Protein AF-A0A7X0JS39-F1 (afdb_monomer_lite)

Sequence (837 aa):
MSQPKSLWFEKLTVLPLVFAVHSASAESITPIADGYTRGGQYANEDYSHQNTLIVKNSHNIDYDRKSYLSFDVSGQDIENAEQVILQLYAQKVHKNLTIKVSPGLSNWYGDLSWNTAPLANEDAGSVSINLNPEQSNNWIDIDLTQLLKGLNTDQLSLIIEDPNNGRGNGVNFHSIENTHAPQLVVTASQQIPAPNTVRVDYLDGQVVLDWQAPTLSDPQIRTTNITGYHILRRQDGDDQFSLLASSTIPEDTYYVDRSALPGERYHYQVSASAINTENHIDVSSEPSNEVTLQPYTENGQPIANLVTDANRDGHVNPDDNFGEGTWSSGSGATFGPNLNDDDGDGVADGRDDLPNGDDDLSDMAKVVLKQISNLQSGDKPQLEITYDVDAIPANNHRFQGDPSAQEPRFFYRYEQQNRWISLGEVMQRSGNTLSVAFPVDIIKNQDNTIYVDSLFGRHPGFNGHVKMVFKVIRGSQVISQDEVALRGAPILFSHVLQTPGALYISDPDAYDGVVDLYNTIDENLDPGINLMRTPAPSIWAQDAGQFGYSQKPTPKGLKTTAIDSRLPSGSNYWFGKLNAERGYLDFTDASSKKINSGGNLEVIPPYSHNGKDYPFGRLVIGGSISPDLPVQTNSGVDKSRDFHSDITDFFSSQEVQGDPIVLPSAWLTVGHIDEIFKILPNLNAGPNDRKWVIAIASPEKALEIDDRYTENNMAIQTHVINQIKETLKQEVGLTDDDFVDVPMLYTSTGSSYHANVVNMQAVGSDLYVPDPEARLINGIDPFKEAARAALAPLGYNIHFAPIGQIYFRGNGGGGIHCGTNMEFEGVTDRPWWIVED

Organism: NCBI:txid570281

Structure (mmCIF, N/CA/C/O backbone):
data_AF-A0A7X0JS39-F1
#
_entry.id   AF-A0A7X0JS39-F1
#
loop_
_atom_site.group_PDB
_atom_site.id
_atom_site.type_symbol
_atom_site.label_atom_id
_atom_site.label_alt_id
_atom_site.label_comp_id
_atom_site.label_asym_id
_atom_site.label_entity_id
_atom_site.label_seq_id
_atom_site.pdbx_PDB_ins_code
_atom_site.Cartn_x
_atom_site.Cartn_y
_atom_site.Cartn_z
_atom_site.occupancy
_atom_site.B_iso_or_equiv
_atom_site.auth_seq_id
_atom_site.auth_comp_id
_atom_site.auth_asym_id
_atom_site.auth_atom_id
_atom_site.pdbx_PDB_model_num
ATOM 1 N N . MET A 1 1 ? 22.522 -11.517 57.184 1.00 35.38 1 MET A N 1
ATOM 2 C CA . MET A 1 1 ? 21.653 -10.870 56.175 1.00 35.38 1 MET A CA 1
ATOM 3 C C . MET A 1 1 ? 22.401 -9.626 55.723 1.00 35.38 1 MET A C 1
ATOM 5 O O . MET A 1 1 ? 22.811 -8.893 56.606 1.00 35.38 1 MET A O 1
ATOM 9 N N . SER A 1 2 ? 22.759 -9.364 54.472 1.00 32.22 2 SER A N 1
ATOM 10 C CA . SER A 1 2 ? 22.408 -9.871 53.138 1.00 32.22 2 SER A CA 1
ATOM 11 C C . SER A 1 2 ? 23.627 -9.634 52.219 1.00 32.22 2 SER A C 1
ATOM 13 O O . SER A 1 2 ? 24.373 -8.681 52.435 1.00 32.22 2 SER A O 1
ATOM 15 N N . GLN A 1 3 ? 23.867 -10.505 51.233 1.00 28.22 3 GLN A N 1
ATOM 16 C CA . GLN A 1 3 ? 24.938 -10.334 50.236 1.00 28.22 3 GLN A CA 1
ATOM 17 C C . GLN A 1 3 ? 24.415 -9.716 48.930 1.00 28.22 3 GLN A C 1
ATOM 19 O O . GLN A 1 3 ? 23.278 -10.003 48.561 1.00 28.22 3 GLN A O 1
ATOM 24 N N . PRO A 1 4 ? 25.277 -9.005 48.180 1.00 41.25 4 PRO A N 1
ATOM 25 C CA . PRO A 1 4 ? 25.186 -8.859 46.729 1.00 41.25 4 PRO A CA 1
ATOM 26 C C . PRO A 1 4 ? 26.368 -9.561 46.019 1.00 41.25 4 PRO A C 1
ATOM 28 O O . PRO A 1 4 ? 27.503 -9.478 46.486 1.00 41.25 4 PRO A O 1
ATOM 31 N N . LYS A 1 5 ? 26.127 -10.223 44.877 1.00 30.91 5 LYS A N 1
ATOM 32 C CA . LYS A 1 5 ? 27.146 -10.705 43.908 1.00 30.91 5 LYS A CA 1
ATOM 33 C C . LYS A 1 5 ? 26.498 -10.751 42.514 1.00 30.91 5 LYS A C 1
ATOM 35 O O . LYS A 1 5 ? 25.477 -11.405 42.367 1.00 30.91 5 LYS A O 1
ATOM 40 N N . SER A 1 6 ? 26.827 -9.834 41.601 1.00 29.31 6 SER A N 1
ATOM 41 C CA . SER A 1 6 ? 27.941 -9.824 40.625 1.00 29.31 6 SER A CA 1
ATOM 42 C C . SER A 1 6 ? 27.697 -10.682 39.370 1.00 29.31 6 SER A C 1
ATOM 44 O O . SER A 1 6 ? 27.650 -11.905 39.460 1.00 29.31 6 SER A O 1
ATOM 46 N N . LEU A 1 7 ? 27.617 -9.989 38.225 1.00 34.47 7 LEU A N 1
ATOM 47 C CA . LEU A 1 7 ? 27.757 -10.453 36.833 1.00 34.47 7 LEU A CA 1
ATOM 48 C C . LEU A 1 7 ? 28.977 -11.369 36.621 1.00 34.47 7 LEU A C 1
ATOM 50 O O . LEU A 1 7 ? 29.935 -11.223 37.369 1.00 34.47 7 LEU A O 1
ATOM 54 N N . TRP A 1 8 ? 28.942 -12.250 35.608 1.00 24.44 8 TRP A N 1
ATOM 55 C CA . TRP A 1 8 ? 29.926 -12.425 34.509 1.00 24.44 8 TRP A CA 1
ATOM 56 C C . TRP A 1 8 ? 29.545 -13.648 33.637 1.00 24.44 8 TRP A C 1
ATOM 58 O O . TRP A 1 8 ? 29.277 -14.730 34.152 1.00 24.44 8 TRP A O 1
ATOM 68 N N . PHE A 1 9 ? 29.525 -13.437 32.315 1.00 31.25 9 PHE A N 1
ATOM 69 C CA . PHE A 1 9 ? 29.419 -14.423 31.228 1.00 31.25 9 PHE A CA 1
ATOM 70 C C . PHE A 1 9 ? 30.647 -15.352 31.175 1.00 31.25 9 PHE A C 1
ATOM 72 O O . PHE A 1 9 ? 31.759 -14.839 31.239 1.00 31.25 9 PHE A O 1
ATOM 79 N N . GLU A 1 10 ? 30.475 -16.652 30.890 1.00 28.31 10 GLU A N 1
ATOM 80 C CA . GLU A 1 10 ? 31.474 -17.442 30.143 1.00 28.31 10 GLU A CA 1
ATOM 81 C C . GLU A 1 10 ? 30.861 -18.626 29.354 1.00 28.31 10 GLU A C 1
ATOM 83 O O . GLU A 1 10 ? 30.254 -19.530 29.917 1.00 28.31 10 GLU A O 1
ATOM 88 N N . LYS A 1 11 ? 31.170 -18.602 28.046 1.00 28.16 11 LYS A N 1
ATOM 89 C CA . LYS A 1 11 ? 31.571 -19.701 27.139 1.00 28.16 11 LYS A CA 1
ATOM 90 C C . LYS A 1 11 ? 30.543 -20.688 26.556 1.00 28.16 11 LYS A C 1
ATOM 92 O O . LYS A 1 11 ? 30.229 -21.736 27.109 1.00 28.16 11 LYS A O 1
ATOM 97 N N . LEU A 1 12 ? 30.228 -20.378 25.290 1.00 27.28 12 LEU A N 1
ATOM 98 C CA . LEU A 1 12 ? 30.020 -21.279 24.149 1.00 27.28 12 LEU A CA 1
ATOM 99 C C . LEU A 1 12 ? 30.804 -22.603 24.244 1.00 27.28 12 LEU A C 1
ATOM 101 O O . LEU A 1 12 ? 32.030 -22.597 24.360 1.00 27.28 12 LEU A O 1
ATOM 105 N N . THR A 1 13 ? 30.099 -23.713 24.019 1.00 26.94 13 THR A N 1
ATOM 106 C CA . THR A 1 13 ? 30.679 -24.946 23.468 1.00 26.94 13 THR A CA 1
ATOM 107 C C . THR A 1 13 ? 29.946 -25.245 22.162 1.00 26.94 13 THR A C 1
ATOM 109 O O . THR A 1 13 ? 28.737 -25.456 22.164 1.00 26.94 13 THR A O 1
ATOM 112 N N . VAL A 1 14 ? 30.673 -25.201 21.046 1.00 29.20 14 VAL A N 1
ATOM 113 C CA . VAL A 1 14 ? 30.188 -25.575 19.712 1.00 29.20 14 VAL A CA 1
ATOM 114 C C . VAL A 1 14 ? 30.200 -27.101 19.614 1.00 29.20 14 VAL A C 1
ATOM 116 O O . VAL A 1 14 ? 31.256 -27.714 19.769 1.00 29.20 14 VAL A O 1
ATOM 119 N N . LEU A 1 15 ? 29.046 -27.707 19.338 1.00 26.50 15 LEU A N 1
ATOM 120 C CA . LEU A 1 15 ? 28.936 -29.070 18.813 1.00 26.50 15 LEU A CA 1
ATOM 121 C C . LEU A 1 15 ? 28.477 -28.965 17.350 1.00 26.50 15 LEU A C 1
ATOM 123 O O . LEU A 1 15 ? 27.514 -28.245 17.085 1.00 26.50 15 LEU A O 1
ATOM 127 N N . PRO A 1 16 ? 29.136 -29.641 16.394 1.00 29.48 16 PRO A N 1
ATOM 128 C CA . PRO A 1 16 ? 28.678 -29.665 15.017 1.00 29.48 16 PRO A CA 1
ATOM 129 C C . PRO A 1 16 ? 27.523 -30.666 14.929 1.00 29.48 16 PRO A C 1
ATOM 131 O O . PRO A 1 16 ? 27.752 -31.872 15.030 1.00 29.48 16 PRO A O 1
ATOM 134 N N . LEU A 1 17 ? 26.286 -30.193 14.761 1.00 25.98 17 LEU A N 1
ATOM 135 C CA . LEU A 1 17 ? 25.218 -31.068 14.287 1.00 25.98 17 LEU A CA 1
ATOM 136 C C . LEU A 1 17 ? 25.207 -31.030 12.761 1.00 25.98 17 LEU A C 1
ATOM 138 O O . LEU A 1 17 ? 25.036 -29.987 12.134 1.00 25.98 17 LEU A O 1
ATOM 142 N N . VAL A 1 18 ? 25.457 -32.203 12.196 1.00 28.53 18 VAL A N 1
ATOM 143 C CA . VAL A 1 18 ? 25.334 -32.534 10.782 1.00 28.53 18 VAL A CA 1
ATOM 144 C C . VAL A 1 18 ? 23.928 -32.155 10.309 1.00 28.53 18 VAL A C 1
ATOM 146 O O . VAL A 1 18 ? 22.944 -32.644 10.858 1.00 28.53 18 VAL A O 1
ATOM 149 N N . PHE A 1 19 ? 23.831 -31.305 9.286 1.00 27.91 19 PHE A N 1
ATOM 150 C CA . PHE A 1 19 ? 22.586 -31.111 8.549 1.00 27.91 19 PHE A CA 1
ATOM 151 C C . PHE A 1 19 ? 22.308 -32.380 7.742 1.00 27.91 19 PHE A C 1
ATOM 153 O O . PHE A 1 19 ? 22.935 -32.618 6.711 1.00 27.91 19 PHE A O 1
ATOM 160 N N . ALA A 1 20 ? 21.382 -33.205 8.220 1.00 27.27 20 ALA A N 1
ATOM 161 C CA . ALA A 1 20 ? 20.691 -34.155 7.368 1.00 27.27 20 ALA A CA 1
ATOM 162 C C . ALA A 1 20 ? 19.463 -33.437 6.801 1.00 27.27 20 ALA A C 1
ATOM 164 O O . ALA A 1 20 ? 18.509 -33.162 7.525 1.00 27.27 20 ALA A O 1
ATOM 165 N N . VAL A 1 21 ? 19.516 -33.089 5.518 1.00 27.67 21 VAL A N 1
ATOM 166 C CA . VAL A 1 21 ? 18.342 -32.657 4.756 1.00 27.67 21 VAL A CA 1
ATOM 167 C C . VAL A 1 21 ? 17.430 -33.877 4.632 1.00 27.67 21 VAL A C 1
ATOM 169 O O . VAL A 1 21 ? 17.812 -34.841 3.977 1.00 27.67 21 VAL A O 1
ATOM 172 N N . HIS A 1 22 ? 16.261 -33.856 5.265 1.00 29.03 22 HIS A N 1
ATOM 173 C CA . HIS A 1 22 ? 15.184 -34.794 4.957 1.00 29.03 22 HIS A CA 1
ATOM 174 C C . HIS A 1 22 ? 13.949 -33.972 4.591 1.00 29.03 22 HIS A C 1
ATOM 176 O O . HIS A 1 22 ? 13.373 -33.280 5.425 1.00 29.03 22 HIS A O 1
ATOM 182 N N . SER A 1 23 ? 13.623 -34.001 3.300 1.00 34.81 23 SER A N 1
ATOM 183 C CA . SER A 1 23 ? 12.293 -33.732 2.748 1.00 34.81 23 SER A CA 1
ATOM 184 C C . SER A 1 23 ? 11.264 -34.700 3.350 1.00 34.81 23 SER A C 1
ATOM 186 O O . SER A 1 23 ? 11.676 -35.697 3.945 1.00 34.81 23 SER A O 1
ATOM 188 N N . ALA A 1 24 ? 9.961 -34.440 3.165 1.00 46.34 24 ALA A N 1
ATOM 189 C CA . ALA A 1 24 ? 8.875 -35.366 3.517 1.00 46.34 24 ALA A CA 1
ATOM 190 C C . ALA A 1 24 ? 9.305 -36.825 3.271 1.00 46.34 24 ALA A C 1
ATOM 192 O O . ALA A 1 24 ? 9.736 -37.169 2.164 1.00 46.34 24 ALA A O 1
ATOM 193 N N . SER A 1 25 ? 9.332 -37.642 4.326 1.00 56.88 25 SER A N 1
ATOM 194 C CA . SER A 1 25 ? 9.992 -38.945 4.271 1.00 56.88 25 SER A CA 1
ATOM 195 C C . SER A 1 25 ? 9.076 -39.964 3.601 1.00 56.88 25 SER A C 1
ATOM 197 O O . SER A 1 25 ? 8.289 -40.631 4.267 1.00 56.88 25 SER A O 1
ATOM 199 N N . ALA A 1 26 ? 9.174 -40.077 2.280 1.00 71.19 26 ALA A N 1
ATOM 200 C CA . ALA A 1 26 ? 8.679 -41.247 1.570 1.00 71.19 26 ALA A CA 1
ATOM 201 C C . ALA A 1 26 ? 9.579 -42.444 1.918 1.00 71.19 26 ALA A C 1
ATOM 203 O O . ALA A 1 26 ? 10.793 -42.399 1.687 1.00 71.19 26 ALA A O 1
ATOM 204 N N . GLU A 1 27 ? 9.006 -43.501 2.489 1.00 83.88 27 GLU A N 1
ATOM 205 C CA . GLU A 1 27 ? 9.724 -44.739 2.793 1.00 83.88 27 GLU A CA 1
ATOM 206 C C . GLU A 1 27 ? 9.496 -45.756 1.674 1.00 83.88 27 GLU A C 1
ATOM 208 O O . GLU A 1 27 ? 8.363 -46.015 1.271 1.00 83.88 27 GLU A O 1
ATOM 213 N N . SER A 1 28 ? 10.584 -46.324 1.147 1.00 89.12 28 SER A N 1
ATOM 214 C CA . SER A 1 28 ? 10.515 -47.374 0.131 1.00 89.12 28 SER A CA 1
ATOM 215 C C . SER A 1 28 ? 10.666 -48.749 0.772 1.00 89.12 28 SER A C 1
ATOM 217 O O . SER A 1 28 ? 11.680 -49.048 1.406 1.00 89.12 28 SER A O 1
ATOM 219 N N . ILE A 1 29 ? 9.664 -49.598 0.567 1.00 92.94 29 ILE A N 1
ATOM 220 C CA . ILE A 1 29 ? 9.567 -50.945 1.117 1.00 92.94 29 ILE A CA 1
ATOM 221 C C . ILE A 1 29 ? 9.793 -51.938 -0.019 1.00 92.94 29 ILE A C 1
ATOM 223 O O . ILE A 1 29 ? 9.049 -51.987 -1.000 1.00 92.94 29 ILE A O 1
ATOM 227 N N . THR A 1 30 ? 10.834 -52.754 0.109 1.00 92.06 30 THR A N 1
ATOM 228 C CA . THR A 1 30 ? 11.104 -53.846 -0.836 1.00 92.06 30 THR A CA 1
ATOM 229 C C . THR A 1 30 ? 10.208 -55.049 -0.506 1.00 92.06 30 THR A C 1
ATOM 231 O O . THR A 1 30 ? 10.014 -55.338 0.678 1.00 92.06 30 THR A O 1
ATOM 234 N N . PRO A 1 31 ? 9.669 -55.780 -1.503 1.00 94.19 31 PRO A N 1
ATOM 235 C CA . PRO A 1 31 ? 8.938 -57.012 -1.252 1.00 94.19 31 PRO A CA 1
ATOM 236 C C . PRO A 1 31 ? 9.781 -57.996 -0.435 1.00 94.19 31 PRO A C 1
ATOM 238 O O . PRO A 1 31 ? 10.974 -58.159 -0.674 1.00 94.19 31 PRO A O 1
ATOM 241 N N . ILE A 1 32 ? 9.154 -58.701 0.500 1.00 93.44 32 ILE A N 1
ATOM 242 C CA . ILE A 1 32 ? 9.764 -59.823 1.221 1.00 93.44 32 ILE A CA 1
ATOM 243 C C . ILE A 1 32 ? 9.720 -61.127 0.410 1.00 93.44 32 ILE A C 1
ATOM 245 O O . ILE A 1 32 ? 10.466 -62.057 0.713 1.00 93.44 32 ILE A O 1
ATOM 249 N N . ALA A 1 33 ? 8.852 -61.201 -0.606 1.00 93.50 33 ALA A N 1
ATOM 250 C CA . ALA A 1 33 ? 8.775 -62.295 -1.571 1.00 93.50 33 ALA A CA 1
ATOM 251 C C . ALA A 1 33 ? 8.115 -61.828 -2.879 1.00 93.50 33 ALA A C 1
ATOM 253 O O . ALA A 1 33 ? 7.206 -60.993 -2.856 1.00 93.50 33 ALA A O 1
ATOM 254 N N . ASP A 1 34 ? 8.532 -62.405 -4.006 1.00 94.94 34 ASP A N 1
ATOM 255 C CA . ASP A 1 34 ? 7.880 -62.250 -5.302 1.00 94.94 34 ASP A CA 1
ATOM 256 C C . ASP A 1 34 ? 7.958 -63.523 -6.166 1.00 94.94 34 ASP A C 1
ATOM 258 O O . ASP A 1 34 ? 8.692 -64.471 -5.885 1.00 94.94 34 ASP A O 1
ATOM 262 N N . GLY A 1 35 ? 7.117 -63.579 -7.195 1.00 94.56 35 GLY A N 1
ATOM 263 C CA . GLY A 1 35 ? 7.067 -64.701 -8.126 1.00 94.56 35 GLY A CA 1
ATOM 264 C C . GLY A 1 35 ? 5.926 -64.565 -9.124 1.00 94.56 35 GLY A C 1
ATOM 265 O O . GLY A 1 35 ? 5.071 -63.684 -9.005 1.00 94.56 35 GLY A O 1
ATOM 266 N N . TYR A 1 36 ? 5.884 -65.443 -10.124 1.00 96.12 36 TYR A N 1
ATOM 267 C CA . TYR A 1 36 ? 4.711 -65.576 -10.987 1.00 96.12 36 TYR A CA 1
ATOM 268 C C . TYR A 1 36 ? 4.170 -67.002 -10.964 1.00 96.12 36 TYR A C 1
ATOM 270 O O . TYR A 1 36 ? 4.873 -67.947 -10.644 1.00 96.12 36 TYR A O 1
ATOM 278 N N . THR A 1 37 ? 2.905 -67.186 -11.312 1.00 96.06 37 THR A N 1
ATOM 279 C CA . THR A 1 37 ? 2.309 -68.515 -11.476 1.00 96.06 37 THR A CA 1
ATOM 280 C C . THR A 1 37 ? 2.059 -68.815 -12.936 1.00 96.06 37 THR A C 1
ATOM 282 O O . THR A 1 37 ? 1.996 -67.906 -13.762 1.00 96.06 37 THR A O 1
ATOM 285 N N . ARG A 1 38 ? 1.886 -70.094 -13.278 1.00 95.12 38 ARG A N 1
ATOM 286 C CA . ARG A 1 38 ? 1.531 -70.500 -14.636 1.00 95.12 38 ARG A CA 1
ATOM 287 C C . ARG A 1 38 ? 0.406 -71.521 -14.650 1.00 95.12 38 ARG A C 1
ATOM 289 O O . ARG A 1 38 ? 0.481 -72.534 -13.966 1.00 95.12 38 ARG A O 1
ATOM 296 N N . GLY A 1 39 ? -0.622 -71.254 -15.447 1.00 92.75 39 GLY A N 1
ATOM 297 C CA . GLY A 1 39 ? -1.819 -72.084 -15.490 1.00 92.75 39 GLY A CA 1
ATOM 298 C C . GLY A 1 39 ? -1.648 -73.422 -16.218 1.00 92.75 39 GLY A C 1
ATOM 299 O O . GLY A 1 39 ? -0.615 -73.731 -16.820 1.00 92.75 39 GLY A O 1
ATOM 300 N N . GLY A 1 40 ? -2.712 -74.227 -16.166 1.00 93.44 40 GLY A N 1
ATOM 301 C CA . GLY A 1 40 ? -2.849 -75.455 -16.946 1.00 93.44 40 GLY A CA 1
ATOM 302 C C . GLY A 1 40 ? -1.932 -76.585 -16.485 1.00 93.44 40 GLY A C 1
ATOM 303 O O . GLY A 1 40 ? -1.890 -76.917 -15.302 1.00 93.44 40 GLY A O 1
ATOM 304 N N . GLN A 1 41 ? -1.199 -77.201 -17.412 1.00 94.62 41 GLN A N 1
ATOM 305 C CA . GLN A 1 41 ? -0.301 -78.323 -17.103 1.00 94.62 41 GLN A CA 1
ATOM 306 C C . GLN A 1 41 ? 0.859 -77.943 -16.163 1.00 94.62 41 GLN A C 1
ATOM 308 O O . GLN A 1 41 ? 1.462 -78.824 -15.559 1.00 94.62 41 GLN A O 1
ATOM 313 N N . TYR A 1 42 ? 1.133 -76.643 -16.015 1.00 94.44 42 TYR A N 1
ATOM 314 C CA . TYR A 1 42 ? 2.189 -76.088 -15.166 1.00 94.44 42 TYR A CA 1
ATOM 315 C C . TYR A 1 42 ? 1.677 -75.629 -13.792 1.00 94.44 42 TYR A C 1
ATOM 317 O O . TYR A 1 42 ? 2.424 -75.030 -13.027 1.00 94.44 42 TYR A O 1
ATOM 325 N N . ALA A 1 43 ? 0.415 -75.920 -13.448 1.00 93.94 43 ALA A N 1
ATOM 326 C CA . ALA A 1 43 ? -0.253 -75.323 -12.291 1.00 93.94 43 ALA A CA 1
ATOM 327 C C . ALA A 1 43 ? 0.346 -75.673 -10.912 1.00 93.94 43 ALA A C 1
ATOM 329 O O . ALA A 1 43 ? 0.001 -75.032 -9.922 1.00 93.94 43 ALA A O 1
ATOM 330 N N . ASN A 1 44 ? 1.226 -76.675 -10.846 1.00 93.38 44 ASN A N 1
ATOM 331 C CA . ASN A 1 44 ? 1.941 -77.072 -9.628 1.00 93.38 44 ASN A CA 1
ATOM 332 C C . ASN A 1 44 ? 3.439 -76.717 -9.668 1.00 93.38 44 ASN A C 1
ATOM 334 O O . ASN A 1 44 ? 4.161 -77.088 -8.748 1.00 93.38 44 ASN A O 1
ATOM 338 N N . GLU A 1 45 ? 3.925 -76.085 -10.740 1.00 93.88 45 GLU A N 1
ATOM 339 C CA . GLU A 1 45 ? 5.312 -75.625 -10.811 1.00 93.88 45 GLU A CA 1
ATOM 340 C C . GLU A 1 45 ? 5.472 -74.324 -10.026 1.00 93.88 45 GLU A C 1
ATOM 342 O O . GLU A 1 45 ? 4.599 -73.455 -10.072 1.00 93.88 45 GLU A O 1
ATOM 347 N N . ASP A 1 46 ? 6.594 -74.223 -9.317 1.00 91.12 46 ASP A N 1
ATOM 348 C CA . ASP A 1 46 ? 7.004 -73.025 -8.600 1.00 91.12 46 ASP A CA 1
ATOM 349 C C . ASP A 1 46 ? 7.874 -72.144 -9.505 1.00 91.12 46 ASP A C 1
ATOM 351 O O . ASP A 1 46 ? 8.844 -72.620 -10.106 1.00 91.12 46 ASP A O 1
ATOM 355 N N . TYR A 1 47 ? 7.509 -70.868 -9.610 1.00 90.62 47 TYR A N 1
ATOM 356 C CA . TYR A 1 47 ? 8.305 -69.855 -10.305 1.00 90.62 47 TYR A CA 1
ATOM 357 C C . TYR A 1 47 ? 8.630 -68.656 -9.406 1.00 90.62 47 TYR A C 1
ATOM 359 O O . TYR A 1 47 ? 8.889 -67.558 -9.909 1.00 90.62 47 TYR A O 1
ATOM 367 N N . SER A 1 48 ? 8.660 -68.863 -8.090 1.00 84.44 48 SER A N 1
ATOM 368 C CA . SER A 1 48 ? 9.425 -68.009 -7.185 1.00 84.44 48 SER A CA 1
ATOM 369 C C . SER A 1 48 ? 10.915 -68.035 -7.586 1.00 84.44 48 SER A C 1
ATOM 371 O O . SER A 1 48 ? 11.406 -68.999 -8.186 1.00 84.44 48 SER A O 1
ATOM 373 N N . HIS A 1 49 ? 11.653 -66.956 -7.313 1.00 84.38 49 HIS A N 1
ATOM 374 C CA . HIS A 1 49 ? 13.094 -66.813 -7.604 1.00 84.38 49 HIS A CA 1
ATOM 375 C C . HIS A 1 49 ? 13.520 -66.677 -9.077 1.00 84.38 49 HIS A C 1
ATOM 377 O O . HIS A 1 49 ? 14.673 -66.940 -9.441 1.00 84.38 49 HIS A O 1
ATOM 383 N N . GLN A 1 50 ? 12.604 -66.294 -9.963 1.00 90.00 50 GLN A N 1
ATOM 384 C CA . GLN A 1 50 ? 12.944 -65.960 -11.348 1.00 90.00 50 GLN A CA 1
ATOM 385 C C . GLN A 1 50 ? 13.329 -64.487 -11.447 1.00 90.00 50 GLN A C 1
ATOM 387 O O . GLN A 1 50 ? 12.590 -63.663 -10.945 1.00 90.00 50 GLN A O 1
ATOM 392 N N . ASN A 1 51 ? 14.353 -64.141 -12.241 1.00 89.94 51 ASN A N 1
ATOM 393 C CA . ASN A 1 51 ? 14.778 -62.745 -12.503 1.00 89.94 51 ASN A CA 1
ATOM 394 C C . ASN A 1 51 ? 13.709 -61.839 -13.167 1.00 89.94 51 ASN A C 1
ATOM 396 O O . ASN A 1 51 ? 14.003 -60.723 -13.610 1.00 89.94 51 ASN A O 1
ATOM 400 N N . THR A 1 52 ? 12.506 -62.356 -13.403 1.00 94.00 52 THR A N 1
ATOM 401 C CA . THR A 1 52 ? 11.454 -61.689 -14.159 1.00 94.00 52 THR A CA 1
ATOM 402 C C . THR A 1 52 ? 10.091 -62.153 -13.671 1.00 94.00 52 THR A C 1
ATOM 404 O O . THR A 1 52 ? 9.793 -63.348 -13.665 1.00 94.00 52 THR A O 1
ATOM 407 N N . LEU A 1 53 ? 9.240 -61.184 -13.365 1.00 97.38 53 LEU A N 1
ATOM 408 C CA . LEU A 1 53 ? 7.818 -61.355 -13.115 1.00 97.38 53 LEU A CA 1
ATOM 409 C C . LEU A 1 53 ? 7.070 -61.234 -14.442 1.00 97.38 53 LEU A C 1
ATOM 411 O O . LEU A 1 53 ? 7.323 -60.317 -15.226 1.00 97.38 53 LEU A O 1
ATOM 415 N N . ILE A 1 54 ? 6.169 -62.170 -14.731 1.00 96.31 54 ILE A N 1
ATOM 416 C CA . ILE A 1 54 ? 5.460 -62.211 -16.011 1.00 96.31 54 ILE A CA 1
ATOM 417 C C . ILE A 1 54 ? 3.958 -62.107 -15.775 1.00 96.31 54 ILE A C 1
ATOM 419 O O . ILE A 1 54 ? 3.368 -62.899 -15.037 1.00 96.31 54 ILE A O 1
ATOM 423 N N . VAL A 1 55 ? 3.330 -61.173 -16.484 1.00 96.44 55 VAL A N 1
ATOM 424 C CA . VAL A 1 55 ? 1.877 -60.996 -16.508 1.00 96.44 55 VAL A CA 1
ATOM 425 C C . VAL A 1 55 ? 1.376 -61.258 -17.920 1.00 96.44 55 VAL A C 1
ATOM 427 O O . VAL A 1 55 ? 1.847 -60.647 -18.884 1.00 96.44 55 VAL A O 1
ATOM 430 N N . LYS A 1 56 ? 0.457 -62.215 -18.062 1.00 93.69 56 LYS A N 1
ATOM 431 C CA . LYS A 1 56 ? -0.069 -62.655 -19.356 1.00 93.69 56 LYS A CA 1
ATOM 432 C C . LYS A 1 56 ? -1.394 -63.391 -19.211 1.00 93.69 56 LYS A C 1
ATOM 434 O O . LYS A 1 56 ? -1.489 -64.320 -18.421 1.00 93.69 56 LYS A O 1
ATOM 439 N N . ASN A 1 57 ? -2.359 -63.078 -20.067 1.00 91.25 57 ASN A N 1
ATOM 440 C CA . ASN A 1 57 ? -3.612 -63.823 -20.177 1.00 91.25 57 ASN A CA 1
ATOM 441 C C . ASN A 1 57 ? -3.834 -64.280 -21.627 1.00 91.25 57 ASN A C 1
ATOM 443 O O . ASN A 1 57 ? -3.628 -63.529 -22.585 1.00 91.25 57 ASN A O 1
ATOM 447 N N . SER A 1 58 ? -4.173 -65.553 -21.808 1.00 86.69 58 SER A N 1
ATOM 448 C CA . SER A 1 58 ? -4.255 -66.229 -23.091 1.00 86.69 58 SER A CA 1
ATOM 449 C C . SER A 1 58 ? -5.499 -67.109 -23.220 1.00 86.69 58 SER A C 1
ATOM 451 O O . SER A 1 58 ? -6.185 -67.467 -22.273 1.00 86.69 58 SER A O 1
ATOM 453 N N . HIS A 1 59 ? -5.809 -67.502 -24.459 1.00 85.81 59 HIS A N 1
ATOM 454 C CA . HIS A 1 59 ? -6.935 -68.406 -24.732 1.00 85.81 59 HIS A CA 1
ATOM 455 C C . HIS A 1 59 ? -6.613 -69.852 -24.329 1.00 85.81 59 HIS A C 1
ATOM 457 O O . HIS A 1 59 ? -7.500 -70.700 -24.297 1.00 85.81 59 HIS A O 1
ATOM 463 N N . ASN A 1 60 ? -5.334 -70.144 -24.087 1.00 88.81 60 ASN A N 1
ATOM 464 C CA . ASN A 1 60 ? -4.874 -71.408 -23.544 1.00 88.81 60 ASN A CA 1
ATOM 465 C C . ASN A 1 60 ? -4.208 -71.131 -22.195 1.00 88.81 60 ASN A C 1
ATOM 467 O O . ASN A 1 60 ? -3.147 -70.506 -22.153 1.00 88.81 60 ASN A O 1
ATOM 471 N N . ILE A 1 61 ? -4.824 -71.671 -21.145 1.00 88.88 61 ILE A N 1
ATOM 472 C CA . ILE A 1 61 ? -4.428 -71.522 -19.745 1.00 88.88 61 ILE A CA 1
ATOM 473 C C . ILE A 1 61 ? -2.971 -71.933 -19.471 1.00 88.88 61 ILE A C 1
ATOM 475 O O . ILE A 1 61 ? -2.341 -71.383 -18.576 1.00 88.88 61 ILE A O 1
ATOM 479 N N . ASP A 1 62 ? -2.375 -72.804 -20.298 1.00 91.06 62 ASP A N 1
ATOM 480 C CA . ASP A 1 62 ? -0.945 -73.155 -20.228 1.00 91.06 62 ASP A CA 1
ATOM 481 C C . ASP A 1 62 ? -0.002 -71.958 -20.463 1.00 91.06 62 ASP A C 1
ATOM 483 O O . ASP A 1 62 ? 1.217 -72.067 -20.277 1.00 91.06 62 ASP A O 1
ATOM 487 N N . TYR A 1 63 ? -0.513 -70.825 -20.950 1.00 89.75 63 TYR A N 1
ATOM 488 C CA . TYR A 1 63 ? 0.254 -69.601 -21.178 1.00 89.75 63 TYR A CA 1
ATOM 489 C C . TYR A 1 63 ? -0.112 -68.459 -20.235 1.00 89.75 63 TYR A C 1
ATOM 491 O O . TYR A 1 63 ? 0.562 -67.424 -20.304 1.00 89.75 63 TYR A O 1
ATOM 499 N N . ASP A 1 64 ? -1.107 -68.652 -19.376 1.00 92.62 64 ASP A N 1
ATOM 500 C CA . ASP A 1 64 ? -1.550 -67.640 -18.427 1.00 92.62 64 ASP A CA 1
ATOM 501 C C . ASP A 1 64 ? -0.530 -67.524 -17.307 1.00 92.62 64 ASP A C 1
ATOM 503 O O . ASP A 1 64 ? -0.032 -68.536 -16.807 1.00 92.62 64 ASP A O 1
ATOM 507 N N . ARG A 1 65 ? -0.183 -66.284 -16.965 1.00 94.31 65 ARG A N 1
ATOM 508 C CA . ARG A 1 65 ? 0.774 -65.944 -15.921 1.00 94.31 65 ARG A CA 1
ATOM 509 C C . ARG A 1 65 ? 0.287 -64.744 -15.127 1.00 94.31 65 ARG A C 1
ATOM 511 O O . ARG A 1 65 ? -0.100 -63.732 -15.713 1.00 94.31 65 ARG A O 1
ATOM 518 N N . LYS A 1 66 ? 0.322 -64.869 -13.806 1.00 96.06 66 LYS A N 1
ATOM 519 C CA . LYS A 1 66 ? 0.009 -63.797 -12.856 1.00 96.06 66 LYS A CA 1
ATOM 520 C C . LYS A 1 66 ? 1.213 -63.600 -11.960 1.00 96.06 66 LYS A C 1
ATOM 522 O O . LYS A 1 66 ? 1.825 -64.591 -11.576 1.00 96.06 66 LYS A O 1
ATOM 527 N N . SER A 1 67 ? 1.560 -62.358 -11.659 1.00 97.31 67 SER A N 1
ATOM 528 C CA . SER A 1 67 ? 2.674 -62.044 -10.760 1.00 97.31 67 SER A CA 1
ATOM 529 C C . SER A 1 67 ? 2.162 -61.670 -9.378 1.00 97.31 67 SER A C 1
ATOM 531 O O . SER A 1 67 ? 1.055 -61.155 -9.246 1.00 97.31 67 SER A O 1
ATOM 533 N N . TYR A 1 68 ? 2.964 -61.952 -8.361 1.00 97.50 68 TYR A N 1
ATOM 534 C CA . TYR A 1 68 ? 2.617 -61.792 -6.959 1.00 97.50 68 TYR A CA 1
ATOM 535 C C . TYR A 1 68 ? 3.771 -61.115 -6.236 1.00 97.50 68 TYR A C 1
ATOM 537 O O . TYR A 1 68 ? 4.929 -61.451 -6.473 1.00 97.50 68 TYR A O 1
ATOM 545 N N . LEU A 1 69 ? 3.438 -60.187 -5.346 1.00 96.88 69 LEU A N 1
ATOM 546 C CA . LEU A 1 69 ? 4.370 -59.497 -4.459 1.00 96.88 69 LEU A CA 1
ATOM 547 C C . LEU A 1 69 ? 3.847 -59.617 -3.029 1.00 96.88 69 LEU A C 1
ATOM 549 O O . LEU A 1 69 ? 2.641 -59.508 -2.819 1.00 96.88 69 LEU A O 1
ATOM 553 N N . SER A 1 70 ? 4.726 -59.824 -2.056 1.00 94.50 70 SER A N 1
ATOM 554 C CA . SER A 1 70 ? 4.402 -59.727 -0.631 1.00 94.50 70 SER A CA 1
ATOM 555 C C . SER A 1 70 ? 5.309 -58.694 0.024 1.00 94.50 70 SER A C 1
ATOM 557 O O . SER A 1 70 ? 6.515 -58.739 -0.182 1.00 94.50 70 SER A O 1
ATOM 559 N N . PHE A 1 71 ? 4.754 -57.828 0.866 1.00 94.81 71 PHE A N 1
ATOM 560 C CA . PHE A 1 71 ? 5.460 -56.788 1.617 1.00 94.81 71 PHE A CA 1
ATOM 561 C C . PHE A 1 71 ? 5.225 -56.968 3.115 1.00 94.81 71 PHE A C 1
ATOM 563 O O . PHE A 1 71 ? 4.113 -57.308 3.517 1.00 94.81 71 PHE A O 1
ATOM 570 N N . ASP A 1 72 ? 6.255 -56.725 3.920 1.00 92.62 72 ASP A N 1
ATOM 571 C CA . ASP A 1 72 ? 6.103 -56.465 5.353 1.00 92.62 72 ASP A CA 1
ATOM 572 C C . ASP A 1 72 ? 5.829 -54.967 5.527 1.00 92.62 72 ASP A C 1
ATOM 574 O O . ASP A 1 72 ? 6.631 -54.138 5.095 1.00 92.62 72 ASP A O 1
ATOM 578 N N . VAL A 1 73 ? 4.668 -54.629 6.083 1.00 90.44 73 VAL A N 1
ATOM 579 C CA . VAL A 1 73 ? 4.205 -53.247 6.279 1.00 90.44 73 VAL A CA 1
ATOM 580 C C . VAL A 1 73 ? 3.903 -52.957 7.752 1.00 90.44 73 VAL A C 1
ATOM 582 O O . VAL A 1 73 ? 3.320 -51.925 8.057 1.00 90.44 73 VAL A O 1
ATOM 585 N N . SER A 1 74 ? 4.342 -53.813 8.686 1.00 84.38 74 SER A N 1
ATOM 586 C CA . SER A 1 74 ? 4.018 -53.705 10.120 1.00 84.38 74 SER A CA 1
ATOM 587 C C . SER A 1 74 ? 4.513 -52.416 10.793 1.00 84.38 74 SER A C 1
ATOM 589 O O . SER A 1 74 ? 4.138 -52.110 11.921 1.00 84.38 74 SER A O 1
ATOM 591 N N . GLY A 1 75 ? 5.431 -51.694 10.148 1.00 79.31 75 GLY A N 1
ATOM 592 C CA . GLY A 1 75 ? 5.956 -50.407 10.610 1.00 79.31 75 GLY A CA 1
ATOM 593 C C . GLY A 1 75 ? 5.276 -49.186 9.990 1.00 79.31 75 GLY A C 1
ATOM 594 O O . GLY A 1 75 ? 5.712 -48.073 10.262 1.00 79.31 75 GLY A O 1
ATOM 595 N N . GLN A 1 76 ? 4.261 -49.380 9.145 1.00 82.81 76 GLN A N 1
ATOM 596 C CA . GLN A 1 76 ? 3.688 -48.334 8.302 1.00 82.81 76 GLN A CA 1
ATOM 597 C C . GLN A 1 76 ? 2.221 -48.089 8.636 1.00 82.81 76 GLN A C 1
ATOM 599 O O . GLN A 1 76 ? 1.435 -49.027 8.755 1.00 82.81 76 GLN A O 1
ATOM 604 N N . ASP A 1 77 ? 1.829 -46.819 8.701 1.00 79.12 77 ASP A N 1
ATOM 605 C CA . ASP A 1 77 ? 0.422 -46.433 8.789 1.00 79.12 77 ASP A CA 1
ATOM 606 C C . ASP A 1 77 ? -0.182 -46.334 7.381 1.00 79.12 77 ASP A C 1
ATOM 608 O O . ASP A 1 77 ? -0.379 -45.250 6.836 1.00 79.12 77 ASP A O 1
ATOM 612 N N . ILE A 1 78 ? -0.416 -47.491 6.755 1.00 81.50 78 ILE A N 1
ATOM 613 C CA . ILE A 1 78 ? -0.995 -47.579 5.402 1.00 81.50 78 ILE A CA 1
ATOM 614 C C . ILE A 1 78 ? -2.420 -47.011 5.367 1.00 81.50 78 ILE A C 1
ATOM 616 O O . ILE A 1 78 ? -2.833 -46.450 4.353 1.00 81.50 78 ILE A O 1
ATOM 620 N N . GLU A 1 79 ? -3.166 -47.139 6.468 1.00 79.38 79 GLU A N 1
ATOM 621 C CA . GLU A 1 79 ? -4.541 -46.648 6.575 1.00 79.38 79 GLU A CA 1
ATOM 622 C C . GLU A 1 79 ? -4.603 -45.125 6.426 1.00 79.38 79 GLU A C 1
ATOM 624 O O . GLU A 1 79 ? -5.457 -44.619 5.691 1.00 79.38 79 GLU A O 1
ATOM 629 N N . ASN A 1 80 ? -3.672 -44.417 7.071 1.00 73.25 80 ASN A N 1
ATOM 630 C CA . ASN A 1 80 ? -3.613 -42.957 7.067 1.00 73.25 80 ASN A CA 1
ATOM 631 C C . ASN A 1 80 ? -2.486 -42.394 6.190 1.00 73.25 80 ASN A C 1
ATOM 633 O O . ASN A 1 80 ? -2.156 -41.218 6.315 1.00 73.25 80 ASN A O 1
ATOM 637 N N . ALA A 1 81 ? -1.876 -43.190 5.311 1.00 76.62 81 ALA A N 1
ATOM 638 C CA . ALA A 1 81 ? -0.852 -42.695 4.397 1.00 76.62 81 ALA A CA 1
ATOM 639 C C . ALA A 1 81 ? -1.438 -41.656 3.420 1.00 76.62 81 ALA A C 1
ATOM 641 O O . ALA A 1 81 ? -2.538 -41.828 2.886 1.00 76.62 81 ALA A O 1
ATOM 642 N N . GLU A 1 82 ? -0.680 -40.589 3.154 1.00 79.38 82 GLU A N 1
ATOM 643 C CA . GLU A 1 82 ? -1.018 -39.596 2.127 1.00 79.38 82 GLU A CA 1
ATOM 644 C C . GLU A 1 82 ? -1.000 -40.245 0.742 1.00 79.38 82 GLU A C 1
ATOM 646 O O . GLU A 1 82 ? -1.913 -40.039 -0.060 1.00 79.38 82 GLU A O 1
ATOM 651 N N . GLN A 1 83 ? 0.020 -41.068 0.482 1.00 83.75 83 GLN A N 1
ATOM 652 C CA . GLN A 1 83 ? 0.186 -41.755 -0.789 1.00 83.75 83 GLN A CA 1
ATOM 653 C C . GLN A 1 83 ? 0.828 -43.132 -0.610 1.00 83.75 83 GLN A C 1
ATOM 655 O O . GLN A 1 83 ? 1.758 -43.296 0.180 1.00 83.75 83 GLN A O 1
ATOM 660 N N . VAL A 1 84 ? 0.360 -44.113 -1.385 1.00 91.50 84 VAL A N 1
ATOM 661 C CA . VAL A 1 84 ? 0.961 -45.449 -1.481 1.00 91.50 84 VAL A CA 1
ATOM 662 C C . VAL A 1 84 ? 1.138 -45.826 -2.952 1.00 91.50 84 VAL A C 1
ATOM 664 O O . VAL A 1 84 ? 0.166 -46.145 -3.638 1.00 91.50 84 VAL A O 1
ATOM 667 N N . ILE A 1 85 ? 2.377 -45.803 -3.449 1.00 95.31 85 ILE A N 1
ATOM 668 C CA . ILE A 1 85 ? 2.713 -46.101 -4.849 1.00 95.31 85 ILE A CA 1
ATOM 669 C C . ILE A 1 85 ? 3.436 -47.442 -4.953 1.00 95.31 85 ILE A C 1
ATOM 671 O O . ILE A 1 85 ? 4.495 -47.635 -4.362 1.00 95.31 85 ILE A O 1
ATOM 675 N N . LEU A 1 86 ? 2.922 -48.358 -5.772 1.00 97.25 86 LEU A N 1
ATOM 676 C CA . LEU A 1 86 ? 3.677 -49.527 -6.219 1.00 97.25 86 LEU A CA 1
ATOM 677 C C . LEU A 1 86 ? 4.480 -49.164 -7.471 1.00 97.25 86 LEU A C 1
ATOM 679 O O . LEU A 1 86 ? 3.899 -48.839 -8.505 1.00 97.25 86 LEU A O 1
ATOM 683 N N . GLN A 1 87 ? 5.802 -49.282 -7.400 1.00 97.19 87 GLN A N 1
ATOM 684 C CA . GLN A 1 87 ? 6.695 -49.053 -8.531 1.00 97.19 87 GLN A CA 1
ATOM 685 C C . GLN A 1 87 ? 7.199 -50.382 -9.096 1.00 97.19 87 GLN A C 1
ATOM 687 O O . GLN A 1 87 ? 7.788 -51.201 -8.386 1.00 97.19 87 GLN A O 1
ATOM 692 N N . LEU A 1 88 ? 6.985 -50.594 -10.397 1.00 97.19 88 LEU A N 1
ATOM 693 C CA . LEU A 1 88 ? 7.405 -51.789 -11.132 1.00 97.19 88 LEU A CA 1
ATOM 694 C C . LEU A 1 88 ? 8.285 -51.407 -12.319 1.00 97.19 88 LEU A C 1
ATOM 696 O O . LEU A 1 88 ? 7.883 -50.605 -13.157 1.00 97.19 88 LEU A O 1
ATOM 700 N N . TYR A 1 89 ? 9.453 -52.028 -12.466 1.00 97.00 89 TYR A N 1
ATOM 701 C CA . TYR A 1 89 ? 10.294 -51.784 -13.637 1.00 97.00 89 TYR A CA 1
ATOM 702 C C . TYR A 1 89 ? 9.902 -52.700 -14.801 1.00 97.00 89 TYR A C 1
ATOM 704 O O . TYR A 1 89 ? 10.131 -53.914 -14.766 1.00 97.00 89 TYR A O 1
ATOM 712 N N . ALA A 1 90 ? 9.302 -52.136 -15.849 1.00 96.62 90 ALA A N 1
ATOM 713 C CA . ALA A 1 90 ? 8.825 -52.871 -17.015 1.00 96.62 90 ALA A CA 1
ATOM 714 C C . ALA A 1 90 ? 9.982 -53.223 -17.957 1.00 96.62 90 ALA A C 1
ATOM 716 O O . ALA A 1 90 ? 10.281 -52.484 -18.888 1.00 96.62 90 ALA A O 1
ATOM 717 N N . GLN A 1 91 ? 10.607 -54.386 -17.782 1.00 95.75 91 GLN A N 1
ATOM 718 C CA . GLN A 1 91 ? 11.652 -54.886 -18.684 1.00 95.75 91 GLN A CA 1
ATOM 719 C C . GLN A 1 91 ? 11.179 -54.937 -20.145 1.00 95.75 91 GLN A C 1
ATOM 721 O O . GLN A 1 91 ? 11.888 -54.522 -21.066 1.00 95.75 91 GLN A O 1
ATOM 726 N N . LYS A 1 92 ? 9.972 -55.462 -20.384 1.00 96.19 92 LYS A N 1
ATOM 727 C CA . LYS A 1 92 ? 9.415 -55.538 -21.735 1.00 96.19 92 LYS A CA 1
ATOM 728 C C . LYS A 1 92 ? 7.898 -55.530 -21.737 1.00 96.19 92 LYS A C 1
ATOM 730 O O . LYS A 1 92 ? 7.278 -56.467 -21.247 1.00 96.19 92 LYS A O 1
ATOM 735 N N . VAL A 1 93 ? 7.315 -54.553 -22.426 1.00 95.19 93 VAL A N 1
ATOM 736 C CA . VAL A 1 93 ? 5.898 -54.562 -22.804 1.00 95.19 93 VAL A CA 1
ATOM 737 C C . VAL A 1 93 ? 5.788 -55.063 -24.248 1.00 95.19 93 VAL A C 1
ATOM 739 O O . VAL A 1 93 ? 6.357 -54.478 -25.173 1.00 95.19 93 VAL A O 1
ATOM 742 N N . HIS A 1 94 ? 5.120 -56.201 -24.464 1.00 90.25 94 HIS A N 1
ATOM 743 C CA . HIS A 1 94 ? 5.085 -56.849 -25.784 1.00 90.25 94 HIS A CA 1
ATOM 744 C C . HIS A 1 94 ? 4.121 -56.170 -26.766 1.00 90.25 94 HIS A C 1
ATOM 746 O O . HIS A 1 94 ? 4.420 -56.071 -27.958 1.00 90.25 94 HIS A O 1
ATOM 752 N N . LYS A 1 95 ? 2.963 -55.735 -26.267 1.00 90.19 95 LYS A N 1
ATOM 753 C CA . LYS A 1 95 ? 1.870 -55.063 -26.983 1.00 90.19 95 LYS A CA 1
ATOM 754 C C . LYS A 1 95 ? 1.094 -54.204 -25.993 1.00 90.19 95 LYS A C 1
ATOM 756 O O . LYS A 1 95 ? 1.290 -54.358 -24.793 1.00 90.19 95 LYS A O 1
ATOM 761 N N . ASN A 1 96 ? 0.183 -53.373 -26.495 1.00 91.62 96 ASN A N 1
ATOM 762 C CA . ASN A 1 96 ? -0.765 -52.683 -25.631 1.00 91.62 96 ASN A CA 1
ATOM 763 C C . ASN A 1 96 ? -1.566 -53.716 -24.824 1.00 91.62 96 ASN A C 1
ATOM 765 O O . ASN A 1 96 ? -2.183 -54.608 -25.415 1.00 91.62 96 ASN A O 1
ATOM 769 N N . LEU A 1 97 ? -1.533 -53.607 -23.501 1.00 92.88 97 LEU A N 1
ATOM 770 C CA . LEU A 1 97 ? -2.316 -54.435 -22.590 1.00 92.88 97 LEU A CA 1
ATOM 771 C C . LEU A 1 97 ? -2.768 -53.614 -21.387 1.00 92.88 97 LEU A C 1
ATOM 773 O O . LEU A 1 97 ? -2.183 -52.580 -21.083 1.00 92.88 97 LEU A O 1
ATOM 777 N N . THR A 1 98 ? -3.774 -54.108 -20.685 1.00 93.19 98 THR A N 1
ATOM 778 C CA . THR A 1 98 ? -4.146 -53.595 -19.367 1.00 93.19 98 THR A CA 1
ATOM 779 C C . THR A 1 98 ? -3.572 -54.548 -18.330 1.00 93.19 98 THR A C 1
ATOM 781 O O . THR A 1 98 ? -3.613 -55.758 -18.541 1.00 93.19 98 THR A O 1
ATOM 784 N N . ILE A 1 99 ? -3.054 -54.033 -17.220 1.00 95.44 99 ILE A N 1
ATOM 785 C CA . ILE A 1 99 ? -2.817 -54.851 -16.027 1.00 95.44 99 ILE A CA 1
ATOM 786 C C . ILE A 1 99 ? -3.728 -54.380 -14.899 1.00 95.44 99 ILE A C 1
ATOM 788 O O . ILE A 1 99 ? -4.016 -53.189 -14.794 1.00 95.44 99 ILE A O 1
ATOM 792 N N . LYS A 1 100 ? -4.181 -55.328 -14.083 1.00 95.81 100 LYS A N 1
ATOM 793 C CA . LYS A 1 100 ? -4.996 -55.151 -12.882 1.00 95.81 100 LYS A CA 1
ATOM 794 C C . LYS A 1 100 ? -4.136 -55.526 -11.676 1.00 95.81 100 LYS A C 1
ATOM 796 O O . LYS A 1 100 ? -3.548 -56.608 -11.670 1.00 95.81 100 LYS A O 1
ATOM 801 N N . VAL A 1 101 ? -4.075 -54.651 -10.677 1.00 97.44 101 VAL A N 1
ATOM 802 C CA . VAL A 1 101 ? -3.431 -54.885 -9.378 1.00 97.44 101 VAL A CA 1
ATOM 803 C C . VAL A 1 101 ? -4.513 -54.989 -8.310 1.00 97.44 101 VAL A C 1
ATOM 805 O O . VAL A 1 101 ? -5.346 -54.090 -8.196 1.00 97.44 101 VAL A O 1
ATOM 808 N N . SER A 1 102 ? -4.512 -56.081 -7.546 1.00 95.19 102 SER A N 1
ATOM 809 C CA . SER A 1 102 ? -5.497 -56.337 -6.483 1.00 95.19 102 SER A CA 1
ATOM 810 C C . SER A 1 102 ? -4.811 -56.867 -5.219 1.00 95.19 102 SER A C 1
ATOM 812 O O . SER A 1 102 ? -3.835 -57.613 -5.350 1.00 95.19 102 SER A O 1
ATOM 814 N N . PRO A 1 103 ? -5.306 -56.565 -4.006 1.00 93.94 103 PRO A N 1
ATOM 815 C CA . PRO A 1 103 ? -4.826 -57.210 -2.789 1.00 93.94 103 PRO A CA 1
ATOM 816 C C . PRO A 1 103 ? -5.200 -58.700 -2.782 1.00 93.94 103 PRO A C 1
ATOM 818 O O . PRO A 1 103 ? -6.231 -59.093 -3.329 1.00 93.94 103 PRO A O 1
ATOM 821 N N . GLY A 1 104 ? -4.379 -59.548 -2.171 1.00 91.25 104 GLY A N 1
ATOM 822 C CA . GLY A 1 104 ? -4.691 -60.963 -1.961 1.00 91.25 104 GLY A CA 1
ATOM 823 C C . GLY A 1 104 ? -5.615 -61.186 -0.758 1.00 91.25 104 GLY A C 1
ATOM 824 O O . GLY A 1 104 ? -5.545 -60.459 0.227 1.00 91.25 104 GLY A O 1
ATOM 825 N N . LEU A 1 105 ? -6.449 -62.231 -0.798 1.00 88.88 105 LEU A N 1
ATOM 826 C CA . LEU A 1 105 ? -7.263 -62.682 0.346 1.00 88.88 105 LEU A CA 1
ATOM 827 C C . LEU A 1 105 ? -6.425 -63.251 1.500 1.00 88.88 105 LEU A C 1
ATOM 829 O O . LEU A 1 105 ? -6.908 -63.368 2.624 1.00 88.88 105 LEU A O 1
ATOM 833 N N . SER A 1 106 ? -5.192 -63.660 1.218 1.00 87.62 106 SER A N 1
ATOM 834 C CA . SER A 1 106 ? -4.274 -64.233 2.193 1.00 87.62 106 SER A CA 1
ATOM 835 C C . SER A 1 106 ? -2.843 -63.845 1.866 1.00 87.62 106 SER A C 1
ATOM 837 O O . SER A 1 106 ? -2.472 -63.764 0.693 1.00 87.62 106 SER A O 1
ATOM 839 N N . ASN A 1 107 ? -2.031 -63.696 2.907 1.00 86.62 107 ASN A N 1
ATOM 840 C CA . ASN A 1 107 ? -0.601 -63.497 2.754 1.00 86.62 107 ASN A CA 1
ATOM 841 C C . ASN A 1 107 ? 0.132 -64.789 2.390 1.00 86.62 107 ASN A C 1
ATOM 843 O O . ASN A 1 107 ? -0.350 -65.889 2.668 1.00 86.62 107 ASN A O 1
ATOM 847 N N . TRP A 1 108 ? 1.296 -64.653 1.757 1.00 87.69 108 TRP A N 1
ATOM 848 C CA . TRP A 1 108 ? 2.116 -65.780 1.321 1.00 87.69 108 TRP A CA 1
ATOM 849 C C . TRP A 1 108 ? 3.611 -65.481 1.486 1.00 87.69 108 TRP A C 1
ATOM 851 O O . TRP A 1 108 ? 4.032 -64.327 1.492 1.00 87.69 108 TRP A O 1
ATOM 861 N N . TYR A 1 109 ? 4.408 -66.538 1.644 1.00 81.62 109 TYR A N 1
ATOM 862 C CA . TYR A 1 109 ? 5.867 -66.478 1.713 1.00 81.62 109 TYR A CA 1
ATOM 863 C C . TYR A 1 109 ? 6.444 -67.833 1.268 1.00 81.62 109 TYR A C 1
ATOM 865 O O . TYR A 1 109 ? 6.020 -68.865 1.791 1.00 81.62 109 TYR A O 1
ATOM 873 N N . GLY A 1 110 ? 7.393 -67.845 0.326 1.00 81.69 110 GLY A N 1
ATOM 874 C CA . GLY A 1 110 ? 8.043 -69.066 -0.183 1.00 81.69 110 GLY A CA 1
ATOM 875 C C . GLY A 1 110 ? 7.515 -69.557 -1.540 1.00 81.69 110 GLY A C 1
ATOM 876 O O . GLY A 1 110 ? 7.241 -68.751 -2.426 1.00 81.69 110 GLY A O 1
ATOM 877 N N . ASP A 1 111 ? 7.419 -70.877 -1.719 1.00 85.25 111 ASP A N 1
ATOM 878 C CA . ASP A 1 111 ? 7.061 -71.511 -2.999 1.00 85.25 111 ASP A CA 1
ATOM 879 C C . ASP A 1 111 ? 5.652 -71.103 -3.477 1.00 85.25 111 ASP A C 1
ATOM 881 O O . ASP A 1 111 ? 4.664 -71.191 -2.735 1.00 85.25 111 ASP A O 1
ATOM 885 N N . LEU A 1 112 ? 5.536 -70.713 -4.748 1.00 89.75 112 LEU A N 1
ATOM 886 C CA . LEU A 1 112 ? 4.325 -70.160 -5.344 1.00 89.75 112 LEU A CA 1
ATOM 887 C C . LEU A 1 112 ? 3.943 -70.911 -6.629 1.00 89.75 112 LEU A C 1
ATOM 889 O O . LEU A 1 112 ? 4.577 -70.777 -7.673 1.00 89.75 112 LEU A O 1
ATOM 893 N N . SER A 1 113 ? 2.827 -71.643 -6.586 1.00 93.12 113 SER A N 1
ATOM 894 C CA . SER A 1 113 ? 2.244 -72.314 -7.756 1.00 93.12 113 SER A CA 1
ATOM 895 C C . SER A 1 113 ? 0.847 -71.779 -8.060 1.00 93.12 113 SER A C 1
ATOM 897 O O . SER A 1 113 ? 0.191 -71.196 -7.199 1.00 93.12 113 SER A O 1
ATOM 899 N N . TRP A 1 114 ? 0.337 -72.008 -9.272 1.00 93.81 114 TRP A N 1
ATOM 900 C CA . TRP A 1 114 ? -1.014 -71.569 -9.654 1.00 93.81 114 TRP A CA 1
ATOM 901 C C . TRP A 1 114 ? -2.105 -72.092 -8.711 1.00 93.81 114 TRP A C 1
ATOM 903 O O . TRP A 1 114 ? -3.069 -71.384 -8.436 1.00 93.81 114 TRP A O 1
ATOM 913 N N . ASN A 1 115 ? -1.958 -73.321 -8.210 1.00 91.38 115 ASN A N 1
ATOM 914 C CA . ASN A 1 115 ? -2.940 -73.940 -7.318 1.00 91.38 115 ASN A CA 1
ATOM 915 C C . ASN A 1 115 ? -2.794 -73.519 -5.848 1.00 91.38 115 ASN A C 1
ATOM 917 O O . ASN A 1 115 ? -3.711 -73.768 -5.066 1.00 91.38 115 ASN A O 1
ATOM 921 N N . THR A 1 116 ? -1.659 -72.929 -5.461 1.00 90.06 116 THR A N 1
ATOM 922 C CA . THR A 1 116 ? -1.378 -72.514 -4.075 1.00 90.06 116 THR A CA 1
ATOM 923 C C . THR A 1 116 ? -1.337 -71.002 -3.884 1.00 90.06 116 THR A C 1
ATOM 925 O O . THR A 1 116 ? -1.334 -70.544 -2.744 1.00 90.06 116 THR A O 1
ATOM 928 N N . ALA A 1 117 ? -1.311 -70.226 -4.968 1.00 92.06 117 ALA A N 1
ATOM 929 C CA . ALA A 1 117 ? -1.230 -68.778 -4.897 1.00 92.06 117 ALA A CA 1
ATOM 930 C C . ALA A 1 117 ? -2.502 -68.138 -4.314 1.00 92.06 117 ALA A C 1
ATOM 932 O O . ALA A 1 117 ? -3.608 -68.644 -4.541 1.00 92.06 117 ALA A O 1
ATOM 933 N N . PRO A 1 118 ? -2.370 -67.000 -3.605 1.00 91.25 118 PRO A N 1
ATOM 934 C CA . PRO A 1 118 ? -3.516 -66.260 -3.095 1.00 91.25 118 PRO A CA 1
ATOM 935 C C . PRO A 1 118 ? -4.518 -65.893 -4.193 1.00 91.25 118 PRO A C 1
ATOM 937 O O . PRO A 1 118 ? -4.151 -65.570 -5.325 1.00 91.25 118 PRO A O 1
ATOM 940 N N . LEU A 1 119 ? -5.799 -65.908 -3.837 1.00 92.38 119 LEU A N 1
ATOM 941 C CA . LEU A 1 119 ? -6.867 -65.360 -4.672 1.00 92.38 119 LEU A CA 1
ATOM 942 C C . LEU A 1 119 ? -6.977 -63.846 -4.450 1.00 92.38 119 LEU A C 1
ATOM 944 O O . LEU A 1 119 ? -6.672 -63.366 -3.359 1.00 92.38 119 LEU A O 1
ATOM 948 N N . ALA A 1 120 ? -7.430 -63.105 -5.463 1.00 90.75 120 ALA A N 1
ATOM 949 C CA . ALA A 1 120 ? -7.685 -61.672 -5.336 1.00 90.75 120 ALA A CA 1
ATOM 950 C C . ALA A 1 120 ? -8.847 -61.403 -4.370 1.00 90.75 120 ALA A C 1
ATOM 952 O O . ALA A 1 120 ? -9.858 -62.108 -4.387 1.00 90.75 120 ALA A O 1
ATOM 953 N N . ASN A 1 121 ? -8.695 -60.379 -3.536 1.00 89.19 121 ASN A N 1
ATOM 954 C CA . ASN A 1 121 ? -9.747 -59.856 -2.683 1.00 89.19 121 ASN A CA 1
ATOM 955 C C . ASN A 1 121 ? -10.631 -58.907 -3.501 1.00 89.19 121 ASN A C 1
ATOM 957 O O . ASN A 1 121 ? -10.372 -57.709 -3.570 1.00 89.19 121 ASN A O 1
ATOM 961 N N . GLU A 1 122 ? -11.664 -59.453 -4.144 1.00 83.94 122 GLU A N 1
ATOM 962 C CA . GLU A 1 122 ? -12.569 -58.659 -4.988 1.00 83.94 122 GLU A CA 1
ATOM 963 C C . GLU A 1 122 ? -13.359 -57.605 -4.185 1.00 83.94 122 GLU A C 1
ATOM 965 O O . GLU A 1 122 ? -13.733 -56.582 -4.755 1.00 83.94 122 GLU A O 1
ATOM 970 N N . ASP A 1 123 ? -13.562 -57.802 -2.873 1.00 83.62 123 ASP A N 1
ATOM 971 C CA . ASP A 1 123 ? -14.248 -56.830 -2.004 1.00 83.62 123 ASP A CA 1
ATOM 972 C C . ASP A 1 123 ? -13.385 -55.586 -1.731 1.00 83.62 123 ASP A C 1
ATOM 974 O O . ASP A 1 123 ? -13.921 -54.495 -1.542 1.00 83.62 123 ASP A O 1
ATOM 978 N N . ALA A 1 124 ? -12.053 -55.728 -1.751 1.00 82.12 124 ALA A N 1
ATOM 979 C CA . ALA A 1 124 ? -11.123 -54.601 -1.637 1.00 82.12 124 ALA A CA 1
ATOM 980 C C . ALA A 1 124 ? -10.993 -53.803 -2.948 1.00 82.12 124 ALA A C 1
ATOM 982 O O . ALA A 1 124 ? -10.481 -52.689 -2.943 1.00 82.12 124 ALA A O 1
ATOM 983 N N . GLY A 1 125 ? -11.468 -54.342 -4.074 1.00 90.06 125 GLY A N 1
ATOM 984 C CA . GLY A 1 125 ? -11.355 -53.714 -5.386 1.00 90.06 125 GLY A CA 1
ATOM 985 C C . GLY A 1 125 ? -9.989 -53.918 -6.053 1.00 90.06 125 GLY A C 1
ATOM 986 O O . GLY A 1 125 ? -9.227 -54.829 -5.727 1.00 90.06 125 GLY A O 1
ATOM 987 N N . SER A 1 126 ? -9.695 -53.093 -7.062 1.00 92.94 126 SER A N 1
ATOM 988 C CA . SER A 1 126 ? -8.454 -53.189 -7.842 1.00 92.94 126 SER A CA 1
ATOM 989 C C . SER A 1 126 ? -8.134 -51.902 -8.594 1.00 92.94 126 SER A C 1
ATOM 991 O O . SER A 1 126 ? -9.051 -51.166 -8.961 1.00 92.94 126 SER A O 1
ATOM 993 N N . VAL A 1 127 ? -6.863 -51.702 -8.938 1.00 95.12 127 VAL A N 1
ATOM 994 C CA . VAL A 1 127 ? -6.401 -50.616 -9.815 1.00 95.12 127 VAL A CA 1
ATOM 995 C C . VAL A 1 127 ? -6.005 -51.194 -11.170 1.00 95.12 127 VAL A C 1
ATOM 997 O O . VAL A 1 127 ? -5.289 -52.190 -11.238 1.00 95.12 127 VAL A O 1
ATOM 1000 N N . SER A 1 128 ? -6.480 -50.594 -12.264 1.00 95.00 128 SER A N 1
ATOM 1001 C CA . SER A 1 128 ? -6.130 -51.010 -13.628 1.00 95.00 128 SER A CA 1
ATOM 1002 C C . SER A 1 128 ? -5.365 -49.916 -14.358 1.00 95.00 128 SER A C 1
ATOM 1004 O O . SER A 1 128 ? -5.801 -48.768 -14.379 1.00 95.00 128 SER A O 1
ATOM 1006 N N . ILE A 1 129 ? -4.267 -50.281 -15.016 1.00 93.50 129 ILE A N 1
ATOM 1007 C CA . ILE A 1 129 ? -3.469 -49.365 -15.838 1.00 93.50 129 ILE A CA 1
ATOM 1008 C C . ILE A 1 129 ? -3.276 -49.931 -17.243 1.00 93.50 129 ILE A C 1
ATOM 1010 O O . ILE A 1 129 ? -3.159 -51.143 -17.434 1.00 93.50 129 ILE A O 1
ATOM 1014 N N . ASN A 1 130 ? -3.220 -49.047 -18.237 1.00 94.12 130 ASN A N 1
ATOM 1015 C CA . ASN A 1 130 ? -2.919 -49.422 -19.614 1.00 94.12 130 ASN A CA 1
ATOM 1016 C C . ASN A 1 130 ? -1.430 -49.233 -19.888 1.00 94.12 130 ASN A C 1
ATOM 1018 O O . ASN A 1 130 ? -0.892 -48.147 -19.691 1.00 94.12 130 ASN A O 1
ATOM 1022 N N . LEU A 1 131 ? -0.793 -50.285 -20.384 1.00 93.81 131 LEU A N 1
ATOM 1023 C CA . LEU A 1 131 ? 0.603 -50.297 -20.781 1.00 93.81 131 LEU A CA 1
ATOM 1024 C C . LEU A 1 131 ? 0.730 -50.386 -22.295 1.00 93.81 131 LEU A C 1
ATOM 1026 O O . LEU A 1 131 ? -0.074 -51.042 -22.960 1.00 93.81 131 LEU A O 1
ATOM 1030 N N . ASN A 1 132 ? 1.773 -49.770 -22.839 1.00 94.44 132 ASN A N 1
ATOM 1031 C CA . ASN A 1 132 ? 2.135 -49.828 -24.248 1.00 94.44 132 ASN A CA 1
ATOM 1032 C C . ASN A 1 132 ? 3.641 -50.144 -24.431 1.00 94.44 132 ASN A C 1
ATOM 1034 O O . ASN A 1 132 ? 4.425 -50.013 -23.489 1.00 94.44 132 ASN A O 1
ATOM 1038 N N . PRO A 1 133 ? 4.079 -50.584 -25.630 1.00 94.88 133 PRO A N 1
ATOM 1039 C CA . PRO A 1 133 ? 5.469 -50.966 -25.884 1.00 94.88 133 PRO A CA 1
ATOM 1040 C C . PRO A 1 133 ? 6.538 -49.904 -25.587 1.00 94.88 133 PRO A C 1
ATOM 1042 O O . PRO A 1 133 ? 7.680 -50.294 -25.323 1.00 94.88 133 PRO A O 1
ATOM 1045 N N . GLU A 1 134 ? 6.206 -48.608 -25.626 1.00 94.69 134 GLU A N 1
ATOM 1046 C CA . GLU A 1 134 ? 7.149 -47.502 -25.378 1.00 94.69 134 GLU A CA 1
ATOM 1047 C C . GLU A 1 134 ? 7.586 -47.430 -23.913 1.00 94.69 134 GLU A C 1
ATOM 1049 O O . GLU A 1 134 ? 8.668 -46.940 -23.616 1.00 94.69 134 GLU A O 1
ATOM 1054 N N . GLN A 1 135 ? 6.802 -48.010 -23.004 1.00 94.69 135 GLN A N 1
ATOM 1055 C CA . GLN A 1 135 ? 7.123 -48.085 -21.579 1.00 94.69 135 GLN A CA 1
ATOM 1056 C C . GLN A 1 135 ? 8.081 -49.243 -21.234 1.00 94.69 135 GLN A C 1
ATOM 1058 O O . GLN A 1 135 ? 8.301 -49.539 -20.064 1.00 94.69 135 GLN A O 1
ATOM 1063 N N . SER A 1 136 ? 8.661 -49.923 -22.233 1.00 95.12 136 SER A N 1
ATOM 1064 C CA . SER A 1 136 ? 9.715 -50.920 -21.993 1.00 95.12 136 SER A CA 1
ATOM 1065 C C . SER A 1 136 ? 11.000 -50.250 -21.487 1.00 95.12 136 SER A C 1
ATOM 1067 O O . SER A 1 136 ? 11.419 -49.229 -22.024 1.00 95.12 136 SER A O 1
ATOM 1069 N N . ASN A 1 137 ? 11.686 -50.891 -20.544 1.00 94.88 137 ASN A N 1
ATOM 1070 C CA . ASN A 1 137 ? 12.845 -50.381 -19.806 1.00 94.88 137 ASN A CA 1
ATOM 1071 C C . ASN A 1 137 ? 12.555 -49.089 -19.019 1.00 94.88 137 ASN A C 1
ATOM 1073 O O . ASN A 1 137 ? 13.403 -48.197 -18.965 1.00 94.88 137 ASN A O 1
ATOM 1077 N N . ASN A 1 138 ? 11.366 -48.979 -18.424 1.00 94.75 138 ASN A N 1
ATOM 1078 C CA . ASN A 1 138 ? 10.982 -47.825 -17.614 1.00 94.75 138 ASN A CA 1
ATOM 1079 C C . ASN A 1 138 ? 10.245 -48.245 -16.332 1.00 94.75 138 ASN A C 1
ATOM 1081 O O . ASN A 1 138 ? 9.689 -49.344 -16.262 1.00 94.75 138 ASN A O 1
ATOM 1085 N N . TRP A 1 139 ? 10.246 -47.366 -15.330 1.00 95.38 139 TRP A N 1
ATOM 1086 C CA . TRP A 1 139 ? 9.424 -47.511 -14.131 1.00 95.38 139 TRP A CA 1
ATOM 1087 C C . TRP A 1 139 ? 7.955 -47.246 -14.449 1.00 95.38 139 TRP A C 1
ATOM 1089 O O . TRP A 1 139 ? 7.619 -46.377 -15.254 1.00 95.38 139 TRP A O 1
ATOM 1099 N N . ILE A 1 140 ? 7.092 -48.030 -13.815 1.00 93.69 140 ILE A N 1
ATOM 1100 C CA . ILE A 1 140 ? 5.644 -47.913 -13.853 1.00 93.69 140 ILE A CA 1
ATOM 1101 C C . ILE A 1 140 ? 5.177 -47.663 -12.428 1.00 93.69 140 ILE A C 1
ATOM 1103 O O . ILE A 1 140 ? 5.299 -48.552 -11.585 1.00 93.69 140 ILE A O 1
ATOM 1107 N N . ASP A 1 141 ? 4.617 -46.482 -12.200 1.00 95.62 141 ASP A N 1
ATOM 1108 C CA . ASP A 1 141 ? 4.056 -46.088 -10.915 1.00 95.62 141 ASP A CA 1
ATOM 1109 C C . ASP A 1 141 ? 2.559 -46.392 -10.907 1.00 95.62 141 ASP A C 1
ATOM 1111 O O . ASP A 1 141 ? 1.819 -46.010 -11.819 1.00 95.62 141 ASP A O 1
ATOM 1115 N N . ILE A 1 142 ? 2.117 -47.126 -9.890 1.00 93.81 142 ILE A N 1
ATOM 1116 C CA . ILE A 1 142 ? 0.728 -47.537 -9.713 1.00 93.81 142 ILE A CA 1
ATOM 1117 C C . ILE A 1 142 ? 0.255 -46.996 -8.374 1.00 93.81 142 ILE A C 1
ATOM 1119 O O . ILE A 1 142 ? 0.705 -47.456 -7.327 1.00 93.81 142 ILE A O 1
ATOM 1123 N N . ASP A 1 143 ? -0.653 -46.028 -8.414 1.00 93.00 143 ASP A N 1
ATOM 1124 C CA . ASP A 1 143 ? -1.240 -45.453 -7.210 1.00 93.00 143 ASP A CA 1
ATOM 1125 C C . ASP A 1 143 ? -2.243 -46.429 -6.584 1.00 93.00 143 ASP A C 1
ATOM 1127 O O . ASP A 1 143 ? -3.282 -46.746 -7.168 1.00 93.00 143 ASP A O 1
ATOM 1131 N N . LEU A 1 144 ? -1.896 -46.936 -5.401 1.00 93.94 144 LEU A N 1
ATOM 1132 C CA . LEU A 1 144 ? -2.698 -47.861 -4.606 1.00 93.94 144 LEU A CA 1
ATOM 1133 C C . LEU A 1 144 ? -3.348 -47.174 -3.398 1.00 93.94 144 LEU A C 1
ATOM 1135 O O . LEU A 1 144 ? -3.994 -47.852 -2.602 1.00 93.94 144 LEU A O 1
ATOM 1139 N N . THR A 1 145 ? -3.223 -45.852 -3.259 1.00 89.25 145 THR A N 1
ATOM 1140 C CA . THR A 1 145 ? -3.633 -45.096 -2.064 1.00 89.25 145 THR A CA 1
ATOM 1141 C C . THR A 1 145 ? -5.080 -45.385 -1.679 1.00 89.25 145 THR A C 1
ATOM 1143 O O . THR A 1 145 ? -5.367 -45.787 -0.559 1.00 89.25 145 THR A O 1
ATOM 1146 N N . GLN A 1 146 ? -6.014 -45.256 -2.623 1.00 88.06 146 GLN A N 1
ATOM 1147 C CA . GLN A 1 146 ? -7.434 -45.515 -2.352 1.00 88.06 146 GLN A CA 1
ATOM 1148 C C . GLN A 1 146 ? -7.751 -47.008 -2.210 1.00 88.06 146 GLN A C 1
ATOM 1150 O O . GLN A 1 146 ? -8.687 -47.364 -1.503 1.00 88.06 146 GLN A O 1
ATOM 1155 N N . LEU A 1 147 ? -6.976 -47.878 -2.868 1.00 89.31 147 LEU A N 1
ATOM 1156 C CA . LEU A 1 147 ? -7.162 -49.330 -2.815 1.00 89.31 147 LEU A CA 1
ATOM 1157 C C . LEU A 1 147 ? -6.817 -49.903 -1.436 1.00 89.31 147 LEU A C 1
ATOM 1159 O O . LEU A 1 147 ? -7.405 -50.894 -1.014 1.00 89.31 147 LEU A O 1
ATOM 1163 N N . LEU A 1 148 ? -5.836 -49.301 -0.762 1.00 87.50 148 LEU A N 1
ATOM 1164 C CA . LEU A 1 148 ? -5.297 -49.788 0.506 1.00 87.50 148 LEU A CA 1
ATOM 1165 C C . LEU A 1 148 ? -5.821 -49.010 1.726 1.00 87.50 148 LEU A C 1
ATOM 1167 O O . LEU A 1 148 ? -5.558 -49.417 2.856 1.00 87.50 148 LEU A O 1
ATOM 1171 N N . LYS A 1 149 ? -6.616 -47.947 1.526 1.00 81.94 149 LYS A N 1
ATOM 1172 C CA . LYS A 1 149 ? -7.303 -47.233 2.614 1.00 81.94 149 LYS A CA 1
ATOM 1173 C C . LYS A 1 149 ? -8.250 -48.168 3.375 1.00 81.94 149 LYS A C 1
ATOM 1175 O O . LYS A 1 149 ? -9.099 -48.829 2.780 1.00 81.94 149 LYS A O 1
ATOM 1180 N N . GLY A 1 150 ? -8.109 -48.211 4.701 1.00 68.88 150 GLY A N 1
ATOM 1181 C CA . GLY A 1 150 ? -8.869 -49.103 5.589 1.00 68.88 150 GLY A CA 1
ATOM 1182 C C . GLY A 1 150 ? -8.304 -50.525 5.715 1.00 68.88 150 GLY A C 1
ATOM 1183 O O . GLY A 1 150 ? -8.905 -51.368 6.387 1.00 68.88 150 GLY A O 1
ATOM 1184 N N . LEU A 1 151 ? -7.157 -50.814 5.089 1.00 70.94 151 LEU A N 1
ATOM 1185 C CA . LEU A 1 151 ? -6.469 -52.092 5.231 1.00 70.94 151 LEU A CA 1
ATOM 1186 C C . LEU A 1 151 ? -5.549 -52.064 6.463 1.00 70.94 151 LEU A C 1
ATOM 1188 O O . LEU A 1 151 ? -4.402 -51.639 6.387 1.00 70.94 151 LEU A O 1
ATOM 1192 N N . ASN A 1 152 ? -6.041 -52.555 7.600 1.00 72.12 152 ASN A N 1
ATOM 1193 C CA . ASN A 1 152 ? -5.217 -52.741 8.795 1.00 72.12 152 ASN A CA 1
ATOM 1194 C C . ASN A 1 152 ? -4.528 -54.115 8.744 1.00 72.12 152 ASN A C 1
ATOM 1196 O O . ASN A 1 152 ? -5.131 -55.145 9.065 1.00 72.12 152 ASN A O 1
ATOM 1200 N N . THR A 1 153 ? -3.287 -54.147 8.262 1.00 78.38 153 THR A N 1
ATOM 1201 C CA . THR A 1 153 ? -2.498 -55.376 8.169 1.00 78.38 153 THR A CA 1
ATOM 1202 C C . THR A 1 153 ? -1.013 -55.104 8.341 1.00 78.38 153 THR A C 1
ATOM 1204 O O . THR A 1 153 ? -0.517 -54.081 7.889 1.00 78.38 153 THR A O 1
ATOM 1207 N N . ASP A 1 154 ? -0.304 -56.068 8.925 1.00 84.88 154 ASP A N 1
ATOM 1208 C CA . ASP A 1 154 ? 1.155 -56.047 9.054 1.00 84.88 154 ASP A CA 1
ATOM 1209 C C . ASP A 1 154 ? 1.864 -56.601 7.805 1.00 84.88 154 ASP A C 1
ATOM 1211 O O . ASP A 1 154 ? 3.072 -56.457 7.649 1.00 84.88 154 ASP A O 1
ATOM 1215 N N . GLN A 1 155 ? 1.133 -57.255 6.896 1.00 88.25 155 GLN A N 1
ATOM 1216 C CA . GLN A 1 155 ? 1.704 -57.843 5.687 1.00 88.25 155 GLN A CA 1
ATOM 1217 C C . GLN A 1 155 ? 0.727 -57.703 4.518 1.00 88.25 155 GLN A C 1
ATOM 1219 O O . GLN A 1 155 ? -0.442 -58.076 4.622 1.00 88.25 155 GLN A O 1
ATOM 1224 N N . LEU A 1 156 ? 1.223 -57.202 3.388 1.00 92.06 156 LEU A N 1
ATOM 1225 C CA . LEU A 1 156 ? 0.431 -56.904 2.198 1.00 92.06 156 LEU A CA 1
ATOM 1226 C C . LEU A 1 156 ? 0.840 -57.808 1.037 1.00 92.06 156 LEU A C 1
ATOM 1228 O O . LEU A 1 156 ? 1.978 -57.756 0.579 1.00 92.06 156 LEU A O 1
ATOM 1232 N N . SER A 1 157 ? -0.104 -58.582 0.504 1.00 93.94 157 SER A N 1
ATOM 1233 C CA . SER A 1 157 ? 0.088 -59.333 -0.742 1.00 93.94 157 SER A CA 1
ATOM 1234 C C . SER A 1 157 ? -0.641 -58.670 -1.904 1.00 93.94 157 SER A C 1
ATOM 1236 O O . SER A 1 157 ? -1.840 -58.421 -1.813 1.00 93.94 157 SER A O 1
ATOM 1238 N N . LEU A 1 158 ? 0.060 -58.429 -3.010 1.00 96.62 158 LEU A N 1
ATOM 1239 C CA . LEU A 1 158 ? -0.480 -57.851 -4.239 1.00 96.62 158 LEU A CA 1
ATOM 1240 C C . LEU A 1 158 ? -0.415 -58.862 -5.383 1.00 96.62 158 LEU A C 1
ATOM 1242 O O . LEU A 1 158 ? 0.584 -59.560 -5.558 1.00 96.62 158 LEU A O 1
ATOM 1246 N N . ILE A 1 159 ? -1.478 -58.910 -6.180 1.00 97.38 159 ILE A N 1
ATOM 1247 C CA . ILE A 1 159 ? -1.626 -59.768 -7.356 1.00 97.38 159 ILE A CA 1
ATOM 1248 C C . ILE A 1 159 ? -1.713 -58.880 -8.589 1.00 97.38 159 ILE A C 1
ATOM 1250 O O . ILE A 1 159 ? -2.539 -57.971 -8.638 1.00 97.38 159 ILE A O 1
ATOM 1254 N N . ILE A 1 160 ? -0.889 -59.175 -9.590 1.00 97.62 160 ILE A N 1
ATOM 1255 C CA . ILE A 1 160 ? -0.823 -58.455 -10.857 1.00 97.62 160 ILE A CA 1
ATOM 1256 C C . ILE A 1 160 ? -1.224 -59.410 -11.982 1.00 97.62 160 ILE A C 1
ATOM 1258 O O . ILE A 1 160 ? -0.568 -60.428 -12.230 1.00 97.62 160 ILE A O 1
ATOM 1262 N N . GLU A 1 161 ? -2.298 -59.077 -12.687 1.00 95.12 161 GLU A N 1
ATOM 1263 C CA . GLU A 1 161 ? -2.868 -59.911 -13.745 1.00 95.12 161 GLU A CA 1
ATOM 1264 C C . GLU A 1 161 ? -3.292 -59.095 -14.972 1.00 95.12 161 GLU A C 1
ATOM 1266 O O . GLU A 1 161 ? -3.525 -57.894 -14.886 1.00 95.12 161 GLU A O 1
ATOM 1271 N N . ASP A 1 162 ? -3.394 -59.741 -16.133 1.00 93.62 162 ASP A N 1
ATOM 1272 C CA . ASP A 1 162 ? -4.019 -59.149 -17.322 1.00 93.62 162 ASP A CA 1
ATOM 1273 C C . ASP A 1 162 ? -5.503 -59.562 -17.328 1.00 93.62 162 ASP A C 1
ATOM 1275 O O . ASP A 1 162 ? -5.795 -60.755 -17.481 1.00 93.62 162 ASP A O 1
ATOM 1279 N N . PRO A 1 163 ? -6.461 -58.632 -17.146 1.00 89.69 163 PRO A N 1
ATOM 1280 C CA . PRO A 1 163 ? -7.881 -58.974 -17.126 1.00 89.69 163 PRO A CA 1
ATOM 1281 C C . PRO A 1 163 ? -8.413 -59.363 -18.515 1.00 89.69 163 PRO A C 1
ATOM 1283 O O . PRO A 1 163 ? -9.508 -59.917 -18.622 1.00 89.69 163 PRO A O 1
ATOM 1286 N N . ASN A 1 164 ? -7.660 -59.099 -19.589 1.00 87.31 164 ASN A N 1
ATOM 1287 C CA . ASN A 1 164 ? -8.107 -59.271 -20.962 1.00 87.31 164 ASN A CA 1
ATOM 1288 C C . ASN A 1 164 ? -7.466 -60.495 -21.621 1.00 87.31 164 ASN A C 1
ATOM 1290 O O . ASN A 1 164 ? -6.253 -60.675 -21.632 1.00 87.31 164 ASN A O 1
ATOM 1294 N N . ASN A 1 165 ? -8.278 -61.315 -22.287 1.00 76.94 165 ASN A N 1
ATOM 1295 C CA . ASN A 1 165 ? -7.757 -62.477 -22.998 1.00 76.94 165 ASN A CA 1
ATOM 1296 C C . ASN A 1 165 ? -7.244 -62.100 -24.404 1.00 76.94 165 ASN A C 1
ATOM 1298 O O . ASN A 1 165 ? -8.037 -61.771 -25.291 1.00 76.94 165 ASN A O 1
ATOM 1302 N N . GLY A 1 166 ? -5.929 -62.186 -24.652 1.00 66.19 166 GLY A N 1
ATOM 1303 C CA . GLY A 1 166 ? -5.330 -61.772 -25.928 1.00 66.19 166 GLY A CA 1
ATOM 1304 C C . GLY A 1 166 ? -4.118 -62.594 -26.385 1.00 66.19 166 GLY A C 1
ATOM 1305 O O . GLY A 1 166 ? -3.253 -62.999 -25.611 1.00 66.19 166 GLY A O 1
ATOM 1306 N N . ARG A 1 167 ? -3.990 -62.843 -27.699 1.00 61.38 167 ARG A N 1
ATOM 1307 C CA . ARG A 1 167 ? -2.798 -63.516 -28.257 1.00 61.38 167 ARG A CA 1
ATOM 1308 C C . ARG A 1 167 ? -1.593 -62.568 -28.321 1.00 61.38 167 ARG A C 1
ATOM 1310 O O . ARG A 1 167 ? -1.502 -61.698 -29.190 1.00 61.38 167 ARG A O 1
ATOM 1317 N N . GLY A 1 168 ? -0.608 -62.838 -27.466 1.00 62.91 168 GLY A N 1
ATOM 1318 C CA . GLY A 1 168 ? 0.685 -62.143 -27.457 1.00 62.91 168 GLY A CA 1
ATOM 1319 C C . GLY A 1 168 ? 0.708 -60.859 -26.627 1.00 62.91 168 GLY A C 1
ATOM 1320 O O . GLY A 1 168 ? 1.673 -60.111 -26.744 1.00 62.91 168 GLY A O 1
ATOM 1321 N N . ASN A 1 169 ? -0.323 -60.625 -25.815 1.00 78.38 169 ASN A N 1
ATOM 1322 C CA . ASN A 1 169 ? -0.335 -59.577 -24.803 1.00 78.38 169 ASN A CA 1
ATOM 1323 C C . ASN A 1 169 ? 0.430 -60.097 -23.586 1.00 78.38 169 ASN A C 1
ATOM 1325 O O . ASN A 1 169 ? 0.299 -61.265 -23.222 1.00 78.38 169 ASN A O 1
ATOM 1329 N N . GLY A 1 170 ? 1.308 -59.278 -23.036 1.00 90.56 170 GLY A N 1
ATOM 1330 C CA . GLY A 1 170 ? 2.057 -59.626 -21.844 1.00 90.56 170 GLY A CA 1
ATOM 1331 C C . GLY A 1 170 ? 3.106 -58.578 -21.536 1.00 90.56 170 GLY A C 1
ATOM 1332 O O . GLY A 1 170 ? 3.559 -57.851 -22.430 1.00 90.56 170 GLY A O 1
ATOM 1333 N N . VAL A 1 171 ? 3.490 -58.532 -20.272 1.00 96.12 171 VAL A N 1
ATOM 1334 C CA . VAL A 1 171 ? 4.556 -57.676 -19.770 1.00 96.12 171 VAL A CA 1
ATOM 1335 C C . VAL A 1 171 ? 5.467 -58.486 -18.862 1.00 96.12 171 VAL A C 1
ATOM 1337 O O . VAL A 1 171 ? 5.015 -59.345 -18.103 1.00 96.12 171 VAL A O 1
ATOM 1340 N N . ASN A 1 172 ? 6.756 -58.203 -18.991 1.00 97.62 172 ASN A N 1
ATOM 1341 C CA . ASN A 1 172 ? 7.804 -58.702 -18.127 1.00 97.62 172 ASN A CA 1
ATOM 1342 C C . ASN A 1 172 ? 8.256 -57.549 -17.232 1.00 97.62 172 ASN A C 1
ATOM 1344 O O . ASN A 1 172 ? 8.720 -56.530 -17.753 1.00 97.62 172 ASN A O 1
ATOM 1348 N N . PHE A 1 173 ? 8.136 -57.720 -15.922 1.00 97.94 173 PHE A N 1
ATOM 1349 C CA . PHE A 1 173 ? 8.704 -56.831 -14.918 1.00 97.94 173 PHE A CA 1
ATOM 1350 C C . PHE A 1 173 ? 9.949 -57.460 -14.308 1.00 97.94 173 PHE A C 1
ATOM 1352 O O . PHE A 1 173 ? 10.112 -58.680 -14.317 1.00 97.94 173 PHE A O 1
ATOM 1359 N N . HIS A 1 174 ? 10.837 -56.637 -13.775 1.00 97.25 174 HIS A N 1
ATOM 1360 C CA . HIS A 1 174 ? 11.901 -57.143 -12.921 1.00 97.25 174 HIS A CA 1
ATOM 1361 C C . HIS A 1 174 ? 11.342 -57.714 -11.615 1.00 97.25 174 HIS A C 1
ATOM 1363 O O . HIS A 1 174 ? 10.331 -57.235 -11.105 1.00 97.25 174 HIS A O 1
ATOM 1369 N N . SER A 1 175 ? 12.011 -58.748 -11.117 1.00 95.44 175 SER A N 1
ATOM 1370 C CA . SER A 1 175 ? 11.795 -59.326 -9.793 1.00 95.44 175 SER A CA 1
ATOM 1371 C C . SER A 1 175 ? 12.784 -58.755 -8.770 1.00 95.44 175 SER A C 1
ATOM 1373 O O . SER A 1 175 ? 13.657 -57.948 -9.117 1.00 95.44 175 SER A O 1
ATOM 1375 N N . ILE A 1 176 ? 12.688 -59.212 -7.523 1.00 94.00 176 ILE A N 1
ATOM 1376 C CA . ILE A 1 176 ? 13.585 -58.861 -6.421 1.00 94.00 176 ILE A CA 1
ATOM 1377 C C . ILE A 1 176 ? 15.048 -59.248 -6.683 1.00 94.00 176 ILE A C 1
ATOM 1379 O O . ILE A 1 176 ? 15.958 -58.619 -6.149 1.00 94.00 176 ILE A O 1
ATOM 1383 N N . GLU A 1 177 ? 15.314 -60.235 -7.546 1.00 91.62 177 GLU A N 1
ATOM 1384 C CA . GLU A 1 177 ? 16.680 -60.625 -7.923 1.00 91.62 177 GLU A CA 1
ATOM 1385 C C . GLU A 1 177 ? 17.383 -59.601 -8.835 1.00 91.62 177 GLU A C 1
ATOM 1387 O O . GLU A 1 177 ? 18.567 -59.757 -9.149 1.00 91.62 177 GLU A O 1
ATOM 1392 N N . ASN A 1 178 ? 16.683 -58.554 -9.285 1.00 91.81 178 ASN A N 1
ATOM 1393 C CA . ASN A 1 178 ? 17.222 -57.523 -10.168 1.00 91.81 178 ASN A CA 1
ATOM 1394 C C . ASN A 1 178 ? 17.611 -56.231 -9.421 1.00 91.81 178 ASN A C 1
ATOM 1396 O O . ASN A 1 178 ? 17.111 -55.933 -8.344 1.00 91.81 178 ASN A O 1
ATOM 1400 N N . THR A 1 179 ? 18.456 -55.394 -10.036 1.00 87.19 179 THR A N 1
ATOM 1401 C CA . THR A 1 179 ? 18.844 -54.082 -9.483 1.00 87.19 179 THR A CA 1
ATOM 1402 C C . THR A 1 179 ? 17.720 -53.045 -9.512 1.00 87.19 179 THR A C 1
ATOM 1404 O O . THR A 1 179 ? 17.803 -52.058 -8.791 1.00 87.19 179 THR A O 1
ATOM 1407 N N . HIS A 1 180 ? 16.696 -53.239 -10.350 1.00 92.12 180 HIS A N 1
ATOM 1408 C CA . HIS A 1 180 ? 15.458 -52.446 -10.332 1.00 92.12 180 HIS A CA 1
ATOM 1409 C C . HIS A 1 180 ? 14.301 -53.315 -9.820 1.00 92.12 180 HIS A C 1
ATOM 1411 O O . HIS A 1 180 ? 13.376 -53.621 -10.573 1.00 92.12 180 HIS A O 1
ATOM 1417 N N . ALA A 1 181 ? 14.420 -53.793 -8.580 1.00 92.75 181 ALA A N 1
ATOM 1418 C CA . ALA A 1 181 ? 13.400 -54.600 -7.918 1.00 92.75 181 ALA A CA 1
ATOM 1419 C C . ALA A 1 181 ? 12.096 -53.804 -7.706 1.00 92.75 181 ALA A C 1
ATOM 1421 O O . ALA A 1 181 ? 12.158 -52.584 -7.550 1.00 92.75 181 ALA A O 1
ATOM 1422 N N . PRO A 1 182 ? 10.922 -54.461 -7.675 1.00 97.00 182 PRO A N 1
ATOM 1423 C CA . PRO A 1 182 ? 9.675 -53.814 -7.275 1.00 97.00 182 PRO A CA 1
ATOM 1424 C C . PRO A 1 182 ? 9.803 -53.130 -5.910 1.00 97.00 182 PRO A C 1
ATOM 1426 O O . PRO A 1 182 ? 10.525 -53.623 -5.044 1.00 97.00 182 PRO A O 1
ATOM 1429 N N . GLN A 1 183 ? 9.073 -52.038 -5.694 1.00 96.25 183 GLN A N 1
ATOM 1430 C CA . GLN A 1 183 ? 9.016 -51.374 -4.390 1.00 96.25 183 GLN A CA 1
ATOM 1431 C C . GLN A 1 183 ? 7.648 -50.749 -4.122 1.00 96.25 183 GLN A C 1
ATOM 1433 O O . GLN A 1 183 ? 6.957 -50.332 -5.052 1.00 96.25 183 GLN A O 1
ATOM 1438 N N . LEU A 1 184 ? 7.268 -50.692 -2.848 1.00 95.31 184 LEU A N 1
ATOM 1439 C CA . LEU A 1 184 ? 6.093 -49.980 -2.362 1.00 95.31 184 LEU A CA 1
ATOM 1440 C C . LEU A 1 184 ? 6.567 -48.719 -1.644 1.00 95.31 184 LEU A C 1
ATOM 1442 O O . LEU A 1 184 ? 7.271 -48.811 -0.643 1.00 95.31 184 LEU A O 1
ATOM 1446 N N . VAL A 1 185 ? 6.211 -47.554 -2.166 1.00 92.25 185 VAL A N 1
ATOM 1447 C CA . VAL A 1 185 ? 6.579 -46.255 -1.602 1.00 92.25 185 VAL A CA 1
ATOM 1448 C C . VAL A 1 185 ? 5.401 -45.731 -0.794 1.00 92.25 185 VAL A C 1
ATOM 1450 O O . VAL A 1 185 ? 4.317 -45.549 -1.349 1.00 92.25 185 VAL A O 1
ATOM 1453 N N . VAL A 1 186 ? 5.612 -45.507 0.501 1.00 87.88 186 VAL A N 1
ATOM 1454 C CA . VAL A 1 186 ? 4.600 -45.005 1.438 1.00 87.88 186 VAL A CA 1
ATOM 1455 C C . VAL A 1 186 ? 4.992 -43.604 1.895 1.00 87.88 186 VAL A C 1
ATOM 1457 O O . VAL A 1 186 ? 6.094 -43.392 2.403 1.00 87.88 186 VAL A O 1
ATOM 1460 N N . THR A 1 187 ? 4.079 -42.651 1.729 1.00 81.94 187 THR A N 1
ATOM 1461 C CA . THR A 1 187 ? 4.222 -41.266 2.191 1.00 81.94 187 THR A CA 1
ATOM 1462 C C . THR A 1 187 ? 3.290 -41.050 3.382 1.00 81.94 187 THR A C 1
ATOM 1464 O O . THR A 1 187 ? 2.075 -41.189 3.248 1.00 81.94 187 THR A O 1
ATOM 1467 N N . ALA A 1 188 ? 3.845 -40.746 4.558 1.00 66.69 188 ALA A N 1
ATOM 1468 C CA . ALA A 1 188 ? 3.068 -40.554 5.787 1.00 66.69 188 ALA A CA 1
ATOM 1469 C C . ALA A 1 188 ? 2.213 -39.271 5.746 1.00 66.69 188 ALA A C 1
ATOM 1471 O O . ALA A 1 188 ? 2.670 -38.248 5.243 1.00 66.69 188 ALA A O 1
ATOM 1472 N N . SER A 1 189 ? 1.004 -39.304 6.327 1.00 56.09 189 SER A N 1
ATOM 1473 C CA . SER A 1 189 ? 0.180 -38.097 6.500 1.00 56.09 189 SER A CA 1
ATOM 1474 C C . SER A 1 189 ? 0.794 -37.147 7.530 1.00 56.09 189 SER A C 1
ATOM 1476 O O . SER A 1 189 ? 1.159 -37.544 8.638 1.00 56.09 189 SER A O 1
ATOM 1478 N N . GLN A 1 190 ? 0.860 -35.865 7.182 1.00 54.69 190 GLN A N 1
ATOM 1479 C CA . GLN A 1 190 ? 1.366 -34.800 8.044 1.00 54.69 190 GLN A CA 1
ATOM 1480 C C . GLN A 1 190 ? 0.382 -34.536 9.206 1.00 54.69 190 GLN A C 1
ATOM 1482 O O . GLN A 1 190 ? -0.785 -34.227 8.971 1.00 54.69 190 GLN A O 1
ATOM 1487 N N . GLN A 1 191 ? 0.819 -34.667 10.466 1.00 53.25 191 GLN A N 1
ATOM 1488 C CA . GLN A 1 191 ? 0.005 -34.305 11.639 1.00 53.25 191 GLN A CA 1
ATOM 1489 C C . GLN A 1 191 ? 0.175 -32.820 11.988 1.00 53.25 191 GLN A C 1
ATOM 1491 O O . GLN A 1 191 ? 1.293 -32.356 12.208 1.00 53.25 191 GLN A O 1
ATOM 1496 N N . ILE A 1 192 ? -0.939 -32.089 12.087 1.00 55.44 192 ILE A N 1
ATOM 1497 C CA . ILE A 1 192 ? -0.972 -30.685 12.523 1.00 55.44 192 ILE A CA 1
ATOM 1498 C C . ILE A 1 192 ? -1.258 -30.638 14.031 1.00 55.44 192 ILE A C 1
ATOM 1500 O O . ILE A 1 192 ? -2.215 -31.272 14.482 1.00 55.44 192 ILE A O 1
ATOM 1504 N N . PRO A 1 193 ? -0.469 -29.905 14.836 1.00 61.81 193 PRO A N 1
ATOM 1505 C CA . PRO A 1 193 ? -0.782 -29.708 16.247 1.00 61.81 193 PRO A CA 1
ATOM 1506 C C . PRO A 1 193 ? -2.034 -28.826 16.444 1.00 61.81 193 PRO A C 1
ATOM 1508 O O . PRO A 1 193 ? -2.253 -27.874 15.700 1.00 61.81 193 PRO A O 1
ATOM 1511 N N . ALA A 1 194 ? -2.850 -29.126 17.462 1.00 68.81 194 ALA A N 1
ATOM 1512 C CA . ALA A 1 194 ? -4.024 -28.323 17.834 1.00 68.81 194 ALA A CA 1
ATOM 1513 C C . ALA A 1 194 ? -3.624 -26.967 18.456 1.00 68.81 194 ALA A C 1
ATOM 1515 O O . ALA A 1 194 ? -2.568 -26.905 19.092 1.00 68.81 194 ALA A O 1
ATOM 1516 N N . PRO A 1 195 ? -4.465 -25.913 18.367 1.00 76.25 195 PRO A N 1
ATOM 1517 C CA . PRO A 1 195 ? -4.269 -24.677 19.125 1.00 76.25 195 PRO A CA 1
ATOM 1518 C C . PRO A 1 195 ? -4.191 -24.931 20.633 1.00 76.25 195 PRO A C 1
ATOM 1520 O O . PRO A 1 195 ? -4.957 -25.719 21.198 1.00 76.25 195 PRO A O 1
ATOM 1523 N N . ASN A 1 196 ? -3.275 -24.237 21.303 1.00 74.06 196 ASN A N 1
ATOM 1524 C CA . ASN A 1 196 ? -2.992 -24.404 22.725 1.00 74.06 196 ASN A CA 1
ATOM 1525 C C . ASN A 1 196 ? -3.491 -23.178 23.500 1.00 74.06 196 ASN A C 1
ATOM 1527 O O . ASN A 1 196 ? -3.600 -22.087 22.950 1.00 74.06 196 ASN A O 1
ATOM 1531 N N . THR A 1 197 ? -3.683 -23.317 24.815 1.00 62.72 197 THR A N 1
ATOM 1532 C CA . THR A 1 197 ? -3.833 -22.153 25.710 1.00 62.72 197 THR A CA 1
ATOM 1533 C C . THR A 1 197 ? -5.053 -21.276 25.379 1.00 62.72 197 THR A C 1
ATOM 1535 O O . THR A 1 197 ? -4.960 -20.065 25.507 1.00 62.72 197 THR A O 1
ATOM 1538 N N . VAL A 1 198 ? -6.194 -21.863 24.980 1.00 70.56 198 VAL A N 1
ATOM 1539 C CA . VAL A 1 198 ? -7.447 -21.102 24.794 1.00 70.56 198 VAL A CA 1
ATOM 1540 C C . VAL A 1 198 ? -7.869 -20.496 26.132 1.00 70.56 198 VAL A C 1
ATOM 1542 O O . VAL A 1 198 ? -8.328 -21.198 27.042 1.00 70.56 198 VAL A O 1
ATOM 1545 N N . ARG A 1 199 ? -7.662 -19.193 26.266 1.00 72.56 199 ARG A N 1
ATOM 1546 C CA . ARG A 1 199 ? -8.049 -18.380 27.412 1.00 72.56 199 ARG A CA 1
ATOM 1547 C C . ARG A 1 199 ? -9.334 -17.664 27.083 1.00 72.56 199 ARG A C 1
ATOM 1549 O O . ARG A 1 199 ? -9.571 -17.289 25.941 1.00 72.56 199 ARG A O 1
ATOM 1556 N N . VAL A 1 200 ? -10.175 -17.551 28.100 1.00 69.44 200 VAL A N 1
ATOM 1557 C CA . VAL A 1 200 ? -11.471 -16.904 27.984 1.00 69.44 200 VAL A CA 1
ATOM 1558 C C . VAL A 1 200 ? -11.621 -15.974 29.167 1.00 69.44 200 VAL A C 1
ATOM 1560 O O . VAL A 1 200 ? -11.719 -16.439 30.304 1.00 69.44 200 VAL A O 1
ATOM 1563 N N . ASP A 1 201 ? -11.617 -14.681 28.884 1.00 69.06 201 ASP A N 1
ATOM 1564 C CA . ASP A 1 201 ? -11.709 -13.620 29.875 1.00 69.06 201 ASP A CA 1
ATOM 1565 C C . ASP A 1 201 ? -12.991 -12.803 29.679 1.00 69.06 201 ASP A C 1
ATOM 1567 O O . ASP A 1 201 ? -13.593 -12.774 28.603 1.00 69.06 201 ASP A O 1
ATOM 1571 N N . TYR A 1 202 ? -13.425 -12.154 30.760 1.00 62.62 202 TYR A N 1
ATOM 1572 C CA . TYR A 1 202 ? -14.486 -11.153 30.727 1.00 62.62 202 TYR A CA 1
ATOM 1573 C C . TYR A 1 202 ? -13.854 -9.773 30.867 1.00 62.62 202 TYR A C 1
ATOM 1575 O O . TYR A 1 202 ? -13.283 -9.452 31.914 1.00 62.62 202 TYR A O 1
ATOM 1583 N N . LEU A 1 203 ? -13.966 -8.972 29.813 1.00 55.78 203 LEU A N 1
ATOM 1584 C CA . LEU A 1 203 ? -13.438 -7.614 29.738 1.00 55.78 203 LEU A CA 1
ATOM 1585 C C . LEU A 1 203 ? -14.552 -6.710 29.203 1.00 55.78 203 LEU A C 1
ATOM 1587 O O . LEU A 1 203 ? -15.174 -7.019 28.190 1.00 55.78 203 LEU A O 1
ATOM 1591 N N . ASP A 1 204 ? -14.872 -5.657 29.957 1.00 54.53 204 ASP A N 1
ATOM 1592 C CA . ASP A 1 204 ? -15.741 -4.544 29.538 1.00 54.53 204 ASP A CA 1
ATOM 1593 C C . ASP A 1 204 ? -17.115 -4.924 28.947 1.00 54.53 204 ASP A C 1
ATOM 1595 O O . ASP A 1 204 ? -17.683 -4.229 28.099 1.00 54.53 204 ASP A O 1
ATOM 1599 N N . GLY A 1 205 ? -17.704 -6.013 29.458 1.00 53.69 205 GLY A N 1
ATOM 1600 C CA . GLY A 1 205 ? -19.032 -6.492 29.059 1.00 53.69 205 GLY A CA 1
ATOM 1601 C C . GLY A 1 205 ? -19.040 -7.575 27.987 1.00 53.69 205 GLY A C 1
ATOM 1602 O O . GLY A 1 205 ? -20.122 -7.966 27.554 1.00 53.69 205 GLY A O 1
ATOM 1603 N N . GLN A 1 206 ? -17.876 -8.082 27.579 1.00 58.25 206 GLN A N 1
ATOM 1604 C CA . GLN A 1 206 ? -17.732 -9.059 26.500 1.00 58.25 206 GLN A CA 1
ATOM 1605 C C . GLN A 1 206 ? -16.952 -10.295 26.939 1.00 58.25 206 GLN A C 1
ATOM 1607 O O . GLN A 1 206 ? -16.207 -10.272 27.920 1.00 58.25 206 GLN A O 1
ATOM 1612 N N . VAL A 1 207 ? -17.147 -11.390 26.200 1.00 73.44 207 VAL A N 1
ATOM 1613 C CA . VAL A 1 207 ? -16.319 -12.589 26.324 1.00 73.44 207 VAL A CA 1
ATOM 1614 C C . VAL A 1 207 ? -15.231 -12.537 25.273 1.00 73.44 207 VAL A C 1
ATOM 1616 O O . VAL A 1 207 ? -15.504 -12.493 24.074 1.00 73.44 207 VAL A O 1
ATOM 1619 N N . VAL A 1 208 ? -14.002 -12.574 25.753 1.00 72.56 208 VAL A N 1
ATOM 1620 C CA . VAL A 1 208 ? -12.795 -12.459 24.959 1.00 72.56 208 VAL A CA 1
ATOM 1621 C C . VAL A 1 208 ? -12.079 -13.797 24.953 1.00 72.56 208 VAL A C 1
ATOM 1623 O O . VAL A 1 208 ? -11.865 -14.376 26.013 1.00 72.56 208 VAL A O 1
ATOM 1626 N N . LEU A 1 209 ? -11.706 -14.271 23.770 1.00 83.19 209 LEU A N 1
ATOM 1627 C CA . LEU A 1 209 ? -10.925 -15.474 23.555 1.00 83.19 209 LEU A CA 1
ATOM 1628 C C . LEU A 1 209 ? -9.548 -15.108 23.007 1.00 83.19 209 LEU A C 1
ATOM 1630 O O . LEU A 1 209 ? -9.460 -14.414 21.999 1.00 83.19 209 LEU A O 1
ATOM 1634 N N . ASP A 1 210 ? -8.490 -15.654 23.594 1.00 82.56 210 ASP A N 1
ATOM 1635 C CA . ASP A 1 210 ? -7.153 -15.679 22.999 1.00 82.56 210 ASP A CA 1
ATOM 1636 C C . ASP A 1 210 ? -6.591 -17.099 23.026 1.00 82.56 210 ASP A C 1
ATOM 1638 O O . ASP A 1 210 ? -6.956 -17.919 23.872 1.00 82.56 210 ASP A O 1
ATOM 1642 N N . TRP A 1 211 ? -5.734 -17.425 22.067 1.00 84.88 211 TRP A N 1
ATOM 1643 C CA . TRP A 1 211 ? -5.056 -18.714 22.026 1.00 84.88 211 TRP A CA 1
ATOM 1644 C C . TRP A 1 211 ? -3.627 -18.564 21.537 1.00 84.88 211 TRP A C 1
ATOM 1646 O O . TRP A 1 211 ? -3.210 -17.535 21.017 1.00 84.88 211 TRP A O 1
ATOM 1656 N N . GLN A 1 212 ? -2.841 -19.616 21.718 1.00 77.12 212 GLN A N 1
ATOM 1657 C CA . GLN A 1 212 ? -1.538 -19.713 21.088 1.00 77.12 212 GLN A CA 1
ATOM 1658 C C . GLN A 1 212 ? -1.678 -20.508 19.800 1.00 77.12 212 GLN A C 1
ATOM 1660 O O . GLN A 1 212 ? -2.208 -21.626 19.806 1.00 77.12 212 GLN A O 1
ATOM 1665 N N . ALA A 1 213 ? -1.180 -19.930 18.705 1.00 72.62 213 ALA A N 1
ATOM 1666 C CA . ALA A 1 213 ? -1.026 -20.654 17.455 1.00 72.62 213 ALA A CA 1
ATOM 1667 C C . ALA A 1 213 ? -0.227 -21.954 17.699 1.00 72.62 213 ALA A C 1
ATOM 1669 O O . ALA A 1 213 ? 0.714 -21.955 18.508 1.00 72.62 213 ALA A O 1
ATOM 1670 N N . PRO A 1 214 ? -0.574 -23.056 17.014 1.00 69.38 214 PRO A N 1
ATOM 1671 C CA . PRO A 1 214 ? 0.150 -24.314 17.117 1.00 69.38 214 PRO A CA 1
ATOM 1672 C C . PRO A 1 214 ? 1.661 -24.127 16.933 1.00 69.38 214 PRO A C 1
ATOM 1674 O O . PRO A 1 214 ? 2.132 -23.611 15.919 1.00 69.38 214 PRO A O 1
ATOM 1677 N N . THR A 1 215 ? 2.450 -24.561 17.917 1.00 55.94 215 THR A N 1
ATOM 1678 C CA . THR A 1 215 ? 3.915 -24.475 17.845 1.00 55.94 215 THR A CA 1
ATOM 1679 C C . THR A 1 215 ? 4.472 -25.676 17.087 1.00 55.94 215 THR A C 1
ATOM 1681 O O . THR A 1 215 ? 4.459 -26.806 17.581 1.00 55.94 215 THR A O 1
ATOM 1684 N N . LEU A 1 216 ? 5.011 -25.425 15.893 1.00 55.78 216 LEU A N 1
ATOM 1685 C CA . LEU A 1 216 ? 5.748 -26.410 15.098 1.00 55.78 216 LEU A CA 1
ATOM 1686 C C . LEU A 1 216 ? 7.094 -26.705 15.779 1.00 55.78 216 LEU A C 1
ATOM 1688 O O . LEU A 1 216 ? 8.117 -26.091 15.484 1.00 55.78 216 LEU A O 1
ATOM 1692 N N . SER A 1 217 ? 7.092 -27.610 16.754 1.00 42.75 217 SER A N 1
ATOM 1693 C CA . SER A 1 217 ? 8.303 -28.009 17.487 1.00 42.75 217 SER A CA 1
ATOM 1694 C C . SER A 1 217 ? 9.105 -29.117 16.792 1.00 42.75 217 SER A C 1
ATOM 1696 O O . SER A 1 217 ? 10.144 -29.527 17.310 1.00 42.75 217 SER A O 1
ATOM 1698 N N . ASP A 1 218 ? 8.689 -29.542 15.596 1.00 41.31 218 ASP A N 1
ATOM 1699 C CA . ASP A 1 218 ? 9.412 -30.511 14.775 1.00 41.31 218 ASP A CA 1
ATOM 1700 C C . ASP A 1 218 ? 9.997 -29.852 13.504 1.00 41.31 218 ASP A C 1
ATOM 1702 O O . ASP A 1 218 ? 9.243 -29.438 12.620 1.00 41.31 218 ASP A O 1
ATOM 1706 N N . PRO A 1 219 ? 11.336 -29.763 13.361 1.00 40.12 219 PRO A N 1
ATOM 1707 C CA . PRO A 1 219 ? 11.987 -29.250 12.156 1.00 40.12 219 PRO A CA 1
ATOM 1708 C C . PRO A 1 219 ? 11.722 -30.073 10.882 1.00 40.12 219 PRO A C 1
ATOM 1710 O O . PRO A 1 219 ? 12.062 -29.597 9.795 1.00 40.12 219 PRO A O 1
ATOM 1713 N N . GLN A 1 220 ? 11.166 -31.288 10.997 1.00 38.47 220 GLN A N 1
ATOM 1714 C CA . GLN A 1 220 ? 10.745 -32.123 9.865 1.00 38.47 220 GLN A CA 1
ATOM 1715 C C . GLN A 1 220 ? 9.377 -31.717 9.300 1.00 38.47 220 GLN A C 1
ATOM 1717 O O . GLN A 1 220 ? 9.082 -32.012 8.144 1.00 38.47 220 GLN A O 1
ATOM 1722 N N . ILE A 1 221 ? 8.565 -30.983 10.067 1.00 45.19 221 ILE A N 1
ATOM 1723 C CA . ILE A 1 221 ? 7.273 -30.459 9.620 1.00 45.19 221 ILE A CA 1
ATOM 1724 C C . ILE A 1 221 ? 7.503 -29.039 9.098 1.00 45.19 221 ILE A C 1
ATOM 1726 O O . ILE A 1 221 ? 7.298 -28.046 9.796 1.00 45.19 221 ILE A O 1
ATOM 1730 N N . ARG A 1 222 ? 7.975 -28.920 7.852 1.00 42.19 222 ARG A N 1
ATOM 1731 C CA . ARG A 1 222 ? 7.919 -27.639 7.137 1.00 42.19 222 ARG A CA 1
ATOM 1732 C C . ARG A 1 222 ? 6.607 -27.538 6.356 1.00 42.19 222 ARG A C 1
ATOM 1734 O O . ARG A 1 222 ? 6.330 -28.368 5.500 1.00 42.19 222 ARG A O 1
ATOM 1741 N N . THR A 1 223 ? 5.858 -26.493 6.717 1.00 44.06 223 THR A N 1
ATOM 1742 C CA . THR A 1 223 ? 4.696 -25.874 6.055 1.00 44.06 223 THR A CA 1
ATOM 1743 C C . THR A 1 223 ? 3.461 -26.751 5.843 1.00 44.06 223 THR A C 1
ATOM 1745 O O . THR A 1 223 ? 3.169 -27.152 4.723 1.00 44.06 223 THR A O 1
ATOM 1748 N N . THR A 1 224 ? 2.641 -26.902 6.883 1.00 50.62 224 THR A N 1
ATOM 1749 C CA . THR A 1 224 ? 1.210 -26.632 6.683 1.00 50.62 224 THR A CA 1
ATOM 1750 C C . THR A 1 224 ? 1.014 -25.143 6.924 1.00 50.62 224 THR A C 1
ATOM 1752 O O . THR A 1 224 ? 1.280 -24.665 8.030 1.00 50.62 224 THR A O 1
ATOM 1755 N N . ASN A 1 225 ? 0.596 -24.398 5.901 1.00 60.25 225 ASN A N 1
ATOM 1756 C CA . ASN A 1 225 ? 0.093 -23.049 6.124 1.00 60.25 225 ASN A CA 1
ATOM 1757 C C . ASN A 1 225 ? -1.215 -23.235 6.884 1.00 60.25 225 ASN A C 1
ATOM 1759 O O . ASN A 1 225 ? -2.207 -23.657 6.288 1.00 60.25 225 ASN A O 1
ATOM 1763 N N . ILE A 1 226 ? -1.205 -22.980 8.197 1.00 66.00 226 ILE A N 1
ATOM 1764 C CA . ILE A 1 226 ? -2.453 -22.641 8.879 1.00 66.00 226 ILE A CA 1
ATOM 1765 C C . ILE A 1 226 ? -3.067 -21.552 8.011 1.00 66.00 226 ILE A C 1
ATOM 1767 O O . ILE A 1 226 ? -2.381 -20.603 7.651 1.00 66.00 226 ILE A O 1
ATOM 1771 N N . THR A 1 227 ? -4.295 -21.759 7.571 1.00 69.62 227 THR A N 1
ATOM 1772 C CA . THR A 1 227 ? -5.020 -20.828 6.709 1.00 69.62 227 THR A CA 1
ATOM 1773 C C . THR A 1 227 ? -6.043 -20.035 7.492 1.00 69.62 227 THR A C 1
ATOM 1775 O O . THR A 1 227 ? -6.806 -19.299 6.887 1.00 69.62 227 THR A O 1
ATOM 1778 N N . GLY A 1 228 ? -6.098 -20.221 8.811 1.00 76.12 228 GLY A N 1
ATOM 1779 C CA . GLY A 1 228 ? -7.044 -19.552 9.681 1.00 76.12 228 GLY A CA 1
ATOM 1780 C C . GLY A 1 228 ? -7.541 -20.432 10.822 1.00 76.12 228 GLY A C 1
ATOM 1781 O O . GLY A 1 228 ? -6.988 -21.500 11.098 1.00 76.12 228 GLY A O 1
ATOM 1782 N N . TYR A 1 229 ? -8.612 -19.988 11.474 1.00 84.06 229 TYR A N 1
ATOM 1783 C CA . TYR A 1 229 ? -9.196 -20.653 12.637 1.00 84.06 229 TYR A CA 1
ATOM 1784 C C . TYR A 1 229 ? -10.721 -20.648 12.587 1.00 84.06 229 TYR A C 1
ATOM 1786 O O . TYR A 1 229 ? -11.331 -19.667 12.173 1.00 84.06 229 TYR A O 1
ATOM 1794 N N . HIS A 1 230 ? -11.345 -21.707 13.092 1.00 88.88 230 HIS A N 1
ATOM 1795 C CA . HIS A 1 230 ? -12.772 -21.776 13.389 1.00 88.88 230 HIS A CA 1
ATOM 1796 C C . HIS A 1 230 ? -12.986 -21.621 14.892 1.00 88.88 230 HIS A C 1
ATOM 1798 O O . HIS A 1 230 ? -12.417 -22.370 15.686 1.00 88.88 230 HIS A O 1
ATOM 1804 N N . ILE A 1 231 ? -13.836 -20.679 15.287 1.00 90.75 231 ILE A N 1
ATOM 1805 C CA . ILE A 1 231 ? -14.169 -20.428 16.685 1.00 90.75 231 ILE A CA 1
ATOM 1806 C C . ILE A 1 231 ? -15.518 -21.065 16.959 1.00 90.75 231 ILE A C 1
ATOM 1808 O O . ILE A 1 231 ? -16.504 -20.762 16.284 1.00 90.75 231 ILE A O 1
ATOM 1812 N N . LEU A 1 232 ? -15.572 -21.945 17.951 1.00 91.19 232 LEU A N 1
ATOM 1813 C CA . LEU A 1 232 ? -16.775 -22.675 18.308 1.00 91.19 232 LEU A CA 1
ATOM 1814 C C . LEU A 1 232 ? -17.195 -22.379 19.746 1.00 91.19 232 LEU A C 1
ATOM 1816 O O . LEU A 1 232 ? -16.359 -22.188 20.627 1.00 91.19 232 LEU A O 1
ATOM 1820 N N . ARG A 1 233 ? -18.504 -22.408 19.997 1.00 92.75 233 ARG A N 1
ATOM 1821 C CA . ARG A 1 233 ? -19.104 -22.220 21.322 1.00 92.75 233 ARG A CA 1
ATOM 1822 C C . ARG A 1 233 ? -20.193 -23.237 21.593 1.00 92.75 233 ARG A C 1
ATOM 1824 O O . ARG A 1 233 ? -20.943 -23.614 20.695 1.00 92.75 233 ARG A O 1
ATOM 1831 N N . ARG A 1 234 ? -20.347 -23.590 22.863 1.00 92.69 234 ARG A N 1
ATOM 1832 C CA . ARG A 1 234 ? -21.566 -24.200 23.401 1.00 92.69 234 ARG A CA 1
ATOM 1833 C C . ARG A 1 234 ? -22.013 -23.494 24.679 1.00 92.69 234 ARG A C 1
ATOM 1835 O O . ARG A 1 234 ? -21.177 -22.941 25.398 1.00 92.69 234 ARG A O 1
ATOM 1842 N N . GLN A 1 235 ? -23.308 -23.532 24.971 1.00 89.31 235 GLN A N 1
ATOM 1843 C CA . GLN A 1 235 ? -23.841 -23.103 26.263 1.00 89.31 235 GLN A CA 1
ATOM 1844 C C . GLN A 1 235 ? -23.659 -24.228 27.298 1.00 89.31 235 GLN A C 1
ATOM 1846 O O . GLN A 1 235 ? -23.610 -25.407 26.939 1.00 89.31 235 GLN A O 1
ATOM 1851 N N . ASP A 1 236 ? -23.505 -23.889 28.581 1.00 84.81 236 ASP A N 1
ATOM 1852 C CA . ASP A 1 236 ? -23.371 -24.903 29.632 1.00 84.81 236 ASP A CA 1
ATOM 1853 C C . ASP A 1 236 ? -24.636 -25.777 29.701 1.00 84.81 236 ASP A C 1
ATOM 1855 O O . ASP A 1 236 ? -25.747 -25.275 29.885 1.00 84.81 236 ASP A O 1
ATOM 1859 N N . GLY A 1 237 ? -24.455 -27.091 29.548 1.00 79.62 237 GLY A N 1
ATOM 1860 C CA . GLY A 1 237 ? -25.537 -28.073 29.422 1.00 79.62 237 GLY A CA 1
ATOM 1861 C C . GLY A 1 237 ? -25.806 -28.582 27.999 1.00 79.62 237 GLY A C 1
ATOM 1862 O O . GLY A 1 237 ? -26.533 -29.567 27.869 1.00 79.62 237 GLY A O 1
ATOM 1863 N N . ASP A 1 238 ? -25.206 -27.985 26.962 1.00 88.00 238 ASP A N 1
ATOM 1864 C CA . ASP A 1 238 ? -25.310 -28.469 25.579 1.00 88.00 238 ASP A CA 1
ATOM 1865 C C . ASP A 1 238 ? -24.277 -29.565 25.250 1.00 88.00 238 ASP A C 1
ATOM 1867 O O . ASP A 1 238 ? -23.111 -29.524 25.664 1.00 88.00 238 ASP A O 1
ATOM 1871 N N . ASP A 1 239 ? -24.691 -30.527 24.417 1.00 83.94 239 ASP A N 1
ATOM 1872 C CA . ASP A 1 239 ? -23.866 -31.680 24.031 1.00 83.94 239 ASP A CA 1
ATOM 1873 C C . ASP A 1 239 ? -22.865 -31.382 22.897 1.00 83.94 239 ASP A C 1
ATOM 1875 O O . ASP A 1 239 ? -21.940 -32.169 22.694 1.00 83.94 239 ASP A O 1
ATOM 1879 N N . GLN A 1 240 ? -23.035 -30.299 22.125 1.00 88.75 240 GLN A N 1
ATOM 1880 C CA . GLN A 1 240 ? -22.263 -30.028 20.899 1.00 88.75 240 GLN A CA 1
ATOM 1881 C C . GLN A 1 240 ? -21.819 -28.563 20.791 1.00 88.75 240 GLN A C 1
ATOM 1883 O O . GLN A 1 240 ? -22.548 -27.654 21.183 1.00 88.75 240 GLN A O 1
ATOM 1888 N N . PHE A 1 241 ? -20.637 -28.343 20.209 1.00 91.31 241 PHE A N 1
ATOM 1889 C CA . PHE A 1 241 ? -20.139 -27.015 19.847 1.00 91.31 241 PHE A CA 1
ATOM 1890 C C . PHE A 1 241 ? -20.728 -26.559 18.509 1.00 91.31 241 PHE A C 1
ATOM 1892 O O . PHE A 1 241 ? -20.806 -27.330 17.556 1.00 91.31 241 PHE A O 1
ATOM 1899 N N . SER A 1 242 ? -21.123 -25.291 18.439 1.00 89.50 242 SER A N 1
ATOM 1900 C CA . SER A 1 242 ? -21.586 -24.626 17.222 1.00 89.50 242 SER A CA 1
ATOM 1901 C C . SER A 1 242 ? -20.535 -23.637 16.737 1.00 89.50 242 SER A C 1
ATOM 1903 O O . SER A 1 242 ? -19.917 -22.947 17.548 1.00 89.50 242 SER A O 1
ATOM 1905 N N . LEU A 1 243 ? -20.350 -23.547 15.420 1.00 87.00 243 LEU A N 1
ATOM 1906 C CA . LEU A 1 243 ? -19.471 -22.554 14.809 1.00 87.00 243 LEU A CA 1
ATOM 1907 C C . LEU A 1 243 ? -20.012 -21.142 15.076 1.00 87.00 243 LEU A C 1
ATOM 1909 O O . LEU A 1 243 ? -21.165 -20.853 14.758 1.00 87.00 243 LEU A O 1
ATOM 1913 N N . LEU A 1 244 ? -19.176 -20.279 15.647 1.00 82.56 244 LEU A N 1
ATOM 1914 C CA . LEU A 1 244 ? -19.455 -18.854 15.809 1.00 82.56 244 LEU A CA 1
ATOM 1915 C C . LEU A 1 244 ? -18.876 -18.034 14.668 1.00 82.56 244 LEU A C 1
ATOM 1917 O O . LEU A 1 244 ? -19.572 -17.204 14.093 1.00 82.56 244 LEU A O 1
ATOM 1921 N N . ALA A 1 245 ? -17.603 -18.271 14.362 1.00 81.19 245 ALA A N 1
ATOM 1922 C CA . ALA A 1 245 ? -16.855 -17.487 13.397 1.00 81.19 245 ALA A CA 1
ATOM 1923 C C . ALA A 1 245 ? -15.740 -18.311 12.763 1.00 81.19 245 ALA A C 1
ATOM 1925 O O . ALA A 1 245 ? -15.363 -19.383 13.246 1.00 81.19 245 ALA A O 1
ATOM 1926 N N . SER A 1 246 ? -15.205 -17.801 11.662 1.00 79.81 246 SER A N 1
ATOM 1927 C CA . SER A 1 246 ? -14.000 -18.328 11.035 1.00 79.81 246 SER A CA 1
ATOM 1928 C C . SER A 1 246 ? -13.135 -17.153 10.597 1.00 79.81 246 SER A C 1
ATOM 1930 O O . SER A 1 246 ? -13.654 -16.232 9.971 1.00 79.81 246 SER A O 1
ATOM 1932 N N . SER A 1 247 ? -11.852 -17.170 10.943 1.00 69.81 247 SER A N 1
ATOM 1933 C CA . SER A 1 247 ? -10.848 -16.274 10.369 1.00 69.81 247 SER A CA 1
ATOM 1934 C C . SER A 1 247 ? -10.059 -17.042 9.319 1.00 69.81 247 SER A C 1
ATOM 1936 O O . SER A 1 247 ? -9.825 -18.236 9.493 1.00 69.81 247 SER A O 1
ATOM 1938 N N . THR A 1 248 ? -9.661 -16.368 8.241 1.00 64.56 248 THR A N 1
ATOM 1939 C CA . THR A 1 248 ? -8.716 -16.887 7.241 1.00 64.56 248 THR A CA 1
ATOM 1940 C C . THR A 1 248 ? -7.309 -16.297 7.400 1.00 64.56 248 THR A C 1
ATOM 1942 O O . THR A 1 248 ? -6.474 -16.433 6.508 1.00 64.56 248 THR A O 1
ATOM 1945 N N . ILE A 1 249 ? -7.062 -15.575 8.495 1.00 60.53 249 ILE A N 1
ATOM 1946 C CA . ILE A 1 249 ? -5.792 -14.919 8.805 1.00 60.53 249 ILE A CA 1
ATOM 1947 C C . ILE A 1 249 ? -5.102 -15.760 9.893 1.00 60.53 249 ILE A C 1
ATOM 1949 O O . ILE A 1 249 ? -5.639 -15.905 10.993 1.00 60.53 249 ILE A O 1
ATOM 1953 N N . PRO A 1 250 ? -3.949 -16.385 9.607 1.00 58.81 250 PRO A N 1
ATOM 1954 C CA . PRO A 1 250 ? -3.277 -17.297 10.545 1.00 58.81 250 PRO A CA 1
ATOM 1955 C C . PRO A 1 250 ? -2.749 -16.625 11.821 1.00 58.81 250 PRO A C 1
ATOM 1957 O O . PRO A 1 250 ? -2.485 -17.307 12.817 1.00 58.81 250 PRO A O 1
ATOM 1960 N N . GLU A 1 251 ? -2.595 -15.304 11.787 1.00 66.62 251 GLU A N 1
ATOM 1961 C CA . GLU A 1 251 ? -2.149 -14.457 12.890 1.00 66.62 251 GLU A CA 1
ATOM 1962 C C . GLU A 1 251 ? -3.289 -14.049 13.835 1.00 66.62 251 GLU A C 1
ATOM 1964 O O . GLU A 1 251 ? -3.010 -13.626 14.957 1.00 66.62 251 GLU A O 1
ATOM 1969 N N . ASP A 1 252 ? -4.556 -14.232 13.440 1.00 66.81 252 ASP A N 1
ATOM 1970 C CA . ASP A 1 252 ? -5.726 -13.930 14.272 1.00 66.81 252 ASP A CA 1
ATOM 1971 C C . ASP A 1 252 ? -5.866 -14.972 15.385 1.00 66.81 252 ASP A C 1
ATOM 1973 O O . ASP A 1 252 ? -6.735 -15.840 15.346 1.00 66.81 252 ASP A O 1
ATOM 1977 N N . THR A 1 253 ? -5.006 -14.920 16.400 1.00 78.56 253 THR A N 1
ATOM 1978 C CA . THR A 1 253 ? -5.061 -15.832 17.550 1.00 78.56 253 THR A CA 1
ATOM 1979 C C . THR A 1 253 ? -5.987 -15.323 18.656 1.00 78.56 253 THR A C 1
ATOM 1981 O O . THR A 1 253 ? -5.689 -15.445 19.849 1.00 78.56 253 THR A O 1
ATOM 1984 N N . TYR A 1 254 ? -7.077 -14.677 18.247 1.00 79.12 254 TYR A N 1
ATOM 1985 C CA . TYR A 1 254 ? -7.943 -13.877 19.097 1.00 79.12 254 TYR A CA 1
ATOM 1986 C C . TYR A 1 254 ? -9.378 -13.789 18.542 1.00 79.12 254 TYR A C 1
ATOM 1988 O O . TYR A 1 254 ? -9.573 -13.746 17.329 1.00 79.12 254 TYR A O 1
ATOM 1996 N N . TYR A 1 255 ? -10.397 -13.744 19.410 1.00 79.06 255 TYR A N 1
ATOM 1997 C CA . TYR A 1 255 ? -11.798 -13.541 19.016 1.00 79.06 255 TYR A CA 1
ATOM 1998 C C . TYR A 1 255 ? -12.670 -12.980 20.154 1.00 79.06 255 TYR A C 1
ATOM 2000 O O . TYR A 1 255 ? -12.561 -13.411 21.297 1.00 79.06 255 TYR A O 1
ATOM 2008 N N . VAL A 1 256 ? -13.615 -12.088 19.836 1.00 71.94 256 VAL A N 1
ATOM 2009 C CA . VAL A 1 256 ? -14.648 -11.606 20.777 1.00 71.94 256 VAL A CA 1
ATOM 2010 C C . VAL A 1 256 ? -15.982 -12.274 20.474 1.00 71.94 256 VAL A C 1
ATOM 2012 O O . VAL A 1 256 ? -16.533 -12.097 19.386 1.00 71.94 256 VAL A O 1
ATOM 2015 N N . ASP A 1 257 ? -16.575 -12.969 21.448 1.00 76.19 257 ASP A N 1
ATOM 2016 C CA . ASP A 1 257 ? -17.956 -13.430 21.313 1.00 76.19 257 ASP A CA 1
ATOM 2017 C C . ASP A 1 257 ? -18.964 -12.344 21.704 1.00 76.19 257 ASP A C 1
ATOM 2019 O O . ASP A 1 257 ? -19.398 -12.213 22.851 1.00 76.19 257 ASP A O 1
ATOM 2023 N N . ARG A 1 258 ? -19.389 -11.610 20.677 1.00 63.38 258 ARG A N 1
ATOM 2024 C CA . ARG A 1 258 ? -20.376 -10.523 20.725 1.00 63.38 258 ARG A CA 1
ATOM 2025 C C . ARG A 1 258 ? -21.821 -11.014 20.920 1.00 63.38 258 ARG A C 1
ATOM 2027 O O . ARG A 1 258 ? -22.725 -10.220 21.162 1.00 63.38 258 ARG A O 1
ATOM 2034 N N . SER A 1 259 ? -22.069 -12.323 20.799 1.00 69.44 259 SER A N 1
ATOM 2035 C CA . SER A 1 259 ? -23.415 -12.916 20.864 1.00 69.44 259 SER A CA 1
ATOM 2036 C C . SER A 1 259 ? -23.752 -13.543 22.218 1.00 69.44 259 SER A C 1
ATOM 2038 O O . SER A 1 259 ? -24.852 -14.071 22.403 1.00 69.44 259 SER A O 1
ATOM 2040 N N . ALA A 1 260 ? -22.806 -13.538 23.153 1.00 73.75 260 ALA A N 1
ATOM 2041 C CA . ALA A 1 260 ? -22.982 -14.141 24.458 1.00 73.75 260 ALA A CA 1
ATOM 2042 C C . ALA A 1 260 ? -23.888 -13.272 25.352 1.00 73.75 260 ALA A C 1
ATOM 2044 O O . ALA A 1 260 ? -23.722 -12.060 25.471 1.00 73.75 260 ALA A O 1
ATOM 2045 N N . LEU A 1 261 ? -24.887 -13.896 25.977 1.00 69.00 261 LEU A N 1
ATOM 2046 C CA . LEU A 1 261 ? -25.893 -13.191 26.779 1.00 69.00 261 LEU A CA 1
ATOM 2047 C C . LEU A 1 261 ? -25.450 -12.999 28.249 1.00 69.00 261 LEU A C 1
ATOM 2049 O O . LEU A 1 261 ? -24.959 -13.955 28.856 1.00 69.00 261 LEU A O 1
ATOM 2053 N N . PRO A 1 262 ? -25.682 -11.817 28.865 1.00 64.81 262 PRO A N 1
ATOM 2054 C CA . PRO A 1 262 ? -25.463 -11.590 30.296 1.00 64.81 262 PRO A CA 1
ATOM 2055 C C . PRO A 1 262 ? -26.172 -12.618 31.186 1.00 64.81 262 PRO A C 1
ATOM 2057 O O . PRO A 1 262 ? -27.373 -12.842 31.047 1.00 64.81 262 PRO A O 1
ATOM 2060 N N . GLY A 1 263 ? -25.439 -13.203 32.137 1.00 66.56 263 GLY A N 1
ATOM 2061 C CA . GLY A 1 263 ? -25.940 -14.217 33.071 1.00 66.56 263 GLY A CA 1
ATOM 2062 C C . GLY A 1 263 ? -25.955 -15.659 32.546 1.00 66.56 263 GLY A C 1
ATOM 2063 O O . GLY A 1 263 ? -26.193 -16.567 33.342 1.00 66.56 263 GLY A O 1
ATOM 2064 N N . GLU A 1 264 ? -25.669 -15.884 31.261 1.00 78.88 264 GLU A N 1
ATOM 2065 C CA . GLU A 1 264 ? -25.520 -17.222 30.676 1.00 78.88 264 GLU A CA 1
ATOM 2066 C C . GLU A 1 264 ? -24.070 -17.729 30.775 1.00 78.88 264 GLU A C 1
ATOM 2068 O O . GLU A 1 264 ? -23.129 -16.940 30.899 1.00 78.88 264 GLU A O 1
ATOM 2073 N N . ARG A 1 265 ? -23.896 -19.058 30.737 1.00 85.31 265 ARG A N 1
ATOM 2074 C CA . ARG A 1 265 ? -22.602 -19.746 30.913 1.00 85.31 265 ARG A CA 1
ATOM 2075 C C . ARG A 1 265 ? -22.182 -20.438 29.619 1.00 85.31 265 ARG A C 1
ATOM 2077 O O . ARG A 1 265 ? -22.995 -21.148 29.031 1.00 85.31 265 ARG A O 1
ATOM 2084 N N . TYR A 1 266 ? -20.933 -20.252 29.191 1.00 87.81 266 TYR A N 1
ATOM 2085 C CA . TYR A 1 266 ? -20.431 -20.756 27.905 1.00 87.81 266 TYR A CA 1
ATOM 2086 C C . TYR A 1 266 ? -19.072 -21.456 28.020 1.00 87.81 266 TYR A C 1
ATOM 2088 O O . TYR A 1 266 ? -18.268 -21.143 28.900 1.00 87.81 266 TYR A O 1
ATOM 2096 N N . HIS A 1 267 ? -18.815 -22.362 27.073 1.00 90.50 267 HIS A N 1
ATOM 2097 C CA . HIS A 1 267 ? -17.508 -22.959 26.790 1.00 90.50 267 HIS A CA 1
ATOM 2098 C C . HIS A 1 267 ? -17.144 -22.740 25.324 1.00 90.50 267 HIS A C 1
ATOM 2100 O O . HIS A 1 267 ? -18.022 -22.800 24.458 1.00 90.50 267 HIS A O 1
ATOM 2106 N N . TYR A 1 268 ? -15.853 -22.587 25.042 1.00 91.81 268 TYR A N 1
ATOM 2107 C CA . TYR A 1 268 ? -15.344 -22.320 23.701 1.00 91.81 268 TYR A CA 1
ATOM 2108 C C . TYR A 1 268 ? -14.274 -23.316 23.265 1.00 91.81 268 TYR A C 1
ATOM 2110 O O . TYR A 1 268 ? -13.599 -23.917 24.097 1.00 91.81 268 TYR A O 1
ATOM 2118 N N . GLN A 1 269 ? -14.122 -23.480 21.956 1.00 92.75 269 GLN A N 1
ATOM 2119 C CA . GLN A 1 269 ? -13.032 -24.210 21.313 1.00 92.75 269 GLN A CA 1
ATOM 2120 C C . GLN A 1 269 ? -12.537 -23.421 20.108 1.00 92.75 269 GLN A C 1
ATOM 2122 O O . GLN A 1 269 ? -13.305 -22.695 19.476 1.00 92.75 269 GLN A O 1
ATOM 2127 N N . VAL A 1 270 ? -11.266 -23.606 19.769 1.00 88.56 270 VAL A N 1
ATOM 2128 C CA . VAL A 1 270 ? -10.669 -23.037 18.562 1.00 88.56 270 VAL A CA 1
ATOM 2129 C C . VAL A 1 270 ? -10.098 -24.171 17.731 1.00 88.56 270 VAL A C 1
ATOM 2131 O O . VAL A 1 270 ? -9.331 -24.982 18.243 1.00 88.56 270 VAL A O 1
ATOM 2134 N N . SER A 1 271 ? -10.457 -24.228 16.454 1.00 86.69 271 SER A N 1
ATOM 2135 C CA . SER A 1 271 ? -9.934 -25.208 15.509 1.00 86.69 271 SER A CA 1
ATOM 2136 C C . SER A 1 271 ? -9.032 -24.541 14.487 1.00 86.69 271 SER A C 1
ATOM 2138 O O . SER A 1 271 ? -9.489 -23.660 13.769 1.00 86.69 271 SER A O 1
ATOM 2140 N N . ALA A 1 272 ? -7.762 -24.940 14.418 1.00 81.12 272 ALA A N 1
ATOM 2141 C CA . ALA A 1 272 ? -6.861 -24.483 13.362 1.00 81.12 272 ALA A CA 1
ATOM 2142 C C . ALA A 1 272 ? -7.243 -25.155 12.046 1.00 81.12 272 ALA A C 1
ATOM 2144 O O . ALA A 1 272 ? -7.368 -26.378 12.012 1.00 81.12 272 ALA A O 1
ATOM 2145 N N . SER A 1 273 ? -7.392 -24.360 10.990 1.00 77.75 273 SER A N 1
ATOM 2146 C CA . SER A 1 273 ? -7.589 -24.850 9.630 1.00 77.75 273 SER A CA 1
ATOM 2147 C C . SER A 1 273 ? -6.276 -24.780 8.866 1.00 77.75 273 SER A C 1
ATOM 2149 O O . SER A 1 273 ? -5.536 -23.804 9.001 1.00 77.75 273 SER A O 1
ATOM 2151 N N . ALA A 1 274 ? -5.971 -25.787 8.056 1.00 66.56 274 ALA A N 1
ATOM 2152 C CA . ALA A 1 274 ? -4.802 -25.773 7.188 1.00 66.56 274 ALA A CA 1
ATOM 2153 C C . ALA A 1 274 ? -5.046 -26.503 5.869 1.00 66.56 274 ALA A C 1
ATOM 2155 O O . ALA A 1 274 ? -5.951 -27.332 5.747 1.00 66.56 274 ALA A O 1
ATOM 2156 N N . ILE A 1 275 ? -4.178 -26.221 4.896 1.00 55.81 275 ILE A N 1
ATOM 2157 C CA . ILE A 1 275 ? -4.163 -26.884 3.590 1.00 55.81 275 ILE A CA 1
ATOM 2158 C C . ILE A 1 275 ? -2.938 -27.799 3.505 1.00 55.81 275 ILE A C 1
ATOM 2160 O O . ILE A 1 275 ? -1.807 -27.328 3.638 1.00 55.81 275 ILE A O 1
ATOM 2164 N N . ASN A 1 276 ? -3.164 -29.086 3.222 1.00 53.00 276 ASN A N 1
ATOM 2165 C CA . ASN A 1 276 ? -2.133 -29.999 2.724 1.00 53.00 276 ASN A CA 1
ATOM 2166 C C . ASN A 1 276 ? -2.570 -30.550 1.361 1.00 53.00 276 ASN A C 1
ATOM 2168 O O . ASN A 1 276 ? -3.692 -31.038 1.258 1.00 53.00 276 ASN A O 1
ATOM 2172 N N . THR A 1 277 ? -1.713 -30.410 0.341 1.00 47.44 277 THR A N 1
ATOM 2173 C CA . THR A 1 277 ? -1.800 -31.081 -0.978 1.00 47.44 277 THR A CA 1
ATOM 2174 C C . THR A 1 277 ? -3.228 -31.437 -1.446 1.00 47.44 277 THR A C 1
ATOM 2176 O O . THR A 1 277 ? -3.534 -32.586 -1.740 1.00 47.44 277 THR A O 1
ATOM 2179 N N . GLU A 1 278 ? -4.092 -30.412 -1.543 1.00 44.41 278 GLU A N 1
ATOM 2180 C CA . GLU A 1 278 ? -5.500 -30.431 -2.016 1.00 44.41 278 GLU A CA 1
ATOM 2181 C C . GLU A 1 278 ? -6.630 -30.735 -0.998 1.00 44.41 278 GLU A C 1
ATOM 2183 O O . GLU A 1 278 ? -7.797 -30.658 -1.382 1.00 44.41 278 GLU A O 1
ATOM 2188 N N . ASN A 1 279 ? -6.360 -30.969 0.295 1.00 46.00 279 ASN A N 1
ATOM 2189 C CA . ASN A 1 279 ? -7.396 -31.165 1.329 1.00 46.00 279 ASN A CA 1
ATOM 2190 C C . ASN A 1 279 ? -7.303 -30.162 2.498 1.00 46.00 279 ASN A C 1
ATOM 2192 O O . ASN A 1 279 ? -6.213 -29.837 2.973 1.00 46.00 279 ASN A O 1
ATOM 2196 N N . HIS A 1 280 ? -8.468 -29.719 2.991 1.00 56.50 280 HIS A N 1
ATOM 2197 C CA . HIS A 1 280 ? -8.602 -28.942 4.228 1.00 56.50 280 HIS A CA 1
ATOM 2198 C C . HIS A 1 280 ? -8.624 -29.871 5.444 1.00 56.50 280 HIS A C 1
ATOM 2200 O O . HIS A 1 280 ? -9.380 -30.846 5.469 1.00 56.50 280 HIS A O 1
ATOM 2206 N N . ILE A 1 281 ? -7.814 -29.556 6.452 1.00 64.88 281 ILE A N 1
ATOM 2207 C CA . ILE A 1 281 ? -7.761 -30.282 7.723 1.00 64.88 281 ILE A CA 1
ATOM 2208 C C . ILE A 1 281 ? -8.013 -29.282 8.851 1.00 64.88 281 ILE A C 1
ATOM 2210 O O . ILE A 1 281 ? -7.305 -28.282 8.948 1.00 64.88 281 ILE A O 1
ATOM 2214 N N . ASP A 1 282 ? -8.991 -29.588 9.707 1.00 70.00 282 ASP A N 1
ATOM 2215 C CA . ASP A 1 282 ? -9.327 -28.803 10.895 1.00 70.00 282 ASP A CA 1
ATOM 2216 C C . ASP A 1 282 ? -8.950 -29.574 12.170 1.00 70.00 282 ASP A C 1
ATOM 2218 O O . ASP A 1 282 ? -9.330 -30.738 12.335 1.00 70.00 282 ASP A O 1
ATOM 2222 N N . VAL A 1 283 ? -8.211 -28.936 13.084 1.00 74.56 283 VAL A N 1
ATOM 2223 C CA . VAL A 1 283 ? -7.800 -29.525 14.371 1.00 74.56 283 VAL A CA 1
ATOM 2224 C C . VAL A 1 283 ? -8.205 -28.629 15.545 1.00 74.56 283 VAL A C 1
ATOM 2226 O O . VAL A 1 283 ? -7.642 -27.550 15.735 1.00 74.56 283 VAL A O 1
ATOM 2229 N N . SER A 1 284 ? -9.142 -29.112 16.367 1.00 83.12 284 SER A N 1
ATOM 2230 C CA . SER A 1 284 ? -9.698 -28.399 17.529 1.00 83.12 284 SER A CA 1
ATOM 2231 C C . SER A 1 284 ? -8.841 -28.488 18.793 1.00 83.12 284 SER A C 1
ATOM 2233 O O . SER A 1 284 ? -8.306 -29.543 19.129 1.00 83.12 284 SER A O 1
ATOM 2235 N N . SER A 1 285 ? -8.796 -27.389 19.546 1.00 84.31 285 SER A N 1
ATOM 2236 C CA . SER A 1 285 ? -8.281 -27.318 20.913 1.00 84.31 285 SER A CA 1
ATOM 2237 C C . SER A 1 285 ? -9.148 -28.103 21.906 1.00 84.31 285 SER A C 1
ATOM 2239 O O . SER A 1 285 ? -10.319 -28.404 21.654 1.00 84.31 285 SER A O 1
ATOM 2241 N N . GLU A 1 286 ? -8.623 -28.323 23.112 1.00 84.81 286 GLU A N 1
ATOM 2242 C CA . GLU A 1 286 ? -9.471 -28.654 24.264 1.00 84.81 286 GLU A CA 1
ATOM 2243 C C . GLU A 1 286 ? -10.466 -27.509 24.563 1.00 84.81 286 GLU A C 1
ATOM 2245 O O . GLU A 1 286 ? -10.147 -26.342 24.294 1.00 84.81 286 GLU A O 1
ATOM 2250 N N . PRO A 1 287 ? -11.663 -27.807 25.110 1.00 87.38 287 PRO A N 1
ATOM 2251 C CA . PRO A 1 287 ? -12.602 -26.789 25.568 1.00 87.38 287 PRO A CA 1
ATOM 2252 C C . PRO A 1 287 ? -12.012 -25.835 26.609 1.00 87.38 287 PRO A C 1
ATOM 2254 O O . PRO A 1 287 ? -11.303 -26.252 27.526 1.00 87.38 287 PRO A O 1
ATOM 2257 N N . SER A 1 288 ? -12.388 -24.562 26.522 1.00 86.88 288 SER A N 1
ATOM 2258 C CA . SER A 1 288 ? -12.078 -23.559 27.533 1.00 86.88 288 SER A CA 1
ATOM 2259 C C . SER A 1 288 ? -12.734 -23.867 28.883 1.00 86.88 288 SER A C 1
ATOM 2261 O O . SER A 1 288 ? -13.744 -24.580 28.983 1.00 86.88 288 SER A O 1
ATOM 2263 N N . ASN A 1 289 ? -12.222 -23.215 29.930 1.00 83.25 289 ASN A N 1
ATOM 2264 C CA . ASN A 1 289 ? -12.960 -23.070 31.184 1.00 83.25 289 ASN A CA 1
ATOM 2265 C C . ASN A 1 289 ? -14.307 -22.351 30.951 1.00 83.25 289 ASN A C 1
ATOM 2267 O O . ASN A 1 289 ? -14.486 -21.660 29.945 1.00 83.25 289 ASN A O 1
ATOM 2271 N N . GLU A 1 290 ? -15.246 -22.530 31.884 1.00 82.38 290 GLU A N 1
ATOM 2272 C CA . GLU A 1 290 ? -16.545 -21.843 31.875 1.00 82.38 290 GLU A CA 1
ATOM 2273 C C . GLU A 1 290 ? -16.365 -20.325 32.048 1.00 82.38 290 GLU A C 1
ATOM 2275 O O . GLU A 1 290 ? -15.616 -19.887 32.925 1.00 82.38 290 GLU A O 1
ATOM 2280 N N . VAL A 1 291 ? -17.107 -19.531 31.269 1.00 79.44 291 VAL A N 1
ATOM 2281 C CA . VAL A 1 291 ? -17.213 -18.073 31.440 1.00 79.44 291 VAL A CA 1
ATOM 2282 C C . VAL A 1 291 ? -18.674 -17.638 31.584 1.00 79.44 291 VAL A C 1
ATOM 2284 O O . VAL A 1 291 ? -19.564 -18.195 30.940 1.00 79.44 291 VAL A O 1
ATOM 2287 N N . THR A 1 292 ? -18.925 -16.638 32.434 1.00 73.25 292 THR A N 1
ATOM 2288 C CA . THR A 1 292 ? -20.247 -16.017 32.648 1.00 73.25 292 THR A CA 1
ATOM 2289 C C . THR A 1 292 ? -20.149 -14.509 32.433 1.00 73.25 292 THR A C 1
ATOM 2291 O O . THR A 1 292 ? -19.342 -13.860 33.102 1.00 73.25 292 THR A O 1
ATOM 2294 N N . LEU A 1 293 ? -20.995 -13.928 31.576 1.00 63.56 293 LEU A N 1
ATOM 2295 C CA . LEU A 1 293 ? -21.072 -12.469 31.428 1.00 63.56 293 LEU A CA 1
ATOM 2296 C C . LEU A 1 293 ? -21.746 -11.830 32.647 1.00 63.56 293 LEU A C 1
ATOM 2298 O O . LEU A 1 293 ? -22.884 -12.173 32.983 1.00 63.56 293 LEU A O 1
ATOM 2302 N N . GLN A 1 294 ? -21.074 -10.865 33.275 1.00 56.00 294 GLN A N 1
ATOM 2303 C CA . GLN A 1 294 ? -21.644 -10.057 34.357 1.00 56.00 294 GLN A CA 1
ATOM 2304 C C . GLN A 1 294 ? -22.377 -8.825 33.783 1.00 56.00 294 GLN A C 1
ATOM 2306 O O . GLN A 1 294 ? -21.970 -8.295 32.754 1.00 56.00 294 GLN A O 1
ATOM 2311 N N . PRO A 1 295 ? -23.464 -8.329 34.400 1.00 51.59 295 PRO A N 1
ATOM 2312 C CA . PRO A 1 295 ? -24.092 -7.077 33.975 1.00 51.59 295 PRO A CA 1
ATOM 2313 C C . PRO A 1 295 ? -23.210 -5.852 34.293 1.00 51.59 295 PRO A C 1
ATOM 2315 O O . PRO A 1 295 ? -22.591 -5.802 35.353 1.00 51.59 295 PRO A O 1
ATOM 2318 N N . TYR A 1 296 ? -23.238 -4.835 33.413 1.00 52.12 296 TYR A N 1
ATOM 2319 C CA . TYR A 1 296 ? -22.471 -3.562 33.405 1.00 52.12 296 TYR A CA 1
ATOM 2320 C C . TYR A 1 296 ? -22.504 -2.687 34.682 1.00 52.12 296 TYR A C 1
ATOM 2322 O O . TYR A 1 296 ? -22.045 -1.550 34.674 1.00 52.12 296 TYR A O 1
ATOM 2330 N N . THR A 1 297 ? -23.049 -3.153 35.802 1.00 50.25 297 THR A N 1
ATOM 2331 C CA . THR A 1 297 ? -23.022 -2.421 37.070 1.00 50.25 297 THR A CA 1
ATOM 2332 C C . THR A 1 297 ? -22.349 -3.267 38.135 1.00 50.25 297 THR A C 1
ATOM 2334 O O . THR A 1 297 ? -23.025 -3.916 38.937 1.00 50.25 297 THR A O 1
ATOM 2337 N N . GLU A 1 298 ? -21.023 -3.218 38.221 1.00 43.84 298 GLU A N 1
ATOM 2338 C CA . GLU A 1 298 ? -20.382 -3.602 39.473 1.00 43.84 298 GLU A CA 1
ATOM 2339 C C . GLU A 1 298 ? -20.762 -2.563 40.541 1.00 43.84 298 GLU A C 1
ATOM 2341 O O . GLU A 1 298 ? -20.271 -1.436 40.591 1.00 43.84 298 GLU A O 1
ATOM 2346 N N . ASN A 1 299 ? -21.703 -2.931 41.412 1.00 56.16 299 ASN A N 1
ATOM 2347 C CA . ASN A 1 299 ? -21.998 -2.244 42.674 1.00 56.16 299 ASN A CA 1
ATOM 2348 C C . ASN A 1 299 ? -22.551 -0.799 42.586 1.00 56.16 299 ASN A C 1
ATOM 2350 O O . ASN A 1 299 ? -22.604 -0.106 43.604 1.00 56.16 299 ASN A O 1
ATOM 2354 N N . GLY A 1 300 ? -23.002 -0.336 41.414 1.00 62.88 300 GLY A N 1
ATOM 2355 C CA . GLY A 1 300 ? -23.682 0.959 41.243 1.00 62.88 300 GLY A CA 1
ATOM 2356 C C . GLY A 1 300 ? -22.770 2.190 41.113 1.00 62.88 300 GLY A C 1
ATOM 2357 O O . GLY A 1 300 ? -23.275 3.314 41.198 1.00 62.88 300 GLY A O 1
ATOM 2358 N N . GLN A 1 301 ? -21.461 2.011 40.899 1.00 67.94 301 GLN A N 1
ATOM 2359 C CA . GLN A 1 301 ? -20.530 3.104 40.565 1.00 67.94 301 GLN A CA 1
ATOM 2360 C C . GLN A 1 301 ? -20.656 3.530 39.088 1.00 67.94 301 GLN A C 1
ATOM 2362 O O . GLN A 1 301 ? -21.061 2.714 38.259 1.00 67.94 301 GLN A O 1
ATOM 2367 N N . PRO A 1 302 ? -20.380 4.803 38.742 1.00 78.06 302 PRO A N 1
ATOM 2368 C CA . PRO A 1 302 ? -20.317 5.241 37.349 1.00 78.06 302 PRO A CA 1
ATOM 2369 C C . PRO A 1 302 ? -19.114 4.612 36.640 1.00 78.06 302 PRO A C 1
ATOM 2371 O O . PRO A 1 302 ? -18.025 4.580 37.211 1.00 78.06 302 PRO A O 1
ATOM 2374 N N . ILE A 1 303 ? -19.322 4.158 35.404 1.00 81.69 303 ILE A N 1
ATOM 2375 C CA . ILE A 1 303 ? -18.287 3.585 34.535 1.00 81.69 303 ILE A CA 1
ATOM 2376 C C . ILE A 1 303 ? -18.065 4.564 33.382 1.00 81.69 303 ILE A C 1
ATOM 2378 O O . ILE A 1 303 ? -19.003 4.861 32.645 1.00 81.69 303 ILE A O 1
ATOM 2382 N N . ALA A 1 304 ? -16.860 5.123 33.285 1.00 88.62 304 ALA A N 1
ATOM 2383 C CA . ALA A 1 304 ? -16.406 5.825 32.096 1.00 88.62 304 ALA A CA 1
ATOM 2384 C C . ALA A 1 304 ? -16.321 4.814 30.956 1.00 88.62 304 ALA A C 1
ATOM 2386 O O . ALA A 1 304 ? -15.808 3.722 31.172 1.00 88.62 304 ALA A O 1
ATOM 2387 N N . ASN A 1 305 ? -16.843 5.173 29.789 1.00 88.12 305 ASN A N 1
ATOM 2388 C CA . ASN A 1 305 ? -16.668 4.378 28.587 1.00 88.12 305 ASN A CA 1
ATOM 2389 C C . ASN A 1 305 ? -16.493 5.324 27.383 1.00 88.12 305 ASN A C 1
ATOM 2391 O O . ASN A 1 305 ? -17.297 6.252 27.190 1.00 88.12 305 ASN A O 1
ATOM 2395 N N . LEU A 1 306 ? -15.406 5.121 26.647 1.00 92.12 306 LEU A N 1
ATOM 2396 C CA . LEU A 1 306 ? -15.143 5.671 25.326 1.00 92.12 306 LEU A CA 1
ATOM 2397 C C . LEU A 1 306 ? -15.287 4.542 24.314 1.00 92.12 306 LEU A C 1
ATOM 2399 O O . LEU A 1 306 ? -14.905 3.431 24.603 1.00 92.12 306 LEU A O 1
ATOM 2403 N N . VAL A 1 307 ? -15.813 4.845 23.132 1.00 91.88 307 VAL A N 1
ATOM 2404 C CA . VAL A 1 307 ? -15.881 3.876 22.032 1.00 91.88 307 VAL A CA 1
ATOM 2405 C C . VAL A 1 307 ? -15.453 4.567 20.752 1.00 91.88 307 VAL A C 1
ATOM 2407 O O . VAL A 1 307 ? -15.940 5.657 20.445 1.00 91.88 307 VAL A O 1
ATOM 2410 N N . THR A 1 308 ? -14.571 3.953 19.982 1.00 94.81 308 THR A N 1
ATOM 2411 C CA . THR A 1 308 ? -14.164 4.405 18.640 1.00 94.81 308 THR A CA 1
ATOM 2412 C C . THR A 1 308 ? -14.059 3.197 17.724 1.00 94.81 308 THR A C 1
ATOM 2414 O O . THR A 1 308 ? -13.942 2.118 18.252 1.00 94.81 308 THR A O 1
ATOM 2417 N N . ASP A 1 309 ? -14.052 3.335 16.397 1.00 94.00 309 ASP A N 1
ATOM 2418 C CA . ASP A 1 309 ? -13.928 2.199 15.448 1.00 94.00 309 ASP A CA 1
ATOM 2419 C C . ASP A 1 309 ? -12.544 1.512 1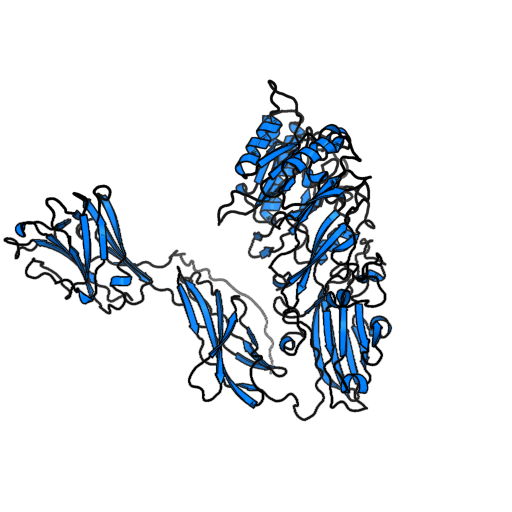5.540 1.00 94.00 309 ASP A C 1
ATOM 2421 O O . ASP A 1 309 ? -11.655 1.731 14.715 1.00 94.00 309 ASP A O 1
ATOM 2425 N N . ALA A 1 310 ? -12.312 0.774 16.625 1.00 89.88 310 ALA A N 1
ATOM 2426 C CA . ALA A 1 310 ? -11.025 0.229 17.029 1.00 89.88 310 ALA A CA 1
ATOM 2427 C C . ALA A 1 310 ? -10.722 -1.082 16.310 1.00 89.88 310 ALA A C 1
ATOM 2429 O O . ALA A 1 310 ? -9.555 -1.380 16.061 1.00 89.88 310 ALA A O 1
ATOM 2430 N N . ASN A 1 311 ? -11.762 -1.831 15.942 1.00 86.81 311 ASN A N 1
ATOM 2431 C CA . ASN A 1 311 ? -11.636 -3.046 15.143 1.00 86.81 311 ASN A CA 1
ATOM 2432 C C . ASN A 1 311 ? -11.606 -2.764 13.623 1.00 86.81 311 ASN A C 1
ATOM 2434 O O . ASN A 1 311 ? -11.344 -3.679 12.840 1.00 86.81 311 ASN A O 1
ATOM 2438 N N . ARG A 1 312 ? -11.824 -1.502 13.215 1.00 90.62 312 ARG A N 1
ATOM 2439 C CA . ARG A 1 312 ? -11.741 -1.006 11.831 1.00 90.62 312 ARG A CA 1
ATOM 2440 C C . ARG A 1 312 ? -12.754 -1.666 10.891 1.00 90.62 312 ARG A C 1
ATOM 2442 O O . ARG A 1 312 ? -12.463 -1.871 9.710 1.00 90.62 312 ARG A O 1
ATOM 2449 N N . ASP A 1 313 ? -13.947 -1.974 11.396 1.00 88.50 313 ASP A N 1
ATOM 2450 C CA . ASP A 1 313 ? -15.090 -2.456 10.610 1.00 88.50 313 ASP A CA 1
ATOM 2451 C C . ASP A 1 313 ? -15.977 -1.311 10.076 1.00 88.50 313 ASP A C 1
ATOM 2453 O O . ASP A 1 313 ? -16.897 -1.533 9.282 1.00 88.50 313 ASP A O 1
ATOM 2457 N N . GLY A 1 314 ? -15.667 -0.065 10.455 1.00 89.69 314 GLY A N 1
ATOM 2458 C CA . GLY A 1 314 ? -16.388 1.132 10.041 1.00 89.69 314 GLY A CA 1
ATOM 2459 C C . GLY A 1 314 ? -17.611 1.459 10.899 1.00 89.69 314 GLY A C 1
ATOM 2460 O O . GLY A 1 314 ? -18.346 2.402 10.570 1.00 89.69 314 GLY A O 1
ATOM 2461 N N . HIS A 1 315 ? -17.864 0.716 11.978 1.00 88.75 315 HIS A N 1
ATOM 2462 C CA . HIS A 1 315 ? -18.986 0.915 12.885 1.00 88.75 315 HIS A CA 1
ATOM 2463 C C . HIS A 1 315 ? -18.521 1.172 14.315 1.00 88.75 315 HIS A C 1
ATOM 2465 O O . HIS A 1 315 ? -18.168 0.246 15.022 1.00 88.75 315 HIS A O 1
ATOM 2471 N N . VAL A 1 316 ? -18.711 2.396 14.817 1.00 90.38 316 VAL A N 1
ATOM 2472 C CA . VAL A 1 316 ? -18.500 2.667 16.250 1.00 90.38 316 VAL A CA 1
ATOM 2473 C C . VAL A 1 316 ? -19.612 2.043 17.086 1.00 90.38 316 VAL A C 1
ATOM 2475 O O . VAL A 1 316 ? -20.757 2.517 17.076 1.00 90.38 316 VAL A O 1
ATOM 2478 N N . ASN A 1 317 ? -19.294 0.981 17.814 1.00 83.00 317 ASN A N 1
ATOM 2479 C CA . ASN A 1 317 ? -20.258 0.206 18.575 1.00 83.00 317 ASN A CA 1
ATOM 2480 C C . ASN A 1 317 ? -19.567 -0.551 19.735 1.00 83.00 317 ASN A C 1
ATOM 2482 O O . ASN A 1 317 ? -18.348 -0.540 19.829 1.00 83.00 317 ASN A O 1
ATOM 2486 N N . PRO A 1 318 ? -20.304 -1.186 20.667 1.00 76.12 318 PRO A N 1
ATOM 2487 C CA . PRO A 1 318 ? -19.684 -1.828 21.830 1.00 76.12 318 PRO A CA 1
ATOM 2488 C C . PRO A 1 318 ? -18.584 -2.843 21.495 1.00 76.12 318 PRO A C 1
ATOM 2490 O O . PRO A 1 318 ? -17.719 -3.086 22.329 1.00 76.12 318 PRO A O 1
ATOM 2493 N N . ASP A 1 319 ? -18.607 -3.428 20.299 1.00 68.81 319 ASP A N 1
ATOM 2494 C CA . ASP A 1 319 ? -17.603 -4.364 19.800 1.00 68.81 319 ASP A CA 1
ATOM 2495 C C . ASP A 1 319 ? -16.186 -3.785 19.697 1.00 68.81 319 ASP A C 1
ATOM 2497 O O . ASP A 1 319 ? -15.226 -4.536 19.516 1.00 68.81 319 ASP A O 1
ATOM 2501 N N . ASP A 1 320 ? -16.059 -2.467 19.788 1.00 81.69 320 ASP A N 1
ATOM 2502 C CA . ASP A 1 320 ? -14.788 -1.767 19.757 1.00 81.69 320 ASP A CA 1
ATOM 2503 C C . ASP A 1 320 ? -14.098 -1.665 21.117 1.00 81.69 320 ASP A C 1
ATOM 2505 O O . ASP A 1 320 ? -12.909 -1.377 21.152 1.00 81.69 320 ASP A O 1
ATOM 2509 N N . ASN A 1 321 ? -14.790 -1.946 22.228 1.00 71.88 321 ASN A N 1
ATOM 2510 C CA . ASN A 1 321 ? -14.227 -1.751 23.571 1.00 71.88 321 ASN A CA 1
ATOM 2511 C C . ASN A 1 321 ? -12.933 -2.560 23.812 1.00 71.88 321 ASN A C 1
ATOM 2513 O O . ASN A 1 321 ? -12.150 -2.277 24.718 1.00 71.88 321 ASN A O 1
ATOM 2517 N N . PHE A 1 322 ? -12.710 -3.632 23.047 1.00 65.62 322 PHE A N 1
ATOM 2518 C CA . PHE A 1 322 ? -11.519 -4.447 23.209 1.00 65.62 322 PHE A CA 1
ATOM 2519 C C . PHE A 1 322 ? -10.318 -3.862 22.467 1.00 65.62 322 PHE A C 1
ATOM 2521 O O . PHE A 1 322 ? -10.341 -3.681 21.254 1.00 65.62 322 PHE A O 1
ATOM 2528 N N . GLY A 1 323 ? -9.219 -3.654 23.195 1.00 68.00 323 GLY A N 1
ATOM 2529 C CA . GLY A 1 323 ? -7.947 -3.220 22.615 1.00 68.00 323 GLY A CA 1
ATOM 2530 C C . GLY A 1 323 ? -7.928 -1.757 22.171 1.00 68.00 323 GLY A C 1
ATOM 2531 O O . GLY A 1 323 ? -6.862 -1.270 21.782 1.00 68.00 323 GLY A O 1
ATOM 2532 N N . GLU A 1 324 ? -9.050 -1.037 22.271 1.00 82.25 324 GLU A N 1
ATOM 2533 C CA . GLU A 1 324 ? -9.177 0.352 21.829 1.00 82.25 324 GLU A CA 1
ATOM 2534 C C . GLU A 1 324 ? -8.176 1.288 22.493 1.00 82.25 324 GLU A C 1
ATOM 2536 O O . GLU A 1 324 ? -7.714 2.215 21.841 1.00 82.25 324 GLU A O 1
ATOM 2541 N N . GLY A 1 325 ? -7.754 1.022 23.732 1.00 86.44 325 GLY A N 1
ATOM 2542 C CA . GLY A 1 325 ? -6.749 1.814 24.451 1.00 86.44 325 GLY A CA 1
ATOM 2543 C C . GLY A 1 325 ? -5.324 1.746 23.887 1.00 86.44 325 GLY A C 1
ATOM 2544 O O . GLY A 1 325 ? -4.436 2.476 24.348 1.00 86.44 325 GLY A O 1
ATOM 2545 N N . THR A 1 326 ? -5.087 0.887 22.894 1.00 85.94 326 THR A N 1
ATOM 2546 C CA . THR A 1 326 ? -3.781 0.649 22.270 1.00 85.94 326 THR A CA 1
ATOM 2547 C C . THR A 1 326 ? -3.867 0.665 20.749 1.00 85.94 326 THR A C 1
ATOM 2549 O O . THR A 1 326 ? -4.856 0.235 20.168 1.00 85.94 326 THR A O 1
ATOM 2552 N N . TRP A 1 327 ? -2.801 1.144 20.108 1.00 89.25 327 TRP A N 1
ATOM 2553 C CA . TRP A 1 327 ? -2.638 1.065 18.660 1.00 89.25 327 TRP A CA 1
ATOM 2554 C C . TRP A 1 327 ? -1.752 -0.134 18.295 1.00 89.25 327 TRP A C 1
ATOM 2556 O O . TRP A 1 327 ? -0.660 -0.262 18.852 1.00 89.25 327 TRP A O 1
ATOM 2566 N N . SER A 1 328 ? -2.212 -0.976 17.370 1.00 85.94 328 SER A N 1
ATOM 2567 C CA . SER A 1 328 ? -1.470 -2.087 16.749 1.00 85.94 328 SER A CA 1
ATOM 2568 C C . SER A 1 328 ? -1.989 -2.363 15.333 1.00 85.94 328 SER A C 1
ATOM 2570 O O . SER A 1 328 ? -2.960 -1.741 14.889 1.00 85.94 328 SER A O 1
ATOM 2572 N N . SER A 1 329 ? -1.420 -3.335 14.619 1.00 81.25 329 SER A N 1
ATOM 2573 C C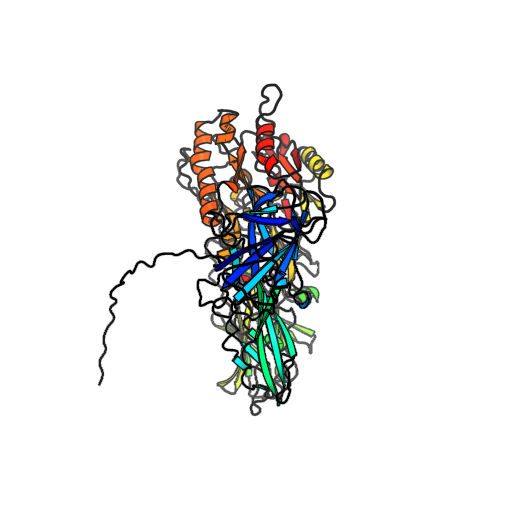A . SER A 1 329 ? -1.954 -3.766 13.319 1.00 81.25 329 SER A CA 1
ATOM 2574 C C . SER A 1 329 ? -3.382 -4.316 13.398 1.00 81.25 329 SER A C 1
ATOM 2576 O O . SER A 1 329 ? -4.114 -4.221 12.414 1.00 81.25 329 SER A O 1
ATOM 2578 N N . GLY A 1 330 ? -3.821 -4.789 14.569 1.00 78.56 330 GLY A N 1
ATOM 2579 C CA . GLY A 1 330 ? -5.160 -5.345 14.794 1.00 78.56 330 GLY A CA 1
ATOM 2580 C C . GLY A 1 330 ? -6.133 -4.462 15.583 1.00 78.56 330 GLY A C 1
ATOM 2581 O O . GLY A 1 330 ? -7.308 -4.805 15.650 1.00 78.56 330 GLY A O 1
ATOM 2582 N N . SER A 1 331 ? -5.683 -3.358 16.195 1.00 84.75 331 SER A N 1
ATOM 2583 C CA . SER A 1 331 ? -6.530 -2.554 17.093 1.00 84.75 331 SER A CA 1
ATOM 2584 C C . SER A 1 331 ? -6.205 -1.058 17.098 1.00 84.75 331 SER A C 1
ATOM 2586 O O . SER A 1 331 ? -5.056 -0.649 16.916 1.00 84.75 331 SER A O 1
ATOM 2588 N N . GLY A 1 332 ? -7.228 -0.242 17.354 1.00 90.19 332 GLY A N 1
ATOM 2589 C CA . GLY A 1 332 ? -7.180 1.218 17.433 1.00 90.19 332 GLY A CA 1
ATOM 2590 C C . GLY A 1 332 ? -7.748 1.878 16.175 1.00 90.19 332 GLY A C 1
ATOM 2591 O O . GLY A 1 332 ? -7.625 1.350 15.068 1.00 90.19 332 GLY A O 1
ATOM 2592 N N . ALA A 1 333 ? -8.360 3.052 16.323 1.00 94.19 333 ALA A N 1
ATOM 2593 C CA . ALA A 1 333 ? -9.106 3.685 15.234 1.00 94.19 333 ALA A CA 1
ATOM 2594 C C . ALA A 1 333 ? -8.251 4.590 14.339 1.00 94.19 333 ALA A C 1
ATOM 2596 O O . ALA A 1 333 ? -7.300 5.235 14.777 1.00 94.19 333 ALA A O 1
ATOM 2597 N N . THR A 1 334 ? -8.602 4.686 13.062 1.00 93.19 334 THR A N 1
ATOM 2598 C CA . THR A 1 334 ? -7.906 5.566 12.112 1.00 93.19 334 THR A CA 1
ATOM 2599 C C . THR A 1 334 ? -8.682 6.848 11.860 1.00 93.19 334 THR A C 1
ATOM 2601 O O . THR A 1 334 ? -9.905 6.797 11.754 1.00 93.19 334 THR A O 1
ATOM 2604 N N . PHE A 1 335 ? -7.986 7.960 11.634 1.00 91.88 335 PHE A N 1
ATOM 2605 C CA . PHE A 1 335 ? -8.568 9.180 11.058 1.00 91.88 335 PHE A CA 1
ATOM 2606 C C . PHE A 1 335 ? -7.775 9.606 9.820 1.00 91.88 335 PHE A C 1
ATOM 2608 O O . PHE A 1 335 ? -6.556 9.442 9.780 1.00 91.88 335 PHE A O 1
ATOM 2615 N N . GLY A 1 336 ? -8.464 10.097 8.790 1.00 85.88 336 GLY A N 1
ATOM 2616 C CA . GLY A 1 336 ? -7.846 10.462 7.515 1.00 85.88 336 GLY A CA 1
ATOM 2617 C C . GLY A 1 336 ? -7.325 11.904 7.475 1.00 85.88 336 GLY A C 1
ATOM 2618 O O . GLY A 1 336 ? -7.736 12.724 8.301 1.00 85.88 336 GLY A O 1
ATOM 2619 N N . PRO A 1 337 ? -6.440 12.224 6.511 1.00 88.88 337 PRO A N 1
ATOM 2620 C CA . PRO A 1 337 ? -6.189 13.603 6.117 1.00 88.88 337 PRO A CA 1
ATOM 2621 C C . PRO A 1 337 ? -7.450 14.192 5.463 1.00 88.88 337 PRO A C 1
ATOM 2623 O O . PRO A 1 337 ? -7.955 13.631 4.492 1.00 88.88 337 PRO A O 1
ATOM 2626 N N . ASN A 1 338 ? -7.934 15.324 5.969 1.00 87.88 338 ASN A N 1
ATOM 2627 C CA . ASN A 1 338 ? -9.121 16.008 5.460 1.00 87.88 338 ASN A CA 1
ATOM 2628 C C . ASN A 1 338 ? -8.722 17.007 4.355 1.00 87.88 338 ASN A C 1
ATOM 2630 O O . ASN A 1 338 ? -8.657 18.218 4.566 1.00 87.88 338 ASN A O 1
ATOM 2634 N N . LEU A 1 339 ? -8.267 16.474 3.214 1.00 88.38 339 LEU A N 1
ATOM 2635 C CA . LEU A 1 339 ? -7.663 17.254 2.122 1.00 88.38 339 LEU A CA 1
ATOM 2636 C C . LEU A 1 339 ? -8.607 17.521 0.947 1.00 88.38 339 LEU A C 1
ATOM 2638 O O . LEU A 1 339 ? -8.202 18.275 0.059 1.00 88.38 339 LEU A O 1
ATOM 2642 N N . ASN A 1 340 ? -9.771 16.870 0.905 1.00 86.88 340 ASN A N 1
ATOM 2643 C CA . ASN A 1 340 ? -10.850 17.053 -0.071 1.00 86.88 340 ASN A CA 1
ATOM 2644 C C . ASN A 1 340 ? -11.685 18.306 0.235 1.00 86.88 340 ASN A C 1
ATOM 2646 O O . ASN A 1 340 ? -11.409 19.017 1.196 1.00 86.88 340 ASN A O 1
ATOM 2650 N N . ASP A 1 341 ? -12.596 18.616 -0.684 1.00 86.56 341 ASP A N 1
ATOM 2651 C CA . ASP A 1 341 ? -13.505 19.770 -0.662 1.00 86.56 341 ASP A CA 1
ATOM 2652 C C . ASP A 1 341 ? -14.920 19.251 -0.932 1.00 86.56 341 ASP A C 1
ATOM 2654 O O . ASP A 1 341 ? -15.368 19.182 -2.086 1.00 86.56 341 ASP A O 1
ATOM 2658 N N . ASP A 1 342 ? -15.564 18.763 0.125 1.00 82.50 342 ASP A N 1
ATOM 2659 C CA . ASP A 1 342 ? -16.863 18.099 0.053 1.00 82.50 342 ASP A CA 1
ATOM 2660 C C . ASP A 1 342 ? -18.021 19.073 -0.207 1.00 82.50 342 ASP A C 1
ATOM 2662 O O . ASP A 1 342 ? -19.027 18.688 -0.818 1.00 82.50 342 ASP A O 1
ATOM 2666 N N . ASP A 1 343 ? -17.893 20.341 0.197 1.00 80.69 343 ASP A N 1
ATOM 2667 C CA . ASP A 1 343 ? -18.929 21.363 0.005 1.00 80.69 343 ASP A CA 1
ATOM 2668 C C . ASP A 1 343 ? -18.781 22.180 -1.299 1.00 80.69 343 ASP A C 1
ATOM 2670 O O . ASP A 1 343 ? -19.737 22.834 -1.746 1.00 80.69 343 ASP A O 1
ATOM 2674 N N . GLY A 1 344 ? -17.635 22.054 -1.973 1.00 83.44 344 GLY A N 1
ATOM 2675 C CA . GLY A 1 344 ? -17.333 22.644 -3.270 1.00 83.44 344 GLY A CA 1
ATOM 2676 C C . GLY A 1 344 ? -17.041 24.143 -3.216 1.00 83.44 344 GLY A C 1
ATOM 2677 O O . GLY A 1 344 ? -17.249 24.834 -4.228 1.00 83.44 344 GLY A O 1
ATOM 2678 N N . ASP A 1 345 ? -16.622 24.677 -2.068 1.00 82.25 345 ASP A N 1
ATOM 2679 C CA . ASP A 1 345 ? -16.292 26.092 -1.902 1.00 82.25 345 ASP A CA 1
ATOM 2680 C C . ASP A 1 345 ? -14.881 26.462 -2.414 1.00 82.25 345 ASP A C 1
ATOM 2682 O O . ASP A 1 345 ? -14.565 27.649 -2.598 1.00 82.25 345 ASP A O 1
ATOM 2686 N N . GLY A 1 346 ? -14.075 25.454 -2.768 1.00 83.19 346 GLY A N 1
ATOM 2687 C CA . GLY A 1 346 ? -12.714 25.584 -3.278 1.00 83.19 346 GLY A CA 1
ATOM 2688 C C . GLY A 1 346 ? -11.633 25.594 -2.195 1.00 83.19 346 GLY A C 1
ATOM 2689 O O . GLY A 1 346 ? -10.474 25.907 -2.506 1.00 83.19 346 GLY A O 1
ATOM 2690 N N . VAL A 1 347 ? -11.985 25.289 -0.949 1.00 82.88 347 VAL A N 1
ATOM 2691 C CA . VAL A 1 347 ? -11.105 25.148 0.210 1.00 82.88 347 VAL A CA 1
ATOM 2692 C C . VAL A 1 347 ? -11.155 23.694 0.677 1.00 82.88 347 VAL A C 1
ATOM 2694 O O . VAL A 1 347 ? -12.163 23.020 0.561 1.00 82.88 347 VAL A O 1
ATOM 2697 N N . ALA A 1 348 ? -10.022 23.165 1.141 1.00 84.31 348 ALA A N 1
ATOM 2698 C CA . ALA A 1 348 ? -10.028 21.820 1.707 1.00 84.31 348 ALA A CA 1
ATOM 2699 C C . ALA A 1 348 ? -10.726 21.844 3.075 1.00 84.31 348 ALA A C 1
ATOM 2701 O O . ALA A 1 348 ? -10.377 22.706 3.885 1.00 84.31 348 ALA A O 1
ATOM 2702 N N . ASP A 1 349 ? -11.580 20.869 3.378 1.00 81.12 349 ASP A N 1
ATOM 2703 C CA . ASP A 1 349 ? -12.367 20.777 4.623 1.00 81.12 349 ASP A CA 1
ATOM 2704 C C . ASP A 1 349 ? -11.462 20.803 5.883 1.00 81.12 349 ASP A C 1
ATOM 2706 O O . ASP A 1 349 ? -11.774 21.361 6.943 1.00 81.12 349 ASP A O 1
ATOM 2710 N N . GLY A 1 350 ? -10.229 20.303 5.744 1.00 79.50 350 GLY A N 1
ATOM 2711 C CA . GLY A 1 350 ? -9.107 20.433 6.680 1.00 79.50 350 GLY A CA 1
ATOM 2712 C C . GLY A 1 350 ? -8.731 21.861 7.104 1.00 79.50 350 GLY A C 1
ATOM 2713 O O . GLY A 1 350 ? -7.999 22.044 8.081 1.00 79.50 350 GLY A O 1
ATOM 2714 N N . ARG A 1 351 ? -9.182 22.879 6.369 1.00 81.62 351 ARG A N 1
ATOM 2715 C CA . ARG A 1 351 ? -8.890 24.304 6.593 1.00 81.62 351 ARG A CA 1
ATOM 2716 C C . ARG A 1 351 ? -10.093 25.096 7.089 1.00 81.62 351 ARG A C 1
ATOM 2718 O O . ARG A 1 351 ? -9.908 26.252 7.470 1.00 81.62 351 ARG A O 1
ATOM 2725 N N . ASP A 1 352 ? -11.265 24.480 7.128 1.00 74.31 352 ASP A N 1
ATOM 2726 C CA . ASP A 1 352 ? -12.460 25.114 7.655 1.00 74.31 352 ASP A CA 1
ATOM 2727 C C . ASP A 1 352 ? -12.449 25.183 9.179 1.00 74.31 352 ASP A C 1
ATOM 2729 O O . ASP A 1 352 ? -11.832 24.372 9.880 1.00 74.31 352 ASP A O 1
ATOM 2733 N N . ASP A 1 353 ? -13.167 26.176 9.706 1.00 70.69 353 ASP A N 1
ATOM 2734 C CA . ASP A 1 353 ? -13.301 26.371 11.148 1.00 70.69 353 ASP A CA 1
ATOM 2735 C C . ASP A 1 353 ? -14.223 25.314 11.788 1.00 70.69 353 ASP A C 1
ATOM 2737 O O . ASP A 1 353 ? -14.126 25.075 12.996 1.00 70.69 353 ASP A O 1
ATOM 2741 N N . LEU A 1 354 ? -15.147 24.707 11.024 1.00 78.31 354 LEU A N 1
ATOM 2742 C CA . LEU A 1 354 ? -16.169 23.776 11.520 1.00 78.31 354 LEU A CA 1
ATOM 2743 C C . LEU A 1 354 ? -16.579 22.732 10.465 1.00 78.31 354 LEU A C 1
ATOM 2745 O O . LEU A 1 354 ? -16.672 23.099 9.299 1.00 78.31 354 LEU A O 1
ATOM 2749 N N . PRO A 1 355 ? -16.971 21.512 10.891 1.00 82.25 355 PRO A N 1
ATOM 2750 C CA . PRO A 1 355 ? -17.509 20.500 9.986 1.00 82.25 355 PRO A CA 1
ATOM 2751 C C . PRO A 1 355 ? -18.812 20.928 9.295 1.00 82.25 355 PRO A C 1
ATOM 2753 O O . PRO A 1 355 ? -19.707 21.493 9.949 1.00 82.25 355 PRO A O 1
ATOM 2756 N N . ASN A 1 356 ? -18.960 20.626 8.004 1.00 77.00 356 ASN A N 1
ATOM 2757 C CA . ASN A 1 356 ? -19.941 21.266 7.111 1.00 77.00 356 ASN A CA 1
ATOM 2758 C C . ASN A 1 356 ? -20.797 20.310 6.245 1.00 77.00 356 ASN A C 1
ATOM 2760 O O . ASN A 1 356 ? -21.412 20.753 5.284 1.00 77.00 356 ASN A O 1
ATOM 2764 N N . GLY A 1 357 ? -20.986 19.040 6.596 1.00 75.56 357 GLY A N 1
ATOM 2765 C CA . GLY A 1 357 ? -21.862 18.160 5.806 1.00 75.56 357 GLY A CA 1
ATOM 2766 C C . GLY A 1 357 ? -21.863 16.728 6.309 1.00 75.56 357 GLY A C 1
ATOM 2767 O O . GLY A 1 357 ? -21.113 16.401 7.215 1.00 75.56 357 GLY A O 1
ATOM 2768 N N . ASP A 1 358 ? -22.709 15.858 5.754 1.00 75.94 358 ASP A N 1
ATOM 2769 C CA . ASP A 1 358 ? -22.614 14.421 6.063 1.00 75.94 358 ASP A CA 1
ATOM 2770 C C . ASP A 1 358 ? -21.386 13.775 5.389 1.00 75.94 358 ASP A C 1
ATOM 2772 O O . ASP A 1 358 ? -20.883 12.771 5.898 1.00 75.94 358 ASP A O 1
ATOM 2776 N N . ASP A 1 359 ? -20.908 14.362 4.286 1.00 78.25 359 ASP A N 1
ATOM 2777 C CA . ASP A 1 359 ? -19.741 13.900 3.528 1.00 78.25 359 ASP A CA 1
ATOM 2778 C C . ASP A 1 359 ? -18.432 14.200 4.285 1.00 78.25 359 ASP A C 1
ATOM 2780 O O . ASP A 1 359 ? -17.704 13.255 4.586 1.00 78.25 359 ASP A O 1
ATOM 2784 N N . ASP A 1 360 ? -18.242 15.422 4.794 1.00 79.31 360 ASP A N 1
ATOM 2785 C CA . ASP A 1 360 ? -17.085 15.780 5.639 1.00 79.31 360 ASP A CA 1
ATOM 2786 C C . ASP A 1 360 ? -17.042 14.940 6.936 1.00 79.31 360 ASP A C 1
ATOM 2788 O O . ASP A 1 360 ? -16.036 14.324 7.301 1.00 79.31 360 ASP A O 1
ATOM 2792 N N . LEU A 1 361 ? -18.199 14.729 7.584 1.00 83.00 361 LEU A N 1
ATOM 2793 C CA . LEU A 1 361 ? -18.305 13.803 8.725 1.00 83.00 361 LEU A CA 1
ATOM 2794 C C . LEU A 1 361 ? -17.990 12.350 8.367 1.00 83.00 361 LEU A C 1
ATOM 2796 O O . LEU A 1 361 ? -17.749 11.535 9.269 1.00 83.00 361 LEU A O 1
ATOM 2800 N N . SER A 1 362 ? -18.068 11.997 7.085 1.00 79.50 362 SER A N 1
ATOM 2801 C CA . SER A 1 362 ? -17.699 10.681 6.601 1.00 79.50 362 SER A CA 1
ATOM 2802 C C . SER A 1 362 ? -16.193 10.484 6.617 1.00 79.50 362 SER A C 1
ATOM 2804 O O . SER A 1 362 ? -15.803 9.328 6.737 1.00 79.50 362 SER A O 1
ATOM 2806 N N . ASP A 1 363 ? -15.369 11.537 6.577 1.00 78.12 363 ASP A N 1
ATOM 2807 C CA . ASP A 1 363 ? -13.902 11.462 6.543 1.00 78.12 363 ASP A CA 1
ATOM 2808 C C . ASP A 1 363 ? -13.239 11.515 7.921 1.00 78.12 363 ASP A C 1
ATOM 2810 O O . ASP A 1 363 ? -12.173 10.925 8.132 1.00 78.12 363 ASP A O 1
ATOM 2814 N N . MET A 1 364 ? -13.946 12.063 8.905 1.00 89.00 364 MET A N 1
ATOM 2815 C CA . MET A 1 364 ? -13.514 12.124 10.299 1.00 89.00 364 MET A CA 1
ATOM 2816 C C . MET A 1 364 ? -13.684 10.785 11.043 1.00 89.00 364 MET A C 1
ATOM 2818 O O . MET A 1 364 ? -14.611 10.007 10.790 1.00 89.00 364 MET A O 1
ATOM 2822 N N . ALA A 1 365 ? -12.832 10.531 12.040 1.00 93.38 365 ALA A N 1
ATOM 2823 C CA . ALA A 1 365 ? -13.053 9.461 13.013 1.00 93.38 365 ALA A CA 1
ATOM 2824 C C . ALA A 1 365 ? -14.056 9.892 14.085 1.00 93.38 365 ALA A C 1
ATOM 2826 O O . ALA A 1 365 ? -14.111 11.060 14.473 1.00 93.38 365 ALA A O 1
ATOM 2827 N N . LYS A 1 366 ? -14.827 8.935 14.604 1.00 94.19 366 LYS A N 1
ATOM 2828 C CA . LYS A 1 366 ? -15.828 9.159 15.652 1.00 94.19 366 LYS A CA 1
ATOM 2829 C C . LYS A 1 366 ? -15.378 8.507 16.950 1.00 94.19 366 LYS A C 1
ATOM 2831 O O . LYS A 1 366 ? -15.193 7.299 16.994 1.00 94.19 366 LYS A O 1
ATOM 2836 N N . VAL A 1 367 ? -15.312 9.301 18.012 1.00 95.94 367 VAL A N 1
ATOM 2837 C CA . VAL A 1 367 ? -15.088 8.844 19.385 1.00 95.94 367 VAL A CA 1
ATOM 2838 C C . VAL A 1 367 ? -16.322 9.185 20.212 1.00 95.94 367 VAL A C 1
ATOM 2840 O O . VAL A 1 367 ? -16.711 10.347 20.329 1.00 95.94 367 VAL A O 1
ATOM 2843 N N . VAL A 1 368 ? -16.978 8.179 20.773 1.00 94.50 368 VAL A N 1
ATOM 2844 C CA . VAL A 1 368 ? -18.248 8.306 21.487 1.00 94.50 368 VAL A CA 1
ATOM 2845 C C . VAL A 1 368 ? -18.013 8.149 22.982 1.00 94.50 368 VAL A C 1
ATOM 2847 O O . VAL A 1 368 ? -17.631 7.089 23.457 1.00 94.50 368 VAL A O 1
ATOM 2850 N N . LEU A 1 369 ? -18.308 9.199 23.744 1.00 93.69 369 LEU A N 1
ATOM 2851 C CA . LEU A 1 369 ? -18.406 9.141 25.197 1.00 93.69 369 LEU A CA 1
ATOM 2852 C C . LEU A 1 369 ? -19.785 8.578 25.544 1.00 93.69 369 LEU A C 1
ATOM 2854 O O . LEU A 1 369 ? -20.802 9.252 25.322 1.00 93.69 369 LEU A O 1
ATOM 2858 N N . LYS A 1 370 ? -19.833 7.357 26.079 1.00 90.62 370 LYS A N 1
ATOM 2859 C CA . LYS A 1 370 ? -21.101 6.700 26.411 1.00 90.62 370 LYS A CA 1
ATOM 2860 C C . LYS A 1 370 ? -21.798 7.375 27.584 1.00 90.62 370 LYS A C 1
ATOM 2862 O O . LYS A 1 370 ? -21.173 7.902 28.507 1.00 90.62 370 LYS A O 1
ATOM 2867 N N . GLN A 1 371 ? -23.124 7.338 27.547 1.00 90.38 371 GLN A N 1
ATOM 2868 C CA . GLN A 1 371 ? -23.976 7.859 28.603 1.00 90.38 371 GLN A CA 1
ATOM 2869 C C . GLN A 1 371 ? -23.669 7.200 29.957 1.00 90.38 371 GLN A C 1
ATOM 2871 O O . GLN A 1 371 ? -23.655 5.977 30.078 1.00 90.38 371 GLN A O 1
ATOM 2876 N N . ILE A 1 372 ? -23.561 8.013 31.015 1.00 89.12 372 ILE A N 1
ATOM 2877 C CA . ILE A 1 372 ? -23.371 7.527 32.392 1.00 89.12 372 ILE A CA 1
ATOM 2878 C C . ILE A 1 372 ? -24.536 7.981 33.280 1.00 89.12 372 ILE A C 1
ATOM 2880 O O . ILE A 1 372 ? -24.510 9.034 33.927 1.00 89.12 372 ILE A O 1
ATOM 2884 N N . SER A 1 373 ? -25.596 7.174 33.336 1.00 87.00 373 SER A N 1
ATOM 2885 C CA . SER A 1 373 ? -26.872 7.553 33.964 1.00 87.00 373 SER A CA 1
ATOM 2886 C C . SER A 1 373 ? -26.821 7.719 35.491 1.00 87.00 373 SER A C 1
ATOM 2888 O O . SER A 1 373 ? -27.706 8.346 36.075 1.00 87.00 373 SER A O 1
ATOM 2890 N N . ASN A 1 374 ? -25.817 7.165 36.172 1.00 87.12 374 ASN A N 1
ATOM 2891 C CA . ASN A 1 374 ? -25.666 7.201 37.633 1.00 87.12 374 ASN A CA 1
ATOM 2892 C C . ASN A 1 374 ? -24.659 8.255 38.140 1.00 87.12 374 ASN A C 1
ATOM 2894 O O . ASN A 1 374 ? -24.315 8.235 39.325 1.00 87.12 374 ASN A O 1
ATOM 2898 N N . LEU A 1 375 ? -24.237 9.211 37.299 1.00 90.62 375 LEU A N 1
ATOM 2899 C CA . LEU A 1 375 ? -23.419 10.349 37.739 1.00 90.62 375 LEU A CA 1
ATOM 2900 C C . LEU A 1 375 ? -24.121 11.194 38.818 1.00 90.62 375 LEU A C 1
ATOM 2902 O O . LEU A 1 375 ? -25.334 11.464 38.763 1.00 90.62 375 LEU A O 1
ATOM 2906 N N . GLN A 1 376 ? -23.327 11.648 39.789 1.00 91.25 376 GLN A N 1
ATOM 2907 C CA . GLN A 1 376 ? -23.725 12.535 40.882 1.00 91.25 376 GLN A CA 1
ATOM 2908 C C . GLN A 1 376 ? -23.351 13.990 40.570 1.00 91.25 376 GLN A C 1
ATOM 2910 O O . GLN A 1 376 ? -22.401 14.259 39.846 1.00 91.25 376 GLN A O 1
ATOM 2915 N N . SER A 1 377 ? -24.045 14.959 41.175 1.00 88.06 377 SER A N 1
ATOM 2916 C CA . SER A 1 377 ? -23.815 16.392 40.914 1.00 88.06 377 SER A CA 1
ATOM 2917 C C . SER A 1 377 ? -22.413 16.901 41.289 1.00 88.06 377 SER A C 1
ATOM 2919 O O . SER A 1 377 ? -22.033 17.988 40.872 1.00 88.06 377 SER A O 1
ATOM 2921 N N . GLY A 1 378 ? -21.673 16.164 42.125 1.00 89.69 378 GLY A N 1
ATOM 2922 C CA . GLY A 1 378 ? -20.290 16.477 42.504 1.00 89.69 378 GLY A CA 1
ATOM 2923 C C . GLY A 1 378 ? -19.226 15.751 41.675 1.00 89.69 378 GLY A C 1
ATOM 2924 O O . GLY A 1 378 ? -18.037 15.990 41.901 1.00 89.69 378 GLY A O 1
ATOM 2925 N N . ASP A 1 379 ? -19.637 14.869 40.762 1.00 94.94 379 ASP A N 1
ATOM 2926 C CA . ASP A 1 379 ? -18.731 14.178 39.850 1.00 94.94 379 ASP A CA 1
ATOM 2927 C C . ASP A 1 379 ? -18.267 15.134 38.745 1.00 94.94 379 ASP A C 1
ATOM 2929 O O . ASP A 1 379 ? -18.949 16.099 38.394 1.00 94.94 379 ASP A O 1
ATOM 2933 N N . LYS A 1 380 ? -17.084 14.870 38.197 1.00 95.31 380 LYS A N 1
ATOM 2934 C CA . LYS A 1 380 ? -16.481 15.633 37.107 1.00 95.31 380 LYS A CA 1
ATOM 2935 C C . LYS A 1 380 ? -16.074 14.672 35.992 1.00 95.31 380 LYS A C 1
ATOM 2937 O O . LYS A 1 380 ? -14.999 14.077 36.089 1.00 95.31 380 LYS A O 1
ATOM 2942 N N . PRO A 1 381 ? -16.922 14.494 34.969 1.00 95.94 381 PRO A N 1
ATOM 2943 C CA . PRO A 1 381 ? -16.522 13.853 33.727 1.00 95.94 381 PRO A CA 1
ATOM 2944 C C . PRO A 1 381 ? -15.495 14.742 33.017 1.00 95.94 381 PRO A C 1
ATOM 2946 O O . PRO A 1 381 ? -15.757 15.922 32.770 1.00 95.94 381 PRO A O 1
ATOM 2949 N N . GLN A 1 382 ? -14.320 14.204 32.723 1.00 95.50 382 GLN A N 1
ATOM 2950 C CA . GLN A 1 382 ? -13.212 14.926 32.112 1.00 95.50 382 GLN A CA 1
ATOM 2951 C C . GLN A 1 382 ? -12.616 14.095 30.987 1.00 95.50 382 GLN A C 1
ATOM 2953 O O . GLN A 1 382 ? -12.301 12.929 31.186 1.00 95.50 382 GLN A O 1
ATOM 2958 N N . LEU A 1 383 ? -12.433 14.714 29.828 1.00 96.38 383 LEU A N 1
ATOM 2959 C CA . LEU A 1 383 ? -11.678 14.149 28.724 1.00 96.38 383 LEU A CA 1
ATOM 2960 C C . LEU A 1 383 ? -10.276 14.751 28.717 1.00 96.38 383 LEU A C 1
ATOM 2962 O O . LEU A 1 383 ? -10.125 15.972 28.808 1.00 96.38 383 LEU A O 1
ATOM 2966 N N . GLU A 1 384 ? -9.276 13.894 28.586 1.00 95.75 384 GLU A N 1
ATOM 2967 C CA . GLU A 1 384 ? -7.891 14.246 28.305 1.00 95.75 384 GLU A CA 1
ATOM 2968 C C . GLU A 1 384 ? -7.508 13.693 26.933 1.00 95.75 384 GLU A C 1
ATOM 2970 O O . GLU A 1 384 ? -7.827 12.554 26.612 1.00 95.75 384 GLU A O 1
ATOM 2975 N N . ILE A 1 385 ? -6.822 14.491 26.125 1.00 94.31 385 ILE A N 1
ATOM 2976 C CA . ILE A 1 385 ? -6.316 14.099 24.812 1.00 94.31 385 ILE A CA 1
ATOM 2977 C C . ILE A 1 385 ? -4.817 14.347 24.816 1.00 94.31 385 ILE A C 1
ATOM 2979 O O . ILE A 1 385 ? -4.378 15.447 25.142 1.00 94.31 385 ILE A O 1
ATOM 2983 N N . THR A 1 386 ? -4.037 13.331 24.478 1.00 92.25 386 THR A N 1
ATOM 2984 C CA . THR A 1 386 ? -2.582 13.406 24.358 1.00 92.25 386 THR A CA 1
ATOM 2985 C C . THR A 1 386 ? -2.178 13.068 22.936 1.00 92.25 386 THR A C 1
ATOM 2987 O O . THR A 1 386 ? -2.583 12.038 22.405 1.00 92.25 386 THR A O 1
ATOM 2990 N N . TYR A 1 387 ? -1.381 13.933 22.330 1.00 89.19 387 TYR A N 1
ATOM 2991 C CA . TYR A 1 387 ? -0.748 13.711 21.036 1.00 89.19 387 TYR A CA 1
ATOM 2992 C C . TYR A 1 387 ? 0.603 14.416 21.044 1.00 89.19 387 TYR A C 1
ATOM 2994 O O . TYR A 1 387 ? 0.768 15.462 21.682 1.00 89.19 387 TYR A O 1
ATOM 3002 N N . ASP A 1 388 ? 1.578 13.829 20.365 1.00 76.25 388 ASP A N 1
ATOM 3003 C CA . ASP A 1 388 ? 2.905 14.417 20.277 1.00 76.25 388 ASP A CA 1
ATOM 3004 C C . ASP A 1 388 ? 2.950 15.419 19.130 1.00 76.25 388 ASP A C 1
ATOM 3006 O O . ASP A 1 388 ? 2.634 15.096 17.987 1.00 76.25 388 ASP A O 1
ATOM 3010 N N . VAL A 1 389 ? 3.339 16.650 19.458 1.00 71.69 389 VAL A N 1
ATOM 3011 C CA . VAL A 1 389 ? 3.717 17.648 18.460 1.00 71.69 389 VAL A CA 1
ATOM 3012 C C . VAL A 1 389 ? 5.233 17.714 18.478 1.00 71.69 389 VAL A C 1
ATOM 3014 O O . VAL A 1 389 ? 5.830 18.285 19.398 1.00 71.69 389 VAL A O 1
ATOM 3017 N N . ASP A 1 390 ? 5.852 17.070 17.500 1.00 72.81 390 ASP A N 1
ATOM 3018 C CA . ASP A 1 390 ? 7.297 17.060 17.372 1.00 72.81 390 ASP A CA 1
ATOM 3019 C C . ASP A 1 390 ? 7.804 18.428 16.921 1.00 72.81 390 ASP A C 1
ATOM 3021 O O . ASP A 1 390 ? 7.136 19.201 16.225 1.00 72.81 390 ASP A O 1
ATOM 3025 N N . ALA A 1 391 ? 9.026 18.751 17.341 1.00 77.19 391 ALA A N 1
ATOM 3026 C CA . ALA A 1 391 ? 9.688 19.946 16.856 1.00 77.19 391 ALA A CA 1
ATOM 3027 C C . ALA A 1 391 ? 9.992 19.770 15.365 1.00 77.19 391 ALA A C 1
ATOM 3029 O O . ALA A 1 391 ? 10.941 19.077 14.998 1.00 77.19 391 ALA A O 1
ATOM 3030 N N . ILE A 1 392 ? 9.206 20.444 14.525 1.00 79.94 392 ILE A N 1
ATOM 3031 C CA . ILE A 1 392 ? 9.428 20.496 13.081 1.00 79.94 392 ILE A CA 1
ATOM 3032 C C . ILE A 1 392 ? 10.879 20.946 12.822 1.00 79.94 392 ILE A C 1
ATOM 3034 O O . ILE A 1 392 ? 11.303 21.969 13.385 1.00 79.94 392 ILE A O 1
ATOM 3038 N N . PRO A 1 393 ? 11.657 20.219 11.993 1.00 80.56 393 PRO A N 1
ATOM 3039 C CA . PRO A 1 393 ? 13.032 20.585 11.680 1.00 80.56 393 PRO A CA 1
ATOM 3040 C C . PRO A 1 393 ? 13.146 22.042 11.219 1.00 80.56 393 PRO A C 1
ATOM 3042 O O . PRO A 1 393 ? 12.344 22.526 10.426 1.00 80.56 393 PRO A O 1
ATOM 3045 N N . ALA A 1 394 ? 14.163 22.768 11.696 1.00 78.81 394 ALA A N 1
ATOM 3046 C CA . ALA A 1 394 ? 14.286 24.209 11.437 1.00 78.81 394 ALA A CA 1
ATOM 3047 C C . ALA A 1 394 ? 14.472 24.573 9.949 1.00 78.81 394 ALA A C 1
ATOM 3049 O O . ALA A 1 394 ? 14.308 25.728 9.567 1.00 78.81 394 ALA A O 1
ATOM 3050 N N . ASN A 1 395 ? 14.868 23.604 9.129 1.00 75.19 395 ASN A N 1
ATOM 3051 C CA . ASN A 1 395 ? 15.022 23.702 7.681 1.00 75.19 395 ASN A CA 1
ATOM 3052 C C . ASN A 1 395 ? 13.777 23.248 6.906 1.00 75.19 395 ASN A C 1
ATOM 3054 O O . ASN A 1 395 ? 13.829 23.274 5.682 1.00 75.19 395 ASN A O 1
ATOM 3058 N N . ASN A 1 396 ? 12.706 22.833 7.586 1.00 79.25 396 ASN A N 1
ATOM 3059 C CA . ASN A 1 396 ? 11.459 22.427 6.956 1.00 79.25 396 ASN A CA 1
ATOM 3060 C C . ASN A 1 396 ? 10.519 23.635 6.839 1.00 79.25 396 ASN A C 1
ATOM 3062 O O . ASN A 1 396 ? 9.876 24.009 7.814 1.00 79.25 396 ASN A O 1
ATOM 3066 N N . HIS A 1 397 ? 10.483 24.301 5.688 1.00 78.19 397 HIS A N 1
ATOM 3067 C CA . HIS A 1 397 ? 9.762 25.573 5.533 1.00 78.19 397 HIS A CA 1
ATOM 3068 C C . HIS A 1 397 ? 8.263 25.387 5.300 1.00 78.19 397 HIS A C 1
ATOM 3070 O O . HIS A 1 397 ? 7.485 26.257 5.682 1.00 78.19 397 HIS A O 1
ATOM 3076 N N . ARG A 1 398 ? 7.856 24.249 4.729 1.00 78.94 398 ARG A N 1
ATOM 3077 C CA . ARG A 1 398 ? 6.451 23.916 4.477 1.00 78.94 398 ARG A CA 1
ATOM 3078 C C . ARG A 1 398 ? 5.615 23.849 5.753 1.00 78.94 398 ARG A C 1
ATOM 3080 O O . ARG A 1 398 ? 4.556 24.460 5.815 1.00 78.94 398 ARG A O 1
ATOM 3087 N N . PHE A 1 399 ? 6.065 23.095 6.754 1.00 77.94 399 PHE A N 1
ATOM 3088 C CA . PHE A 1 399 ? 5.273 22.883 7.973 1.00 77.94 399 PHE A CA 1
ATOM 3089 C C . PHE A 1 399 ? 5.641 23.872 9.086 1.00 77.94 399 PHE A C 1
ATOM 3091 O O . PHE A 1 399 ? 4.863 24.101 10.013 1.00 77.94 399 PHE A O 1
ATOM 3098 N N . GLN A 1 400 ? 6.820 24.498 9.016 1.00 75.88 400 GLN A N 1
ATOM 3099 C CA . GLN A 1 400 ? 7.237 25.470 10.018 1.00 75.88 400 GLN A CA 1
ATOM 3100 C C . GLN A 1 400 ? 6.423 26.766 9.915 1.00 75.88 400 GLN A C 1
ATOM 3102 O O . GLN A 1 400 ? 6.588 27.563 8.998 1.00 75.88 400 GLN A O 1
ATOM 3107 N N . GLY A 1 401 ? 5.606 27.029 10.936 1.00 65.81 401 GLY A N 1
ATOM 3108 C CA . GLY A 1 401 ? 4.868 28.288 11.064 1.00 65.81 401 GLY A CA 1
ATOM 3109 C C . GLY A 1 401 ? 3.525 28.331 10.333 1.00 65.81 401 GLY A C 1
ATOM 3110 O O . GLY A 1 401 ? 2.865 29.364 10.424 1.00 65.81 401 GLY A O 1
ATOM 3111 N N . ASP A 1 402 ? 3.101 27.241 9.683 1.00 70.44 402 ASP A N 1
ATOM 3112 C CA . ASP A 1 402 ? 1.717 27.058 9.232 1.00 70.44 402 ASP A CA 1
ATOM 3113 C C . ASP A 1 402 ? 0.835 26.740 10.459 1.00 70.44 402 ASP A C 1
ATOM 3115 O O . ASP A 1 402 ? 1.013 25.685 11.074 1.00 70.44 402 ASP A O 1
ATOM 3119 N N . PRO A 1 403 ? -0.094 27.629 10.865 1.00 64.19 403 PRO A N 1
ATOM 3120 C CA . PRO A 1 403 ? -0.987 27.381 12.000 1.00 64.19 403 PRO A CA 1
ATOM 3121 C C . PRO A 1 403 ? -1.877 26.146 11.799 1.00 64.19 403 PRO A C 1
ATOM 3123 O O . PRO A 1 403 ? -2.246 25.497 12.772 1.00 64.19 403 PRO A O 1
ATOM 3126 N N . SER A 1 404 ? -2.174 25.807 10.543 1.00 62.12 404 SER A N 1
ATOM 3127 C CA . SER A 1 404 ? -2.980 24.651 10.126 1.00 62.12 404 SER A CA 1
ATOM 3128 C C . SER A 1 404 ? -2.190 23.338 10.185 1.00 62.12 404 SER A C 1
ATOM 3130 O O . SER A 1 404 ? -2.777 22.262 10.179 1.00 62.12 404 SER A O 1
ATOM 3132 N N . ALA A 1 405 ? -0.858 23.415 10.273 1.00 61.78 405 ALA A N 1
ATOM 3133 C CA . ALA A 1 405 ? 0.028 22.269 10.458 1.00 61.78 405 ALA A CA 1
ATOM 3134 C C . ALA A 1 405 ? 0.273 21.930 11.939 1.00 61.78 405 ALA A C 1
ATOM 3136 O O . ALA A 1 405 ? 1.153 21.122 12.230 1.00 61.78 405 ALA A O 1
ATOM 3137 N N . GLN A 1 406 ? -0.415 22.584 12.889 1.00 59.94 406 GLN A N 1
ATOM 3138 C CA . GLN A 1 406 ? -0.024 22.472 14.296 1.00 59.94 406 GLN A CA 1
ATOM 3139 C C . GLN A 1 406 ? -0.727 21.386 15.102 1.00 59.94 406 GLN A C 1
ATOM 3141 O O . GLN A 1 406 ? -0.119 20.970 16.085 1.00 59.94 406 GLN A O 1
ATOM 3146 N N . GLU A 1 407 ? -1.926 20.902 14.760 1.00 71.62 407 GLU A N 1
ATOM 3147 C CA . GLU A 1 407 ? -2.628 19.908 15.593 1.00 71.62 407 GLU A CA 1
ATOM 3148 C C . GLU A 1 407 ? -3.636 19.065 14.784 1.00 71.62 407 GLU A C 1
ATOM 3150 O O . GLU A 1 407 ? -4.225 19.578 13.828 1.00 71.62 407 GLU A O 1
ATOM 3155 N N . PRO A 1 408 ? -3.901 17.801 15.173 1.00 85.81 408 PRO A N 1
ATOM 3156 C CA . PRO A 1 408 ? -5.185 17.174 14.862 1.00 85.81 408 PRO A CA 1
ATOM 3157 C C . PRO A 1 408 ? -6.331 18.036 15.413 1.00 85.81 408 PRO A C 1
ATOM 3159 O O . PRO A 1 408 ? -6.190 18.683 16.457 1.00 85.81 408 PRO A O 1
ATOM 3162 N N . ARG A 1 409 ? -7.475 18.053 14.727 1.00 87.88 409 ARG A N 1
ATOM 3163 C CA . ARG A 1 409 ? -8.640 18.845 15.133 1.00 87.88 409 ARG A CA 1
ATOM 3164 C C . ARG A 1 409 ? -9.664 17.946 15.813 1.00 87.88 409 ARG A C 1
ATOM 3166 O O . ARG A 1 409 ? -9.850 16.784 15.460 1.00 87.88 409 ARG A O 1
ATOM 3173 N N . PHE A 1 410 ? -10.335 18.510 16.812 1.00 90.38 410 PHE A N 1
ATOM 3174 C CA . PHE A 1 410 ? -11.302 17.802 17.642 1.00 90.38 410 PHE A CA 1
ATOM 3175 C C . PHE A 1 410 ? -12.587 18.612 17.727 1.00 90.38 410 PHE A C 1
ATOM 3177 O O . PHE A 1 410 ? -12.579 19.742 18.221 1.00 90.38 410 PHE A O 1
ATOM 3184 N N . PHE A 1 411 ? -13.703 18.027 17.311 1.00 91.38 411 PHE A N 1
ATOM 3185 C CA . PHE A 1 411 ? -14.986 18.716 17.263 1.00 91.38 411 PHE A CA 1
ATOM 3186 C C . PHE A 1 411 ? -16.037 17.959 18.057 1.00 91.38 411 PHE A C 1
ATOM 3188 O O . PHE A 1 411 ? -16.224 16.760 17.890 1.00 91.38 411 PHE A O 1
ATOM 3195 N N . TYR A 1 412 ? -16.758 18.665 18.920 1.00 91.19 412 TYR A N 1
ATOM 3196 C CA . TYR A 1 412 ? -17.875 18.110 19.672 1.00 91.19 412 TYR A CA 1
ATOM 3197 C C . TYR A 1 412 ? -19.206 18.593 19.094 1.00 91.19 412 TYR A C 1
ATOM 3199 O O . TYR A 1 412 ? -19.430 19.800 18.943 1.00 91.19 412 TYR A O 1
ATOM 3207 N N . ARG A 1 413 ? -20.110 17.648 18.814 1.00 86.00 413 ARG A N 1
ATOM 3208 C CA . ARG A 1 413 ? -21.469 17.935 18.340 1.00 86.00 413 ARG A CA 1
ATOM 3209 C C . ARG A 1 413 ? -22.438 18.007 19.517 1.00 86.00 413 ARG A C 1
ATOM 3211 O O . ARG A 1 413 ? -22.784 16.996 20.124 1.00 86.00 413 ARG A O 1
ATOM 3218 N N . TYR A 1 414 ? -22.924 19.207 19.834 1.00 82.62 414 TYR A N 1
ATOM 3219 C CA . TYR A 1 414 ? -23.939 19.394 20.868 1.00 82.62 414 TYR A CA 1
ATOM 3220 C C . TYR A 1 414 ? -25.354 19.248 20.292 1.00 82.62 414 TYR A C 1
ATOM 3222 O O . TYR A 1 414 ? -25.984 20.227 19.879 1.00 82.62 414 TYR A O 1
ATOM 3230 N N . GLU A 1 415 ? -25.860 18.012 20.294 1.00 77.38 415 GLU A N 1
ATOM 3231 C CA . GLU A 1 415 ? -27.112 17.626 19.619 1.00 77.38 415 GLU A CA 1
ATOM 3232 C C . GLU A 1 415 ? -28.334 18.450 20.047 1.00 77.38 415 GLU A C 1
ATOM 3234 O O . GLU A 1 415 ? -29.147 18.846 19.215 1.00 77.38 415 GLU A O 1
ATOM 3239 N N . GLN A 1 416 ? -28.448 18.802 21.333 1.00 73.69 416 GLN A N 1
ATOM 3240 C CA . GLN A 1 416 ? -29.612 19.536 21.852 1.00 73.69 416 GLN A CA 1
ATOM 3241 C C . GLN A 1 416 ? -29.791 20.932 21.237 1.00 73.69 416 GLN A C 1
ATOM 3243 O O . GLN A 1 416 ? -30.890 21.486 21.279 1.00 73.69 416 GLN A O 1
ATOM 3248 N N . GLN A 1 417 ? -28.718 21.525 20.707 1.00 77.44 417 GLN A N 1
ATOM 3249 C CA . GLN A 1 417 ? -28.736 22.851 20.085 1.00 77.44 417 GLN A CA 1
ATOM 3250 C C . GLN A 1 417 ? -28.302 22.824 18.620 1.00 77.44 417 GLN A C 1
ATOM 3252 O O . GLN A 1 417 ? -28.180 23.894 18.028 1.00 77.44 417 GLN A O 1
ATOM 3257 N N . ASN A 1 418 ? -28.070 21.635 18.050 1.00 78.75 418 ASN A N 1
ATOM 3258 C CA . ASN A 1 418 ? -27.520 21.454 16.707 1.00 78.75 418 ASN A CA 1
ATOM 3259 C C . ASN A 1 418 ? -26.296 22.357 16.457 1.00 78.75 418 ASN A C 1
ATOM 3261 O O . ASN A 1 418 ? -26.261 23.134 15.503 1.00 78.75 418 ASN A O 1
ATOM 3265 N N . ARG A 1 419 ? -25.337 22.329 17.391 1.00 85.00 419 ARG A N 1
ATOM 3266 C CA . ARG A 1 419 ? -24.188 23.240 17.411 1.00 85.00 419 ARG A CA 1
ATOM 3267 C C . ARG A 1 419 ? -22.873 22.471 17.479 1.00 85.00 419 ARG A C 1
ATOM 3269 O O . ARG A 1 419 ? -22.710 21.615 18.347 1.00 85.00 419 ARG A O 1
ATOM 3276 N N . TRP A 1 420 ? -21.918 22.882 16.652 1.00 87.69 420 TRP A N 1
ATOM 3277 C CA . TRP A 1 420 ? -20.528 22.444 16.714 1.00 87.69 420 TRP A CA 1
ATOM 3278 C C . TRP A 1 420 ? -19.703 23.264 17.705 1.00 87.69 420 TRP A C 1
ATOM 3280 O O . TRP A 1 420 ? -19.934 24.461 17.916 1.00 87.69 420 TRP A O 1
ATOM 3290 N N . ILE A 1 421 ? -18.756 22.594 18.353 1.00 87.88 421 ILE A N 1
ATOM 3291 C CA . ILE A 1 421 ? -17.775 23.195 19.251 1.00 87.88 421 ILE A CA 1
ATOM 3292 C C . ILE A 1 421 ? -16.405 22.646 18.863 1.00 87.88 421 ILE A C 1
ATOM 3294 O O . ILE A 1 421 ? -16.170 21.449 19.020 1.00 87.88 421 ILE A O 1
ATOM 3298 N N . SER A 1 422 ? -15.506 23.517 18.405 1.00 87.94 422 SER A N 1
ATOM 3299 C CA . SER A 1 422 ? -14.087 23.178 18.291 1.00 87.94 422 SER A CA 1
ATOM 3300 C C . SER A 1 422 ? -13.508 23.034 19.697 1.00 87.94 422 SER A C 1
ATOM 3302 O O . SER A 1 422 ? -13.549 23.963 20.510 1.00 87.94 422 SER A O 1
ATOM 3304 N N . LEU A 1 423 ? -13.025 21.839 20.029 1.00 86.19 423 LEU A N 1
ATOM 3305 C CA . LEU A 1 423 ? -12.499 21.554 21.358 1.00 86.19 423 LEU A CA 1
ATOM 3306 C C . LEU A 1 423 ? -11.149 22.242 21.593 1.00 86.19 423 LEU A C 1
ATOM 3308 O O . LEU A 1 423 ? -10.869 22.611 22.733 1.00 86.19 423 LEU A O 1
ATOM 3312 N N . GLY A 1 424 ? -10.372 22.510 20.538 1.00 78.31 424 GLY A N 1
ATOM 3313 C CA . GLY A 1 424 ? -9.112 23.258 20.627 1.00 78.31 424 GLY A CA 1
ATOM 3314 C C . GLY A 1 424 ? -9.277 24.667 21.215 1.00 78.31 424 GLY A C 1
ATOM 3315 O O . GLY A 1 424 ? -8.396 25.149 21.922 1.00 78.31 424 GLY A O 1
ATOM 3316 N N . GLU A 1 425 ? -10.437 25.304 21.025 1.00 79.50 425 GLU A N 1
ATOM 3317 C CA . GLU A 1 425 ? -10.716 26.643 21.567 1.00 79.50 425 GLU A CA 1
ATOM 3318 C C . GLU A 1 425 ? -11.077 26.649 23.061 1.00 79.50 425 GLU A C 1
ATOM 3320 O O . GLU A 1 425 ? -10.953 27.672 23.740 1.00 79.50 425 GLU A O 1
ATOM 3325 N N . VAL A 1 426 ? -11.574 25.524 23.581 1.00 82.56 426 VAL A N 1
ATOM 3326 C CA . VAL A 1 426 ? -12.125 25.424 24.945 1.00 82.56 426 VAL A CA 1
ATOM 3327 C C . VAL A 1 426 ? -11.290 24.542 25.872 1.00 82.56 426 VAL A C 1
ATOM 3329 O O . VAL A 1 426 ? -11.476 24.588 27.092 1.00 82.56 426 VAL A O 1
ATOM 3332 N N . MET A 1 427 ? -10.381 23.740 25.318 1.00 84.94 427 MET A N 1
ATOM 3333 C CA . MET A 1 427 ? -9.502 22.856 26.071 1.00 84.94 427 MET A CA 1
ATOM 3334 C C . MET A 1 427 ? -8.379 23.619 26.772 1.00 84.94 427 MET A C 1
ATOM 3336 O O . MET A 1 427 ? -7.821 24.596 26.279 1.00 84.94 427 MET A O 1
ATOM 3340 N N . GLN A 1 428 ? -8.014 23.131 27.954 1.00 87.38 428 GLN A N 1
ATOM 3341 C CA . GLN A 1 428 ? -6.848 23.609 28.687 1.00 87.38 428 GLN A CA 1
ATOM 3342 C C . GLN A 1 428 ? -5.638 22.763 28.306 1.00 87.38 428 GLN A C 1
ATOM 3344 O O . GLN A 1 428 ? -5.661 21.545 28.499 1.00 87.38 428 GLN A O 1
ATOM 3349 N N . ARG A 1 429 ? -4.580 23.411 27.808 1.00 85.19 429 ARG A N 1
ATOM 3350 C CA . ARG A 1 429 ? -3.324 22.752 27.435 1.00 85.19 429 ARG A CA 1
ATOM 3351 C C . ARG A 1 429 ? -2.328 22.731 28.592 1.00 85.19 429 ARG A C 1
ATOM 3353 O O . ARG A 1 429 ? -2.047 23.761 29.208 1.00 85.19 429 ARG A O 1
ATOM 3360 N N . SER A 1 430 ? -1.758 21.560 28.861 1.00 85.00 430 SER A N 1
ATOM 3361 C CA . SER A 1 430 ? -0.632 21.365 29.775 1.00 85.00 430 SER A CA 1
ATOM 3362 C C . SER A 1 430 ? 0.366 20.392 29.145 1.00 85.00 430 SER A C 1
ATOM 3364 O O . SER A 1 430 ? 0.118 19.192 29.082 1.00 85.00 430 SER A O 1
ATOM 3366 N N . GLY A 1 431 ? 1.486 20.912 28.631 1.00 83.31 431 GLY A N 1
ATOM 3367 C CA . GLY A 1 431 ? 2.410 20.111 27.819 1.00 83.31 431 GLY A CA 1
ATOM 3368 C C . GLY A 1 431 ? 1.726 19.573 26.554 1.00 83.31 431 GLY A C 1
ATOM 3369 O O . GLY A 1 431 ? 1.107 20.345 25.817 1.00 83.31 431 GLY A O 1
ATOM 3370 N N . ASN A 1 432 ? 1.809 18.255 26.349 1.00 78.69 432 ASN A N 1
ATOM 3371 C CA . ASN A 1 432 ? 1.207 17.531 25.218 1.00 78.69 432 ASN A CA 1
ATOM 3372 C C . ASN A 1 432 ? -0.234 17.066 25.493 1.00 78.69 432 ASN A C 1
ATOM 3374 O O . ASN A 1 432 ? -0.808 16.338 24.692 1.00 78.69 432 ASN A O 1
ATOM 3378 N N . THR A 1 433 ? -0.827 17.465 26.624 1.00 86.62 433 THR A N 1
ATOM 3379 C CA . THR A 1 433 ? -2.186 17.062 26.995 1.00 86.62 433 THR A CA 1
ATOM 3380 C C . THR A 1 433 ? -3.147 18.244 26.913 1.00 86.62 433 THR A C 1
ATOM 3382 O O . THR A 1 433 ? -2.942 19.283 27.551 1.00 86.62 433 THR A O 1
ATOM 3385 N N . LEU A 1 434 ? -4.228 18.065 26.159 1.00 89.56 434 LEU A N 1
ATOM 3386 C CA . LEU A 1 434 ? -5.424 18.897 26.187 1.00 89.56 434 LEU A CA 1
ATOM 3387 C C . LEU A 1 434 ? -6.448 18.289 27.145 1.00 89.56 434 LEU A C 1
ATOM 3389 O O . LEU A 1 434 ? -6.597 17.073 27.210 1.00 89.56 434 LEU A O 1
ATOM 3393 N N . SER A 1 435 ? -7.180 19.118 27.887 1.00 92.38 435 SER A N 1
ATOM 3394 C CA . SER A 1 435 ? -8.235 18.627 28.778 1.00 92.38 435 SER A CA 1
ATOM 3395 C C . SER A 1 435 ? -9.483 19.502 28.771 1.00 92.38 435 SER A C 1
ATOM 3397 O O . SER A 1 435 ? -9.402 20.732 28.739 1.00 92.38 435 SER A O 1
ATOM 3399 N N . VAL A 1 436 ? -10.654 18.867 28.841 1.00 92.44 436 VAL A N 1
ATOM 3400 C CA . VAL A 1 436 ? -11.956 19.535 28.970 1.00 92.44 436 VAL A CA 1
ATOM 3401 C C . VAL A 1 436 ? -12.846 18.777 29.953 1.00 92.44 436 VAL A C 1
ATOM 3403 O O . VAL A 1 436 ? -12.866 17.549 29.978 1.00 92.44 436 VAL A O 1
ATOM 3406 N N . ALA A 1 437 ? -13.586 19.510 30.785 1.00 91.62 437 ALA A N 1
ATOM 3407 C CA . ALA A 1 437 ? -14.588 18.931 31.675 1.00 91.62 437 ALA A CA 1
ATOM 3408 C C . ALA A 1 437 ? -15.986 19.100 31.075 1.00 91.62 437 ALA A C 1
ATOM 3410 O O . ALA A 1 437 ? -16.350 20.198 30.649 1.00 91.62 437 ALA A O 1
ATOM 3411 N N . PHE A 1 438 ? -16.784 18.037 31.103 1.00 91.69 438 PHE A N 1
ATOM 3412 C CA . PHE A 1 438 ? -18.171 18.072 30.657 1.00 91.69 438 PHE A CA 1
ATOM 3413 C C . PHE A 1 438 ? -19.111 18.317 31.846 1.00 91.69 438 PHE A C 1
ATOM 3415 O O . PHE A 1 438 ? -18.921 17.745 32.923 1.00 91.69 438 PHE A O 1
ATOM 3422 N N . PRO A 1 439 ? -20.163 19.137 31.680 1.00 91.62 439 PRO A N 1
ATOM 3423 C CA . PRO A 1 439 ? -21.260 19.190 32.635 1.00 91.62 439 PRO A CA 1
ATOM 3424 C C . PRO A 1 439 ? -21.874 17.800 32.851 1.00 91.62 439 PRO A C 1
ATOM 3426 O O . PRO A 1 439 ? -22.162 17.090 31.888 1.00 91.62 439 PRO A O 1
ATOM 3429 N N . VAL A 1 440 ? -22.133 17.437 34.112 1.00 93.38 440 VAL A N 1
ATOM 3430 C CA . VAL A 1 440 ? -22.706 16.128 34.487 1.00 93.38 440 VAL A CA 1
ATOM 3431 C C . VAL A 1 440 ? -23.979 15.813 33.702 1.00 93.38 440 VAL A C 1
ATOM 3433 O O . VAL A 1 440 ? -24.127 14.700 33.207 1.00 93.38 440 VAL A O 1
ATOM 3436 N N . ASP A 1 441 ? -24.873 16.790 33.542 1.00 90.50 441 ASP A N 1
ATOM 3437 C CA . ASP A 1 441 ? -26.152 16.585 32.856 1.00 90.50 441 ASP A CA 1
ATOM 3438 C C . ASP A 1 441 ? -25.996 16.283 31.355 1.00 90.50 441 ASP A C 1
ATOM 3440 O O . ASP A 1 441 ? -26.887 15.674 30.771 1.00 90.50 441 ASP A O 1
ATOM 3444 N N . ILE A 1 442 ? -24.881 16.662 30.721 1.00 89.81 442 ILE A N 1
ATOM 3445 C CA . ILE A 1 442 ? -24.626 16.332 29.310 1.00 89.81 442 ILE A CA 1
ATOM 3446 C C . ILE A 1 442 ? -24.300 14.840 29.175 1.00 89.81 442 ILE A C 1
ATOM 3448 O O . ILE A 1 442 ? -24.960 14.130 28.421 1.00 89.81 442 ILE A O 1
ATOM 3452 N N . ILE A 1 443 ? -23.360 14.340 29.982 1.00 91.81 443 ILE A N 1
ATOM 3453 C CA . ILE A 1 443 ? -22.946 12.926 29.960 1.00 91.81 443 ILE A CA 1
ATOM 3454 C C . ILE A 1 443 ? -24.038 12.001 30.511 1.00 91.81 443 ILE A C 1
ATOM 3456 O O . ILE A 1 443 ? -24.187 10.857 30.095 1.00 91.81 443 ILE A O 1
ATOM 3460 N N . LYS A 1 444 ? -24.831 12.481 31.469 1.00 91.06 444 LYS A N 1
ATOM 3461 C CA . LYS A 1 444 ? -25.845 11.662 32.137 1.00 91.06 444 LYS A CA 1
ATOM 3462 C C . LYS A 1 444 ? -27.047 11.328 31.257 1.00 91.06 444 LYS A C 1
ATOM 3464 O O . LYS A 1 444 ? -27.721 10.335 31.527 1.00 91.06 444 LYS A O 1
ATOM 3469 N N . ASN A 1 445 ? -27.346 12.150 30.253 1.00 88.69 445 ASN A N 1
ATOM 3470 C CA . ASN A 1 445 ? -28.616 12.088 29.526 1.00 88.69 445 ASN A CA 1
ATOM 3471 C C . ASN A 1 445 ? -28.524 11.453 28.133 1.00 88.69 445 ASN A C 1
ATOM 3473 O O . ASN A 1 445 ? -29.566 11.095 27.592 1.00 88.69 445 ASN A O 1
ATOM 3477 N N . GLN A 1 446 ? -27.325 11.326 27.561 1.00 88.00 446 GLN A N 1
ATOM 3478 C CA . GLN A 1 446 ? -27.119 10.820 26.202 1.00 88.00 446 GLN A CA 1
ATOM 3479 C C . GLN A 1 446 ? -25.653 10.439 25.959 1.00 88.00 446 GLN A C 1
ATOM 3481 O O . GLN A 1 446 ? -24.775 10.844 26.724 1.00 88.00 446 GLN A O 1
ATOM 3486 N N . ASP A 1 447 ? -25.411 9.714 24.868 1.00 91.25 447 ASP A N 1
ATOM 3487 C CA . ASP A 1 447 ? -24.080 9.553 24.280 1.00 91.25 447 ASP A CA 1
ATOM 3488 C C . ASP A 1 447 ? -23.609 10.879 23.658 1.00 91.25 447 ASP A C 1
ATOM 3490 O O . ASP A 1 447 ? -24.420 11.703 23.226 1.00 91.25 447 ASP A O 1
ATOM 3494 N N . ASN A 1 448 ? -22.295 11.101 23.631 1.00 91.44 448 ASN A N 1
ATOM 3495 C CA . ASN A 1 448 ? -21.695 12.356 23.181 1.00 91.44 448 ASN A CA 1
ATOM 3496 C C . ASN A 1 448 ? -20.540 12.067 22.218 1.00 91.44 448 ASN A C 1
ATOM 3498 O O . ASN A 1 448 ? -19.556 11.448 22.609 1.00 91.44 448 ASN A O 1
ATOM 3502 N N . THR A 1 449 ? -20.652 12.518 20.969 1.00 93.19 449 THR A N 1
ATOM 3503 C CA . THR A 1 449 ? -19.680 12.199 19.912 1.00 93.19 449 THR A CA 1
ATOM 3504 C C . THR A 1 449 ? -18.673 13.323 19.706 1.00 93.19 449 THR A C 1
ATOM 3506 O O . THR A 1 449 ? -19.037 14.496 19.580 1.00 93.19 449 THR A O 1
ATOM 3509 N N . ILE A 1 450 ? -17.406 12.935 19.633 1.00 93.94 450 ILE A N 1
ATOM 3510 C CA . ILE A 1 450 ? -16.274 13.757 19.233 1.00 93.94 450 ILE A CA 1
ATOM 3511 C C . ILE A 1 450 ? -15.806 13.268 17.870 1.00 93.94 450 ILE A C 1
ATOM 3513 O O . ILE A 1 450 ? -15.661 12.069 17.652 1.00 93.94 450 ILE A O 1
ATOM 3517 N N . TYR A 1 451 ? -15.584 14.210 16.970 1.00 93.69 451 TYR A N 1
ATOM 3518 C CA . TYR A 1 451 ? -15.068 13.972 15.638 1.00 93.69 451 TYR A CA 1
ATOM 3519 C C . TYR A 1 451 ? -13.605 14.394 15.595 1.00 93.69 451 TYR A C 1
ATOM 3521 O O . TYR A 1 451 ? -13.255 15.448 16.135 1.00 93.69 451 TYR A O 1
ATOM 3529 N N . VAL A 1 452 ? -12.768 13.550 15.001 1.00 92.75 452 VAL A N 1
ATOM 3530 C CA . VAL A 1 452 ? -11.315 13.721 14.951 1.00 92.75 452 VAL A CA 1
ATOM 3531 C C . VAL A 1 452 ? -10.851 13.661 13.508 1.00 92.75 452 VAL A C 1
ATOM 3533 O O . VAL A 1 452 ? -11.173 12.710 12.797 1.00 92.75 452 VAL A O 1
ATOM 3536 N N . ASP A 1 453 ? -10.059 14.641 13.099 1.00 89.75 453 ASP A N 1
ATOM 3537 C CA . ASP A 1 453 ? -9.343 14.612 11.831 1.00 89.75 453 ASP A CA 1
ATOM 3538 C C . ASP A 1 453 ? -7.990 15.326 11.932 1.00 89.75 453 ASP A C 1
ATOM 3540 O O . ASP A 1 453 ? -7.576 15.801 12.996 1.00 89.75 453 ASP A O 1
ATOM 3544 N N . SER A 1 454 ? -7.274 15.387 10.815 1.00 87.56 454 SER A N 1
ATOM 3545 C CA . SER A 1 454 ? -6.164 16.314 10.639 1.00 87.56 454 SER A CA 1
ATOM 3546 C C . SER A 1 454 ? -6.104 16.778 9.192 1.00 87.56 454 SER A C 1
ATOM 3548 O O . SER A 1 454 ? -6.534 16.067 8.293 1.00 87.56 454 SER A O 1
ATOM 3550 N N . LEU A 1 455 ? -5.544 17.962 8.941 1.00 85.44 455 LEU A N 1
ATOM 3551 C CA . LEU A 1 455 ? -5.390 18.449 7.570 1.00 85.44 455 LEU A CA 1
ATOM 3552 C C . LEU A 1 455 ? -4.414 17.568 6.775 1.00 85.44 455 LEU A C 1
ATOM 3554 O O . LEU A 1 455 ? -4.750 17.090 5.704 1.00 85.44 455 LEU A O 1
ATOM 3558 N N . PHE A 1 456 ? -3.206 17.326 7.291 1.00 84.31 456 PHE A N 1
ATOM 3559 C CA . PHE A 1 456 ? -2.134 16.672 6.524 1.00 84.31 456 PHE A CA 1
ATOM 3560 C C . PHE A 1 456 ? -1.912 15.190 6.849 1.00 84.31 456 PHE A C 1
ATOM 3562 O O . PHE A 1 456 ? -0.993 14.589 6.297 1.00 84.31 456 PHE A O 1
ATOM 3569 N N . GLY A 1 457 ? -2.695 14.587 7.749 1.00 88.06 457 GLY A N 1
ATOM 3570 C CA . GLY A 1 457 ? -2.379 13.248 8.248 1.00 88.06 457 GLY A CA 1
ATOM 3571 C C . GLY A 1 457 ? -1.079 13.274 9.056 1.00 88.06 457 GLY A C 1
ATOM 3572 O O . GLY A 1 457 ? -0.935 14.093 9.967 1.00 88.06 457 GLY A O 1
ATOM 3573 N N . ARG A 1 458 ? -0.137 12.386 8.721 1.00 90.19 458 ARG A N 1
ATOM 3574 C CA . ARG A 1 458 ? 1.201 12.335 9.330 1.00 90.19 458 ARG A CA 1
ATOM 3575 C C . ARG A 1 458 ? 2.152 13.305 8.639 1.00 90.19 458 ARG A C 1
ATOM 3577 O O . ARG A 1 458 ? 2.165 13.403 7.415 1.00 90.19 458 ARG A O 1
ATOM 3584 N N . HIS A 1 459 ? 2.984 13.997 9.405 1.00 89.50 459 HIS A N 1
ATOM 3585 C CA . HIS A 1 459 ? 3.995 14.921 8.883 1.00 89.50 459 HIS A CA 1
ATOM 3586 C C . HIS A 1 459 ? 5.104 15.154 9.932 1.00 89.50 459 HIS A C 1
ATOM 3588 O O . HIS A 1 459 ? 4.968 14.710 11.071 1.00 89.50 459 HIS A O 1
ATOM 3594 N N . PRO A 1 460 ? 6.184 15.901 9.629 1.00 87.81 460 PRO A N 1
ATOM 3595 C CA . PRO A 1 460 ? 7.351 16.019 10.522 1.00 87.81 460 PRO A CA 1
ATOM 3596 C C . PRO A 1 460 ? 7.098 16.667 11.892 1.00 87.81 460 PRO A C 1
ATOM 3598 O O . PRO A 1 460 ? 7.998 16.710 12.723 1.00 87.81 460 PRO A O 1
ATOM 3601 N N . GLY A 1 461 ? 5.909 17.237 12.104 1.00 85.44 461 GLY A N 1
ATOM 3602 C CA . GLY A 1 461 ? 5.480 17.808 13.381 1.00 85.44 461 GLY A CA 1
ATOM 3603 C C . GLY A 1 461 ? 4.410 16.984 14.094 1.00 85.44 461 GLY A C 1
ATOM 3604 O O . GLY A 1 461 ? 4.060 17.322 15.217 1.00 85.44 461 GLY A O 1
ATOM 3605 N N . PHE A 1 462 ? 3.880 15.934 13.463 1.00 88.19 462 PHE A N 1
ATOM 3606 C CA . PHE A 1 462 ? 2.838 15.084 14.024 1.00 88.19 462 PHE A CA 1
ATOM 3607 C C . PHE A 1 462 ? 2.937 13.673 13.442 1.00 88.19 462 PHE A C 1
ATOM 3609 O O . PHE A 1 462 ? 2.639 13.437 12.270 1.00 88.19 462 PHE A O 1
ATOM 3616 N N . ASN A 1 463 ? 3.310 12.715 14.287 1.00 88.44 463 ASN A N 1
ATOM 3617 C CA . ASN A 1 463 ? 3.438 11.310 13.895 1.00 88.44 463 ASN A CA 1
ATOM 3618 C C . ASN A 1 463 ? 2.081 10.610 13.671 1.00 88.44 463 ASN A C 1
ATOM 3620 O O . ASN A 1 463 ? 2.041 9.468 13.234 1.00 88.44 463 ASN A O 1
ATOM 3624 N N . GLY A 1 464 ? 0.956 11.263 13.974 1.00 91.25 464 GLY A N 1
ATOM 3625 C CA . GLY A 1 464 ? -0.377 10.696 13.802 1.00 91.25 464 GLY A CA 1
ATOM 3626 C C . GLY A 1 464 ? -0.952 10.000 15.036 1.00 91.25 464 GLY A C 1
ATOM 3627 O O . GLY A 1 464 ? -2.127 9.656 14.997 1.00 91.25 464 GLY A O 1
ATOM 3628 N N . HIS A 1 465 ? -0.202 9.783 16.122 1.00 92.69 465 HIS A N 1
ATOM 3629 C CA . HIS A 1 465 ? -0.746 9.147 17.327 1.00 92.69 465 HIS A CA 1
ATOM 3630 C C . HIS A 1 465 ? -1.586 10.113 18.163 1.00 92.69 465 HIS A C 1
ATOM 3632 O O . HIS A 1 465 ? -1.133 11.190 18.552 1.00 92.69 465 HIS A O 1
ATOM 3638 N N . VAL A 1 466 ? -2.789 9.670 18.524 1.00 94.12 466 VAL A N 1
ATOM 3639 C CA . VAL A 1 466 ? -3.665 10.357 19.474 1.00 94.12 466 VAL A CA 1
ATOM 3640 C C . VAL A 1 466 ? -4.134 9.355 20.520 1.00 94.12 466 VAL A C 1
ATOM 3642 O O . VAL A 1 466 ? -4.645 8.292 20.184 1.00 94.12 466 VAL A O 1
ATOM 3645 N N . LYS A 1 467 ? -4.001 9.700 21.800 1.00 95.62 467 LYS A N 1
ATOM 3646 C CA . LYS A 1 467 ? -4.584 8.957 22.918 1.00 95.62 467 LYS A CA 1
ATOM 3647 C C . LYS A 1 467 ? -5.633 9.812 23.613 1.00 95.62 467 LYS A C 1
ATOM 3649 O O . LYS A 1 467 ? -5.335 10.924 24.044 1.00 95.62 467 LYS A O 1
ATOM 3654 N N . MET A 1 468 ? -6.845 9.297 23.757 1.00 97.00 468 MET A N 1
ATOM 3655 C CA . MET A 1 468 ? -7.940 9.961 24.460 1.00 97.00 468 MET A CA 1
ATOM 3656 C C . MET A 1 468 ? -8.281 9.172 25.718 1.00 97.00 468 MET A C 1
ATOM 3658 O O . MET A 1 468 ? -8.434 7.962 25.659 1.00 97.00 468 MET A O 1
ATOM 3662 N N . VAL A 1 469 ? -8.393 9.849 26.857 1.00 97.06 469 VAL A N 1
ATOM 3663 C CA . VAL A 1 469 ? -8.705 9.244 28.155 1.00 97.06 469 VAL A CA 1
ATOM 3664 C C . VAL A 1 469 ? -9.896 9.970 28.762 1.00 97.06 469 VAL A C 1
ATOM 3666 O O . VAL A 1 469 ? -9.827 11.170 29.039 1.00 97.06 469 VAL A O 1
ATOM 3669 N N . PHE A 1 470 ? -10.988 9.256 29.006 1.00 96.06 470 PHE A N 1
ATOM 3670 C CA . PHE A 1 470 ? -12.171 9.792 29.664 1.00 96.06 470 PHE A CA 1
ATOM 3671 C C . PHE A 1 470 ? -12.212 9.337 31.113 1.00 96.06 470 PHE A C 1
ATOM 3673 O O . PHE A 1 470 ? -12.177 8.151 31.408 1.00 96.06 470 PHE A O 1
ATOM 3680 N N . LYS A 1 471 ? -12.291 10.288 32.037 1.00 95.62 471 LYS A N 1
ATOM 3681 C CA . LYS A 1 471 ? -12.235 10.062 33.481 1.00 95.62 471 LYS A CA 1
ATOM 3682 C C . LYS A 1 471 ? -13.510 10.560 34.136 1.00 95.62 471 LYS A C 1
ATOM 3684 O O . LYS A 1 471 ? -13.983 11.658 33.849 1.00 95.62 471 LYS A O 1
ATOM 3689 N N . VAL A 1 472 ? -14.008 9.817 35.117 1.00 94.81 472 VAL A N 1
ATOM 3690 C CA . VAL A 1 472 ? -14.979 10.315 36.093 1.00 94.81 472 VAL A CA 1
ATOM 3691 C C . VAL A 1 472 ? -14.241 10.580 37.399 1.00 94.81 472 VAL A C 1
ATOM 3693 O O . VAL A 1 472 ? -13.710 9.667 38.031 1.00 94.81 472 VAL A O 1
ATOM 3696 N N . ILE A 1 473 ? -14.207 11.844 37.821 1.00 95.25 473 ILE A N 1
ATOM 3697 C CA . ILE A 1 473 ? -13.497 12.276 39.029 1.00 95.25 473 ILE A CA 1
ATOM 3698 C C . ILE A 1 473 ? -14.504 12.651 40.115 1.00 95.25 473 ILE A C 1
ATOM 3700 O O . ILE A 1 473 ? -15.361 13.507 39.906 1.00 95.25 473 ILE A O 1
ATOM 3704 N N . ARG A 1 474 ? -14.364 12.075 41.313 1.00 92.75 474 ARG A N 1
ATOM 3705 C CA . ARG A 1 474 ? -15.150 12.437 42.502 1.00 92.75 474 ARG A CA 1
ATOM 3706 C C . ARG A 1 474 ? -14.236 13.035 43.563 1.00 92.75 474 ARG A C 1
ATOM 3708 O O . ARG A 1 474 ? -13.339 12.379 44.092 1.00 92.75 474 ARG A O 1
ATOM 3715 N N . GLY A 1 475 ? -14.450 14.313 43.877 1.00 90.62 475 GLY A N 1
ATOM 3716 C CA . GLY A 1 475 ? -13.531 15.072 44.726 1.00 90.62 475 GLY A CA 1
ATOM 3717 C C . GLY A 1 475 ? -12.167 15.233 44.049 1.00 90.62 475 GLY A C 1
ATOM 3718 O O . GLY A 1 475 ? -12.031 16.052 43.143 1.00 90.62 475 GLY A O 1
ATOM 3719 N N . SER A 1 476 ? -11.173 14.460 44.494 1.00 89.94 476 SER A N 1
ATOM 3720 C CA . SER A 1 476 ? -9.816 14.417 43.925 1.00 89.94 476 SER A CA 1
ATOM 3721 C C . SER A 1 476 ? -9.407 13.033 43.411 1.00 89.94 476 SER A C 1
ATOM 3723 O O . SER A 1 476 ? -8.245 12.841 43.067 1.00 89.94 476 SER A O 1
ATOM 3725 N N . GLN A 1 477 ? -10.314 12.053 43.428 1.00 92.25 477 GLN A N 1
ATOM 3726 C CA . GLN A 1 477 ? -10.031 10.683 43.002 1.00 92.25 477 GLN A CA 1
ATOM 3727 C C . GLN A 1 477 ? -10.672 10.414 41.643 1.00 92.25 477 GLN A C 1
ATOM 3729 O O . GLN A 1 477 ? -11.854 10.704 41.456 1.00 92.25 477 GLN A O 1
ATOM 3734 N N . VAL A 1 478 ? -9.901 9.836 40.723 1.00 93.62 478 VAL A N 1
ATOM 3735 C CA . VAL A 1 478 ? -10.438 9.181 39.525 1.00 93.62 478 VAL A CA 1
ATOM 3736 C C . VAL A 1 478 ? -11.128 7.906 40.002 1.00 93.62 478 VAL A C 1
ATOM 3738 O O . VAL A 1 478 ? -10.474 7.043 40.587 1.00 93.62 478 VAL A O 1
ATOM 3741 N N . ILE A 1 479 ? -12.449 7.831 39.846 1.00 90.25 479 ILE A N 1
ATOM 3742 C CA . ILE A 1 479 ? -13.255 6.683 40.298 1.00 90.25 479 ILE A CA 1
ATOM 3743 C C . ILE A 1 479 ? -13.564 5.701 39.168 1.00 90.25 479 ILE A C 1
ATOM 3745 O O . ILE A 1 479 ? -13.895 4.555 39.443 1.00 90.25 479 ILE A O 1
ATOM 3749 N N . SER A 1 480 ? -13.446 6.151 37.921 1.00 89.19 480 SER A N 1
ATOM 3750 C CA . SER A 1 480 ? -13.477 5.324 36.721 1.00 89.19 480 SER A CA 1
ATOM 3751 C C . SER A 1 480 ? -12.771 6.078 35.597 1.00 89.19 480 SER A C 1
ATOM 3753 O O . SER A 1 480 ? -12.779 7.315 35.586 1.00 89.19 480 SER A O 1
ATOM 3755 N N . GLN A 1 481 ? -12.136 5.348 34.691 1.00 92.25 481 GLN A N 1
ATOM 3756 C CA . GLN A 1 481 ? -11.558 5.895 33.477 1.00 92.25 481 GLN A CA 1
ATOM 3757 C C . GLN A 1 481 ? -11.604 4.856 32.367 1.00 92.25 481 GLN A C 1
ATOM 3759 O O . GLN A 1 481 ? -11.606 3.664 32.666 1.00 92.25 481 GLN A O 1
ATOM 3764 N N . ASP A 1 482 ? -11.573 5.342 31.139 1.00 92.44 482 ASP A N 1
ATOM 3765 C CA . ASP A 1 482 ? -11.452 4.542 29.933 1.00 92.44 482 ASP A CA 1
ATOM 3766 C C . ASP A 1 482 ? -10.600 5.282 28.897 1.00 92.44 482 ASP A C 1
ATOM 3768 O O . ASP A 1 482 ? -10.420 6.503 29.010 1.00 92.44 482 ASP A O 1
ATOM 3772 N N . GLU A 1 483 ? -10.035 4.571 27.929 1.00 94.38 483 GLU A N 1
ATOM 3773 C CA . GLU A 1 483 ? -9.091 5.132 26.969 1.00 94.38 483 GLU A CA 1
ATOM 3774 C C . GLU A 1 483 ? -9.201 4.535 25.572 1.00 94.38 483 GLU A C 1
ATOM 3776 O O . GLU A 1 483 ? -9.348 3.335 25.413 1.00 94.38 483 GLU A O 1
ATOM 3781 N N . VAL A 1 484 ? -9.015 5.385 24.560 1.00 96.56 484 VAL A N 1
ATOM 3782 C CA . VAL A 1 484 ? -8.906 4.975 23.158 1.00 96.56 484 VAL A CA 1
ATOM 3783 C C . VAL A 1 484 ? -7.638 5.532 22.517 1.00 96.56 484 VAL A C 1
ATOM 3785 O O . VAL A 1 484 ? -7.153 6.612 22.875 1.00 96.56 484 VAL A O 1
ATOM 3788 N N . ALA A 1 485 ? -7.110 4.803 21.547 1.00 95.69 485 ALA A N 1
ATOM 3789 C CA . ALA A 1 485 ? -5.947 5.126 20.748 1.00 95.69 485 ALA A CA 1
ATOM 3790 C C . ALA A 1 485 ? -6.355 5.245 19.279 1.00 95.69 485 ALA A C 1
ATOM 3792 O O . ALA A 1 485 ? -7.081 4.411 18.733 1.00 95.69 485 ALA A O 1
ATOM 3793 N N . LEU A 1 486 ? -5.867 6.306 18.645 1.00 95.38 486 LEU A N 1
ATOM 3794 C CA . LEU A 1 486 ? -6.072 6.579 17.239 1.00 95.38 486 LEU A CA 1
ATOM 3795 C C . LEU A 1 486 ? -4.739 6.808 16.523 1.00 95.38 486 LEU A C 1
ATOM 3797 O O . LEU A 1 486 ? -3.749 7.228 17.135 1.00 95.38 486 LEU A O 1
ATOM 3801 N N . ARG A 1 487 ? -4.742 6.592 15.207 1.00 93.62 487 ARG A N 1
ATOM 3802 C CA . ARG A 1 487 ? -3.610 6.869 14.318 1.00 93.62 487 ARG A CA 1
ATOM 3803 C C . ARG A 1 487 ? -4.062 7.557 13.034 1.00 93.62 487 ARG A C 1
ATOM 3805 O O . ARG A 1 487 ? -4.993 7.107 12.368 1.00 93.62 487 ARG A O 1
ATOM 3812 N N . GLY A 1 488 ? -3.362 8.622 12.665 1.00 92.94 488 GLY A N 1
ATOM 3813 C CA . GLY A 1 488 ? -3.553 9.303 11.389 1.00 92.94 488 GLY A CA 1
ATOM 3814 C C . GLY A 1 488 ? -3.190 8.384 10.225 1.00 92.94 488 GLY A C 1
ATOM 3815 O O . GLY A 1 488 ? -2.123 7.762 10.235 1.00 92.94 488 GLY A O 1
ATOM 3816 N N . ALA A 1 489 ? -4.066 8.290 9.230 1.00 92.94 489 ALA A N 1
ATOM 3817 C CA . ALA A 1 489 ? -3.798 7.544 8.013 1.00 92.94 489 ALA A CA 1
ATOM 3818 C C . ALA A 1 489 ? -2.647 8.202 7.228 1.00 92.94 489 ALA A C 1
ATOM 3820 O O . ALA A 1 489 ? -2.584 9.435 7.148 1.00 92.94 489 ALA A O 1
ATOM 3821 N N . PRO A 1 490 ? -1.721 7.409 6.664 1.00 93.94 490 PRO A N 1
ATOM 3822 C CA . PRO A 1 490 ? -0.659 7.929 5.818 1.00 93.94 490 PRO A CA 1
ATOM 3823 C C . PRO A 1 490 ? -1.218 8.376 4.462 1.00 93.94 490 PRO A C 1
ATOM 3825 O O . PRO A 1 490 ? -2.310 7.971 4.045 1.00 93.94 490 PRO A O 1
ATOM 3828 N N . ILE A 1 491 ? -0.423 9.162 3.745 1.00 93.75 491 ILE A N 1
ATOM 3829 C CA . ILE A 1 491 ? -0.578 9.378 2.306 1.00 93.75 491 ILE A CA 1
ATOM 3830 C C . ILE A 1 491 ? 0.400 8.447 1.585 1.00 93.75 491 ILE A C 1
ATOM 3832 O O . ILE A 1 491 ? 1.609 8.520 1.795 1.00 93.75 491 ILE A O 1
ATOM 3836 N N . LEU A 1 492 ? -0.134 7.557 0.753 1.00 94.69 492 LEU A N 1
ATOM 3837 C CA . LEU A 1 492 ? 0.603 6.560 -0.019 1.00 94.69 492 LEU A CA 1
ATOM 3838 C C . LEU A 1 492 ? 0.710 7.008 -1.476 1.00 94.69 492 LEU A C 1
ATOM 3840 O O . LEU A 1 492 ? -0.242 7.553 -2.025 1.00 94.69 492 LEU A O 1
ATOM 3844 N N . PHE A 1 493 ? 1.841 6.752 -2.126 1.00 94.81 493 PHE A N 1
ATOM 3845 C CA . PHE A 1 493 ? 2.042 7.068 -3.541 1.00 94.81 493 PHE A CA 1
ATOM 3846 C C . PHE A 1 493 ? 1.895 5.831 -4.415 1.00 94.81 493 PHE A C 1
ATOM 3848 O O . PHE A 1 493 ? 2.363 4.745 -4.057 1.00 94.81 493 PHE A O 1
ATOM 3855 N N . SER A 1 494 ? 1.265 6.015 -5.573 1.00 94.50 494 SER A N 1
ATOM 3856 C CA . SER A 1 494 ? 0.892 4.903 -6.440 1.00 94.50 494 SER A CA 1
ATOM 3857 C C . SER A 1 494 ? 2.079 4.293 -7.190 1.00 94.50 494 SER A C 1
ATOM 3859 O O . SER A 1 494 ? 3.006 4.996 -7.595 1.00 94.50 494 SER A O 1
ATOM 3861 N N . HIS A 1 495 ? 2.028 2.979 -7.418 1.00 94.06 495 HIS A N 1
ATOM 3862 C CA . HIS A 1 495 ? 3.036 2.214 -8.155 1.00 94.06 495 HIS A CA 1
ATOM 3863 C C . HIS A 1 495 ? 2.460 1.575 -9.425 1.00 94.06 495 HIS A C 1
ATOM 3865 O O . HIS A 1 495 ? 1.268 1.299 -9.535 1.00 94.06 495 HIS A O 1
ATOM 3871 N N . VAL A 1 496 ? 3.342 1.229 -10.365 1.00 92.94 496 VAL A N 1
ATOM 3872 C CA . VAL A 1 496 ? 2.989 0.791 -11.732 1.00 92.94 496 VAL A CA 1
ATOM 3873 C C . VAL A 1 496 ? 2.219 -0.534 -11.854 1.00 92.94 496 VAL A C 1
ATOM 3875 O O . VAL A 1 496 ? 1.878 -0.928 -12.962 1.00 92.94 496 VAL A O 1
ATOM 3878 N N . LEU A 1 497 ? 1.970 -1.242 -10.747 1.00 91.62 497 LEU A N 1
ATOM 3879 C CA . LEU A 1 497 ? 1.180 -2.488 -10.749 1.00 91.62 497 LEU A CA 1
ATOM 3880 C C . LEU A 1 497 ? -0.279 -2.272 -10.335 1.00 91.62 497 LEU A C 1
ATOM 3882 O O . LEU A 1 497 ? -1.054 -3.224 -10.354 1.00 91.62 497 LEU A O 1
ATOM 3886 N N . GLN A 1 498 ? -0.642 -1.058 -9.924 1.00 91.88 498 GLN A N 1
ATOM 3887 C CA . GLN A 1 498 ? -2.036 -0.713 -9.674 1.00 91.88 498 GLN A CA 1
ATOM 3888 C C . GLN A 1 498 ? -2.792 -0.555 -10.997 1.00 91.88 498 GLN A C 1
ATOM 3890 O O . GLN A 1 498 ? -2.194 -0.414 -12.066 1.00 91.88 498 GLN A O 1
ATOM 3895 N N . THR A 1 499 ? -4.121 -0.586 -10.927 1.00 89.88 499 THR A N 1
ATOM 3896 C CA . THR A 1 499 ? -4.981 -0.423 -12.101 1.00 89.88 499 THR A CA 1
ATOM 3897 C C . THR A 1 499 ? -4.814 0.985 -12.682 1.00 89.88 499 THR A C 1
ATOM 3899 O O . THR A 1 499 ? -4.991 1.957 -11.949 1.00 89.88 499 THR A O 1
ATOM 3902 N N . PRO A 1 500 ? -4.465 1.147 -13.968 1.00 91.19 500 PRO A N 1
ATOM 3903 C CA . PRO A 1 500 ? -4.367 2.465 -14.588 1.00 91.19 500 PRO A CA 1
ATOM 3904 C C . PRO A 1 500 ? -5.759 3.091 -14.770 1.00 91.19 500 PRO A C 1
ATOM 3906 O O . PRO A 1 500 ? -6.659 2.438 -15.290 1.00 91.19 500 PRO A O 1
ATOM 3909 N N . GLY A 1 501 ? -5.921 4.358 -14.381 1.00 89.81 501 GLY A N 1
ATOM 3910 C CA . GLY A 1 501 ? -7.174 5.112 -14.514 1.00 89.81 501 GLY A CA 1
ATOM 3911 C C . GLY A 1 501 ? -7.134 6.170 -15.621 1.00 89.81 501 GLY A C 1
ATOM 3912 O O . GLY A 1 501 ? -7.964 6.161 -16.535 1.00 89.81 501 GLY A O 1
ATOM 3913 N N . ALA A 1 502 ? -6.163 7.087 -15.566 1.00 92.69 502 ALA A N 1
ATOM 3914 C CA . ALA A 1 502 ? -6.059 8.186 -16.528 1.00 92.69 502 ALA A CA 1
ATOM 3915 C C . ALA A 1 502 ? -4.610 8.550 -16.875 1.00 92.69 502 ALA A C 1
ATOM 3917 O O . ALA A 1 502 ? -3.784 8.805 -16.000 1.00 92.69 502 ALA A O 1
ATOM 3918 N N . LEU A 1 503 ? -4.308 8.612 -18.170 1.00 95.62 503 LEU A N 1
ATOM 3919 C CA . LEU A 1 503 ? -3.032 9.098 -18.675 1.00 95.62 503 LEU A CA 1
ATOM 3920 C C . LEU A 1 503 ? -3.156 10.581 -19.016 1.00 95.62 503 LEU A C 1
ATOM 3922 O O . LEU A 1 503 ? -3.944 10.967 -19.877 1.00 95.62 503 LEU A O 1
ATOM 3926 N N . TYR A 1 504 ? -2.345 11.409 -18.378 1.00 94.50 504 TYR A N 1
ATOM 3927 C CA . TYR A 1 504 ? -2.292 12.843 -18.621 1.00 94.50 504 TYR A CA 1
ATOM 3928 C C . TYR A 1 504 ? -1.187 13.168 -19.620 1.00 94.50 504 TYR A C 1
ATOM 3930 O O . TYR A 1 504 ? -0.073 12.672 -19.491 1.00 94.50 504 TYR A O 1
ATOM 3938 N N . ILE A 1 505 ? -1.480 14.031 -20.589 1.00 92.88 505 ILE A N 1
ATOM 3939 C CA . ILE A 1 505 ? -0.536 14.549 -21.585 1.00 92.88 505 ILE A CA 1
ATOM 3940 C C . ILE A 1 505 ? -0.834 16.023 -21.853 1.00 92.88 505 ILE A C 1
ATOM 3942 O O . ILE A 1 505 ? -1.980 16.457 -21.759 1.00 92.88 505 ILE A O 1
ATOM 3946 N N . SER A 1 506 ? 0.177 16.822 -22.175 1.00 88.88 506 SER A N 1
ATOM 3947 C CA . SER A 1 506 ? -0.030 18.228 -22.542 1.00 88.88 506 SER A CA 1
ATOM 3948 C C . SER A 1 506 ? -0.944 18.404 -23.748 1.00 88.88 506 SER A C 1
ATOM 3950 O O . SER A 1 506 ? -0.925 17.607 -24.683 1.00 88.88 506 SER A O 1
ATOM 3952 N N . ASP A 1 507 ? -1.757 19.460 -23.716 1.00 88.81 507 ASP A N 1
ATOM 3953 C CA . ASP A 1 507 ? -2.736 19.736 -24.764 1.00 88.81 507 ASP A CA 1
ATOM 3954 C C . ASP A 1 507 ? -2.050 19.926 -26.135 1.00 88.81 507 ASP A C 1
ATOM 3956 O O . ASP A 1 507 ? -1.282 20.885 -26.303 1.00 88.81 507 ASP A O 1
ATOM 3960 N N . PRO A 1 508 ? -2.313 19.049 -27.128 1.00 88.56 508 PRO A N 1
ATOM 3961 C CA . PRO A 1 508 ? -1.709 19.162 -28.454 1.00 88.56 508 PRO A CA 1
ATOM 3962 C C . PRO A 1 508 ? -2.143 20.436 -29.192 1.00 88.56 508 PRO A C 1
ATOM 3964 O O . PRO A 1 508 ? -1.407 20.907 -30.054 1.00 88.56 508 PRO A O 1
ATOM 3967 N N . ASP A 1 509 ? -3.282 21.040 -28.827 1.00 88.88 509 ASP A N 1
ATOM 3968 C CA . ASP A 1 509 ? -3.743 22.308 -29.410 1.00 88.88 509 ASP A CA 1
ATOM 3969 C C . ASP A 1 509 ? -2.941 23.516 -28.885 1.00 88.88 509 ASP A C 1
ATOM 3971 O O . ASP A 1 509 ? -2.893 24.571 -29.523 1.00 88.88 509 ASP A O 1
ATOM 3975 N N . ALA A 1 510 ? -2.292 23.372 -27.725 1.00 84.88 510 ALA A N 1
ATOM 3976 C CA . ALA A 1 510 ? -1.422 24.391 -27.145 1.00 84.88 510 ALA A CA 1
ATOM 3977 C C . ALA A 1 510 ? 0.040 24.258 -27.608 1.00 84.88 510 ALA A C 1
ATOM 3979 O O . ALA A 1 510 ? 0.790 25.238 -27.553 1.00 84.88 510 ALA A O 1
ATOM 3980 N N . TYR A 1 511 ? 0.447 23.067 -28.063 1.00 83.62 511 TYR A N 1
ATOM 3981 C CA . TYR A 1 511 ? 1.835 22.741 -28.379 1.00 83.62 511 TYR A CA 1
ATOM 3982 C C . TYR A 1 511 ? 1.960 21.835 -29.612 1.00 83.62 511 TYR A C 1
ATOM 3984 O O . TYR A 1 511 ? 1.908 20.611 -29.498 1.00 83.62 511 TYR A O 1
ATOM 3992 N N . ASP A 1 512 ? 2.273 22.427 -30.771 1.00 81.31 512 ASP A N 1
ATOM 3993 C CA . ASP A 1 512 ? 2.431 21.707 -32.050 1.00 81.31 512 ASP A CA 1
ATOM 3994 C C . ASP A 1 512 ? 3.356 20.477 -31.965 1.00 81.31 512 ASP A C 1
ATOM 3996 O O . ASP A 1 512 ? 3.132 19.471 -32.632 1.00 81.31 512 ASP A O 1
ATOM 4000 N N . GLY A 1 513 ? 4.403 20.528 -31.134 1.00 78.00 513 GLY A N 1
ATOM 4001 C CA . GLY A 1 513 ? 5.353 19.422 -30.997 1.00 78.00 513 GLY A CA 1
ATOM 4002 C C . GLY A 1 513 ? 4.875 18.239 -30.146 1.00 78.00 513 GLY A C 1
ATOM 4003 O O . GLY A 1 513 ? 5.616 17.265 -30.035 1.00 78.00 513 GLY A O 1
ATOM 4004 N N . VAL A 1 514 ? 3.689 18.317 -29.534 1.00 86.31 514 VAL A N 1
ATOM 4005 C CA . VAL A 1 514 ? 3.068 17.228 -28.752 1.00 86.31 514 VAL A CA 1
ATOM 4006 C C . VAL A 1 514 ? 2.131 16.381 -29.620 1.00 86.31 514 VAL A C 1
ATOM 4008 O O . VAL A 1 514 ? 1.863 15.230 -29.287 1.00 86.31 514 VAL A O 1
ATOM 4011 N N . VAL A 1 515 ? 1.678 16.915 -30.760 1.00 89.38 515 VAL A N 1
ATOM 4012 C CA . VAL A 1 515 ? 0.656 16.313 -31.633 1.00 89.38 515 VAL A CA 1
ATOM 4013 C C . VAL A 1 515 ? 0.994 14.876 -32.039 1.00 89.38 515 VAL A C 1
ATOM 4015 O O . VAL A 1 515 ? 0.139 14.002 -31.933 1.00 89.38 515 VAL A O 1
ATOM 4018 N N . ASP A 1 516 ? 2.229 14.605 -32.464 1.00 89.44 516 ASP A N 1
ATOM 4019 C CA . ASP A 1 516 ? 2.608 13.264 -32.929 1.00 89.44 516 ASP A CA 1
ATOM 4020 C C . ASP A 1 516 ? 2.603 12.228 -31.792 1.00 89.44 516 ASP A C 1
ATOM 4022 O O . ASP A 1 516 ? 2.159 11.092 -31.984 1.00 89.44 516 ASP A O 1
ATOM 4026 N N . LEU A 1 517 ? 3.047 12.623 -30.592 1.00 90.81 517 LEU A N 1
ATOM 4027 C CA . LEU A 1 517 ? 2.977 11.776 -29.400 1.00 90.81 517 LEU A CA 1
ATOM 4028 C C . LEU A 1 517 ? 1.523 11.537 -28.991 1.00 90.81 517 LEU A C 1
ATOM 4030 O O . LEU A 1 517 ? 1.136 10.391 -28.771 1.00 90.81 517 LEU A O 1
ATOM 4034 N N . TYR A 1 518 ? 0.720 12.603 -28.941 1.00 93.06 518 TYR A N 1
ATOM 4035 C CA . TYR A 1 518 ? -0.702 12.514 -28.626 1.00 93.06 518 TYR A CA 1
ATOM 4036 C C . TYR A 1 518 ? -1.414 11.546 -29.571 1.00 93.06 518 TYR A C 1
ATOM 4038 O O . TYR A 1 518 ? -2.076 10.635 -29.096 1.00 93.06 518 TYR A O 1
ATOM 4046 N N . ASN A 1 519 ? -1.238 11.689 -30.889 1.00 93.12 519 ASN A N 1
ATOM 4047 C CA . ASN A 1 519 ? -1.882 10.812 -31.871 1.00 93.12 519 ASN A CA 1
ATOM 4048 C C . ASN A 1 519 ? -1.422 9.357 -31.721 1.00 93.12 519 ASN A C 1
ATOM 4050 O O . ASN A 1 519 ? -2.241 8.449 -31.791 1.00 93.12 519 ASN A O 1
ATOM 4054 N N . THR A 1 520 ? -0.127 9.129 -31.463 1.00 94.06 520 THR A N 1
ATOM 4055 C CA . THR A 1 520 ? 0.389 7.770 -31.229 1.00 94.06 520 THR A CA 1
ATOM 4056 C C . THR A 1 520 ? -0.285 7.122 -30.019 1.00 94.06 520 THR A C 1
ATOM 4058 O O . THR A 1 520 ? -0.606 5.938 -30.065 1.00 94.06 520 THR A O 1
ATOM 4061 N N . ILE A 1 521 ? -0.514 7.882 -28.946 1.00 95.31 521 ILE A N 1
ATOM 4062 C CA . ILE A 1 521 ? -1.211 7.398 -27.751 1.00 95.31 521 ILE A CA 1
ATOM 4063 C C . ILE A 1 521 ? -2.704 7.210 -28.037 1.00 95.31 521 ILE A C 1
ATOM 4065 O O . ILE A 1 521 ? -3.219 6.125 -27.820 1.00 95.31 521 ILE A O 1
ATOM 4069 N N . ASP A 1 522 ? -3.391 8.221 -28.563 1.00 95.12 522 ASP A N 1
ATOM 4070 C CA . ASP A 1 522 ? -4.839 8.211 -28.828 1.00 95.12 522 ASP A CA 1
ATOM 4071 C C . ASP A 1 522 ? -5.264 7.051 -29.749 1.00 95.12 522 ASP A C 1
ATOM 4073 O O . ASP A 1 522 ? -6.310 6.441 -29.548 1.00 95.12 522 ASP A O 1
ATOM 4077 N N . GLU A 1 523 ? -4.425 6.689 -30.726 1.00 94.88 523 GLU A N 1
ATOM 4078 C CA . GLU A 1 523 ? -4.684 5.576 -31.647 1.00 94.88 523 GLU A CA 1
ATOM 4079 C C . GLU A 1 523 ? -4.510 4.180 -31.020 1.00 94.88 523 GLU A C 1
ATOM 4081 O O . GLU A 1 523 ? -5.063 3.214 -31.553 1.00 94.88 523 GLU A O 1
ATOM 4086 N N . ASN A 1 524 ? -3.740 4.051 -29.932 1.00 95.44 524 ASN A N 1
ATOM 4087 C CA . ASN A 1 524 ? -3.336 2.756 -29.363 1.00 95.44 524 ASN A CA 1
ATOM 4088 C C . ASN A 1 524 ? -3.743 2.555 -27.894 1.00 95.44 524 ASN A C 1
ATOM 4090 O O . ASN A 1 524 ? -3.642 1.436 -27.394 1.00 95.44 524 ASN A O 1
ATOM 4094 N N . LEU A 1 525 ? -4.185 3.603 -27.194 1.00 94.25 525 LEU A N 1
ATOM 4095 C CA . LEU A 1 525 ? -4.553 3.538 -25.784 1.00 94.25 525 LEU A CA 1
ATOM 4096 C C . LEU A 1 525 ? -5.729 2.579 -25.576 1.00 94.25 525 LEU A C 1
ATOM 4098 O O . LEU A 1 525 ? -6.696 2.584 -26.342 1.00 94.25 525 LEU A O 1
ATOM 4102 N N . ASP A 1 526 ? -5.654 1.777 -24.513 1.00 89.50 526 ASP A N 1
ATOM 4103 C CA . ASP A 1 526 ? -6.768 0.929 -24.101 1.00 89.50 526 ASP A CA 1
ATOM 4104 C C . ASP A 1 526 ? -8.033 1.794 -23.912 1.00 89.50 526 ASP A C 1
ATOM 4106 O O . ASP A 1 526 ? -7.989 2.767 -23.153 1.00 89.50 526 ASP A O 1
ATOM 4110 N N . PRO A 1 527 ? -9.170 1.457 -24.556 1.00 86.94 527 PRO A N 1
ATOM 4111 C CA . PRO A 1 527 ? -10.428 2.184 -24.395 1.00 86.94 527 PRO A CA 1
ATOM 4112 C C . PRO A 1 527 ? -10.924 2.318 -22.946 1.00 86.94 527 PRO A C 1
ATOM 4114 O O . PRO A 1 527 ? -11.797 3.146 -22.688 1.00 86.94 527 PRO A O 1
ATOM 4117 N N . GLY A 1 528 ? -10.432 1.490 -22.018 1.00 88.12 528 GLY A N 1
ATOM 4118 C CA . GLY A 1 528 ? -10.728 1.586 -20.588 1.00 88.12 528 GLY A CA 1
ATOM 4119 C C . GLY A 1 528 ? -9.976 2.695 -19.845 1.00 88.12 528 GLY A C 1
ATOM 4120 O O . GLY A 1 528 ? -10.322 2.976 -18.701 1.00 88.12 528 GLY A O 1
ATOM 4121 N N . ILE A 1 529 ? -8.975 3.328 -20.464 1.00 92.31 529 ILE A N 1
ATOM 4122 C CA . ILE A 1 529 ? -8.098 4.317 -19.827 1.00 92.31 529 ILE A CA 1
ATOM 4123 C C . ILE A 1 529 ? -8.388 5.702 -20.401 1.00 92.31 529 ILE A C 1
ATOM 4125 O O . ILE A 1 529 ? -8.401 5.909 -21.614 1.00 92.31 529 ILE A O 1
ATOM 4129 N N . ASN A 1 530 ? -8.595 6.684 -19.523 1.00 93.00 530 ASN A N 1
ATOM 4130 C CA . ASN A 1 530 ? -8.900 8.045 -19.955 1.00 93.00 530 ASN A CA 1
ATOM 4131 C C . ASN A 1 530 ? -7.631 8.778 -20.411 1.00 93.00 530 ASN A C 1
ATOM 4133 O O . ASN A 1 530 ? -6.682 8.905 -19.640 1.00 93.00 530 ASN A O 1
ATOM 4137 N N . LEU A 1 531 ? -7.631 9.327 -21.629 1.00 95.12 531 LEU A N 1
ATOM 4138 C CA . LEU A 1 531 ? -6.589 10.249 -22.089 1.00 95.12 531 LEU A CA 1
ATOM 4139 C C . LEU A 1 531 ? -6.962 11.692 -21.729 1.00 95.12 531 LEU A C 1
ATOM 4141 O O . LEU A 1 531 ? -7.879 12.280 -22.305 1.00 95.12 531 LEU A O 1
ATOM 4145 N N . MET A 1 532 ? -6.240 12.274 -20.778 1.00 93.75 532 MET A N 1
ATOM 4146 C CA . MET A 1 532 ? -6.514 13.593 -20.215 1.00 93.75 532 MET A CA 1
ATOM 4147 C C . MET A 1 532 ? -5.530 14.635 -20.748 1.00 93.75 532 MET A C 1
ATOM 4149 O O . MET A 1 532 ? -4.318 14.434 -20.740 1.00 93.75 532 MET A O 1
ATOM 4153 N N . ARG A 1 533 ? -6.045 15.791 -21.179 1.00 91.81 533 ARG A N 1
ATOM 4154 C CA . ARG A 1 533 ? -5.222 16.907 -21.670 1.00 91.81 533 ARG A CA 1
ATOM 4155 C C . ARG A 1 533 ? -4.908 17.895 -20.552 1.00 91.81 533 ARG A C 1
ATOM 4157 O O . ARG A 1 533 ? -5.823 18.412 -19.910 1.00 91.81 533 ARG A O 1
ATOM 4164 N N . THR A 1 534 ? -3.632 18.202 -20.350 1.00 89.19 534 THR A N 1
ATOM 4165 C CA . THR A 1 534 ? -3.174 19.193 -19.369 1.00 89.19 534 THR A CA 1
ATOM 4166 C C . THR A 1 534 ? -3.001 20.563 -20.049 1.00 89.19 534 THR A C 1
ATOM 4168 O O . THR A 1 534 ? -2.365 20.653 -21.104 1.00 89.19 534 THR A O 1
ATOM 4171 N N . PRO A 1 535 ? -3.597 21.651 -19.517 1.00 81.00 535 PRO A N 1
ATOM 4172 C CA . PRO A 1 535 ? -3.500 22.982 -20.127 1.00 81.00 535 PRO A CA 1
ATOM 4173 C C . PRO A 1 535 ? -2.083 23.587 -20.073 1.00 81.00 535 PRO A C 1
ATOM 4175 O O . PRO A 1 535 ? -1.259 23.203 -19.253 1.00 81.00 535 PRO A O 1
ATOM 4178 N N . ALA A 1 536 ? -1.813 24.613 -20.883 1.00 77.56 536 ALA A N 1
ATOM 4179 C CA . ALA A 1 536 ? -0.619 25.465 -20.766 1.00 77.56 536 ALA A CA 1
ATOM 4180 C C . ALA A 1 536 ? -0.430 26.034 -19.329 1.00 77.56 536 ALA A C 1
ATOM 4182 O O . ALA A 1 536 ? -1.417 26.181 -18.601 1.00 77.56 536 ALA A O 1
ATOM 4183 N N . PRO A 1 537 ? 0.791 26.430 -18.900 1.00 80.31 537 PRO A N 1
ATOM 4184 C CA . PRO A 1 537 ? 1.983 26.695 -19.711 1.00 80.31 537 PRO A CA 1
ATOM 4185 C C . PRO A 1 537 ? 3.073 25.610 -19.687 1.00 80.31 537 PRO A C 1
ATOM 4187 O O . PRO A 1 537 ? 4.129 25.837 -20.284 1.00 80.31 537 PRO A O 1
ATOM 4190 N N . SER A 1 538 ? 2.869 24.475 -19.013 1.00 84.56 538 SER A N 1
ATOM 4191 C CA . SER A 1 538 ? 3.877 23.407 -18.957 1.00 84.56 538 SER A CA 1
ATOM 4192 C C . SER A 1 538 ? 3.619 22.320 -19.995 1.00 84.56 538 SER A C 1
ATOM 4194 O O . SER A 1 538 ? 2.476 21.938 -20.226 1.00 84.56 538 SER A O 1
ATOM 4196 N N . ILE A 1 539 ? 4.704 21.788 -20.560 1.00 86.38 539 ILE A N 1
ATOM 4197 C CA . ILE A 1 539 ? 4.685 20.551 -21.354 1.00 86.38 539 ILE A CA 1
ATOM 4198 C C . ILE A 1 539 ? 5.036 19.307 -20.516 1.00 86.38 539 ILE A C 1
ATOM 4200 O O . ILE A 1 539 ? 5.018 18.194 -21.024 1.00 86.38 539 ILE A O 1
ATOM 4204 N N . TRP A 1 540 ? 5.407 19.496 -19.247 1.00 88.88 540 TRP A N 1
ATOM 4205 C CA . TRP A 1 540 ? 5.938 18.456 -18.366 1.00 88.88 540 TRP A CA 1
ATOM 4206 C C . TRP A 1 540 ? 4.871 18.026 -17.362 1.00 88.88 540 TRP A C 1
ATOM 4208 O O . TRP A 1 540 ? 4.766 18.606 -16.277 1.00 88.88 540 TRP A O 1
ATOM 4218 N N . ALA A 1 541 ? 4.030 17.063 -17.746 1.00 90.38 541 ALA A N 1
ATOM 4219 C CA . ALA A 1 541 ? 2.965 16.568 -16.875 1.00 90.38 541 ALA A CA 1
ATOM 4220 C C . ALA A 1 541 ? 3.524 15.779 -15.675 1.00 90.38 541 ALA A C 1
ATOM 4222 O O . ALA A 1 541 ? 3.001 15.916 -14.569 1.00 90.38 541 ALA A O 1
ATOM 4223 N N . GLN A 1 542 ? 4.615 15.027 -15.860 1.00 91.62 542 GLN A N 1
ATOM 4224 C CA . GLN A 1 542 ? 5.274 14.281 -14.783 1.00 91.62 542 GLN A CA 1
ATOM 4225 C C . GLN A 1 542 ? 5.873 15.211 -13.727 1.00 91.62 542 GLN A C 1
ATOM 4227 O O . GLN A 1 542 ? 5.747 14.988 -12.530 1.00 91.62 542 GLN A O 1
ATOM 4232 N N . ASP A 1 543 ? 6.498 16.305 -14.163 1.00 90.31 543 ASP A N 1
ATOM 4233 C CA . ASP A 1 543 ? 7.181 17.233 -13.258 1.00 90.31 543 ASP A CA 1
ATOM 4234 C C . ASP A 1 543 ? 6.231 18.008 -12.346 1.00 90.31 543 ASP A C 1
ATOM 4236 O O . ASP A 1 543 ? 6.657 18.540 -11.320 1.00 90.31 543 ASP A O 1
ATOM 4240 N N . ALA A 1 544 ? 4.960 18.102 -12.734 1.00 89.12 544 ALA A N 1
ATOM 4241 C CA . ALA A 1 544 ? 3.945 18.875 -12.037 1.00 89.12 544 ALA A CA 1
ATOM 4242 C C . ALA A 1 544 ? 3.643 18.322 -10.633 1.00 89.12 544 ALA A C 1
ATOM 4244 O O . ALA A 1 544 ? 3.310 19.090 -9.727 1.00 89.12 544 ALA A O 1
ATOM 4245 N N . GLY A 1 545 ? 3.758 17.008 -10.441 1.00 90.69 545 GLY A N 1
ATOM 4246 C CA . GLY A 1 545 ? 3.367 16.355 -9.201 1.00 90.69 545 GLY A CA 1
ATOM 4247 C C . GLY A 1 545 ? 3.242 14.844 -9.330 1.00 90.69 545 GLY A C 1
ATOM 4248 O O . GLY A 1 545 ? 3.502 14.278 -10.388 1.00 90.69 545 GLY A O 1
ATOM 4249 N N . GLN A 1 546 ? 2.823 14.210 -8.242 1.00 91.38 546 GLN A N 1
ATOM 4250 C CA . GLN A 1 546 ? 2.655 12.766 -8.142 1.00 91.38 546 GLN A CA 1
ATOM 4251 C C . GLN A 1 546 ? 1.277 12.435 -7.569 1.00 91.38 546 GLN A C 1
ATOM 4253 O O . GLN A 1 546 ? 0.799 13.098 -6.645 1.00 91.38 546 GLN A O 1
ATOM 4258 N N . PHE A 1 547 ? 0.652 11.392 -8.107 1.00 92.88 547 PHE A N 1
ATOM 4259 C CA . PHE A 1 547 ? -0.605 10.871 -7.586 1.00 92.88 547 PHE A CA 1
ATOM 4260 C C . PHE A 1 547 ? -0.376 9.922 -6.412 1.00 92.88 547 PHE A C 1
ATOM 4262 O O . PHE A 1 547 ? 0.547 9.099 -6.410 1.00 92.88 547 PHE A O 1
ATOM 4269 N N . GLY A 1 548 ? -1.254 10.028 -5.425 1.00 93.44 548 GLY A N 1
ATOM 4270 C CA . GLY A 1 548 ? -1.295 9.159 -4.265 1.00 93.44 548 GLY A CA 1
ATOM 4271 C C . GLY A 1 548 ? -2.714 8.984 -3.749 1.00 93.44 548 GLY A C 1
ATOM 4272 O O . GLY A 1 548 ? -3.690 9.330 -4.416 1.00 93.44 548 GLY A O 1
ATOM 4273 N N . TYR A 1 549 ? -2.830 8.419 -2.558 1.00 93.56 549 TYR A N 1
ATOM 4274 C CA . TYR A 1 549 ? -4.100 8.141 -1.915 1.00 93.56 549 TYR A CA 1
ATOM 4275 C C . TYR A 1 549 ? -3.945 7.978 -0.400 1.00 93.56 549 TYR A C 1
ATOM 4277 O O . TYR A 1 549 ? -2.855 7.723 0.107 1.00 93.56 549 TYR A O 1
ATOM 4285 N N . SER A 1 550 ? -5.047 8.099 0.333 1.00 92.38 550 SER A N 1
ATOM 4286 C CA . SER A 1 550 ? -5.149 7.684 1.735 1.00 92.38 550 SER A CA 1
ATOM 4287 C C . SER A 1 550 ? -6.333 6.737 1.910 1.00 92.38 550 SER A C 1
ATOM 4289 O O . SER A 1 550 ? -7.248 6.732 1.085 1.00 92.38 550 SER A O 1
ATOM 4291 N N . GLN A 1 551 ? -6.312 5.908 2.954 1.00 91.06 551 GLN A N 1
ATOM 4292 C CA . GLN A 1 551 ? -7.334 4.883 3.176 1.00 91.06 551 GLN A CA 1
ATOM 4293 C C . GLN A 1 551 ? -7.858 4.894 4.603 1.00 91.06 551 GLN A C 1
ATOM 4295 O O . GLN A 1 551 ? -7.113 5.115 5.563 1.00 91.06 551 GLN A O 1
ATOM 4300 N N . LYS A 1 552 ? -9.138 4.553 4.730 1.00 87.81 552 LYS A N 1
ATOM 4301 C CA . LYS A 1 552 ? -9.832 4.410 6.009 1.00 87.81 552 LYS A CA 1
ATOM 4302 C C . LYS A 1 552 ? -10.885 3.293 5.946 1.00 87.81 552 LYS A C 1
ATOM 4304 O O . LYS A 1 552 ? -11.409 3.012 4.861 1.00 87.81 552 LYS A O 1
ATOM 4309 N N . PRO A 1 553 ? -11.225 2.668 7.082 1.00 90.12 553 PRO A N 1
ATOM 4310 C CA . PRO A 1 553 ? -12.303 1.698 7.150 1.00 90.12 553 PRO A CA 1
ATOM 4311 C C . PRO A 1 553 ? -13.670 2.368 6.972 1.00 90.12 553 PRO A C 1
ATOM 4313 O O . PRO A 1 553 ? -13.890 3.529 7.332 1.00 90.12 553 PRO A O 1
ATOM 4316 N N . THR A 1 554 ? -14.598 1.614 6.392 1.00 86.56 554 THR A N 1
ATOM 4317 C CA . THR A 1 554 ? -16.024 1.933 6.310 1.00 86.56 554 THR A CA 1
ATOM 4318 C C . THR A 1 554 ? -16.834 0.641 6.431 1.00 86.56 554 THR A C 1
ATOM 4320 O O . THR A 1 554 ? -16.305 -0.431 6.130 1.00 86.56 554 THR A O 1
ATOM 4323 N N . PRO A 1 555 ? -18.148 0.721 6.713 1.00 83.81 555 PRO A N 1
ATOM 4324 C CA . PRO A 1 555 ? -19.039 -0.445 6.725 1.00 83.81 555 PRO A CA 1
ATOM 4325 C C . PRO A 1 555 ? -19.054 -1.291 5.441 1.00 83.81 555 PRO A C 1
ATOM 4327 O O . PRO A 1 555 ? -19.613 -2.385 5.415 1.00 83.81 555 PRO A O 1
ATOM 4330 N N . LYS A 1 556 ? -18.527 -0.759 4.330 1.00 83.75 556 LYS A N 1
ATOM 4331 C CA . LYS A 1 556 ? -18.457 -1.435 3.027 1.00 83.75 556 LYS A CA 1
ATOM 4332 C C . LYS A 1 556 ? -17.050 -1.950 2.696 1.00 83.75 556 LYS A C 1
ATOM 4334 O O . LYS A 1 556 ? -16.840 -2.409 1.577 1.00 83.75 556 LYS A O 1
ATOM 4339 N N . GLY A 1 557 ? -16.105 -1.858 3.630 1.00 84.69 557 GLY A N 1
ATOM 4340 C CA . GLY A 1 557 ? -14.682 -2.115 3.416 1.00 84.69 557 GLY A CA 1
ATOM 4341 C C . GLY A 1 557 ? -13.862 -0.824 3.363 1.00 84.69 557 GLY A C 1
ATOM 4342 O O . GLY A 1 557 ? -14.260 0.206 3.907 1.00 84.69 557 GLY A O 1
ATOM 4343 N N . LEU A 1 558 ? -12.704 -0.867 2.709 1.00 87.44 558 LEU A N 1
ATOM 4344 C CA . LEU A 1 558 ? -11.789 0.275 2.636 1.00 87.44 558 LEU A CA 1
ATOM 4345 C C . LEU A 1 558 ? -12.307 1.356 1.677 1.00 87.44 558 LEU A C 1
ATOM 4347 O O . LEU A 1 558 ? -12.509 1.095 0.491 1.00 87.44 558 LEU A O 1
ATOM 4351 N N . LYS A 1 559 ? -12.478 2.588 2.177 1.00 86.00 559 LYS A N 1
ATOM 4352 C CA . LYS A 1 559 ? -12.611 3.791 1.338 1.00 86.00 559 LYS A CA 1
ATOM 4353 C C . LYS A 1 559 ? -11.211 4.323 1.067 1.00 86.00 559 LYS A C 1
ATOM 4355 O O . LYS A 1 559 ? -10.406 4.449 1.989 1.00 86.00 559 LYS A O 1
ATOM 4360 N N . THR A 1 560 ? -10.950 4.636 -0.195 1.00 88.50 560 THR A N 1
ATOM 4361 C CA . THR A 1 560 ? -9.724 5.295 -0.639 1.00 88.50 560 THR A CA 1
ATOM 4362 C C . THR A 1 560 ? -10.069 6.697 -1.122 1.00 88.50 560 THR A C 1
ATOM 4364 O O . THR A 1 560 ? -10.969 6.844 -1.945 1.00 88.50 560 THR A O 1
ATOM 4367 N N . THR A 1 561 ? -9.340 7.698 -0.641 1.00 87.69 561 THR A N 1
ATOM 4368 C CA . THR A 1 561 ? -9.419 9.083 -1.120 1.00 87.69 561 THR A CA 1
ATOM 4369 C C . THR A 1 561 ? -8.183 9.363 -1.962 1.00 87.69 561 THR A C 1
ATOM 4371 O O . THR A 1 561 ? -7.063 9.175 -1.481 1.00 87.69 561 THR A O 1
ATOM 4374 N N . ALA A 1 562 ? -8.365 9.775 -3.218 1.00 91.25 562 ALA A N 1
ATOM 4375 C CA . ALA A 1 562 ? -7.249 10.136 -4.090 1.00 91.25 562 ALA A CA 1
ATOM 4376 C C . ALA A 1 562 ? -6.604 11.437 -3.598 1.00 91.25 562 ALA A C 1
ATOM 4378 O O . ALA A 1 562 ? -7.311 12.363 -3.207 1.00 91.25 562 ALA A O 1
ATOM 4379 N N . ILE A 1 563 ? -5.275 11.516 -3.619 1.00 91.44 563 ILE A N 1
ATOM 4380 C CA . ILE A 1 563 ? -4.516 12.695 -3.198 1.00 91.44 563 ILE A CA 1
ATOM 4381 C C . ILE A 1 563 ? -3.621 13.164 -4.345 1.00 91.44 563 ILE A C 1
ATOM 4383 O O . ILE A 1 563 ? -2.688 12.477 -4.767 1.00 91.44 563 ILE A O 1
ATOM 4387 N N . ASP A 1 564 ? -3.880 14.381 -4.798 1.00 91.56 564 ASP A N 1
ATOM 4388 C CA . ASP A 1 564 ? -3.116 15.081 -5.820 1.00 91.56 564 ASP A CA 1
ATOM 4389 C C . ASP A 1 564 ? -1.973 15.860 -5.156 1.00 91.56 564 ASP A C 1
ATOM 4391 O O . ASP A 1 564 ? -2.212 16.875 -4.499 1.00 91.56 564 ASP A O 1
ATOM 4395 N N . SER A 1 565 ? -0.724 15.407 -5.317 1.00 90.50 565 SER A N 1
ATOM 4396 C CA . SER A 1 565 ? 0.443 16.070 -4.716 1.00 90.50 565 SER A CA 1
ATOM 4397 C C . SER A 1 565 ? 1.207 16.899 -5.744 1.00 90.50 565 SER A C 1
ATOM 4399 O O . SER A 1 565 ? 1.968 16.358 -6.545 1.00 90.50 565 SER A O 1
ATOM 4401 N N . ARG A 1 566 ? 1.065 18.224 -5.703 1.00 90.06 566 ARG A N 1
ATOM 4402 C CA . ARG A 1 566 ? 1.845 19.147 -6.534 1.00 90.06 566 ARG A CA 1
ATOM 4403 C C . ARG A 1 566 ? 3.262 19.300 -5.999 1.00 90.06 566 ARG A C 1
ATOM 4405 O O . ARG A 1 566 ? 3.467 19.647 -4.834 1.00 90.06 566 ARG A O 1
ATOM 4412 N N . LEU A 1 567 ? 4.237 19.141 -6.886 1.00 89.44 567 LEU A N 1
ATOM 4413 C CA . LEU A 1 567 ? 5.655 19.260 -6.568 1.00 89.44 567 LEU A CA 1
ATOM 4414 C C . LEU A 1 567 ? 6.252 20.573 -7.114 1.00 89.44 567 LEU A C 1
ATOM 4416 O O . LEU A 1 567 ? 5.817 21.076 -8.156 1.00 89.44 567 LEU A O 1
ATOM 4420 N N . PRO A 1 568 ? 7.250 21.163 -6.428 1.00 83.50 568 PRO A N 1
ATOM 4421 C CA . PRO A 1 568 ? 7.945 22.340 -6.927 1.00 83.50 568 PRO A CA 1
ATOM 4422 C C . PRO A 1 568 ? 8.794 21.969 -8.142 1.00 83.50 568 PRO A C 1
ATOM 4424 O O . PRO A 1 568 ? 9.742 21.192 -8.051 1.00 83.50 568 PRO A O 1
ATOM 4427 N N . SER A 1 569 ? 8.480 22.580 -9.281 1.00 76.00 569 SER A N 1
ATOM 4428 C CA . SER A 1 569 ? 9.176 22.365 -10.550 1.00 76.00 569 SER A CA 1
ATOM 4429 C C . SER A 1 569 ? 9.566 23.693 -11.193 1.00 76.00 569 SER A C 1
ATOM 4431 O O . SER A 1 569 ? 9.178 24.773 -10.747 1.00 76.00 569 SER A O 1
ATOM 4433 N N . GLY A 1 570 ? 10.336 23.644 -12.283 1.00 63.22 570 GLY A N 1
ATOM 4434 C CA . GLY A 1 570 ? 10.791 24.854 -12.981 1.00 63.22 570 GLY A CA 1
ATOM 4435 C C . GLY A 1 570 ? 9.663 25.753 -13.518 1.00 63.22 570 GLY A C 1
ATOM 4436 O O . GLY A 1 570 ? 9.911 26.927 -13.790 1.00 63.22 570 GLY A O 1
ATOM 4437 N N . SER A 1 571 ? 8.441 25.226 -13.662 1.00 64.06 571 SER A N 1
ATOM 4438 C CA . SER A 1 571 ? 7.257 25.948 -14.150 1.00 64.06 571 SER A CA 1
ATOM 4439 C C . SER A 1 571 ? 6.154 26.138 -13.104 1.00 64.06 571 SER A C 1
ATOM 4441 O O . SER A 1 571 ? 5.199 26.850 -13.404 1.00 64.06 571 SER A O 1
ATOM 4443 N N . ASN A 1 572 ? 6.265 25.526 -11.911 1.00 66.56 572 ASN A N 1
ATOM 4444 C CA . ASN A 1 572 ? 5.257 25.540 -10.838 1.00 66.56 572 ASN A CA 1
ATOM 4445 C C . ASN A 1 572 ? 3.821 25.443 -11.383 1.00 66.56 572 ASN A C 1
ATOM 4447 O O . ASN A 1 572 ? 3.009 26.352 -11.220 1.00 66.56 572 ASN A O 1
ATOM 4451 N N . TYR A 1 573 ? 3.500 24.336 -12.043 1.00 79.69 573 TYR A N 1
ATOM 4452 C CA . TYR A 1 573 ? 2.216 24.093 -12.703 1.00 79.69 573 TYR A CA 1
ATOM 4453 C C . TYR A 1 573 ? 1.583 22.813 -12.147 1.00 79.69 573 TYR A C 1
ATOM 4455 O O . TYR A 1 573 ? 2.317 21.892 -11.815 1.00 79.69 573 TYR A O 1
ATOM 4463 N N . TRP A 1 574 ? 0.253 22.768 -12.036 1.00 82.69 574 TRP A N 1
ATOM 4464 C CA . TRP A 1 574 ? -0.509 21.572 -11.667 1.00 82.69 574 TRP A CA 1
ATOM 4465 C C . TRP A 1 574 ? -1.871 21.586 -12.354 1.00 82.69 574 TRP A C 1
ATOM 4467 O O . TRP A 1 574 ? -2.459 22.652 -12.543 1.00 82.69 574 TRP A O 1
ATOM 4477 N N . PHE A 1 575 ? -2.342 20.405 -12.740 1.00 79.94 575 PHE A N 1
ATOM 4478 C CA . PHE A 1 575 ? -3.583 20.206 -13.492 1.00 79.94 575 PHE A CA 1
ATOM 4479 C C . PHE A 1 575 ? -4.640 19.404 -12.729 1.00 79.94 575 PHE A C 1
ATOM 4481 O O . PHE A 1 575 ? -5.800 19.403 -13.146 1.00 79.94 575 PHE A O 1
ATOM 4488 N N . GLY A 1 576 ? -4.261 18.744 -11.631 1.00 78.19 576 GLY A N 1
ATOM 4489 C CA . GLY A 1 576 ? -5.211 18.112 -10.724 1.00 78.19 576 GLY A CA 1
ATOM 4490 C C . GLY A 1 576 ? -6.062 19.152 -9.994 1.00 78.19 576 GLY A C 1
ATOM 4491 O O . GLY A 1 576 ? -5.736 20.345 -9.957 1.00 78.19 576 GLY A O 1
ATOM 4492 N N . LYS A 1 577 ? -7.196 18.706 -9.459 1.00 77.62 577 LYS A N 1
ATOM 4493 C CA . LYS A 1 577 ? -8.218 19.585 -8.886 1.00 77.62 577 LYS A CA 1
ATOM 4494 C C . LYS A 1 577 ? -8.725 19.027 -7.571 1.00 77.62 577 LYS A C 1
ATOM 4496 O O . LYS A 1 577 ? -9.245 17.915 -7.541 1.00 77.62 577 LYS A O 1
ATOM 4501 N N . LEU A 1 578 ? -8.654 19.870 -6.549 1.00 84.94 578 LEU A N 1
ATOM 4502 C CA . LEU A 1 578 ? -9.404 19.717 -5.313 1.00 84.94 578 LEU A CA 1
ATOM 4503 C C . LEU A 1 578 ? -10.906 19.585 -5.623 1.00 84.94 578 LEU A C 1
ATOM 4505 O O . LEU A 1 578 ? -11.424 20.328 -6.463 1.00 84.94 578 LEU A O 1
ATOM 4509 N N . ASN A 1 579 ? -11.553 18.592 -5.016 1.00 86.50 579 ASN A N 1
ATOM 4510 C CA . ASN A 1 579 ? -13.002 18.376 -5.009 1.00 86.50 579 ASN A CA 1
ATOM 4511 C C . ASN A 1 579 ? -13.360 17.313 -3.949 1.00 86.50 579 ASN A C 1
ATOM 4513 O O . ASN A 1 579 ? -12.464 16.741 -3.332 1.00 86.50 579 ASN A O 1
ATOM 4517 N N . ALA A 1 580 ? -14.645 16.988 -3.815 1.00 84.00 580 ALA A N 1
ATOM 4518 C CA . ALA A 1 580 ? -15.155 16.020 -2.839 1.00 84.00 580 ALA A CA 1
ATOM 4519 C C . ALA A 1 580 ? -14.509 14.619 -2.904 1.00 84.00 580 ALA A C 1
ATOM 4521 O O . ALA A 1 580 ? -14.403 13.907 -1.914 1.00 84.00 580 ALA A O 1
ATOM 4522 N N . GLU A 1 581 ? -14.041 14.180 -4.074 1.00 82.62 581 GLU A N 1
ATOM 4523 C CA . GLU A 1 581 ? -13.437 12.850 -4.241 1.00 82.62 581 GLU A CA 1
ATOM 4524 C C . GLU A 1 581 ? -11.900 12.880 -4.192 1.00 82.62 581 GLU A C 1
ATOM 4526 O O . GLU A 1 581 ? -11.256 11.824 -4.207 1.00 82.62 581 GLU A O 1
ATOM 4531 N N . ARG A 1 582 ? -11.291 14.076 -4.177 1.00 88.12 582 ARG A N 1
ATOM 4532 C CA . ARG A 1 582 ? -9.843 14.253 -4.343 1.00 88.12 582 ARG A CA 1
ATOM 4533 C C . ARG A 1 582 ? -9.279 15.309 -3.410 1.00 88.12 582 ARG A C 1
ATOM 4535 O O . ARG A 1 582 ? -9.571 16.497 -3.548 1.00 88.12 582 ARG A O 1
ATOM 4542 N N . GLY A 1 583 ? -8.363 14.877 -2.554 1.00 89.88 583 GLY A N 1
ATOM 4543 C CA . GLY A 1 583 ? -7.569 15.779 -1.745 1.00 89.88 583 GLY A CA 1
ATOM 4544 C C . GLY A 1 583 ? -6.403 16.405 -2.505 1.00 89.88 583 GLY A C 1
ATOM 4545 O O . GLY A 1 583 ? -5.938 15.871 -3.514 1.00 89.88 583 GLY A O 1
ATOM 4546 N N . TYR A 1 584 ? -5.904 17.536 -2.008 1.00 88.38 584 TYR A N 1
ATOM 4547 C CA . TYR A 1 584 ? -4.812 18.275 -2.643 1.00 88.38 584 TYR A CA 1
ATOM 4548 C C . TYR A 1 584 ? -3.689 18.645 -1.665 1.00 88.38 584 TYR A C 1
ATOM 4550 O O . TYR A 1 584 ? -3.919 19.284 -0.638 1.00 88.38 584 TYR A O 1
ATOM 4558 N N . LEU A 1 585 ? -2.447 18.307 -2.021 1.00 87.62 585 LEU A N 1
ATOM 4559 C CA . LEU A 1 585 ? -1.239 18.639 -1.267 1.00 87.62 585 LEU A CA 1
ATOM 4560 C C . LEU A 1 585 ? -0.278 19.456 -2.137 1.00 87.62 585 LEU A C 1
ATOM 4562 O O . LEU A 1 585 ? 0.061 19.063 -3.247 1.00 87.62 585 LEU A O 1
ATOM 4566 N N . ASP A 1 586 ? 0.185 20.599 -1.633 1.00 86.50 586 ASP A N 1
ATOM 4567 C CA . ASP A 1 586 ? 1.051 21.512 -2.389 1.00 86.50 586 ASP A CA 1
ATOM 4568 C C . ASP A 1 586 ? 2.420 21.645 -1.720 1.00 86.50 586 ASP A C 1
ATOM 4570 O O . ASP A 1 586 ? 2.505 22.121 -0.597 1.00 86.50 586 ASP A O 1
ATOM 4574 N N . PHE A 1 587 ? 3.504 21.267 -2.393 1.00 86.38 587 PHE A N 1
ATOM 4575 C CA . PHE A 1 587 ? 4.864 21.416 -1.864 1.00 86.38 587 PHE A CA 1
ATOM 4576 C C . PHE A 1 587 ? 5.616 22.634 -2.424 1.00 86.38 587 PHE A C 1
ATOM 4578 O O . PHE A 1 587 ? 6.825 22.751 -2.227 1.00 86.38 587 PHE A O 1
ATOM 4585 N N . THR A 1 588 ? 4.951 23.559 -3.124 1.00 80.50 588 THR A N 1
ATOM 4586 C CA . THR A 1 588 ? 5.623 24.681 -3.812 1.00 80.50 588 THR A CA 1
ATOM 4587 C C . THR A 1 588 ? 6.211 25.758 -2.896 1.00 80.50 588 THR A C 1
ATOM 4589 O O . THR A 1 588 ? 6.964 26.603 -3.382 1.00 80.50 588 THR A O 1
ATOM 4592 N N . ASP A 1 589 ? 5.947 25.700 -1.586 1.00 73.31 589 ASP A N 1
ATOM 4593 C CA . ASP A 1 589 ? 6.656 26.509 -0.581 1.00 73.31 589 ASP A CA 1
ATOM 4594 C C . ASP A 1 589 ? 8.129 26.088 -0.422 1.00 73.31 589 ASP A C 1
ATOM 4596 O O . ASP A 1 589 ? 8.972 26.888 -0.006 1.00 73.31 589 ASP A O 1
ATOM 4600 N N . ALA A 1 590 ? 8.462 24.847 -0.795 1.00 70.44 590 ALA A N 1
ATOM 4601 C CA . ALA A 1 590 ? 9.837 24.378 -0.870 1.00 70.44 590 ALA A CA 1
ATOM 4602 C C . ALA A 1 590 ? 10.564 24.975 -2.093 1.00 70.44 590 ALA A C 1
ATOM 4604 O O . ALA A 1 590 ? 9.966 25.539 -3.011 1.00 70.44 590 ALA A O 1
ATOM 4605 N N . SER A 1 591 ? 11.896 24.853 -2.146 1.00 71.69 591 SER A N 1
ATOM 4606 C CA . SER A 1 591 ? 12.678 25.457 -3.236 1.00 71.69 591 SER A CA 1
ATOM 4607 C C . SER A 1 591 ? 12.208 24.982 -4.625 1.00 71.69 591 SER A C 1
ATOM 4609 O O . SER A 1 591 ? 12.132 23.778 -4.860 1.00 71.69 591 SER A O 1
ATOM 4611 N N . SER A 1 592 ? 12.000 25.892 -5.584 1.00 67.06 592 SER A N 1
ATOM 4612 C CA . SER A 1 592 ? 11.565 25.584 -6.967 1.00 67.06 592 SER A CA 1
ATOM 4613 C C . SER A 1 592 ? 12.655 24.969 -7.862 1.00 67.06 592 SER A C 1
ATOM 4615 O O . SER A 1 592 ? 12.728 25.201 -9.072 1.00 67.06 592 SER A O 1
ATOM 4617 N N . LYS A 1 593 ? 13.572 24.204 -7.268 1.00 77.44 593 LYS A N 1
ATOM 4618 C CA . LYS A 1 593 ? 14.660 23.549 -7.991 1.00 77.44 593 LYS A CA 1
ATOM 4619 C C . LYS A 1 593 ? 14.117 22.375 -8.794 1.00 77.44 593 LYS A C 1
ATOM 4621 O O . LYS A 1 593 ? 13.335 21.586 -8.283 1.00 77.44 593 LYS A O 1
ATOM 4626 N N . LYS A 1 594 ? 14.646 22.197 -10.010 1.00 80.44 594 LYS A N 1
ATOM 4627 C CA . LYS A 1 594 ? 14.287 21.082 -10.903 1.00 80.44 594 LYS A CA 1
ATOM 4628 C C . LYS A 1 594 ? 14.370 19.711 -10.227 1.00 80.44 594 LYS A C 1
ATOM 4630 O O . LYS A 1 594 ? 13.553 18.858 -10.535 1.00 80.44 594 LYS A O 1
ATOM 4635 N N . ILE A 1 595 ? 15.297 19.521 -9.288 1.00 85.94 595 ILE A N 1
ATOM 4636 C CA . ILE A 1 595 ? 15.484 18.258 -8.560 1.00 85.94 595 ILE A CA 1
ATOM 4637 C C . ILE A 1 595 ? 14.255 17.812 -7.746 1.00 85.94 595 ILE A C 1
ATOM 4639 O O . ILE A 1 595 ? 14.139 16.634 -7.442 1.00 85.94 595 ILE A O 1
ATOM 4643 N N . ASN A 1 596 ? 13.330 18.720 -7.422 1.00 88.88 596 ASN A N 1
ATOM 4644 C CA . ASN A 1 596 ? 12.126 18.398 -6.651 1.00 88.88 596 ASN A CA 1
ATOM 4645 C C . ASN A 1 596 ? 10.922 18.013 -7.526 1.00 88.88 596 ASN A C 1
ATOM 4647 O O . ASN A 1 596 ? 9.834 17.819 -6.996 1.00 88.88 596 ASN A O 1
ATOM 4651 N N . SER A 1 597 ? 11.097 17.949 -8.849 1.00 91.25 597 SER A N 1
ATOM 4652 C CA . SER A 1 597 ? 10.008 17.644 -9.786 1.00 91.25 597 SER A CA 1
ATOM 4653 C C . SER A 1 597 ? 9.640 16.158 -9.743 1.00 91.25 597 SER A C 1
ATOM 4655 O O . SER A 1 597 ? 10.478 15.325 -9.393 1.00 91.25 597 SER A O 1
ATOM 4657 N N . GLY A 1 598 ? 8.416 15.817 -10.154 1.00 92.12 598 GLY A N 1
ATOM 4658 C CA . GLY A 1 598 ? 7.928 14.432 -10.160 1.00 92.12 598 GLY A CA 1
ATOM 4659 C C . GLY A 1 598 ? 8.716 13.463 -11.050 1.00 92.12 598 GLY A C 1
ATOM 4660 O O . GLY A 1 598 ? 8.755 12.282 -10.736 1.00 92.12 598 GLY A O 1
ATOM 4661 N N . GLY A 1 599 ? 9.445 13.922 -12.081 1.00 92.81 599 GLY A N 1
ATOM 4662 C CA . GLY A 1 599 ? 10.379 13.057 -12.827 1.00 92.81 599 GLY A CA 1
ATOM 4663 C C . GLY A 1 599 ? 11.533 12.515 -11.967 1.00 92.81 599 GLY A C 1
ATOM 4664 O O . GLY A 1 599 ? 12.163 11.507 -12.288 1.00 92.81 599 GLY A O 1
ATOM 4665 N N . ASN A 1 600 ? 11.799 13.152 -10.822 1.00 94.56 600 ASN A N 1
ATOM 4666 C CA . ASN A 1 600 ? 12.802 12.716 -9.859 1.00 94.56 600 ASN A CA 1
ATOM 4667 C C . ASN A 1 600 ? 12.232 11.882 -8.693 1.00 94.56 600 ASN A C 1
ATOM 4669 O O . ASN A 1 600 ? 12.915 11.723 -7.677 1.00 94.56 600 ASN A O 1
ATOM 4673 N N . LEU A 1 601 ? 10.997 11.388 -8.826 1.00 95.25 601 LEU A N 1
ATOM 4674 C CA . LEU A 1 601 ? 10.276 10.580 -7.845 1.00 95.25 601 LEU A CA 1
ATOM 4675 C C . LEU A 1 601 ? 9.582 9.401 -8.545 1.00 95.25 601 LEU A C 1
ATOM 4677 O O . LEU A 1 601 ? 8.752 9.590 -9.424 1.00 95.25 601 LEU A O 1
ATOM 4681 N N . GLU A 1 602 ? 9.881 8.179 -8.118 1.00 95.94 602 GLU A N 1
ATOM 4682 C CA . GLU A 1 602 ? 9.240 6.947 -8.593 1.00 95.94 602 GLU A CA 1
ATOM 4683 C C . GLU A 1 602 ? 8.850 6.070 -7.394 1.00 95.94 602 GLU A C 1
ATOM 4685 O O . GLU A 1 602 ? 9.312 6.287 -6.270 1.00 95.94 602 GLU A O 1
ATOM 4690 N N . VAL A 1 603 ? 8.018 5.050 -7.620 1.00 96.50 603 VAL A N 1
ATOM 4691 C CA . VAL A 1 603 ? 7.603 4.103 -6.572 1.00 96.50 603 VAL A CA 1
ATOM 4692 C C . VAL A 1 603 ? 7.926 2.676 -7.002 1.00 96.50 603 VAL A C 1
ATOM 4694 O O . VAL A 1 603 ? 7.370 2.157 -7.972 1.00 96.50 603 VAL A O 1
ATOM 4697 N N . ILE A 1 604 ? 8.822 2.025 -6.259 1.00 97.19 604 ILE A N 1
ATOM 4698 C CA . ILE A 1 604 ? 9.107 0.593 -6.387 1.00 97.19 604 ILE A CA 1
ATOM 4699 C C . ILE A 1 604 ? 7.866 -0.187 -5.943 1.00 97.19 604 ILE A C 1
ATOM 4701 O O . ILE A 1 604 ? 7.414 0.044 -4.823 1.00 97.19 604 ILE A O 1
ATOM 4705 N N . PRO A 1 605 ? 7.316 -1.100 -6.768 1.00 95.88 605 PRO A N 1
ATOM 4706 C CA . PRO A 1 605 ? 6.145 -1.890 -6.414 1.00 95.88 605 PRO A CA 1
ATOM 4707 C C . PRO A 1 605 ? 6.395 -2.827 -5.224 1.00 95.88 605 PRO A C 1
ATOM 4709 O O . PRO A 1 605 ? 7.545 -3.029 -4.833 1.00 95.88 605 PRO A O 1
ATOM 4712 N N . PRO A 1 606 ? 5.341 -3.454 -4.675 1.00 93.38 606 PRO A N 1
ATOM 4713 C CA . PRO A 1 606 ? 5.446 -4.305 -3.499 1.00 93.38 606 PRO A CA 1
ATOM 4714 C C . PRO A 1 606 ? 6.496 -5.413 -3.623 1.00 93.38 606 PRO A C 1
ATOM 4716 O O . PRO A 1 606 ? 6.650 -6.042 -4.678 1.00 93.38 606 PRO A O 1
ATOM 4719 N N . TYR A 1 607 ? 7.220 -5.652 -2.529 1.00 91.94 607 TYR A N 1
ATOM 4720 C CA . TYR A 1 607 ? 8.272 -6.662 -2.452 1.00 91.94 607 TYR A CA 1
ATOM 4721 C C . TYR A 1 607 ? 8.569 -7.076 -1.005 1.00 91.94 607 TYR A C 1
ATOM 4723 O O . TYR A 1 607 ? 8.209 -6.380 -0.058 1.00 91.94 607 TYR A O 1
ATOM 4731 N N . SER A 1 608 ? 9.288 -8.187 -0.859 1.00 89.06 608 SER A N 1
ATOM 4732 C CA . SER A 1 608 ? 9.816 -8.676 0.415 1.00 89.06 608 SER A CA 1
ATOM 4733 C C . SER A 1 608 ? 11.325 -8.837 0.303 1.00 89.06 608 SER A C 1
ATOM 4735 O O . SER A 1 608 ? 11.820 -9.394 -0.681 1.00 89.06 608 SER A O 1
ATOM 4737 N N . HIS A 1 609 ? 12.077 -8.361 1.292 1.00 88.81 609 HIS A N 1
ATOM 4738 C CA . HIS A 1 609 ? 13.529 -8.518 1.318 1.00 88.81 609 HIS A CA 1
ATOM 4739 C C . HIS A 1 609 ? 14.064 -8.606 2.750 1.00 88.81 609 HIS A C 1
ATOM 4741 O O . HIS A 1 609 ? 13.637 -7.867 3.631 1.00 88.81 609 HIS A O 1
ATOM 4747 N N . ASN A 1 610 ? 15.014 -9.518 2.992 1.00 85.81 610 ASN A N 1
ATOM 4748 C CA . ASN A 1 610 ? 15.668 -9.726 4.294 1.00 85.81 610 ASN A CA 1
ATOM 4749 C C . ASN A 1 610 ? 14.706 -9.886 5.489 1.00 85.81 610 ASN A C 1
ATOM 4751 O O . ASN A 1 610 ? 15.001 -9.430 6.591 1.00 85.81 610 ASN A O 1
ATOM 4755 N N . GLY A 1 611 ? 13.566 -10.552 5.278 1.00 81.06 611 GLY A N 1
ATOM 4756 C CA . GLY A 1 611 ? 12.563 -10.778 6.324 1.00 81.06 611 GLY A CA 1
ATOM 4757 C C . GLY A 1 611 ? 11.706 -9.553 6.655 1.00 81.06 611 GLY A C 1
ATOM 4758 O O . GLY A 1 611 ? 11.021 -9.573 7.671 1.00 81.06 611 GLY A O 1
ATOM 4759 N N . LYS A 1 612 ? 11.749 -8.504 5.823 1.00 84.38 612 LYS A N 1
ATOM 4760 C CA . LYS A 1 612 ? 10.859 -7.346 5.893 1.00 84.38 612 LYS A CA 1
ATOM 4761 C C . LYS A 1 612 ? 9.999 -7.257 4.636 1.00 84.38 612 LYS A C 1
ATOM 4763 O O . LYS A 1 612 ? 10.516 -7.361 3.520 1.00 84.38 612 LYS A O 1
ATOM 4768 N N . ASP A 1 613 ? 8.714 -7.005 4.839 1.00 88.12 613 ASP A N 1
ATOM 4769 C CA . ASP A 1 613 ? 7.736 -6.832 3.772 1.00 88.12 613 ASP A CA 1
ATOM 4770 C C . ASP A 1 613 ? 7.442 -5.350 3.529 1.00 88.12 613 ASP A C 1
ATOM 4772 O O . ASP A 1 613 ? 7.319 -4.556 4.461 1.00 88.12 613 ASP A O 1
ATOM 4776 N N . TYR A 1 614 ? 7.315 -4.986 2.254 1.00 91.94 614 TYR A N 1
ATOM 4777 C CA . TYR A 1 614 ? 6.909 -3.662 1.786 1.00 91.94 614 TYR A CA 1
ATOM 4778 C C . TYR A 1 614 ? 5.662 -3.812 0.904 1.00 91.94 614 TYR A C 1
ATOM 4780 O O . TYR A 1 614 ? 5.760 -3.743 -0.324 1.00 91.94 614 TYR A O 1
ATOM 4788 N N . PRO A 1 615 ? 4.474 -4.061 1.488 1.00 91.38 615 PRO A N 1
ATOM 4789 C CA . PRO A 1 615 ? 3.260 -4.376 0.732 1.00 91.38 615 PRO A CA 1
ATOM 4790 C C . PRO A 1 615 ? 2.703 -3.199 -0.077 1.00 91.38 615 PRO A C 1
ATOM 4792 O O . PRO A 1 615 ? 1.906 -3.434 -0.978 1.00 91.38 615 PRO A O 1
ATOM 4795 N N . PHE A 1 616 ? 3.146 -1.971 0.210 1.00 93.31 616 PHE A N 1
ATOM 4796 C CA . PHE A 1 616 ? 2.816 -0.749 -0.537 1.00 93.31 616 PHE A CA 1
ATOM 4797 C C . PHE A 1 616 ? 4.001 -0.227 -1.359 1.00 93.31 616 PHE A C 1
ATOM 4799 O O . PHE A 1 616 ? 3.943 0.872 -1.912 1.00 93.31 616 PHE A O 1
ATOM 4806 N N . GLY A 1 617 ? 5.088 -1.001 -1.439 1.00 94.31 617 GLY A N 1
ATOM 4807 C CA . GLY A 1 617 ? 6.303 -0.576 -2.118 1.00 94.31 617 GLY A CA 1
ATOM 4808 C C . GLY A 1 617 ? 7.120 0.455 -1.336 1.00 94.31 617 GLY A C 1
ATOM 4809 O O . GLY A 1 617 ? 6.924 0.645 -0.134 1.00 94.31 617 GLY A O 1
ATOM 4810 N N . ARG A 1 618 ? 8.062 1.108 -2.024 1.00 95.94 618 ARG A N 1
ATOM 4811 C CA . ARG A 1 618 ? 8.898 2.187 -1.468 1.00 95.94 618 ARG A CA 1
ATOM 4812 C C . ARG A 1 618 ? 9.142 3.290 -2.482 1.00 95.94 618 ARG A C 1
ATOM 4814 O O . ARG A 1 618 ? 9.328 3.024 -3.669 1.00 95.94 618 ARG A O 1
ATOM 4821 N N . LEU A 1 619 ? 9.231 4.516 -1.984 1.00 97.44 619 LEU A N 1
ATOM 4822 C CA . LEU A 1 619 ? 9.620 5.676 -2.778 1.00 97.44 619 LEU A CA 1
ATOM 4823 C C . LEU A 1 619 ? 11.088 5.571 -3.204 1.00 97.44 619 LEU A C 1
ATOM 4825 O O . LEU A 1 619 ? 11.941 5.118 -2.437 1.00 97.44 619 LEU A O 1
ATOM 4829 N N . VAL A 1 620 ? 11.388 6.039 -4.410 1.00 96.75 620 VAL A N 1
ATOM 4830 C CA . VAL A 1 620 ? 12.744 6.216 -4.929 1.00 96.75 620 VAL A CA 1
ATOM 4831 C C . VAL A 1 620 ? 12.881 7.645 -5.417 1.00 96.75 620 VAL A C 1
ATOM 4833 O O . VAL A 1 620 ? 12.049 8.124 -6.182 1.00 96.75 620 VAL A O 1
ATOM 4836 N N . ILE A 1 621 ? 13.935 8.324 -4.979 1.00 95.00 621 ILE A N 1
ATOM 4837 C CA . ILE A 1 621 ? 14.212 9.715 -5.339 1.00 95.00 621 ILE A CA 1
ATOM 4838 C C . ILE A 1 621 ? 15.647 9.877 -5.820 1.00 95.00 621 ILE A C 1
ATOM 4840 O O . ILE A 1 621 ? 16.552 9.160 -5.391 1.00 95.00 621 ILE A O 1
ATOM 4844 N N . GLY A 1 622 ? 15.886 10.845 -6.697 1.00 91.12 622 GLY A N 1
ATOM 4845 C CA . GLY A 1 622 ? 17.244 11.200 -7.094 1.00 91.12 622 GLY A CA 1
ATOM 4846 C C . GLY A 1 622 ? 17.892 12.230 -6.177 1.00 91.12 622 GLY A C 1
ATOM 4847 O O . GLY A 1 622 ? 17.233 13.143 -5.675 1.00 91.12 622 GLY A O 1
ATOM 4848 N N . GLY A 1 623 ? 19.205 12.120 -5.996 1.00 87.69 623 GLY A N 1
ATOM 4849 C CA . GLY A 1 623 ? 19.993 13.055 -5.202 1.00 87.69 623 GLY A CA 1
ATOM 4850 C C . GLY A 1 623 ? 21.460 13.136 -5.616 1.00 87.69 623 GLY A C 1
ATOM 4851 O O . GLY A 1 623 ? 21.906 12.558 -6.615 1.00 87.69 623 GLY A O 1
ATOM 4852 N N . SER A 1 624 ? 22.224 13.875 -4.816 1.00 75.06 624 SER A N 1
ATOM 4853 C CA . SER A 1 624 ? 23.633 14.206 -5.026 1.00 75.06 624 SER A CA 1
ATOM 4854 C C . SER A 1 624 ? 24.618 13.153 -4.511 1.00 75.06 624 SER A C 1
ATOM 4856 O O . SER A 1 624 ? 25.810 13.442 -4.420 1.00 75.06 624 SER A O 1
ATOM 4858 N N . ILE A 1 625 ? 24.155 11.928 -4.208 1.00 65.62 625 ILE A N 1
ATOM 4859 C CA . ILE A 1 625 ? 25.017 10.802 -3.800 1.00 65.62 625 ILE A CA 1
ATOM 4860 C C . ILE A 1 625 ? 26.214 10.747 -4.740 1.00 65.62 625 ILE A C 1
ATOM 4862 O O . ILE A 1 625 ? 26.021 10.538 -5.931 1.00 65.62 625 ILE A O 1
ATOM 4866 N N . SER A 1 626 ? 27.423 10.959 -4.209 1.00 52.56 626 SER A N 1
ATOM 4867 C CA . SER A 1 626 ? 28.645 10.970 -5.013 1.00 52.56 626 SER A CA 1
ATOM 4868 C C . SER A 1 626 ? 28.876 9.576 -5.580 1.00 52.56 626 SER A C 1
ATOM 4870 O O . SER A 1 626 ? 29.227 8.680 -4.808 1.00 52.56 626 SER A O 1
ATOM 4872 N N . PRO A 1 627 ? 28.766 9.367 -6.898 1.00 52.56 627 PRO A N 1
ATOM 4873 C CA . PRO A 1 627 ? 29.516 8.297 -7.515 1.00 52.56 627 PRO A CA 1
ATOM 4874 C C . PRO A 1 627 ? 30.968 8.789 -7.629 1.00 52.56 627 PRO A C 1
ATOM 4876 O O . PRO A 1 627 ? 31.217 9.994 -7.760 1.00 52.56 627 PRO A O 1
ATOM 4879 N N . ASP A 1 628 ? 31.954 7.899 -7.574 1.00 51.62 628 ASP A N 1
ATOM 4880 C CA . ASP A 1 628 ? 33.348 8.249 -7.886 1.00 51.62 628 ASP A CA 1
ATOM 4881 C C . ASP A 1 628 ? 33.482 8.531 -9.399 1.00 51.62 628 ASP A C 1
ATOM 4883 O O . ASP A 1 628 ? 34.053 7.749 -10.153 1.00 51.62 628 ASP A O 1
ATOM 4887 N N . LEU A 1 629 ? 32.900 9.632 -9.885 1.00 53.44 629 LEU A N 1
ATOM 4888 C CA . LEU A 1 629 ? 32.963 10.037 -11.285 1.00 53.44 629 LEU A CA 1
ATOM 4889 C C . LEU A 1 629 ? 34.277 10.792 -11.566 1.00 53.44 629 LEU A C 1
ATOM 4891 O O . LEU A 1 629 ? 34.591 11.760 -10.874 1.00 53.44 629 LEU A O 1
ATOM 4895 N N . PRO A 1 630 ? 35.021 10.452 -12.637 1.00 42.09 630 PRO A N 1
ATOM 4896 C CA . PRO A 1 630 ? 36.189 11.214 -13.090 1.00 42.09 630 PRO A CA 1
ATOM 4897 C C . PRO A 1 630 ? 35.831 12.577 -13.720 1.00 42.09 630 PRO A C 1
ATOM 4899 O O . PRO A 1 630 ? 36.722 13.324 -14.135 1.00 42.09 630 PRO A O 1
ATOM 4902 N N . VAL A 1 631 ? 34.542 12.930 -13.801 1.00 45.19 631 VAL A N 1
ATOM 4903 C CA . VAL A 1 631 ? 34.084 14.217 -14.333 1.00 45.19 631 VAL A CA 1
ATOM 4904 C C . VAL A 1 631 ? 34.354 15.314 -13.301 1.00 45.19 631 VAL A C 1
ATOM 4906 O O . VAL A 1 631 ? 33.799 15.314 -12.206 1.00 45.19 631 VAL A O 1
ATOM 4909 N N . GLN A 1 632 ? 35.214 16.274 -13.655 1.00 38.38 632 GLN A N 1
ATOM 4910 C CA . GLN A 1 632 ? 35.499 17.448 -12.830 1.00 38.38 632 GLN A CA 1
ATOM 4911 C C . GLN A 1 632 ? 34.250 18.325 -12.644 1.00 38.38 632 GLN A C 1
ATOM 4913 O O . GLN A 1 632 ? 34.039 19.284 -13.386 1.00 38.38 632 GLN A O 1
ATOM 4918 N N . THR A 1 633 ? 33.490 18.103 -11.578 1.00 43.41 633 THR A N 1
ATOM 4919 C CA . THR A 1 633 ? 32.864 19.212 -10.856 1.00 43.41 633 THR A CA 1
ATOM 4920 C C . THR A 1 633 ? 33.822 19.595 -9.736 1.00 43.41 633 THR A C 1
ATOM 4922 O O . THR A 1 633 ? 33.912 18.928 -8.708 1.00 43.41 633 THR A O 1
ATOM 4925 N N . ASN A 1 634 ? 34.618 20.645 -9.944 1.00 34.56 634 ASN A N 1
ATOM 4926 C CA . ASN A 1 634 ? 35.483 21.216 -8.909 1.00 34.56 634 ASN A CA 1
ATOM 4927 C C . ASN A 1 634 ? 34.626 21.792 -7.763 1.00 34.56 634 ASN A C 1
ATOM 4929 O O . ASN A 1 634 ? 34.445 23.006 -7.729 1.00 34.56 634 ASN A O 1
ATOM 4933 N N . SER A 1 635 ? 34.028 20.966 -6.888 1.00 39.19 635 SER A N 1
ATOM 4934 C CA . SER A 1 635 ? 33.367 21.385 -5.627 1.00 39.19 635 SER A CA 1
ATOM 4935 C C . SER A 1 635 ? 32.685 20.257 -4.813 1.00 39.19 635 SER A C 1
ATOM 4937 O O . SER A 1 635 ? 31.678 20.509 -4.175 1.00 39.19 635 SER A O 1
ATOM 4939 N N . GLY A 1 636 ? 33.217 19.031 -4.723 1.00 50.03 636 GLY A N 1
ATOM 4940 C CA . GLY A 1 636 ? 32.616 18.007 -3.837 1.00 50.03 636 GLY A CA 1
ATOM 4941 C C . GLY A 1 636 ? 31.144 17.679 -4.160 1.00 50.03 636 GLY A C 1
ATOM 4942 O O . GLY A 1 636 ? 30.670 17.967 -5.255 1.00 50.03 636 GLY A O 1
ATOM 4943 N N . VAL A 1 637 ? 30.431 17.054 -3.216 1.00 59.97 637 VAL A N 1
ATOM 4944 C CA . VAL A 1 637 ? 28.996 16.745 -3.355 1.00 59.97 637 VAL A CA 1
ATOM 4945 C C . VAL A 1 637 ? 28.177 18.034 -3.277 1.00 59.97 637 VAL A C 1
ATOM 4947 O O . VAL A 1 637 ? 28.068 18.632 -2.202 1.00 59.97 637 VAL A O 1
ATOM 4950 N N . ASP A 1 638 ? 27.592 18.461 -4.399 1.00 68.00 638 ASP A N 1
ATOM 4951 C CA . ASP A 1 638 ? 26.647 19.579 -4.427 1.00 68.00 638 ASP A CA 1
ATOM 4952 C C . ASP A 1 638 ? 25.286 19.145 -3.864 1.00 68.00 638 ASP A C 1
ATOM 4954 O O . ASP A 1 638 ? 24.345 18.844 -4.600 1.00 68.00 638 ASP A O 1
ATOM 4958 N N . LYS A 1 639 ? 25.177 19.173 -2.532 1.00 70.69 639 LYS A N 1
ATOM 4959 C CA . LYS A 1 639 ? 23.930 18.913 -1.794 1.00 70.69 639 LYS A CA 1
ATOM 4960 C C . LYS A 1 639 ? 22.782 19.854 -2.160 1.00 70.69 639 LYS A C 1
ATOM 4962 O O . LYS A 1 639 ? 21.642 19.624 -1.775 1.00 70.69 639 LYS A O 1
ATOM 4967 N N . SER A 1 640 ? 23.035 20.932 -2.912 1.00 73.25 640 SER A N 1
ATOM 4968 C CA . SER A 1 640 ? 21.950 21.754 -3.447 1.00 73.25 640 SER A CA 1
ATOM 4969 C C . SER A 1 640 ? 21.108 21.008 -4.491 1.00 73.25 640 SER A C 1
ATOM 4971 O O . SER A 1 640 ? 20.018 21.488 -4.816 1.00 73.25 640 SER A O 1
ATOM 4973 N N . ARG A 1 641 ? 21.598 19.854 -4.966 1.00 80.38 641 ARG A N 1
ATOM 4974 C CA . ARG A 1 641 ? 20.946 18.909 -5.875 1.00 80.38 641 ARG A CA 1
ATOM 4975 C C . ARG A 1 641 ? 20.430 17.647 -5.170 1.00 80.38 641 ARG A C 1
ATOM 4977 O O . ARG A 1 641 ? 20.299 16.615 -5.819 1.00 80.38 641 ARG A O 1
ATOM 4984 N N . ASP A 1 642 ? 20.153 17.729 -3.871 1.00 85.31 642 ASP A N 1
ATOM 4985 C CA . ASP A 1 642 ? 19.313 16.756 -3.167 1.00 85.31 642 ASP A CA 1
ATOM 4986 C C . ASP A 1 642 ? 17.841 17.179 -3.237 1.00 85.31 642 ASP A C 1
ATOM 4988 O O . ASP A 1 642 ? 17.532 18.376 -3.298 1.00 85.31 642 ASP A O 1
ATOM 4992 N N . PHE A 1 643 ? 16.943 16.192 -3.209 1.00 87.06 643 PHE A N 1
ATOM 4993 C CA . PHE A 1 643 ? 15.513 16.420 -3.008 1.00 87.06 643 PHE A CA 1
ATOM 4994 C C . PHE A 1 643 ? 15.294 17.186 -1.689 1.00 87.06 643 PHE A C 1
ATOM 4996 O O . PHE A 1 643 ? 15.960 16.921 -0.688 1.00 87.06 643 PHE A O 1
ATOM 5003 N N . HIS A 1 644 ? 14.412 18.185 -1.690 1.00 88.12 644 HIS A N 1
ATOM 5004 C CA . HIS A 1 644 ? 14.277 19.112 -0.565 1.00 88.12 644 HIS A CA 1
ATOM 5005 C C . HIS A 1 644 ? 13.694 18.442 0.689 1.00 88.12 644 HIS A C 1
ATOM 5007 O O . HIS A 1 644 ? 12.717 17.698 0.595 1.00 88.12 644 HIS A O 1
ATOM 5013 N N . SER A 1 645 ? 14.230 18.788 1.867 1.00 86.69 645 SER A N 1
ATOM 5014 C CA . SER A 1 645 ? 13.816 18.211 3.157 1.00 86.69 645 SER A CA 1
ATOM 5015 C C . SER A 1 645 ? 12.337 18.417 3.475 1.00 86.69 645 SER A C 1
ATOM 5017 O O . SER A 1 645 ? 11.699 17.511 3.984 1.00 86.69 645 SER A O 1
ATOM 5019 N N . ASP A 1 646 ? 11.750 19.555 3.090 1.00 85.81 646 ASP A N 1
ATOM 5020 C CA . ASP A 1 646 ? 10.300 19.810 3.215 1.00 85.81 646 ASP A CA 1
ATOM 5021 C C . ASP A 1 646 ? 9.424 18.680 2.661 1.00 85.81 646 ASP A C 1
ATOM 5023 O O . ASP A 1 646 ? 8.323 18.456 3.158 1.00 85.81 646 ASP A O 1
ATOM 5027 N N . ILE A 1 647 ? 9.921 17.984 1.636 1.00 90.06 647 ILE A N 1
ATOM 5028 C CA . ILE A 1 647 ? 9.214 16.913 0.944 1.00 90.06 647 ILE A CA 1
ATOM 5029 C C . ILE A 1 647 ? 9.682 15.551 1.464 1.00 90.06 647 ILE A C 1
ATOM 5031 O O . ILE A 1 647 ? 8.855 14.707 1.796 1.00 90.06 647 ILE A O 1
ATOM 5035 N N . THR A 1 648 ? 10.995 15.331 1.596 1.00 91.00 648 THR A N 1
ATOM 5036 C CA . THR A 1 648 ? 11.507 14.032 2.066 1.00 91.00 648 THR A CA 1
ATOM 5037 C C . THR A 1 648 ? 11.152 13.754 3.520 1.00 91.00 648 THR A C 1
ATOM 5039 O O . THR A 1 648 ? 10.830 12.618 3.842 1.00 91.00 648 THR A O 1
ATOM 5042 N N . ASP A 1 649 ? 11.150 14.773 4.386 1.00 90.88 649 ASP A N 1
ATOM 5043 C CA . ASP A 1 649 ? 10.721 14.615 5.777 1.00 90.88 649 ASP A CA 1
ATOM 5044 C C . ASP A 1 649 ? 9.240 14.207 5.820 1.00 90.88 649 ASP A C 1
ATOM 5046 O O . ASP A 1 649 ? 8.867 13.338 6.602 1.00 90.88 649 ASP A O 1
ATOM 5050 N N . PHE A 1 650 ? 8.400 14.785 4.947 1.00 92.00 650 PHE A N 1
ATOM 5051 C CA . PHE A 1 650 ? 6.996 14.390 4.826 1.00 92.00 650 PHE A CA 1
ATOM 5052 C C . PHE A 1 650 ? 6.857 12.938 4.367 1.00 92.00 650 PHE A C 1
ATOM 5054 O O . PHE A 1 650 ? 6.099 12.191 4.978 1.00 92.00 650 PHE A O 1
ATOM 5061 N N . PHE A 1 651 ? 7.600 12.523 3.337 1.00 94.00 651 PHE A N 1
ATOM 5062 C CA . PHE A 1 651 ? 7.609 11.133 2.872 1.00 94.00 651 PHE A CA 1
ATOM 5063 C C . PHE A 1 651 ? 7.999 10.161 3.992 1.00 94.00 651 PHE A C 1
ATOM 5065 O O . PHE A 1 651 ? 7.290 9.183 4.221 1.00 94.00 651 PHE A O 1
ATOM 5072 N N . SER A 1 652 ? 9.061 10.462 4.742 1.00 92.81 652 SER A N 1
ATOM 5073 C CA . SER A 1 652 ? 9.497 9.643 5.878 1.00 92.81 652 SER A CA 1
ATOM 5074 C C . SER A 1 652 ? 8.456 9.578 7.000 1.00 92.81 652 SER A C 1
ATOM 5076 O O . SER A 1 652 ? 8.268 8.516 7.588 1.00 92.81 652 SER A O 1
ATOM 5078 N N . SER A 1 653 ? 7.717 10.662 7.268 1.00 92.19 653 SER A N 1
ATOM 5079 C CA . SER A 1 653 ? 6.643 10.664 8.276 1.00 92.19 653 SER A CA 1
ATOM 5080 C C . SER A 1 653 ? 5.454 9.761 7.934 1.00 92.19 653 SER A C 1
ATOM 5082 O O . SER A 1 653 ? 4.627 9.507 8.805 1.00 92.19 653 SER A O 1
ATOM 5084 N N . GLN A 1 654 ? 5.339 9.271 6.695 1.00 93.69 654 GLN A N 1
ATOM 5085 C CA . GLN A 1 654 ? 4.262 8.345 6.337 1.00 93.69 654 GLN A CA 1
ATOM 5086 C C . GLN A 1 654 ? 4.515 6.935 6.877 1.00 93.69 654 GLN A C 1
ATOM 5088 O O . GLN A 1 654 ? 3.552 6.215 7.125 1.00 93.69 654 GLN A O 1
ATOM 5093 N N . GLU A 1 655 ? 5.782 6.562 7.098 1.00 92.88 655 GLU A N 1
ATOM 5094 C CA . GLU A 1 655 ? 6.280 5.294 7.667 1.00 92.88 655 GLU A CA 1
ATOM 5095 C C . GLU A 1 655 ? 5.965 4.020 6.845 1.00 92.88 655 GLU A C 1
ATOM 5097 O O . GLU A 1 655 ? 6.833 3.161 6.684 1.00 92.88 655 GLU A O 1
ATOM 5102 N N . VAL A 1 656 ? 4.778 3.919 6.239 1.00 93.38 656 VAL A N 1
ATOM 5103 C CA . VAL A 1 656 ? 4.251 2.717 5.568 1.00 93.38 656 VAL A CA 1
ATOM 5104 C C . VAL A 1 656 ? 5.012 2.336 4.292 1.00 93.38 656 VAL A C 1
ATOM 5106 O O . VAL A 1 656 ? 5.240 1.153 4.046 1.00 93.38 656 VAL A O 1
ATOM 5109 N N . GLN A 1 657 ? 5.460 3.313 3.497 1.00 93.88 657 GLN A N 1
ATOM 5110 C CA . GLN A 1 657 ? 6.349 3.085 2.341 1.00 93.88 657 GLN A CA 1
ATOM 5111 C C . GLN A 1 657 ? 7.841 3.222 2.710 1.00 93.88 657 GLN A C 1
ATOM 5113 O O . GLN A 1 657 ? 8.704 3.219 1.830 1.00 93.88 657 GLN A O 1
ATOM 5118 N N . GLY A 1 658 ? 8.153 3.320 4.011 1.00 91.31 658 GLY A N 1
ATOM 5119 C CA . GLY A 1 658 ? 9.498 3.505 4.554 1.00 91.31 658 GLY A CA 1
ATOM 5120 C C . GLY A 1 658 ? 10.202 4.784 4.093 1.00 91.31 658 GLY A C 1
ATOM 5121 O O . GLY A 1 658 ? 9.642 5.620 3.387 1.00 91.31 658 GLY A O 1
ATOM 5122 N N . ASP A 1 659 ? 11.475 4.914 4.473 1.00 92.38 659 ASP A N 1
ATOM 5123 C CA . ASP A 1 659 ? 12.317 5.996 3.965 1.00 92.38 659 ASP A CA 1
ATOM 5124 C C . ASP A 1 659 ? 12.575 5.829 2.455 1.00 92.38 659 ASP A C 1
ATOM 5126 O O . ASP A 1 659 ? 12.870 4.704 2.008 1.00 92.38 659 ASP A O 1
ATOM 5130 N N . PRO A 1 660 ? 12.529 6.927 1.670 1.00 94.69 660 PRO A N 1
ATOM 5131 C CA . PRO A 1 660 ? 12.843 6.885 0.250 1.00 94.69 660 PRO A CA 1
ATOM 5132 C C . PRO A 1 660 ? 14.250 6.342 -0.027 1.00 94.69 660 PRO A C 1
ATOM 5134 O O . PRO A 1 660 ? 15.228 6.727 0.618 1.00 94.69 660 PRO A O 1
ATOM 5137 N N . ILE A 1 661 ? 14.374 5.484 -1.038 1.00 95.31 661 ILE A N 1
ATOM 5138 C CA . ILE A 1 661 ? 15.672 5.051 -1.561 1.00 95.31 661 ILE A CA 1
ATOM 5139 C C . ILE A 1 661 ? 16.237 6.193 -2.403 1.00 95.31 661 ILE A C 1
ATOM 5141 O O . ILE A 1 661 ? 15.646 6.596 -3.403 1.00 95.31 661 ILE A O 1
ATOM 5145 N N . VAL A 1 662 ? 17.398 6.712 -2.015 1.00 92.56 662 VAL A N 1
ATOM 5146 C CA . VAL A 1 662 ? 18.054 7.801 -2.744 1.00 92.56 662 VAL A CA 1
ATOM 5147 C C . VAL A 1 662 ? 19.033 7.218 -3.767 1.00 92.56 662 VAL A C 1
ATOM 5149 O O . VAL A 1 662 ? 19.867 6.383 -3.418 1.00 92.56 662 VAL A O 1
ATOM 5152 N N . LEU A 1 663 ? 18.965 7.671 -5.021 1.00 92.50 663 LEU A N 1
ATOM 5153 C CA . LEU A 1 663 ? 19.832 7.232 -6.121 1.00 92.50 663 LEU A CA 1
ATOM 5154 C C . LEU A 1 663 ? 20.615 8.401 -6.752 1.00 92.50 663 LEU A C 1
ATOM 5156 O O . LEU A 1 663 ? 20.146 9.540 -6.741 1.00 92.50 663 LEU A O 1
ATOM 5160 N N . PRO A 1 664 ? 21.813 8.160 -7.320 1.00 89.69 664 PRO A N 1
ATOM 5161 C CA . PRO A 1 664 ? 22.617 9.209 -7.944 1.00 89.69 664 PRO A CA 1
ATOM 5162 C C . PRO A 1 664 ? 22.021 9.687 -9.280 1.00 89.69 664 PRO A C 1
ATOM 5164 O O . PRO A 1 664 ? 22.192 9.047 -10.319 1.00 89.69 664 PRO A O 1
ATOM 5167 N N . SER A 1 665 ? 21.397 10.867 -9.277 1.00 89.25 665 SER A N 1
ATOM 5168 C CA . SER A 1 665 ? 20.863 11.524 -10.485 1.00 89.25 665 SER A CA 1
ATOM 5169 C C . SER A 1 665 ? 21.469 12.906 -10.749 1.00 89.25 665 SER A C 1
ATOM 5171 O O . SER A 1 665 ? 21.426 13.399 -11.874 1.00 89.25 665 SER A O 1
ATOM 5173 N N . ALA A 1 666 ? 22.108 13.530 -9.751 1.00 86.12 666 ALA A N 1
ATOM 5174 C CA . ALA A 1 666 ? 22.602 14.909 -9.837 1.00 86.12 666 ALA A CA 1
ATOM 5175 C C . ALA A 1 666 ? 23.695 15.153 -10.898 1.00 86.12 666 ALA A C 1
ATOM 5177 O O . ALA A 1 666 ? 24.018 16.306 -11.189 1.00 86.12 666 ALA A O 1
ATOM 5178 N N . TRP A 1 667 ? 24.276 14.097 -11.470 1.00 84.56 667 TRP A N 1
ATOM 5179 C CA . TRP A 1 667 ? 25.230 14.190 -12.579 1.00 84.56 667 TRP A CA 1
ATOM 5180 C C . TRP A 1 667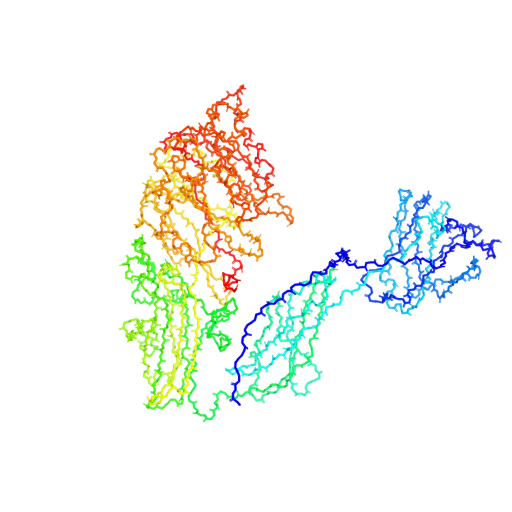 ? 24.554 14.560 -13.912 1.00 84.56 667 TRP A C 1
ATOM 5182 O O . TRP A 1 667 ? 25.221 15.085 -14.805 1.00 84.56 667 TRP A O 1
ATOM 5192 N N . LEU A 1 668 ? 23.243 14.327 -14.046 1.00 86.44 668 LEU A N 1
ATOM 5193 C CA . LEU A 1 668 ? 22.460 14.720 -15.215 1.00 86.44 668 LEU A CA 1
ATOM 5194 C C . LEU A 1 668 ? 22.248 16.237 -15.260 1.00 86.44 668 LEU A C 1
ATOM 5196 O O . LEU A 1 668 ? 22.236 16.935 -14.237 1.00 86.44 668 LEU A O 1
ATOM 5200 N N . THR A 1 669 ? 22.035 16.775 -16.461 1.00 84.69 669 THR A N 1
ATOM 5201 C CA . THR A 1 669 ? 21.727 18.203 -16.636 1.00 84.69 669 THR A CA 1
ATOM 5202 C C . THR A 1 669 ? 20.402 18.579 -15.968 1.00 84.69 669 THR A C 1
ATOM 5204 O O . THR A 1 669 ? 20.342 19.606 -15.290 1.00 84.69 669 THR A O 1
ATOM 5207 N N . VAL A 1 670 ? 19.355 17.764 -16.140 1.00 86.38 670 VAL A N 1
ATOM 5208 C CA . VAL A 1 670 ? 18.053 17.966 -15.484 1.00 86.38 670 VAL A CA 1
ATOM 5209 C C . VAL A 1 670 ? 18.101 17.399 -14.065 1.00 86.38 670 VAL A C 1
ATOM 5211 O O . VAL A 1 670 ? 17.855 18.141 -13.110 1.00 86.38 670 VAL A O 1
ATOM 5214 N N . GLY A 1 671 ? 18.580 16.162 -13.909 1.00 88.12 671 GLY A N 1
ATOM 5215 C CA . GLY A 1 671 ? 18.853 15.571 -12.598 1.00 88.12 671 GLY A CA 1
ATOM 5216 C C . GLY A 1 671 ? 17.802 14.569 -12.148 1.00 88.12 671 GLY A C 1
ATOM 5217 O O . GLY A 1 671 ? 17.657 14.392 -10.944 1.00 88.12 671 GLY A O 1
ATOM 5218 N N . HIS A 1 672 ? 17.036 13.981 -13.065 1.00 92.19 672 HIS A N 1
ATOM 5219 C CA . HIS A 1 672 ? 15.889 13.142 -12.730 1.00 92.19 672 HIS A CA 1
ATOM 5220 C C . HIS A 1 672 ? 16.217 11.654 -12.869 1.00 92.19 672 HIS A C 1
ATOM 5222 O O . HIS A 1 672 ? 17.008 11.254 -13.722 1.00 92.19 672 HIS A O 1
ATOM 5228 N N . ILE A 1 673 ? 15.646 10.821 -11.999 1.00 93.69 673 ILE A N 1
ATOM 5229 C CA . ILE A 1 673 ? 15.843 9.364 -12.046 1.00 93.69 673 ILE A CA 1
ATOM 5230 C C . ILE A 1 673 ? 15.123 8.703 -13.226 1.00 93.69 673 ILE A C 1
ATOM 5232 O O . ILE A 1 673 ? 15.622 7.697 -13.732 1.00 93.69 673 ILE A O 1
ATOM 5236 N N . ASP A 1 674 ? 14.032 9.293 -13.721 1.00 94.62 674 ASP A N 1
ATOM 5237 C CA . ASP A 1 674 ? 13.312 8.817 -14.909 1.00 94.62 674 ASP A CA 1
ATOM 5238 C C . ASP A 1 674 ? 14.121 8.968 -16.218 1.00 94.62 674 ASP A C 1
ATOM 5240 O O . ASP A 1 674 ? 13.775 8.408 -17.261 1.00 94.62 674 ASP A O 1
ATOM 5244 N N . GLU A 1 675 ? 15.237 9.702 -16.185 1.00 93.38 675 GLU A N 1
ATOM 5245 C CA . GLU A 1 675 ? 16.222 9.769 -17.267 1.00 93.38 675 GLU A CA 1
ATOM 5246 C C . GLU A 1 675 ? 17.224 8.596 -17.229 1.00 93.38 675 GLU A C 1
ATOM 5248 O O . GLU A 1 675 ? 18.018 8.433 -18.166 1.00 93.38 675 GLU A O 1
ATOM 5253 N N . ILE A 1 676 ? 17.230 7.806 -16.149 1.00 94.44 676 ILE A N 1
ATOM 5254 C CA . ILE A 1 676 ? 18.182 6.713 -15.903 1.00 94.44 676 ILE A CA 1
ATOM 5255 C C . ILE A 1 676 ? 17.491 5.356 -15.920 1.00 94.44 676 ILE A C 1
ATOM 5257 O O . ILE A 1 676 ? 18.057 4.410 -16.468 1.00 94.44 676 ILE A O 1
ATOM 5261 N N . PHE A 1 677 ? 16.304 5.229 -15.327 1.00 96.19 677 PHE A N 1
ATOM 5262 C CA . PHE A 1 677 ? 15.545 3.982 -15.343 1.00 96.19 677 PHE A CA 1
ATOM 5263 C C . PHE A 1 677 ? 14.036 4.213 -15.406 1.00 96.19 677 PHE A C 1
ATOM 5265 O O . PHE A 1 677 ? 13.538 5.275 -15.047 1.00 96.19 677 PHE A O 1
ATOM 5272 N N . LYS A 1 678 ? 13.310 3.166 -15.802 1.00 96.56 678 LYS A N 1
ATOM 5273 C CA . LYS A 1 678 ? 11.865 3.051 -15.651 1.00 96.56 678 LYS A CA 1
ATOM 5274 C C . LYS A 1 678 ? 11.498 1.709 -15.035 1.00 96.56 678 LYS A C 1
ATOM 5276 O O . LYS A 1 678 ? 12.041 0.670 -15.411 1.00 96.56 678 LYS A O 1
ATOM 5281 N N . ILE A 1 679 ? 10.562 1.736 -14.093 1.00 97.75 679 ILE A N 1
ATOM 5282 C CA . ILE A 1 679 ? 9.970 0.526 -13.526 1.00 97.75 679 ILE A CA 1
ATOM 5283 C C . ILE A 1 679 ? 8.806 0.115 -14.420 1.00 97.75 679 ILE A C 1
ATOM 5285 O O . ILE A 1 679 ? 7.933 0.931 -14.719 1.00 97.75 679 ILE A O 1
ATOM 5289 N N . LEU A 1 680 ? 8.794 -1.145 -14.843 1.00 96.94 680 LEU A N 1
ATOM 5290 C CA . LEU A 1 680 ? 7.794 -1.679 -15.760 1.00 96.94 680 LEU A CA 1
ATOM 5291 C C . LEU A 1 680 ? 7.167 -2.944 -15.171 1.00 96.94 680 LEU A C 1
ATOM 5293 O O . LEU A 1 680 ? 7.905 -3.792 -14.660 1.00 96.94 680 LEU A O 1
ATOM 5297 N N . PRO A 1 681 ? 5.841 -3.135 -15.288 1.00 95.19 681 PRO A N 1
ATOM 5298 C CA . PRO A 1 681 ? 5.251 -4.461 -15.159 1.00 95.19 681 PRO A CA 1
ATOM 5299 C C . PRO A 1 681 ? 5.967 -5.473 -16.067 1.00 95.19 681 PRO A C 1
ATOM 5301 O O . PRO A 1 681 ? 6.379 -5.154 -17.184 1.00 95.19 681 PRO A O 1
ATOM 5304 N N . ASN A 1 682 ? 6.118 -6.706 -15.600 1.00 92.81 682 ASN A N 1
ATOM 5305 C CA . ASN A 1 682 ? 6.638 -7.805 -16.402 1.00 92.81 682 ASN A CA 1
ATOM 5306 C C . ASN A 1 682 ? 5.458 -8.641 -16.903 1.00 92.81 682 ASN A C 1
ATOM 5308 O O . ASN A 1 682 ? 4.969 -9.517 -16.188 1.00 92.81 682 ASN A O 1
ATOM 5312 N N . LEU A 1 683 ? 4.991 -8.365 -18.125 1.00 92.06 683 LEU A N 1
ATOM 5313 C CA . LEU A 1 683 ? 3.796 -9.014 -18.683 1.00 92.06 683 LEU A CA 1
ATOM 5314 C C . LEU A 1 683 ? 3.997 -10.514 -18.947 1.00 92.06 683 LEU A C 1
ATOM 5316 O O . LEU A 1 683 ? 3.024 -11.253 -19.068 1.00 92.06 683 LEU A O 1
ATOM 5320 N N . ASN A 1 684 ? 5.252 -10.969 -18.995 1.00 88.44 684 ASN A N 1
ATOM 5321 C CA . ASN A 1 684 ? 5.617 -12.369 -19.194 1.00 88.44 684 ASN A CA 1
ATOM 5322 C C . ASN A 1 684 ? 5.977 -13.098 -17.888 1.00 88.44 684 ASN A C 1
ATOM 5324 O O . ASN A 1 684 ? 6.411 -14.248 -17.946 1.00 88.44 684 ASN A O 1
ATOM 5328 N N . ALA A 1 685 ? 5.810 -12.464 -16.721 1.00 83.88 685 ALA A N 1
ATOM 5329 C CA . ALA A 1 685 ? 6.132 -13.078 -15.436 1.00 83.88 685 ALA A CA 1
ATOM 5330 C C . ALA A 1 685 ? 5.255 -14.313 -15.163 1.00 83.88 685 ALA A C 1
ATOM 5332 O O . ALA A 1 685 ? 4.036 -14.210 -14.988 1.00 83.88 685 ALA A O 1
ATOM 5333 N N . GLY A 1 686 ? 5.881 -15.486 -15.048 1.00 78.88 686 GLY A N 1
ATOM 5334 C CA . GLY A 1 686 ? 5.244 -16.705 -14.564 1.00 78.88 686 GLY A CA 1
ATOM 5335 C C . GLY A 1 686 ? 4.852 -16.597 -13.085 1.00 78.88 686 GLY A C 1
ATOM 5336 O O . GLY A 1 686 ? 5.207 -15.625 -12.417 1.00 78.88 686 GLY A O 1
ATOM 5337 N N . PRO A 1 687 ? 4.125 -17.581 -12.521 1.00 72.81 687 PRO A N 1
ATOM 5338 C CA . PRO A 1 687 ? 3.580 -17.505 -11.161 1.00 72.81 687 PRO A CA 1
ATOM 5339 C C . PRO A 1 687 ? 4.607 -17.131 -10.086 1.00 72.81 687 PRO A C 1
ATOM 5341 O O . PRO A 1 687 ? 4.306 -16.279 -9.254 1.00 72.81 687 PRO A O 1
ATOM 5344 N N . ASN A 1 688 ? 5.825 -17.672 -10.186 1.00 77.38 688 ASN A N 1
ATOM 5345 C CA . ASN A 1 688 ? 6.908 -17.481 -9.217 1.00 77.38 688 ASN A CA 1
ATOM 5346 C C . ASN A 1 688 ? 7.871 -16.333 -9.567 1.00 77.38 688 ASN A C 1
ATOM 5348 O O . ASN A 1 688 ? 8.769 -16.039 -8.782 1.00 77.38 688 ASN A O 1
ATOM 5352 N N . ASP A 1 689 ? 7.701 -15.695 -10.726 1.00 81.25 689 ASP A N 1
ATOM 5353 C CA . ASP A 1 689 ? 8.586 -14.624 -11.177 1.00 81.25 689 ASP A CA 1
ATOM 5354 C C . ASP A 1 689 ? 8.171 -13.280 -10.569 1.00 81.25 689 ASP A C 1
ATOM 5356 O O . ASP A 1 689 ? 6.984 -13.034 -10.299 1.00 81.25 689 ASP A O 1
ATOM 5360 N N . ARG A 1 690 ? 9.143 -12.370 -10.422 1.00 87.69 690 ARG A N 1
ATOM 5361 C CA . ARG A 1 690 ? 8.872 -10.976 -10.063 1.00 87.69 690 ARG A CA 1
ATOM 5362 C C . ARG A 1 690 ? 7.980 -10.339 -11.131 1.00 87.69 690 ARG A C 1
ATOM 5364 O O . ARG A 1 690 ? 8.253 -10.411 -12.328 1.00 87.69 690 ARG A O 1
ATOM 5371 N N . LYS A 1 691 ? 6.908 -9.681 -10.684 1.00 90.50 691 LYS A N 1
ATOM 5372 C CA . LYS A 1 691 ? 5.870 -9.093 -11.557 1.00 90.50 691 LYS A CA 1
ATOM 5373 C C . LYS A 1 691 ? 6.272 -7.774 -12.209 1.00 90.50 691 LYS A C 1
ATOM 5375 O O . LYS A 1 691 ? 5.463 -7.156 -12.891 1.00 90.50 691 LYS A O 1
ATOM 5380 N N . TRP A 1 692 ? 7.496 -7.327 -11.982 1.00 95.50 692 TRP A N 1
ATOM 5381 C CA . TRP A 1 692 ? 8.006 -6.050 -12.442 1.00 95.50 692 TRP A CA 1
ATOM 5382 C C . TRP A 1 692 ? 9.524 -6.123 -12.605 1.00 95.50 692 TRP A C 1
ATOM 5384 O O . TRP A 1 692 ? 10.181 -6.934 -11.956 1.00 95.50 692 TRP A O 1
ATOM 5394 N N . VAL A 1 693 ? 10.064 -5.278 -13.476 1.00 97.00 693 VAL A N 1
ATOM 5395 C CA . VAL A 1 693 ? 11.493 -5.170 -13.800 1.00 97.00 693 VAL A CA 1
ATOM 5396 C C . VAL A 1 693 ? 11.911 -3.702 -13.839 1.00 97.00 693 VAL A C 1
ATOM 5398 O O . VAL A 1 693 ? 11.066 -2.802 -13.871 1.00 97.00 693 VAL A O 1
ATOM 5401 N N . ILE A 1 694 ? 13.218 -3.456 -13.884 1.00 98.31 694 ILE A N 1
ATOM 5402 C CA . ILE A 1 694 ? 13.790 -2.123 -14.070 1.00 98.31 694 ILE A CA 1
ATOM 5403 C C . ILE A 1 694 ? 14.459 -2.048 -15.441 1.00 98.31 694 ILE A C 1
ATOM 5405 O O . ILE A 1 694 ? 15.536 -2.607 -15.650 1.00 98.31 694 ILE A O 1
ATOM 5409 N N . ALA A 1 695 ? 13.847 -1.321 -16.376 1.00 98.31 695 ALA A N 1
ATOM 5410 C CA . ALA A 1 695 ? 14.512 -0.921 -17.608 1.00 98.31 695 ALA A CA 1
ATOM 5411 C C . ALA A 1 695 ? 15.482 0.220 -17.293 1.00 98.31 695 ALA A C 1
ATOM 5413 O O . ALA A 1 695 ? 15.053 1.292 -16.886 1.00 98.31 695 ALA A O 1
ATOM 5414 N N . ILE A 1 696 ? 16.783 -0.004 -17.446 1.00 98.44 696 ILE A N 1
ATOM 5415 C CA . ILE A 1 696 ? 17.832 0.922 -17.008 1.00 98.44 696 ILE A CA 1
ATOM 5416 C C . ILE A 1 696 ? 18.767 1.277 -18.160 1.00 98.44 696 ILE A C 1
ATOM 5418 O O . ILE A 1 696 ? 19.091 0.444 -19.007 1.00 98.44 696 ILE A O 1
ATOM 5422 N N . ALA A 1 697 ? 19.203 2.532 -18.197 1.00 97.69 697 ALA A N 1
ATOM 5423 C CA . ALA A 1 697 ? 20.156 3.035 -19.168 1.00 97.69 697 ALA A CA 1
ATOM 5424 C C . ALA A 1 697 ? 21.470 2.245 -19.114 1.00 97.69 697 ALA A C 1
ATOM 5426 O O . ALA A 1 697 ? 22.075 2.084 -18.057 1.00 97.69 697 ALA A O 1
ATOM 5427 N N . SER A 1 698 ? 21.946 1.814 -20.279 1.00 98.19 698 SER A N 1
ATOM 5428 C CA . SER A 1 698 ? 23.206 1.097 -20.453 1.00 98.19 698 SER A CA 1
ATOM 5429 C C . SER A 1 698 ? 24.099 1.821 -21.462 1.00 98.19 698 SER A C 1
ATOM 5431 O O . SER A 1 698 ? 23.995 1.594 -22.676 1.00 98.19 698 SER A O 1
ATOM 5433 N N . PRO A 1 699 ? 24.992 2.703 -20.978 1.00 97.38 699 PRO A N 1
ATOM 5434 C CA . PRO A 1 699 ? 26.048 3.276 -21.799 1.00 97.38 699 PRO A CA 1
ATOM 5435 C C . PRO A 1 699 ? 26.997 2.233 -22.390 1.00 97.38 699 PRO A C 1
ATOM 5437 O O . PRO A 1 699 ? 27.474 2.422 -23.502 1.00 97.38 699 PRO A O 1
ATOM 5440 N N . GLU A 1 700 ? 27.246 1.115 -21.705 1.00 97.69 700 GLU A N 1
ATOM 5441 C CA . GLU A 1 700 ? 28.085 0.037 -22.246 1.00 97.69 700 GLU A CA 1
ATOM 5442 C C . GLU A 1 700 ? 27.501 -0.558 -23.533 1.00 97.69 700 GLU A C 1
ATOM 5444 O O . GLU A 1 700 ? 28.179 -0.544 -24.561 1.00 97.69 700 GLU A O 1
ATOM 5449 N N . LYS A 1 701 ? 26.224 -0.967 -23.528 1.00 97.50 701 LYS A N 1
ATOM 5450 C CA . LYS A 1 701 ? 25.552 -1.460 -24.745 1.00 97.50 701 LYS A CA 1
ATOM 5451 C C . LYS A 1 701 ? 25.465 -0.395 -25.834 1.00 97.50 701 LYS A C 1
ATOM 5453 O O . LYS A 1 701 ? 25.497 -0.700 -27.022 1.00 97.50 701 LYS A O 1
ATOM 5458 N N . ALA A 1 702 ? 25.342 0.868 -25.442 1.00 96.25 702 ALA A N 1
ATOM 5459 C CA . ALA A 1 702 ? 25.302 1.981 -26.378 1.00 96.25 702 ALA A CA 1
ATOM 5460 C C . ALA A 1 702 ? 26.642 2.196 -27.102 1.00 96.25 702 ALA A C 1
ATOM 5462 O O . ALA A 1 702 ? 26.653 2.514 -28.291 1.00 96.25 702 ALA A O 1
ATOM 5463 N N . LEU A 1 703 ? 27.767 1.971 -26.416 1.00 96.81 703 LEU A N 1
ATOM 5464 C CA . LEU A 1 703 ? 29.113 2.076 -26.988 1.00 96.81 703 LEU A CA 1
ATOM 5465 C C . LEU A 1 703 ? 29.438 0.955 -27.986 1.00 96.81 703 LEU A C 1
ATOM 5467 O O . LEU A 1 703 ? 30.317 1.131 -28.827 1.00 96.81 703 LEU A O 1
ATOM 5471 N N . GLU A 1 704 ? 28.706 -0.163 -27.955 1.00 95.56 704 GLU A N 1
ATOM 5472 C CA . GLU A 1 704 ? 28.759 -1.181 -29.018 1.00 95.56 704 GLU A CA 1
ATOM 5473 C C . GLU A 1 704 ? 28.175 -0.664 -30.346 1.00 95.56 704 GLU A C 1
ATOM 5475 O O . GLU A 1 704 ? 28.525 -1.162 -31.419 1.00 95.56 704 GLU A O 1
ATOM 5480 N N . ILE A 1 705 ? 27.296 0.345 -30.279 1.00 94.12 705 ILE A N 1
ATOM 5481 C CA . ILE A 1 705 ? 26.617 0.955 -31.428 1.00 94.12 705 ILE A CA 1
ATOM 5482 C C . ILE A 1 705 ? 27.378 2.191 -31.927 1.00 94.12 705 ILE A C 1
ATOM 5484 O O . ILE A 1 705 ? 27.561 2.360 -33.136 1.00 94.12 705 ILE A O 1
ATOM 5488 N N . ASP A 1 706 ? 27.802 3.072 -31.015 1.00 91.19 706 ASP A N 1
ATOM 5489 C CA . ASP A 1 706 ? 28.476 4.336 -31.327 1.00 91.19 706 ASP A CA 1
ATOM 5490 C C . ASP A 1 706 ? 29.488 4.704 -30.230 1.00 91.19 706 ASP A C 1
ATOM 5492 O O . ASP A 1 706 ? 29.124 4.896 -29.074 1.00 91.19 706 ASP A O 1
ATOM 5496 N N . ASP A 1 707 ? 30.766 4.835 -30.595 1.00 91.81 707 ASP A N 1
ATOM 5497 C CA . ASP A 1 707 ? 31.897 5.004 -29.669 1.00 91.81 707 ASP A CA 1
ATOM 5498 C C . ASP A 1 707 ? 32.145 6.461 -29.223 1.00 91.81 707 ASP A C 1
ATOM 5500 O O . ASP A 1 707 ? 33.146 6.787 -28.564 1.00 91.81 707 ASP A O 1
ATOM 5504 N N . ARG A 1 708 ? 31.245 7.390 -29.552 1.00 87.31 708 ARG A N 1
ATOM 5505 C CA . ARG A 1 708 ? 31.384 8.777 -29.102 1.00 87.31 708 ARG A CA 1
ATOM 5506 C C . ARG A 1 708 ? 31.225 8.890 -27.596 1.00 87.31 708 ARG A C 1
ATOM 5508 O O . ARG A 1 708 ? 30.417 8.221 -26.967 1.00 87.31 708 ARG A O 1
ATOM 5515 N N . TYR A 1 709 ? 32.006 9.801 -27.015 1.00 88.19 709 TYR A N 1
ATOM 5516 C CA . TYR A 1 709 ? 32.041 10.017 -25.569 1.00 88.19 709 TYR A CA 1
ATOM 5517 C C . TYR A 1 709 ? 32.375 8.734 -24.774 1.00 88.19 709 TYR A C 1
ATOM 5519 O O . TYR A 1 709 ? 31.935 8.616 -23.632 1.00 88.19 709 TYR A O 1
ATOM 5527 N N . THR A 1 710 ? 33.149 7.795 -25.351 1.00 93.56 710 THR A N 1
ATOM 5528 C CA . THR A 1 710 ? 33.512 6.503 -24.725 1.00 93.56 710 THR A CA 1
ATOM 5529 C C . THR A 1 710 ? 33.984 6.650 -23.282 1.00 93.56 710 THR A C 1
ATOM 5531 O O . THR A 1 710 ? 33.431 6.009 -22.398 1.00 93.56 710 THR A O 1
ATOM 5534 N N . GLU A 1 711 ? 34.971 7.512 -23.019 1.00 91.69 711 GLU A N 1
ATOM 5535 C CA . GLU A 1 711 ? 35.530 7.677 -21.669 1.00 91.69 711 GLU A CA 1
ATOM 5536 C C . GLU A 1 711 ? 34.463 8.123 -20.655 1.00 91.69 711 GLU A C 1
ATOM 5538 O O . GLU A 1 711 ? 34.352 7.553 -19.573 1.00 91.69 711 GLU A O 1
ATOM 5543 N N . ASN A 1 712 ? 33.621 9.087 -21.042 1.00 90.38 712 ASN A N 1
ATOM 5544 C CA . ASN A 1 712 ? 32.524 9.588 -20.214 1.00 90.38 712 ASN A CA 1
ATOM 5545 C C . ASN A 1 712 ? 31.459 8.511 -19.958 1.00 90.38 712 ASN A C 1
ATOM 5547 O O . ASN A 1 712 ? 31.052 8.301 -18.823 1.00 90.38 712 ASN A O 1
ATOM 5551 N N . ASN A 1 713 ? 31.021 7.806 -21.000 1.00 94.19 713 ASN A N 1
ATOM 5552 C CA . ASN A 1 713 ? 29.953 6.809 -20.897 1.00 94.19 713 ASN A CA 1
ATOM 5553 C C . ASN A 1 713 ? 30.400 5.540 -20.171 1.00 94.19 713 ASN A C 1
ATOM 5555 O O . ASN A 1 713 ? 29.639 5.001 -19.374 1.00 94.19 713 ASN A O 1
ATOM 5559 N N . MET A 1 714 ? 31.649 5.110 -20.353 1.00 94.75 714 MET A N 1
ATOM 5560 C CA . MET A 1 714 ? 32.208 4.003 -19.579 1.00 94.75 714 MET A CA 1
ATOM 5561 C C . MET A 1 714 ? 32.309 4.360 -18.089 1.00 94.75 714 MET A C 1
ATOM 5563 O O . MET A 1 714 ? 32.020 3.527 -17.228 1.00 94.75 714 MET A O 1
ATOM 5567 N N . ALA A 1 715 ? 32.653 5.614 -17.772 1.00 90.50 715 ALA A N 1
ATOM 5568 C CA . ALA A 1 715 ? 32.634 6.105 -16.400 1.00 90.50 715 ALA A CA 1
ATOM 5569 C C . ALA A 1 715 ? 31.210 6.162 -15.817 1.00 90.50 715 ALA A C 1
ATOM 5571 O O . ALA A 1 715 ? 31.013 5.734 -14.682 1.00 90.50 715 ALA A O 1
ATOM 5572 N N . ILE A 1 716 ? 30.215 6.624 -16.585 1.00 91.94 716 ILE A N 1
ATOM 5573 C CA . ILE A 1 716 ? 28.800 6.610 -16.170 1.00 91.94 716 ILE A CA 1
ATOM 5574 C C . ILE A 1 716 ? 28.333 5.174 -15.908 1.00 91.94 716 ILE A C 1
ATOM 5576 O O . ILE A 1 716 ? 27.771 4.908 -14.849 1.00 91.94 716 ILE A O 1
ATOM 5580 N N . GLN A 1 717 ? 28.609 4.227 -16.809 1.00 95.31 717 GLN A N 1
ATOM 5581 C CA . GLN A 1 717 ? 28.264 2.820 -16.588 1.00 95.31 717 GLN A CA 1
ATOM 5582 C C . GLN A 1 717 ? 28.886 2.300 -15.284 1.00 95.31 717 GLN A C 1
ATOM 5584 O O . GLN A 1 717 ? 28.185 1.781 -14.417 1.00 95.31 717 GLN A O 1
ATOM 5589 N N . THR A 1 718 ? 30.204 2.463 -15.146 1.00 91.75 718 THR A N 1
ATOM 5590 C CA . THR A 1 718 ? 30.984 1.862 -14.057 1.00 91.75 718 THR A CA 1
ATOM 5591 C C . THR A 1 718 ? 30.626 2.449 -12.699 1.00 91.75 718 THR A C 1
ATOM 5593 O O . THR A 1 718 ? 30.499 1.706 -11.728 1.00 91.75 718 THR A O 1
ATOM 5596 N N . HIS A 1 719 ? 30.487 3.772 -12.618 1.00 86.62 719 HIS A N 1
ATOM 5597 C CA . HIS A 1 719 ? 30.377 4.469 -11.340 1.00 86.62 719 HIS A CA 1
ATOM 5598 C C . HIS A 1 719 ? 28.948 4.869 -10.989 1.00 86.62 719 HIS A C 1
ATOM 5600 O O . HIS A 1 719 ? 28.671 5.022 -9.810 1.00 86.62 719 HIS A O 1
ATOM 5606 N N . VAL A 1 720 ? 28.041 5.013 -11.961 1.00 90.56 720 VAL A N 1
ATOM 5607 C CA . VAL A 1 720 ? 26.649 5.423 -11.708 1.00 90.56 720 VAL A CA 1
ATOM 5608 C C . VAL A 1 720 ? 25.698 4.252 -11.894 1.00 90.56 720 VAL A C 1
ATOM 5610 O O . VAL A 1 720 ? 25.045 3.845 -10.939 1.00 90.56 720 VAL A O 1
ATOM 5613 N N . ILE A 1 721 ? 25.611 3.698 -13.107 1.00 95.69 721 ILE A N 1
ATOM 5614 C CA . ILE A 1 721 ? 24.597 2.682 -13.433 1.00 95.69 721 ILE A CA 1
ATOM 5615 C C . ILE A 1 721 ? 24.803 1.430 -12.585 1.00 95.69 721 ILE A C 1
ATOM 5617 O O . ILE A 1 721 ? 23.860 0.934 -11.972 1.00 95.69 721 ILE A O 1
ATOM 5621 N N . ASN A 1 722 ? 26.045 0.953 -12.479 1.00 94.94 722 ASN A N 1
ATOM 5622 C CA . ASN A 1 722 ? 26.352 -0.205 -11.646 1.00 94.94 722 ASN A CA 1
ATOM 5623 C C . ASN A 1 722 ? 26.104 0.087 -10.159 1.00 94.94 722 ASN A C 1
ATOM 5625 O O . ASN A 1 722 ? 25.589 -0.777 -9.461 1.00 94.94 722 ASN A O 1
ATOM 5629 N N . GLN A 1 723 ? 26.389 1.303 -9.677 1.00 92.19 723 GLN A N 1
ATOM 5630 C CA . GLN A 1 723 ? 26.074 1.683 -8.297 1.00 92.19 723 GLN A CA 1
ATOM 5631 C C . GLN A 1 723 ? 24.562 1.666 -8.041 1.00 92.19 723 GLN A C 1
ATOM 5633 O O . GLN A 1 723 ? 24.138 1.122 -7.029 1.00 92.19 723 GLN A O 1
ATOM 5638 N N . ILE A 1 724 ? 23.750 2.202 -8.960 1.00 94.88 724 ILE A N 1
ATOM 5639 C CA . ILE A 1 724 ? 22.283 2.150 -8.871 1.00 94.88 724 ILE A CA 1
ATOM 5640 C C . ILE A 1 724 ? 21.804 0.702 -8.786 1.00 94.88 724 ILE A C 1
ATOM 5642 O O . ILE A 1 724 ? 21.024 0.373 -7.891 1.00 94.88 724 ILE A O 1
ATOM 5646 N N . LYS A 1 725 ? 22.294 -0.172 -9.678 1.00 97.56 725 LYS A N 1
ATOM 5647 C CA . LYS A 1 725 ? 21.953 -1.599 -9.647 1.00 97.56 725 LYS A CA 1
ATOM 5648 C C . LYS A 1 725 ? 22.298 -2.209 -8.291 1.00 97.56 725 LYS A C 1
ATOM 5650 O O . LYS A 1 725 ? 21.437 -2.829 -7.682 1.00 97.56 725 LYS A O 1
ATOM 5655 N N . GLU A 1 726 ? 23.508 -1.990 -7.781 1.00 95.94 726 GLU A N 1
ATOM 5656 C CA . GLU A 1 726 ? 23.929 -2.536 -6.486 1.00 95.94 726 GLU A CA 1
ATOM 5657 C C . GLU A 1 726 ? 23.114 -1.986 -5.306 1.00 95.94 726 GLU A C 1
ATOM 5659 O O . GLU A 1 726 ? 22.722 -2.760 -4.435 1.00 95.94 726 GLU A O 1
ATOM 5664 N N . THR A 1 727 ? 22.782 -0.691 -5.289 1.00 94.50 727 THR A N 1
ATOM 5665 C CA . THR A 1 727 ? 21.890 -0.116 -4.270 1.00 94.50 727 THR A CA 1
ATOM 5666 C C . THR A 1 727 ? 20.516 -0.781 -4.304 1.00 94.50 727 THR A C 1
ATOM 5668 O O . THR A 1 727 ? 20.002 -1.172 -3.262 1.00 94.50 727 THR A O 1
ATOM 5671 N N . LEU A 1 728 ? 19.931 -0.985 -5.485 1.00 96.88 728 LEU A N 1
ATOM 5672 C CA . LEU A 1 728 ? 18.618 -1.621 -5.606 1.00 96.88 728 LEU A CA 1
ATOM 5673 C C . LEU A 1 728 ? 18.659 -3.121 -5.273 1.00 96.88 728 LEU A C 1
ATOM 5675 O O . LEU A 1 728 ? 17.730 -3.634 -4.656 1.00 96.88 728 LEU A O 1
ATOM 5679 N N . LYS A 1 729 ? 19.749 -3.828 -5.587 1.00 96.94 729 LYS A N 1
ATOM 5680 C CA . LYS A 1 729 ? 19.960 -5.206 -5.110 1.00 96.94 729 LYS A CA 1
ATOM 5681 C C . LYS A 1 729 ? 19.996 -5.268 -3.579 1.00 96.94 729 LYS A C 1
ATOM 5683 O O . LYS A 1 729 ? 19.401 -6.170 -3.001 1.00 96.94 729 LYS A O 1
ATOM 5688 N N . GLN A 1 730 ? 20.650 -4.304 -2.930 1.00 94.75 730 GLN A N 1
ATOM 5689 C CA . GLN A 1 730 ? 20.775 -4.239 -1.467 1.00 94.75 730 GLN A CA 1
ATOM 5690 C C . GLN A 1 730 ? 19.475 -3.826 -0.763 1.00 94.75 730 GLN A C 1
ATOM 5692 O O . GLN A 1 730 ? 19.122 -4.407 0.259 1.00 94.75 730 GLN A O 1
ATOM 5697 N N . GLU A 1 731 ? 18.765 -2.830 -1.291 1.00 93.75 731 GLU A N 1
ATOM 5698 C CA . GLU A 1 731 ? 17.564 -2.262 -0.662 1.00 93.75 731 GLU A CA 1
ATOM 5699 C C . GLU A 1 731 ? 16.283 -3.046 -0.991 1.00 93.75 731 GLU A C 1
ATOM 5701 O O . GLU A 1 731 ? 15.317 -3.026 -0.221 1.00 93.75 731 GLU A O 1
ATOM 5706 N N . VAL A 1 732 ? 16.254 -3.717 -2.147 1.00 95.75 732 VAL A N 1
ATOM 5707 C CA . VAL A 1 732 ? 15.035 -4.312 -2.725 1.00 95.75 732 VAL A CA 1
ATOM 5708 C C . VAL A 1 732 ? 15.169 -5.816 -2.994 1.00 95.75 732 VAL A C 1
ATOM 5710 O O . VAL A 1 732 ? 14.178 -6.501 -3.260 1.00 95.75 732 VAL A O 1
ATOM 5713 N N . GLY A 1 733 ? 16.379 -6.371 -2.901 1.00 94.88 733 GLY A N 1
ATOM 5714 C CA . GLY A 1 733 ? 16.617 -7.782 -3.203 1.00 94.88 733 GLY A CA 1
ATOM 5715 C C . GLY A 1 733 ? 16.469 -8.109 -4.681 1.00 94.88 733 GLY A C 1
ATOM 5716 O O . GLY A 1 733 ? 16.002 -9.196 -5.022 1.00 94.88 733 GLY A O 1
ATOM 5717 N N . LEU A 1 734 ? 16.798 -7.154 -5.553 1.00 95.38 734 LEU A N 1
ATOM 5718 C CA . LEU A 1 734 ? 16.878 -7.415 -6.986 1.00 95.38 734 LEU A CA 1
ATOM 5719 C C . LEU A 1 734 ? 18.060 -8.330 -7.314 1.00 95.38 734 LEU A C 1
ATOM 5721 O O . LEU A 1 734 ? 19.040 -8.425 -6.574 1.00 95.38 734 LEU A O 1
ATOM 5725 N N . THR A 1 735 ? 17.963 -8.978 -8.461 1.00 94.56 735 THR A N 1
ATOM 5726 C CA . THR A 1 735 ? 18.997 -9.784 -9.107 1.00 94.56 735 THR A CA 1
ATOM 5727 C C . THR A 1 735 ? 19.321 -9.192 -10.475 1.00 94.56 735 THR A C 1
ATOM 5729 O O . THR A 1 735 ? 18.644 -8.275 -10.935 1.00 94.56 735 THR A O 1
ATOM 5732 N N . ASP A 1 736 ? 20.364 -9.689 -11.142 1.00 94.94 736 ASP A N 1
ATOM 5733 C CA . ASP A 1 736 ? 20.699 -9.216 -12.491 1.00 94.94 736 ASP A CA 1
ATOM 5734 C C . ASP A 1 736 ? 19.571 -9.474 -13.508 1.00 94.94 736 ASP A C 1
ATOM 5736 O O . ASP A 1 736 ? 19.397 -8.673 -14.425 1.00 94.94 736 ASP A O 1
ATOM 5740 N N . ASP A 1 737 ? 18.758 -10.514 -13.297 1.00 92.31 737 ASP A N 1
ATOM 5741 C CA . ASP A 1 737 ? 17.614 -10.856 -14.154 1.00 92.31 737 ASP A CA 1
ATOM 5742 C C . ASP A 1 737 ? 16.440 -9.866 -14.015 1.00 92.31 737 ASP A C 1
ATOM 5744 O O . ASP A 1 737 ? 15.580 -9.795 -14.892 1.00 92.31 737 ASP A O 1
ATOM 5748 N N . ASP A 1 738 ? 16.414 -9.060 -12.947 1.00 95.62 738 ASP A N 1
ATOM 5749 C CA . ASP A 1 738 ? 15.392 -8.029 -12.731 1.00 95.62 738 ASP A CA 1
ATOM 5750 C C . ASP A 1 738 ? 15.696 -6.718 -13.494 1.00 95.62 738 ASP A C 1
ATOM 5752 O O . ASP A 1 738 ? 14.879 -5.790 -13.485 1.00 95.62 738 ASP A O 1
ATOM 5756 N N . PHE A 1 739 ? 16.858 -6.615 -14.158 1.00 97.88 739 PHE A N 1
ATOM 5757 C CA . PHE A 1 739 ? 17.270 -5.434 -14.922 1.00 97.88 739 PHE A CA 1
ATOM 5758 C C . PHE A 1 739 ? 17.232 -5.673 -16.435 1.00 97.88 739 PHE A C 1
ATOM 5760 O O . PHE A 1 739 ? 17.824 -6.613 -16.961 1.00 97.88 739 PHE A O 1
ATOM 5767 N N . VAL A 1 740 ? 16.631 -4.733 -17.164 1.00 98.00 740 VAL A N 1
ATOM 5768 C CA . VAL A 1 740 ? 16.666 -4.681 -18.630 1.00 98.00 740 VAL A CA 1
ATOM 5769 C C . VAL A 1 740 ? 17.564 -3.533 -19.067 1.00 98.00 740 VAL A C 1
ATOM 5771 O O . VAL A 1 740 ? 17.186 -2.368 -19.011 1.00 98.00 740 VAL A O 1
ATOM 5774 N N . ASP A 1 741 ? 18.772 -3.861 -19.516 1.00 98.38 741 ASP A N 1
ATOM 5775 C CA . ASP A 1 741 ? 19.732 -2.871 -20.009 1.00 98.38 741 ASP A CA 1
ATOM 5776 C C . ASP A 1 741 ? 19.324 -2.322 -21.384 1.00 98.38 741 ASP A C 1
ATOM 5778 O O . ASP A 1 741 ? 19.388 -3.044 -22.392 1.00 98.38 741 ASP A O 1
ATOM 5782 N N . VAL A 1 742 ? 18.969 -1.036 -21.419 1.00 98.00 742 VAL A N 1
ATOM 5783 C CA . VAL A 1 742 ? 18.526 -0.282 -22.598 1.00 98.00 742 VAL A CA 1
ATOM 5784 C C . VAL A 1 742 ? 19.658 0.634 -23.097 1.00 98.00 742 VAL A C 1
ATOM 5786 O O . VAL A 1 742 ? 20.134 1.472 -22.332 1.00 98.00 742 VAL A O 1
ATOM 5789 N N . PRO A 1 743 ? 20.103 0.533 -24.365 1.00 97.00 743 PRO A N 1
ATOM 5790 C CA . PRO A 1 743 ? 21.223 1.328 -24.877 1.00 97.00 743 PRO A CA 1
ATOM 5791 C C . PRO A 1 743 ? 20.963 2.841 -24.813 1.00 97.00 743 PRO A C 1
ATOM 5793 O O . PRO A 1 743 ? 20.064 3.350 -25.482 1.00 97.00 743 PRO A O 1
ATOM 5796 N N . MET A 1 744 ? 21.779 3.563 -24.040 1.00 94.75 744 MET A N 1
ATOM 5797 C CA . MET A 1 744 ? 21.690 5.016 -23.871 1.00 94.75 744 MET A CA 1
ATOM 5798 C C . MET A 1 744 ? 23.067 5.684 -23.840 1.00 94.75 744 MET A C 1
ATOM 5800 O O . MET A 1 744 ? 23.896 5.348 -23.001 1.00 94.75 744 MET A O 1
ATOM 5804 N N . LEU A 1 745 ? 23.295 6.676 -24.710 1.00 92.75 745 LEU A N 1
ATOM 5805 C CA . LEU A 1 745 ? 24.481 7.542 -24.656 1.00 92.75 745 LEU A CA 1
ATOM 5806 C C . LEU A 1 745 ? 24.184 8.881 -23.980 1.00 92.75 745 LEU A C 1
ATOM 5808 O O . LEU A 1 745 ? 23.178 9.533 -24.271 1.00 92.75 745 LEU A O 1
ATOM 5812 N N . TYR A 1 746 ? 25.148 9.352 -23.191 1.00 91.00 746 TYR A N 1
ATOM 5813 C CA . TYR A 1 746 ? 25.141 10.674 -22.572 1.00 91.00 746 TYR A CA 1
ATOM 5814 C C . TYR A 1 746 ? 26.336 11.517 -23.028 1.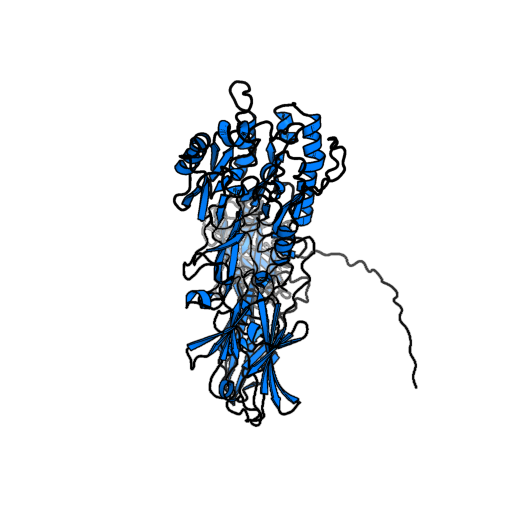00 91.00 746 TYR A C 1
ATOM 5816 O O . TYR A 1 746 ? 27.442 11.022 -23.268 1.00 91.00 746 TYR A O 1
ATOM 5824 N N . THR A 1 747 ? 26.127 12.823 -23.138 1.00 88.88 747 THR A N 1
ATOM 5825 C CA . THR A 1 747 ? 27.190 13.801 -23.382 1.00 88.88 747 THR A CA 1
ATOM 5826 C C . THR A 1 747 ? 27.982 14.065 -22.096 1.00 88.88 747 THR A C 1
ATOM 5828 O O . THR A 1 747 ? 27.561 13.723 -20.990 1.00 88.88 747 THR A O 1
ATOM 5831 N N . SER A 1 748 ? 29.119 14.753 -22.210 1.00 83.81 748 SER A N 1
ATOM 5832 C CA . SER A 1 748 ? 29.930 15.153 -21.048 1.00 83.81 748 SER A CA 1
ATOM 5833 C C . SER A 1 748 ? 29.253 16.173 -20.121 1.00 83.81 748 SER A C 1
ATOM 5835 O O . SER A 1 748 ? 29.795 16.483 -19.067 1.00 83.81 748 SER A O 1
ATOM 5837 N N . THR A 1 749 ? 28.114 16.747 -20.519 1.00 82.56 749 THR A N 1
ATOM 5838 C CA . THR A 1 749 ? 27.315 17.656 -19.680 1.00 82.56 749 THR A CA 1
ATOM 5839 C C . THR A 1 749 ? 26.219 16.926 -18.902 1.00 82.56 749 THR A C 1
ATOM 5841 O O . THR A 1 749 ? 25.471 17.575 -18.174 1.00 82.56 749 THR A O 1
ATOM 5844 N N . GLY A 1 750 ? 26.098 15.603 -19.065 1.00 82.31 750 GLY A N 1
ATOM 5845 C CA . GLY A 1 750 ? 25.022 14.816 -18.464 1.00 82.31 750 GLY A CA 1
ATOM 5846 C C . GLY A 1 750 ? 23.682 14.970 -19.188 1.00 82.31 750 GLY A C 1
ATOM 5847 O O . GLY A 1 750 ? 22.640 14.841 -18.561 1.00 82.31 750 GLY A O 1
ATOM 5848 N N . SER A 1 751 ? 23.686 15.304 -20.482 1.00 86.69 751 SER A N 1
ATOM 5849 C CA . SER A 1 751 ? 22.474 15.314 -21.316 1.00 86.69 751 SER A CA 1
ATOM 5850 C C . SER A 1 751 ? 22.419 14.042 -22.164 1.00 86.69 751 SER A C 1
ATOM 5852 O O . SER A 1 751 ? 23.466 13.524 -22.554 1.00 86.69 751 SER A O 1
ATOM 5854 N N . SER A 1 752 ? 21.227 13.553 -22.497 1.00 89.56 752 SER A N 1
ATOM 5855 C CA . SER A 1 752 ? 21.053 12.444 -23.442 1.00 89.56 752 SER A CA 1
ATOM 5856 C C . SER A 1 752 ? 21.537 12.834 -24.852 1.00 89.56 752 SER A C 1
ATOM 5858 O O . SER A 1 752 ? 21.350 13.962 -25.313 1.00 89.56 752 SER A O 1
ATOM 5860 N N . TYR A 1 753 ? 22.240 11.924 -25.536 1.00 88.50 753 TYR A N 1
ATOM 5861 C CA . TYR A 1 753 ? 22.817 12.182 -26.865 1.00 88.50 753 TYR A CA 1
ATOM 5862 C C . TYR A 1 753 ? 21.777 12.066 -28.001 1.00 88.50 753 TYR A C 1
ATOM 5864 O O . TYR A 1 753 ? 21.836 12.803 -28.988 1.00 88.50 753 TYR A O 1
ATOM 5872 N N . HIS A 1 754 ? 20.821 11.154 -27.851 1.00 90.19 754 HIS A N 1
ATOM 5873 C CA . HIS A 1 754 ? 19.614 10.996 -28.670 1.00 90.19 754 HIS A CA 1
ATOM 5874 C C . HIS A 1 754 ? 18.390 11.022 -27.743 1.00 90.19 754 HIS A C 1
ATOM 5876 O O . HIS A 1 754 ? 18.568 11.073 -26.523 1.00 90.19 754 HIS A O 1
ATOM 5882 N N . ALA A 1 755 ? 17.167 10.986 -28.286 1.00 91.19 755 ALA A N 1
ATOM 5883 C CA . ALA A 1 755 ? 15.974 10.953 -27.438 1.00 91.19 755 ALA A CA 1
ATOM 5884 C C . ALA A 1 755 ? 16.069 9.787 -26.435 1.00 91.19 755 ALA A C 1
ATOM 5886 O O . ALA A 1 755 ? 16.505 8.686 -26.795 1.00 91.19 755 ALA A O 1
ATOM 5887 N N . ASN A 1 756 ? 15.747 10.057 -25.168 1.00 91.44 756 ASN A N 1
ATOM 5888 C CA . ASN A 1 756 ? 16.028 9.133 -24.077 1.00 91.44 756 ASN A CA 1
ATOM 5889 C C . ASN A 1 756 ? 15.014 7.988 -24.052 1.00 91.44 756 ASN A C 1
ATOM 5891 O O . ASN A 1 756 ? 13.943 8.131 -23.477 1.00 91.44 756 ASN A O 1
ATOM 5895 N N . VAL A 1 757 ? 15.361 6.848 -24.652 1.00 93.19 757 VAL A N 1
ATOM 5896 C CA . VAL A 1 757 ? 14.459 5.690 -24.767 1.00 93.19 757 VAL A CA 1
ATOM 5897 C C . VAL A 1 757 ? 14.029 5.107 -23.427 1.00 93.19 757 VAL A C 1
ATOM 5899 O O . VAL A 1 757 ? 12.986 4.469 -23.375 1.00 93.19 757 VAL A O 1
ATOM 5902 N N . VAL A 1 758 ? 14.799 5.318 -22.356 1.00 95.12 758 VAL A N 1
ATOM 5903 C CA . VAL A 1 758 ? 14.442 4.849 -21.009 1.00 95.12 758 VAL A CA 1
ATOM 5904 C C . VAL A 1 758 ? 13.286 5.654 -20.419 1.00 95.12 758 VAL A C 1
ATOM 5906 O O . VAL A 1 758 ? 12.492 5.112 -19.658 1.00 95.12 758 VAL A O 1
ATOM 5909 N N . ASN A 1 759 ? 13.138 6.912 -20.833 1.00 94.94 759 ASN A N 1
ATOM 5910 C CA . ASN A 1 759 ? 12.067 7.811 -20.418 1.00 94.94 759 ASN A CA 1
ATOM 5911 C C . ASN A 1 759 ? 10.767 7.505 -21.202 1.00 94.94 759 ASN A C 1
ATOM 5913 O O . ASN A 1 759 ? 10.228 8.328 -21.948 1.00 94.94 759 ASN A O 1
ATOM 5917 N N . MET A 1 760 ? 10.330 6.251 -21.088 1.00 96.06 760 MET A N 1
ATOM 5918 C CA . MET A 1 760 ? 9.180 5.634 -21.749 1.00 96.06 760 MET A CA 1
ATOM 5919 C C . MET A 1 760 ? 7.985 5.524 -20.796 1.00 96.06 760 MET A C 1
ATOM 5921 O O . MET A 1 760 ? 8.157 5.480 -19.577 1.00 96.06 760 MET A O 1
ATOM 5925 N N . GLN A 1 761 ? 6.777 5.418 -21.348 1.00 96.19 761 GLN A N 1
ATOM 5926 C CA . GLN A 1 761 ? 5.543 5.279 -20.573 1.00 96.19 761 GLN A CA 1
ATOM 5927 C C . GLN A 1 761 ? 4.856 3.949 -20.887 1.00 96.19 761 GLN A C 1
ATOM 5929 O O . GLN A 1 761 ? 4.508 3.680 -22.037 1.00 96.19 761 GLN A O 1
ATOM 5934 N N . ALA A 1 762 ? 4.644 3.130 -19.857 1.00 95.06 762 ALA A N 1
ATOM 5935 C CA . ALA A 1 762 ? 3.849 1.910 -19.949 1.00 95.06 762 ALA A CA 1
ATOM 5936 C C . ALA A 1 762 ? 2.396 2.190 -19.571 1.00 95.06 762 ALA A C 1
ATOM 5938 O O . ALA A 1 762 ? 2.135 2.908 -18.601 1.00 95.06 762 ALA A O 1
ATOM 5939 N N . VAL A 1 763 ? 1.466 1.613 -20.327 1.00 93.31 763 VAL A N 1
ATOM 5940 C CA . VAL A 1 763 ? 0.029 1.700 -20.076 1.00 93.31 763 VAL A CA 1
ATOM 5941 C C . VAL A 1 763 ? -0.618 0.379 -20.480 1.00 93.31 763 VAL A C 1
ATOM 5943 O O . VAL A 1 763 ? -0.726 0.069 -21.664 1.00 93.31 763 VAL A O 1
ATOM 5946 N N . GLY A 1 764 ? -1.026 -0.426 -19.497 1.00 87.94 764 GLY A N 1
ATOM 5947 C CA . GLY A 1 764 ? -1.558 -1.765 -19.763 1.00 87.94 764 GLY A CA 1
ATOM 5948 C C . GLY A 1 764 ? -0.552 -2.635 -20.529 1.00 87.94 764 GLY A C 1
ATOM 5949 O O . GLY A 1 764 ? 0.574 -2.836 -20.075 1.00 87.94 764 GLY A O 1
ATOM 5950 N N . SER A 1 765 ? -0.956 -3.145 -21.695 1.00 91.38 765 SER A N 1
ATOM 5951 C CA . SER A 1 765 ? -0.110 -3.948 -22.592 1.00 91.38 765 SER A CA 1
ATOM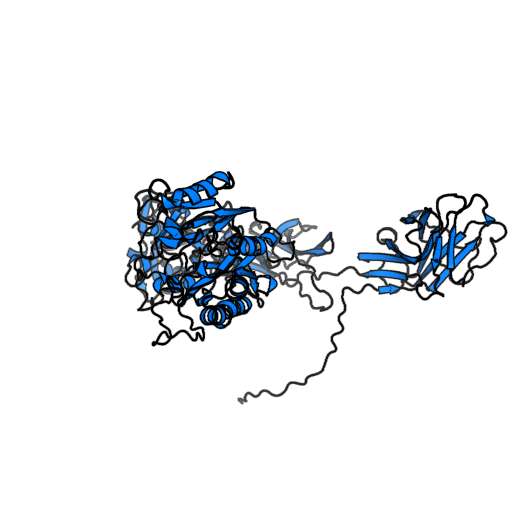 5952 C C . SER A 1 765 ? 0.808 -3.138 -23.509 1.00 91.38 765 SER A C 1
ATOM 5954 O O . SER A 1 765 ? 1.589 -3.720 -24.266 1.00 91.38 765 SER A O 1
ATOM 5956 N N . ASP A 1 766 ? 0.720 -1.813 -23.473 1.00 95.31 766 ASP A N 1
ATOM 5957 C CA . ASP A 1 766 ? 1.320 -0.931 -24.464 1.00 95.31 766 ASP A CA 1
ATOM 5958 C C . ASP A 1 766 ? 2.466 -0.124 -23.850 1.00 95.31 766 ASP A C 1
ATOM 5960 O O . ASP A 1 766 ? 2.403 0.340 -22.710 1.00 95.31 766 ASP A O 1
ATOM 5964 N N . LEU A 1 767 ? 3.551 0.013 -24.612 1.00 97.19 767 LEU A N 1
ATOM 5965 C CA . LEU A 1 767 ? 4.760 0.716 -24.200 1.00 97.19 767 LEU A CA 1
ATOM 5966 C C . LEU A 1 767 ? 5.098 1.798 -25.220 1.00 97.19 767 LEU A C 1
ATOM 5968 O O . LEU A 1 767 ? 5.520 1.504 -26.341 1.00 97.19 767 LEU A O 1
ATOM 5972 N N . TYR A 1 768 ? 4.941 3.051 -24.808 1.00 96.81 768 TYR A N 1
ATOM 5973 C CA . TYR A 1 768 ? 5.251 4.227 -25.610 1.00 96.81 768 TYR A CA 1
ATOM 5974 C C . TYR A 1 768 ? 6.698 4.643 -25.362 1.00 96.81 768 TYR A C 1
ATOM 5976 O O . TYR A 1 768 ? 7.052 5.132 -24.287 1.00 96.81 768 TYR A O 1
ATOM 5984 N N . VAL A 1 769 ? 7.546 4.432 -26.365 1.00 96.44 769 VAL A N 1
ATOM 5985 C CA . VAL A 1 769 ? 8.993 4.647 -26.300 1.00 96.44 769 VAL A CA 1
ATOM 5986 C C . VAL A 1 769 ? 9.369 5.859 -27.156 1.00 96.44 769 VAL A C 1
ATOM 5988 O O . VAL A 1 769 ? 8.926 5.954 -28.304 1.00 96.44 769 VAL A O 1
ATOM 5991 N N . PRO A 1 770 ? 10.199 6.790 -26.655 1.00 94.19 770 PRO A N 1
ATOM 5992 C CA . PRO A 1 770 ? 10.766 7.846 -27.487 1.00 94.19 770 PRO A CA 1
ATOM 5993 C C . PRO A 1 770 ? 11.462 7.276 -28.725 1.00 94.19 770 PRO A C 1
ATOM 5995 O O . PRO A 1 770 ? 12.325 6.409 -28.603 1.00 94.19 770 PRO A O 1
ATOM 5998 N N . ASP A 1 771 ? 11.129 7.761 -29.920 1.00 93.50 771 ASP A N 1
ATOM 5999 C CA . ASP A 1 771 ? 11.927 7.471 -31.112 1.00 93.50 771 ASP A CA 1
ATOM 6000 C C . ASP A 1 771 ? 13.296 8.157 -30.958 1.00 93.50 771 ASP A C 1
ATOM 6002 O O . ASP A 1 771 ? 13.329 9.389 -30.852 1.00 93.50 771 ASP A O 1
ATOM 6006 N N . PRO A 1 772 ? 14.422 7.408 -30.916 1.00 91.19 772 PRO A N 1
ATOM 6007 C CA . PRO A 1 772 ? 15.749 7.994 -30.735 1.00 91.19 772 PRO A CA 1
ATOM 6008 C C . PRO A 1 772 ? 16.076 9.070 -31.770 1.00 91.19 772 PRO A C 1
ATOM 6010 O O . PRO A 1 772 ? 16.817 10.008 -31.458 1.00 91.19 772 PRO A O 1
ATOM 6013 N N . GLU A 1 773 ? 15.564 8.911 -32.998 1.00 87.62 773 GLU A N 1
ATOM 6014 C CA . GLU A 1 773 ? 15.948 9.690 -34.179 1.00 87.62 773 GLU A CA 1
ATOM 6015 C C . GLU A 1 773 ? 17.476 9.833 -34.301 1.00 87.62 773 GLU A C 1
ATOM 6017 O O . GLU A 1 773 ? 18.022 10.901 -34.624 1.00 87.62 773 GLU A O 1
ATOM 6022 N N . ALA A 1 774 ? 18.191 8.753 -33.982 1.00 86.06 774 ALA A N 1
ATOM 6023 C CA . ALA A 1 774 ? 19.636 8.729 -33.969 1.00 86.06 774 ALA A CA 1
ATOM 6024 C C . ALA A 1 774 ? 20.190 8.722 -35.401 1.00 86.06 774 ALA A C 1
ATOM 6026 O O . ALA A 1 774 ? 19.487 8.677 -36.416 1.00 86.06 774 ALA A O 1
ATOM 6027 N N . ARG A 1 775 ? 21.519 8.803 -35.510 1.00 84.56 775 ARG A N 1
ATOM 6028 C CA . ARG A 1 775 ? 22.177 8.781 -36.815 1.00 84.56 775 ARG A CA 1
ATOM 6029 C C . ARG A 1 775 ? 21.906 7.444 -37.508 1.00 84.56 775 ARG A C 1
ATOM 6031 O O . ARG A 1 775 ? 22.321 6.399 -37.020 1.00 84.56 775 ARG A O 1
ATOM 6038 N N . LEU A 1 776 ? 21.324 7.510 -38.703 1.00 88.69 776 LEU A N 1
ATOM 6039 C CA . LEU A 1 776 ? 21.078 6.323 -39.516 1.00 88.69 776 LEU A CA 1
ATOM 6040 C C . LEU A 1 776 ? 22.388 5.675 -39.990 1.00 88.69 776 LEU A C 1
ATOM 6042 O O . LEU A 1 776 ? 23.264 6.344 -40.553 1.00 88.69 776 LEU A O 1
ATOM 6046 N N . ILE A 1 777 ? 22.477 4.354 -39.846 1.00 83.25 777 ILE A N 1
ATOM 6047 C CA . ILE A 1 777 ? 23.519 3.501 -40.422 1.00 83.25 777 ILE A CA 1
ATOM 6048 C C . ILE A 1 777 ? 22.837 2.606 -41.459 1.00 83.25 777 ILE A C 1
ATOM 6050 O O . ILE A 1 777 ? 21.938 1.838 -41.138 1.00 83.25 777 ILE A O 1
ATOM 6054 N N . ASN A 1 778 ? 23.222 2.740 -42.733 1.00 86.81 778 ASN A N 1
ATOM 6055 C CA . ASN A 1 778 ? 22.575 2.050 -43.862 1.00 86.81 778 ASN A CA 1
ATOM 6056 C C . ASN A 1 778 ? 21.048 2.273 -43.955 1.00 86.81 778 ASN A C 1
ATOM 6058 O O . ASN A 1 778 ? 20.318 1.402 -44.417 1.00 86.81 778 ASN A O 1
ATOM 6062 N N . GLY A 1 779 ? 20.570 3.449 -43.534 1.00 89.94 779 GLY A N 1
ATOM 6063 C CA . GLY A 1 779 ? 19.145 3.803 -43.554 1.00 89.94 779 GLY A CA 1
ATOM 6064 C C . GLY A 1 779 ? 18.330 3.276 -42.368 1.00 89.94 779 GLY A C 1
ATOM 6065 O O . GLY A 1 779 ? 17.125 3.492 -42.348 1.00 89.94 779 GLY A O 1
ATOM 6066 N N . ILE A 1 780 ? 18.970 2.626 -41.392 1.00 91.12 780 ILE A N 1
ATOM 6067 C CA . ILE A 1 780 ? 18.345 2.091 -40.175 1.00 91.12 780 ILE A CA 1
ATOM 6068 C C . ILE A 1 780 ? 18.830 2.905 -38.974 1.00 91.12 780 ILE A C 1
ATOM 6070 O O . ILE A 1 780 ? 20.010 3.255 -38.916 1.00 91.12 780 ILE A O 1
ATOM 6074 N N . ASP A 1 781 ? 17.939 3.208 -38.031 1.00 94.38 781 ASP A N 1
ATOM 6075 C CA . ASP A 1 781 ? 18.316 3.739 -36.719 1.00 94.38 781 ASP A CA 1
ATOM 6076 C C . ASP A 1 781 ? 18.752 2.567 -35.817 1.00 94.38 781 ASP A C 1
ATOM 6078 O O . ASP A 1 781 ? 17.908 1.764 -35.407 1.00 94.38 781 ASP A O 1
ATOM 6082 N N . PRO A 1 782 ? 20.056 2.423 -35.521 1.00 94.38 782 PRO A N 1
ATOM 6083 C CA . PRO A 1 782 ? 20.542 1.283 -34.755 1.00 94.38 782 PRO A CA 1
ATOM 6084 C C . PRO A 1 782 ? 20.139 1.341 -33.274 1.00 94.38 782 PRO A C 1
ATOM 6086 O O . PRO A 1 782 ? 19.995 0.290 -32.653 1.00 94.38 782 PRO A O 1
ATOM 6089 N N . PHE A 1 783 ? 19.918 2.533 -32.708 1.00 94.81 783 PHE A N 1
ATOM 6090 C CA . PHE A 1 783 ? 19.469 2.683 -31.322 1.00 94.81 783 PHE A CA 1
ATOM 6091 C C . PHE A 1 783 ? 18.009 2.264 -31.177 1.00 94.81 783 PHE A C 1
ATOM 6093 O O . PHE A 1 783 ? 17.660 1.593 -30.207 1.00 94.81 783 PHE A O 1
ATOM 6100 N N . LYS A 1 784 ? 17.173 2.577 -32.173 1.00 96.12 784 LYS A N 1
ATOM 6101 C CA . LYS A 1 784 ? 15.769 2.146 -32.209 1.00 96.12 784 LYS A CA 1
ATOM 6102 C C . LYS A 1 784 ? 15.645 0.624 -32.247 1.00 96.12 784 LYS A C 1
ATOM 6104 O O . LYS A 1 784 ? 14.883 0.048 -31.474 1.00 96.12 784 LYS A O 1
ATOM 6109 N N . GLU A 1 785 ? 16.421 -0.034 -33.108 1.00 96.38 785 GLU A N 1
ATOM 6110 C CA . GLU A 1 785 ? 16.419 -1.499 -33.211 1.00 96.38 785 GLU A CA 1
ATOM 6111 C C . GLU A 1 785 ? 16.966 -2.169 -31.945 1.00 96.38 785 GLU A C 1
ATOM 6113 O O . GLU A 1 785 ? 16.393 -3.148 -31.469 1.00 96.38 785 GLU A O 1
ATOM 6118 N N . ALA A 1 786 ? 18.030 -1.621 -31.354 1.00 96.94 786 ALA A N 1
ATOM 6119 C CA . ALA A 1 786 ? 18.598 -2.166 -30.127 1.00 96.94 786 ALA A CA 1
ATOM 6120 C C . ALA A 1 786 ? 17.667 -1.979 -28.913 1.00 96.94 786 ALA A C 1
ATOM 6122 O O . ALA A 1 786 ? 17.504 -2.910 -28.125 1.00 96.94 786 ALA A O 1
ATOM 6123 N N . ALA A 1 787 ? 16.995 -0.828 -28.792 1.00 97.00 787 ALA A N 1
ATOM 6124 C CA . ALA A 1 787 ? 15.972 -0.604 -27.770 1.00 97.00 787 ALA A CA 1
ATOM 6125 C C . ALA A 1 787 ? 14.783 -1.562 -27.947 1.00 97.00 787 ALA A C 1
ATOM 6127 O O . ALA A 1 787 ? 14.354 -2.197 -26.985 1.00 97.00 787 ALA A O 1
ATOM 6128 N N . ARG A 1 788 ? 14.301 -1.747 -29.185 1.00 97.50 788 ARG A N 1
ATOM 6129 C CA . ARG A 1 788 ? 13.250 -2.730 -29.491 1.00 97.50 788 ARG A CA 1
ATOM 6130 C C . ARG A 1 788 ? 13.665 -4.139 -29.071 1.00 97.50 788 ARG A C 1
ATOM 6132 O O . ARG A 1 788 ? 12.873 -4.836 -28.448 1.00 97.50 788 ARG A O 1
ATOM 6139 N N . ALA A 1 789 ? 14.889 -4.552 -29.397 1.00 97.62 789 ALA A N 1
ATOM 6140 C CA . ALA A 1 789 ? 15.401 -5.873 -29.045 1.00 97.62 789 ALA A CA 1
ATOM 6141 C C . ALA A 1 789 ? 15.524 -6.073 -27.526 1.00 97.62 789 ALA A C 1
ATOM 6143 O O . ALA A 1 789 ? 15.211 -7.155 -27.037 1.00 97.62 789 ALA A O 1
ATOM 6144 N N . ALA A 1 790 ? 15.941 -5.041 -26.785 1.00 97.12 790 ALA A N 1
ATOM 6145 C CA . ALA A 1 790 ? 16.045 -5.091 -25.328 1.00 97.12 790 ALA A CA 1
ATOM 6146 C C . ALA A 1 790 ? 14.674 -5.211 -24.641 1.00 97.12 790 ALA A C 1
ATOM 6148 O O . ALA A 1 790 ? 14.551 -5.932 -23.656 1.00 97.12 790 ALA A O 1
ATOM 6149 N N . LEU A 1 791 ? 13.650 -4.531 -25.167 1.00 96.06 791 LEU A N 1
ATOM 6150 C CA . LEU A 1 791 ? 12.318 -4.451 -24.557 1.00 96.06 791 LEU A CA 1
ATOM 6151 C C . LEU A 1 791 ? 11.361 -5.565 -25.010 1.00 96.06 791 LEU A C 1
ATOM 6153 O O . LEU A 1 791 ? 10.437 -5.908 -24.278 1.00 96.06 791 LEU A O 1
ATOM 6157 N N . ALA A 1 792 ? 11.579 -6.162 -26.186 1.00 94.38 792 ALA A N 1
ATOM 6158 C CA . ALA A 1 792 ? 10.723 -7.222 -26.728 1.00 94.38 792 ALA A CA 1
ATOM 6159 C C . ALA A 1 792 ? 10.465 -8.409 -25.769 1.00 94.38 792 ALA A C 1
ATOM 6161 O O . ALA A 1 792 ? 9.330 -8.890 -25.739 1.00 94.38 792 ALA A O 1
ATOM 6162 N N . PRO A 1 793 ? 11.438 -8.879 -24.956 1.00 91.38 793 PRO A N 1
ATOM 6163 C CA . PRO A 1 793 ? 11.207 -9.961 -23.998 1.00 91.38 793 PRO A CA 1
ATOM 6164 C C . PRO A 1 793 ? 10.166 -9.655 -22.913 1.00 91.38 793 PRO A C 1
ATOM 6166 O O . PRO A 1 793 ? 9.688 -10.589 -22.276 1.00 91.38 793 PRO A O 1
ATOM 6169 N N . LEU A 1 794 ? 9.793 -8.388 -22.705 1.00 91.12 794 LEU A N 1
ATOM 6170 C CA . LEU A 1 794 ? 8.818 -7.983 -21.687 1.00 91.12 794 LEU A CA 1
ATOM 6171 C C . LEU A 1 794 ? 7.356 -8.150 -22.122 1.00 91.12 794 LEU A C 1
ATOM 6173 O O . LEU A 1 794 ? 6.465 -7.987 -21.295 1.00 91.12 794 LEU A O 1
ATOM 6177 N N . GLY A 1 795 ? 7.100 -8.482 -23.393 1.00 93.38 795 GLY A N 1
ATOM 6178 C CA . GLY A 1 795 ? 5.755 -8.808 -23.886 1.00 93.38 795 GLY A CA 1
ATOM 6179 C C . GLY A 1 795 ? 4.870 -7.609 -24.240 1.00 93.38 795 GLY A C 1
ATOM 6180 O O . GLY A 1 795 ? 3.704 -7.807 -24.565 1.00 93.38 795 GLY A O 1
ATOM 6181 N N . TYR A 1 796 ? 5.405 -6.388 -24.209 1.00 95.88 796 TYR A N 1
ATOM 6182 C CA . TYR A 1 796 ? 4.666 -5.178 -24.578 1.00 95.88 796 TYR A CA 1
ATOM 6183 C C . TYR A 1 796 ? 4.440 -5.033 -26.087 1.00 95.88 796 TYR A C 1
ATOM 6185 O O . TYR A 1 796 ? 5.290 -5.395 -26.909 1.00 95.88 796 TYR A O 1
ATOM 6193 N N . ASN A 1 797 ? 3.351 -4.353 -26.440 1.00 95.50 797 ASN A N 1
ATOM 6194 C CA . ASN A 1 797 ? 3.187 -3.703 -27.735 1.00 95.50 797 ASN A CA 1
ATOM 6195 C C . ASN A 1 797 ? 4.026 -2.414 -27.749 1.00 95.50 797 ASN A C 1
ATOM 6197 O O . ASN A 1 797 ? 3.690 -1.431 -27.091 1.00 95.50 797 ASN A O 1
ATOM 6201 N N . ILE A 1 798 ? 5.158 -2.428 -28.458 1.00 97.06 798 ILE A N 1
ATOM 6202 C CA . ILE A 1 798 ? 6.120 -1.314 -28.437 1.00 97.06 798 ILE A CA 1
ATOM 6203 C C . ILE A 1 798 ? 5.817 -0.300 -29.546 1.00 97.06 798 ILE A C 1
ATOM 6205 O O . ILE A 1 798 ? 6.054 -0.577 -30.732 1.00 97.06 798 ILE A O 1
ATOM 6209 N N . HIS A 1 799 ? 5.427 0.908 -29.139 1.00 96.75 799 HIS A N 1
ATOM 6210 C CA . HIS A 1 799 ? 5.122 2.052 -29.998 1.00 96.75 799 HIS A CA 1
ATOM 6211 C C . HIS A 1 799 ? 6.227 3.101 -29.897 1.00 96.75 799 HIS A C 1
ATOM 6213 O O . HIS A 1 799 ? 6.416 3.713 -28.851 1.00 96.75 799 HIS A O 1
ATOM 6219 N N . PHE A 1 800 ? 6.966 3.325 -30.984 1.00 94.75 800 PHE A N 1
ATOM 6220 C CA . PHE A 1 800 ? 7.964 4.397 -31.022 1.00 94.75 800 PHE A CA 1
ATOM 6221 C C . PHE A 1 800 ? 7.328 5.692 -31.522 1.00 94.75 800 PHE A C 1
ATOM 6223 O O . PHE A 1 800 ? 6.858 5.717 -32.661 1.00 94.75 800 PHE A O 1
ATOM 6230 N N . ALA A 1 801 ? 7.362 6.750 -30.711 1.00 91.81 801 ALA A N 1
ATOM 6231 C CA . ALA A 1 801 ? 6.777 8.047 -31.045 1.00 91.81 801 ALA A CA 1
ATOM 6232 C C . ALA A 1 801 ? 7.860 9.125 -31.241 1.00 91.81 801 ALA A C 1
ATOM 6234 O O . ALA A 1 801 ? 8.770 9.238 -30.412 1.00 91.81 801 ALA A O 1
ATOM 6235 N N . PRO A 1 802 ? 7.787 9.945 -32.304 1.00 88.12 802 PRO A N 1
ATOM 6236 C CA . PRO A 1 802 ? 8.719 11.045 -32.498 1.00 88.12 802 PRO A CA 1
ATOM 6237 C C . PRO A 1 802 ? 8.461 12.146 -31.463 1.00 88.12 802 PRO A C 1
ATOM 6239 O O . PRO A 1 802 ? 7.360 12.677 -31.349 1.00 88.12 802 PRO A O 1
ATOM 6242 N N . ILE A 1 803 ? 9.502 12.509 -30.713 1.00 83.06 803 ILE A N 1
ATOM 6243 C CA . ILE A 1 803 ? 9.437 13.549 -29.668 1.00 83.06 803 ILE A CA 1
ATOM 6244 C C . ILE A 1 803 ? 10.472 14.669 -29.871 1.00 83.06 803 ILE A C 1
ATOM 6246 O O . ILE A 1 803 ? 10.666 15.549 -29.023 1.00 83.06 803 ILE A O 1
ATOM 6250 N N . GLY A 1 804 ? 11.175 14.620 -31.007 1.00 67.12 804 GLY A N 1
ATOM 6251 C CA . GLY A 1 804 ? 12.399 15.365 -31.270 1.00 67.12 804 GLY A CA 1
ATOM 6252 C C . GLY A 1 804 ? 12.256 16.884 -31.177 1.00 67.12 804 GLY A C 1
ATOM 6253 O O . GLY A 1 804 ? 13.190 17.543 -30.725 1.00 67.12 804 GLY A O 1
ATOM 6254 N N . GLN A 1 805 ? 11.119 17.462 -31.580 1.00 67.75 805 GLN A N 1
ATOM 6255 C CA . GLN A 1 805 ? 10.985 18.921 -31.682 1.00 67.75 805 GLN A CA 1
ATOM 6256 C C . GLN A 1 805 ? 10.782 19.629 -30.338 1.00 67.75 805 GLN A C 1
ATOM 6258 O O . GLN A 1 805 ? 11.452 20.633 -30.096 1.00 67.75 805 GLN A O 1
ATOM 6263 N N . ILE A 1 806 ? 9.904 19.130 -29.462 1.00 73.06 806 ILE A N 1
ATOM 6264 C CA . ILE A 1 806 ? 9.518 19.856 -28.238 1.00 73.06 806 ILE A CA 1
ATOM 6265 C C . ILE A 1 806 ? 10.100 19.261 -26.956 1.00 73.06 80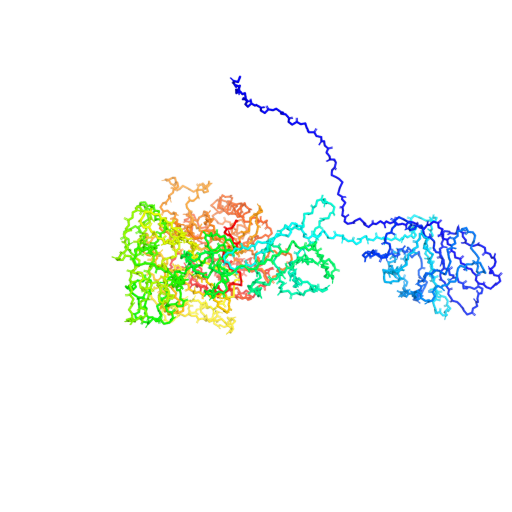6 ILE A C 1
ATOM 6267 O O . ILE A 1 806 ? 10.614 20.014 -26.126 1.00 73.06 806 ILE A O 1
ATOM 6271 N N . TYR A 1 807 ? 10.085 17.934 -26.817 1.00 79.50 807 TYR A N 1
ATOM 6272 C CA . TYR A 1 807 ? 10.515 17.251 -25.597 1.00 79.50 807 TYR A CA 1
ATOM 6273 C C . TYR A 1 807 ? 12.035 17.059 -25.562 1.00 79.50 807 TYR A C 1
ATOM 6275 O O . TYR A 1 807 ? 12.676 17.338 -24.550 1.00 79.50 807 TYR A O 1
ATOM 6283 N N . PHE A 1 808 ? 12.644 16.700 -26.696 1.00 77.88 808 PHE A N 1
ATOM 6284 C CA . PHE A 1 808 ? 14.088 16.472 -26.759 1.00 77.88 808 PHE A CA 1
ATOM 6285 C C . PHE A 1 808 ? 14.893 17.736 -27.139 1.00 77.88 808 PHE A C 1
ATOM 6287 O O . PHE A 1 808 ? 15.600 18.295 -26.296 1.00 77.88 808 PHE A O 1
ATOM 6294 N N . ARG A 1 809 ? 14.793 18.237 -28.385 1.00 70.38 809 ARG A N 1
ATOM 6295 C CA . ARG A 1 809 ? 15.660 19.331 -28.893 1.00 70.38 809 ARG A CA 1
ATOM 6296 C C . ARG A 1 809 ? 15.248 20.730 -28.423 1.00 70.38 809 ARG A C 1
ATOM 6298 O O . ARG A 1 809 ? 16.105 21.608 -28.357 1.00 70.38 809 ARG A O 1
ATOM 6305 N N . GLY A 1 810 ? 13.964 20.949 -28.133 1.00 57.78 810 GLY A N 1
ATOM 6306 C CA . GLY A 1 810 ? 13.411 22.267 -27.801 1.00 57.78 810 GLY A CA 1
ATOM 6307 C C . GLY A 1 810 ? 13.662 22.730 -26.363 1.00 57.78 810 GLY A C 1
ATOM 6308 O O . GLY A 1 810 ? 13.833 23.926 -26.143 1.00 57.78 810 GLY A O 1
ATOM 6309 N N . ASN A 1 811 ? 13.716 21.802 -25.396 1.00 58.53 811 ASN A N 1
ATOM 6310 C CA . ASN A 1 811 ? 13.683 22.140 -23.964 1.00 58.53 811 ASN A CA 1
ATOM 6311 C C . ASN A 1 811 ? 14.692 21.382 -23.076 1.00 58.53 811 ASN A C 1
ATOM 6313 O O . ASN A 1 811 ? 14.632 21.496 -21.853 1.00 58.53 811 ASN A O 1
ATOM 6317 N N . GLY A 1 812 ? 15.670 20.687 -23.668 1.00 54.78 812 GLY A N 1
ATOM 6318 C CA . GLY A 1 812 ? 16.868 20.250 -22.941 1.00 54.78 812 GLY A CA 1
ATOM 6319 C C . GLY A 1 812 ? 16.885 18.809 -22.427 1.00 54.78 812 GLY A C 1
ATOM 6320 O O . GLY A 1 812 ? 17.543 18.577 -21.417 1.00 54.78 812 GLY A O 1
ATOM 6321 N N . GLY A 1 813 ? 16.255 17.857 -23.131 1.00 64.38 813 GLY A N 1
ATOM 6322 C CA . GLY A 1 813 ? 16.588 16.429 -22.982 1.00 64.38 813 GLY A CA 1
ATOM 6323 C C . GLY A 1 813 ? 15.532 15.490 -22.384 1.00 64.38 813 GLY A C 1
ATOM 6324 O O . GLY A 1 813 ? 15.900 14.364 -22.059 1.00 64.38 813 GLY A O 1
ATOM 6325 N N . GLY A 1 814 ? 14.264 15.905 -22.267 1.00 70.62 814 GLY A N 1
ATOM 6326 C CA . GLY A 1 814 ? 13.183 15.065 -21.724 1.00 70.62 814 GLY A CA 1
ATOM 6327 C C . GLY A 1 814 ? 12.689 13.970 -22.682 1.00 70.62 814 GLY A C 1
ATOM 6328 O O . GLY A 1 814 ? 13.073 13.930 -23.857 1.00 70.62 814 GLY A O 1
ATOM 6329 N N . GLY A 1 815 ? 11.828 13.081 -22.175 1.00 85.31 815 GLY A N 1
ATOM 6330 C CA . GLY A 1 815 ? 11.216 11.985 -22.934 1.00 85.31 815 GLY A CA 1
ATOM 6331 C C . GLY A 1 815 ? 9.688 11.957 -22.867 1.00 85.31 815 GLY A C 1
ATOM 6332 O O . GLY A 1 815 ? 9.053 12.955 -22.526 1.00 85.31 815 GLY A O 1
ATOM 6333 N N . ILE A 1 816 ? 9.102 10.812 -23.235 1.00 92.19 816 ILE A N 1
ATOM 6334 C CA . ILE A 1 816 ? 7.646 10.610 -23.194 1.00 92.19 816 ILE A CA 1
ATOM 6335 C C . ILE A 1 816 ? 7.172 10.623 -21.747 1.00 92.19 816 ILE A C 1
ATOM 6337 O O . ILE A 1 816 ? 6.220 11.335 -21.450 1.00 92.19 816 ILE A O 1
ATOM 6341 N N . HIS A 1 817 ? 7.871 9.909 -20.859 1.00 92.19 817 HIS A N 1
ATOM 6342 C CA . HIS A 1 817 ? 7.522 9.853 -19.444 1.00 92.19 817 HIS A CA 1
ATOM 6343 C C . HIS A 1 817 ? 7.466 11.250 -18.821 1.00 92.19 817 HIS A C 1
ATOM 6345 O O . HIS A 1 817 ? 6.444 11.586 -18.248 1.00 92.19 817 HIS A O 1
ATOM 6351 N N . CYS A 1 818 ? 8.466 12.116 -19.034 1.00 89.94 818 CYS A N 1
ATOM 6352 C CA . CYS A 1 818 ? 8.431 13.495 -18.523 1.00 89.94 818 CYS A CA 1
ATOM 6353 C C . CYS A 1 818 ? 7.206 14.297 -19.018 1.00 89.94 818 CYS A C 1
ATOM 6355 O O . CYS A 1 818 ? 6.715 15.202 -18.336 1.00 89.94 818 CYS A O 1
ATOM 6357 N N . GLY A 1 819 ? 6.760 14.024 -20.249 1.00 90.25 819 GLY A N 1
ATOM 6358 C CA . GLY A 1 819 ? 5.641 14.703 -20.905 1.00 90.25 819 GLY A CA 1
ATOM 6359 C C . GLY A 1 819 ? 4.263 14.160 -20.526 1.00 90.25 819 GLY A C 1
ATOM 6360 O O . GLY A 1 819 ? 3.262 14.833 -20.784 1.00 90.25 819 GLY A O 1
ATOM 6361 N N . THR A 1 820 ? 4.209 12.983 -19.904 1.00 94.00 820 THR A N 1
ATOM 6362 C CA . THR A 1 820 ? 2.978 12.322 -19.466 1.00 94.00 820 THR A CA 1
ATOM 6363 C C . THR A 1 820 ? 2.924 12.165 -17.948 1.00 94.00 820 THR A C 1
ATOM 6365 O O . THR A 1 820 ? 3.909 12.410 -17.277 1.00 94.00 820 THR A O 1
ATOM 6368 N N . ASN A 1 821 ? 1.781 11.800 -17.375 1.00 93.88 821 ASN A N 1
ATOM 6369 C CA . ASN A 1 821 ? 1.694 11.381 -15.972 1.00 93.88 821 ASN A CA 1
ATOM 6370 C C . ASN A 1 821 ? 0.569 10.352 -15.841 1.00 93.88 821 ASN A C 1
ATOM 6372 O O . ASN A 1 821 ? -0.490 10.531 -16.445 1.00 93.88 821 ASN A O 1
ATOM 6376 N N . MET A 1 822 ? 0.798 9.267 -15.108 1.00 93.69 822 MET A N 1
ATOM 6377 C CA . MET A 1 822 ? -0.151 8.161 -15.009 1.00 93.69 822 MET A CA 1
ATOM 6378 C C . MET A 1 822 ? -0.838 8.179 -13.649 1.00 93.69 822 MET A C 1
ATOM 6380 O O . MET A 1 822 ? -0.206 7.982 -12.613 1.00 93.69 822 MET A O 1
ATOM 6384 N N . GLU A 1 823 ? -2.151 8.368 -13.663 1.00 92.06 823 GLU A N 1
ATOM 6385 C CA . GLU A 1 823 ? -2.993 8.160 -12.498 1.00 92.06 823 GLU A CA 1
ATOM 6386 C C . GLU A 1 823 ? -3.428 6.699 -12.418 1.00 92.06 823 GLU A C 1
ATOM 6388 O O . GLU A 1 823 ? -4.036 6.162 -13.346 1.00 92.06 823 GLU A O 1
ATOM 6393 N N . PHE A 1 824 ? -3.154 6.073 -11.281 1.00 90.69 824 PHE A N 1
ATOM 6394 C CA . PHE A 1 824 ? -3.645 4.740 -10.963 1.00 90.69 824 PHE A CA 1
ATOM 6395 C C . PHE A 1 824 ? -4.815 4.832 -9.989 1.00 90.69 824 PHE A C 1
ATOM 6397 O O . PHE A 1 824 ? -4.842 5.715 -9.130 1.00 90.69 824 PHE A O 1
ATOM 6404 N N . GLU A 1 825 ? -5.746 3.888 -10.073 1.00 81.31 825 GLU A N 1
ATOM 6405 C CA . GLU A 1 825 ? -6.743 3.690 -9.031 1.00 81.31 825 GLU A CA 1
ATOM 6406 C C . GLU A 1 825 ? -6.011 3.376 -7.717 1.00 81.31 825 GLU A C 1
ATOM 6408 O O . GLU A 1 825 ? -5.274 2.394 -7.614 1.00 81.31 825 GLU A O 1
ATOM 6413 N N . GLY A 1 826 ? -6.207 4.208 -6.691 1.00 60.34 826 GLY A N 1
ATOM 6414 C CA . GLY A 1 826 ? -5.591 4.026 -5.370 1.00 60.34 826 GLY A CA 1
ATOM 6415 C C . GLY A 1 826 ? -6.112 2.808 -4.590 1.00 60.34 826 GLY A C 1
ATOM 6416 O O . GLY A 1 826 ? -5.812 2.654 -3.411 1.00 60.34 826 GLY A O 1
ATOM 6417 N N . VAL A 1 827 ? -6.928 1.952 -5.209 1.00 61.25 827 VAL A N 1
ATOM 6418 C CA . VAL A 1 827 ? -7.619 0.854 -4.534 1.00 61.25 827 VAL A CA 1
ATOM 6419 C C . VAL A 1 827 ? -6.674 -0.338 -4.398 1.00 61.25 827 VAL A C 1
ATOM 6421 O O . VAL A 1 827 ? -6.536 -1.157 -5.304 1.00 61.25 827 VAL A O 1
ATOM 6424 N N . THR A 1 828 ? -6.026 -0.444 -3.241 1.00 67.44 828 THR A N 1
ATOM 6425 C CA . THR A 1 828 ? -5.512 -1.723 -2.740 1.00 67.44 828 THR A CA 1
ATOM 6426 C C . THR A 1 828 ? -6.562 -2.346 -1.825 1.00 67.44 828 THR A C 1
ATOM 6428 O O . THR A 1 828 ? -7.188 -1.662 -1.020 1.00 67.44 828 THR A O 1
ATOM 6431 N N . ASP A 1 829 ? -6.746 -3.659 -1.917 1.00 69.81 829 ASP A N 1
ATOM 6432 C CA . ASP A 1 829 ? -7.531 -4.445 -0.956 1.00 69.81 829 ASP A CA 1
ATOM 6433 C C . ASP A 1 829 ? -6.811 -4.604 0.395 1.00 69.81 829 ASP A C 1
ATOM 6435 O O . ASP A 1 829 ? -7.423 -4.958 1.401 1.00 69.81 829 ASP A O 1
ATOM 6439 N N . ARG A 1 830 ? -5.508 -4.310 0.424 1.00 83.94 830 ARG A N 1
ATOM 6440 C CA . ARG A 1 830 ? -4.679 -4.329 1.629 1.00 83.94 830 ARG A CA 1
ATOM 6441 C C . ARG A 1 830 ? -4.809 -3.018 2.408 1.00 83.94 830 ARG A C 1
ATOM 6443 O O . ARG A 1 830 ? -4.496 -1.975 1.830 1.00 83.94 830 ARG A O 1
ATOM 6450 N N . PRO A 1 831 ? -5.189 -3.058 3.696 1.00 90.44 831 PRO A N 1
ATOM 6451 C CA . PRO A 1 831 ? -5.168 -1.883 4.554 1.00 90.44 831 PRO A CA 1
ATOM 6452 C C . PRO A 1 831 ? -3.750 -1.519 4.992 1.00 90.44 831 PRO A C 1
ATOM 6454 O O . PRO A 1 831 ? -2.946 -2.401 5.276 1.00 90.44 831 PRO A O 1
ATOM 6457 N N . TRP A 1 832 ? -3.441 -0.227 5.116 1.00 91.75 832 TRP A N 1
ATOM 6458 C CA . TRP A 1 832 ? -2.094 0.228 5.489 1.00 91.75 832 TRP A CA 1
ATOM 6459 C C . TRP A 1 832 ? -1.656 -0.182 6.897 1.00 91.75 832 TRP A C 1
ATOM 6461 O O . TRP A 1 832 ? -0.467 -0.347 7.138 1.00 91.75 832 TRP A O 1
ATOM 6471 N N . TRP A 1 833 ? -2.583 -0.378 7.834 1.00 89.88 833 TRP A N 1
ATOM 6472 C CA . TRP A 1 833 ? -2.244 -0.672 9.230 1.00 89.88 833 TRP A CA 1
ATOM 6473 C C . TRP A 1 833 ? -1.622 -2.057 9.448 1.00 89.88 833 TRP A C 1
ATOM 6475 O O . TRP A 1 833 ? -1.105 -2.316 10.527 1.00 89.88 833 TRP A O 1
ATOM 6485 N N . ILE A 1 834 ? -1.599 -2.927 8.432 1.00 83.88 834 ILE A N 1
ATOM 6486 C CA . ILE A 1 834 ? -0.967 -4.255 8.515 1.00 83.88 834 ILE A CA 1
ATOM 6487 C C . ILE A 1 834 ? 0.560 -4.209 8.682 1.00 83.88 834 ILE A C 1
ATOM 6489 O O . ILE A 1 834 ? 1.160 -5.242 8.953 1.00 83.88 834 ILE A O 1
ATOM 6493 N N . VAL A 1 835 ? 1.202 -3.052 8.470 1.00 81.56 835 VAL A N 1
ATOM 6494 C CA . VAL A 1 835 ? 2.672 -2.907 8.546 1.00 81.56 835 VAL A CA 1
ATOM 6495 C C . VAL A 1 835 ? 3.169 -2.236 9.828 1.00 81.56 835 VAL A C 1
ATOM 6497 O O . VAL A 1 835 ? 4.349 -1.910 9.923 1.00 81.56 835 VAL A O 1
ATOM 6500 N N . GLU A 1 836 ? 2.280 -1.969 10.782 1.00 73.12 836 GLU A N 1
ATOM 6501 C CA . GLU A 1 836 ? 2.574 -1.150 11.970 1.00 73.12 836 GLU A CA 1
ATOM 6502 C C . GLU A 1 836 ? 2.924 -1.978 13.224 1.00 73.12 836 GLU A C 1
ATOM 6504 O O . GLU A 1 836 ? 2.983 -1.406 14.312 1.00 73.12 836 GLU A O 1
ATOM 6509 N N . ASP A 1 837 ? 3.190 -3.285 13.069 1.00 56.81 837 ASP A N 1
ATOM 6510 C CA . ASP A 1 837 ? 3.616 -4.205 14.143 1.00 56.81 837 ASP A CA 1
ATOM 6511 C C . ASP A 1 837 ? 5.077 -4.674 14.026 1.00 56.81 837 ASP A C 1
ATOM 6513 O O . ASP A 1 837 ? 5.535 -4.992 12.900 1.00 56.81 837 ASP A O 1
#

pLDDT: mean 83.6, std 15.14, range [24.44, 98.44]

Secondary structure (DSSP, 8-state):
-----------------------S-EEEE--SEEEEEE-GGGTT---BT-SEEEEB--SSGGG-EEEEEEEE-TT---TT-SEEEEEEEEEEE-SSEEEEEEEBSS---S---TTTSPPB-GGG--EEEEE-GGGTTEEEEEE-HHHHTT---SEEEEEEE--S--TT--EEEE-TTSTT--EEEEEPPPPPPPPEEEEEEEETTEEEEEEEPP----TT----EEEEEEEEEEETT-SS-EEEEEE--TT--EEEETTPPTT-EEEEEEEEEEEETTEEEEEEPPPPPPEEPPPS-STT-----EEE--SSSS--SGGGTTTTTS-SSSSSEEE-B--S-SS-SSS-GGGSSS--STTHHHHSEEEEE---TT--TTEEEEEEEEE------TT-TTTTT-GGGS--EEEEEEGGGTEEEEGGGTPEEETTEEEEEPPHHHHHHS-EEEEEEBSSSSBTTB-SEEEEEEEEEETTEEEEEEEEEEEEPPPEEP-TTSPEEEEEEE-TTT-GGGHHHHHHHHHHS-TTSEEEEEPTT-S-TTTTEEEEEEEEEETTEEEEEEEEEE---TT-------BTTEEEEE-TTS---GGGSGGGEEEEPSEEETTEEETT-EEEEEE-------S--TTS--GGGSPPHHHHHHHHHT-TT-SPEEEE-TTSSS--GGGTEEEEE-TT--TTS-SEEEEEEEHHHHHTT--TTHHHHHHHIIIIIHHHHHHHHHHH---GGGEEEEE--B-TTS-BSS--TTS-EEETTEEEEE------BTTB-HHHHHHHHHHGGG--EEEEE--IIIIITTTTS--HHHHEEEEEP---SS-GGGG--

InterPro domains:
  IPR003961 Fibronectin type III [PS50853] (192-300)
  IPR003961 Fibronectin type III [cd00063] (193-292)
  IPR004303 Protein-arginine deiminase [PTHR10837] (306-704)
  IPR013530 Protein-arginine deiminase, C-terminal [PF03068] (479-706)
  IPR013530 Protein-arginine deiminase, C-terminal [PF03068] (708-833)
  IPR013783 Immunoglobulin-like fold [G3DSA:2.60.40.10] (191-299)
  IPR036116 Fibronectin type III superfamily [SSF49265] (191-294)
  IPR036556 Protein-arginine deiminase, central domain superfamily [G3DSA:2.60.40.1700] (308-487)
  IPR036556 Protein-arginine deiminase, central domain superfamily [SSF110083] (306-487)
  IPR055372 Carbohydrate-binding module family 96 [PF24517] (28-187)

Foldseek 3Di:
DDDDDDDDDDDDDDDDDDDDDDAQDWDKWFFPWKAKEAFDPRQPPFGTPDQKAKADAAPDSRHHMKMKTKTQCQVDPLQQFPWKKKKWFFQFFFAKFKKKKAWFPDDDDDTDGNVPDTDGPPVLPIFMDIDGGVSHRHMDITTCSSSCHPPPDRMIMMMMYGPDHDDRGMIMTGDPVDPRHIIMITGHDDDFDAWADFDWDADPQWTKTATHQGDPPDPNDDDFPQQWKWKWKDWPPDPDTDTDDIDRDSPCRIDIDPPDDAFTKMKMKMWTWTDDPHDIDTHIDDIYDIDHGHPPDPPLDWAKDKWWCFQQLADTDSVQQPCQQDAALRTFFEAEAQQFDAPPPQHGCLPDPDDDDVLSLSRWTKMKTAAGQRDDQQKWKKKKKFFAFDDQPPQQQVLPPPPLNGDKWKWWQPPVVRDIDTQVVVWDDDPRMTMDIDRNVSRNPGMIMMIIHGNQFFFSGGLFKMKMKIFIDHPHDGPYMGIGIYGGWFKAFDAQVFAFAEKEFADCVQPVLCVQVLCLCVVDPDPRYHYHHAYDDDLFQQQQFTKTWTWGGHNVGIDIAIETEGWQEPVNDHRDGRHSRYGYHYPNSFDNALQGGRLQKHFAAWADDPNATQNSTAIAGEAQPDFVFPQDPPPPRPRVNGHRCNVQSSRCSNPNRHRYHYAHQCLAPSRGCLLFWDKAAQPPADPPGDRIAIEGEQCPVQCVVPVPPVVRSVRCNVRHNVVRVVSCCVPHVDDPVRYQYQYWDADSSNATPFARQRNWDDHVQAIEGEDRPDDDDVNDDVSNVRRCVSCVNSRHPYHYTYSCPPQPPNPTHHHPNSSMHIDGDNDDSDHSSNNRD

Radius of gyration: 36.92 Å; chains: 1; bounding box: 66×107×100 Å